Protein AF-0000000080645418 (afdb_homodimer)

Solvent-accessible surface area (backbone atoms only — not comparable to full-atom values): 49336 Å² total; per-residue (Å²): 129,64,69,59,52,50,48,51,49,49,47,49,48,50,50,50,50,52,47,51,55,45,51,50,44,40,50,50,26,32,52,44,36,46,47,52,44,52,55,51,55,67,52,35,79,76,39,66,79,60,23,55,61,46,46,51,49,41,48,50,45,39,23,72,45,23,36,39,45,49,41,33,57,50,24,68,71,57,37,75,93,64,92,74,58,50,25,21,32,88,41,46,36,53,29,58,51,53,41,34,32,28,37,48,52,62,24,19,51,44,26,44,41,46,64,39,64,38,34,64,37,38,68,86,40,74,65,48,49,51,49,47,53,49,24,65,75,67,70,45,89,58,80,41,46,54,69,85,68,39,27,54,96,89,31,62,49,58,48,40,35,29,37,80,44,89,96,36,93,61,28,34,42,37,36,35,34,33,76,48,59,55,91,48,53,41,56,48,50,50,75,55,41,27,38,23,31,34,40,34,30,64,35,76,42,64,17,77,70,34,58,33,83,39,75,34,51,49,37,57,30,52,59,37,36,49,50,51,53,50,42,34,38,69,55,31,78,72,44,44,77,47,71,41,58,40,44,33,74,55,47,77,47,60,26,50,50,56,38,51,37,40,44,77,23,49,33,43,31,37,38,30,69,71,48,78,54,50,73,69,19,46,52,50,29,50,53,35,52,52,50,48,51,46,49,52,64,62,55,59,78,56,78,67,69,60,59,56,36,52,53,63,71,70,85,75,58,77,66,56,55,54,52,50,47,52,56,46,62,61,56,67,48,68,38,42,53,49,15,49,49,26,48,51,48,36,50,49,50,50,50,51,51,50,50,50,47,62,72,41,38,70,58,51,53,50,48,41,49,67,67,48,77,44,59,84,49,58,70,71,54,46,63,61,45,44,59,54,51,48,51,51,50,50,50,53,49,51,50,51,50,51,50,52,50,51,26,48,53,39,21,79,63,14,34,61,65,30,46,54,52,45,46,50,51,46,51,51,49,47,51,49,54,55,51,38,52,75,66,76,42,87,61,58,63,69,59,49,50,49,40,47,48,27,41,37,50,16,38,44,23,53,40,30,67,64,26,50,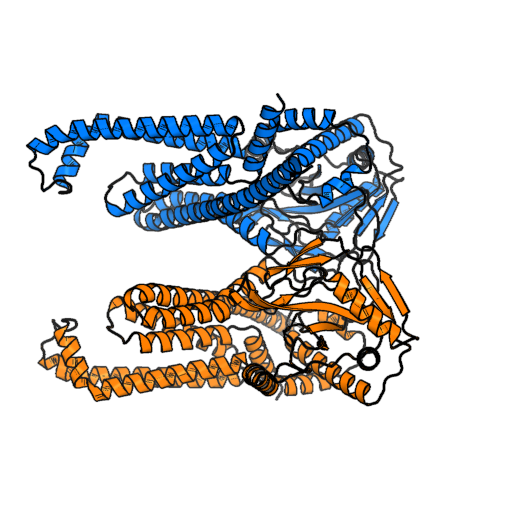45,52,20,52,52,38,33,54,52,61,69,71,102,130,62,70,60,53,50,48,51,49,48,47,49,49,50,50,50,50,52,48,51,56,46,50,50,45,40,50,49,25,33,52,45,35,47,47,52,42,52,56,50,55,68,51,35,78,77,40,66,80,60,22,55,62,46,47,51,50,41,47,49,45,40,22,72,47,22,35,39,46,48,41,33,56,51,23,68,72,57,36,76,90,62,93,72,58,50,25,20,33,91,38,46,35,53,28,58,52,53,42,32,32,28,38,48,53,61,24,19,51,43,26,44,40,46,64,39,65,40,35,65,37,38,70,86,40,76,65,49,49,51,50,46,53,48,24,66,73,68,71,44,89,58,83,41,45,55,70,85,68,39,26,55,96,90,32,64,50,58,48,40,36,28,36,79,43,87,96,35,93,60,27,34,41,37,36,35,33,34,76,48,58,53,92,47,52,42,55,48,51,49,74,55,42,27,38,23,30,35,40,34,31,63,34,78,43,63,18,77,70,33,60,32,83,38,72,34,54,48,36,57,30,52,59,36,35,48,49,52,53,50,41,35,40,69,55,31,80,70,44,43,76,47,71,41,59,39,45,34,74,54,48,79,47,60,25,48,50,54,36,53,38,38,43,76,22,49,31,43,30,37,38,29,71,72,48,78,53,51,71,68,18,45,52,51,27,51,52,36,51,52,50,49,52,45,49,52,66,63,54,61,79,56,80,68,71,60,59,57,38,52,53,63,71,71,85,74,58,77,67,55,56,55,52,49,48,50,55,47,62,62,57,66,48,67,36,40,53,49,15,50,50,25,47,51,49,36,50,49,49,49,50,51,50,49,51,51,46,63,73,42,36,68,59,51,52,51,49,40,48,68,67,49,78,41,59,86,49,58,70,70,53,46,65,61,44,43,58,52,51,50,51,51,49,49,49,53,49,52,49,51,50,50,51,52,51,51,25,49,51,40,21,77,62,13,33,61,65,32,45,53,51,44,46,50,51,47,50,51,47,48,51,50,54,54,51,38,53,75,66,76,43,88,62,59,64,71,58,49,50,50,40,48,48,29,41,38,50,16,37,43,23,54,41,30,67,64,26,49,45,52,21,53,51,38,33,52,51,60,70,70,103

Foldseek 3Di:
DPVVVVVVVVVVVVVVVLVVLLVVLLVVLLVLLVVLLVVLVVCLVVPPPVNVVSVVVSLCSQQPPNLLSVLLNVLVPPPDPDDDQFWAAPSNWTAFGFAEFEAAAQLLVLLLCVLLPWAWADADDPVLVVVVVVCVVVVHADRNRHDHWIDDPNDTFLTKIKDDDPPDSQKIKIKTKDADFFPDAQVVRHDTGIIMFIWIFDHWAAQPRSRDTGTATDQESVVSVVVSVVSSCVSPVPKDKDKAACSDPWDWDARRSRYIHTDNNIYIYIYRHPGDGDPVSVVVSVSSVLVVLLRCLLPPVDDPPRVVSNPPDDPPDPVVSLVSLVVSLVPPPPLLVLLLVLVVVLLVLVVVVLVVCVVVVVVVLVVCVVVCVVVVDDSVVSVVVSVVVSVVVVVVSVVLSVLLVVLSVVQSQQDPVSLSVNLVSLSVVLVVLVVCVPPDHPDDPVSSSSNSVSSSSSSNSSSDPSSVSSSNSSNVSVVVD/DPPVVVVVVVVVVVVVVLVVLLVVLLVVLLVLLVVLLVVLVVCLVVPPPVNVVSVVVSLCSQQPPNLLSVLLNVLVPPPDPDDDQFWAAPSNWTAFGFAEFEAAAQLLVLLLCVLLPWAWADADDPVLVVVVVVCVVVVHADRNRHDHWTDDPNDTFLTKIKDDDPPDSQKIKIKTKDADFFPDAQVVRHDTGIIMFIWIFDHWAAQPRSRDTDTATDQESVVSVVVSVVSSCVSPVPKDKDKAACSDPWDWDARRSRYIHTDNNIYIYIYRHPGDGDPVSVVVSVSSVLVVLLRCLLPPPDDPPRVVSNVPDDPPDPVVSLVSLVVSLVPPPPLLVLLLVLVVVLLVLVVVVLVVCVVPVVVVLVVCCVVCVVVVDDSVVSVVVSVVVSVVVVVVSVVLSVLLVVLSVVQSQQDPVSLSVNLVSLSVVLVVLVVCVPPDHPDDPVSSSSNSVSSSSSSNSSSDPSSVSSSNSSNVSVVVD

pLDDT: mean 79.32, std 17.53, range [25.34, 97.88]

Sequence (962 aa):
MSKGKQRVRNFRLKHTKAGLIDKVFFILAFLAGLWLNIFLLIEVWSRGWWAILLALLIWGVASYLTLPRLHSILTDIYVPNYFIGRAKTSDGLLGDPINLAAHGSAQQIHAAMRKAGWTLADPITATSAWKMVQSTLTRKSYPEAPISPLHLFERKQDFAYQQEVDGNPKARHHVRFWATPKDWLLPGGKKVDWLAGGTFDKAVGLSIFTLQVTHKIDEDTDIERDHIVDTVTEANPNAQVDVLEDFSTGYHSRNGGGDQIKTDGNLPIMDLREIEAEDIDRERARKTLENMKAQEAAGADTDSSFMEAFKLHGKHSIGDASRLTKDLAKTRPLSAFLGVLTVLASAAIGILTFAWTLWHWDHYVHAAVANQILDKLPVSEIHEAAPMLATAGAGVMVVLLLVEFLLCWRMMNGSGLARLLLMAVILAQLVMFSVGYFLAWKANFAVIVLHVGLLTIALMQLSEPDTRKFVSMRSLEAQSDMSKGKQRVRNFRLKHTKAGLIDKVFFILAFLAGLWLNIFLLIEVWSRGWWAILLALLIWGVASYLTLPRLHSILTDIYVPNYFIGRAKTSDGLLGDPINLAAHGSAQQIHAAMRKAGWTLADPITATSAWKMVQSTLTRKSYPEAPISPLHLFERKQDFAYQQEVDGNPKARHHVRFWATPKDWLLPGGKKVDWLAGGTFDKAVGLSIFTLQVTHKIDEDTDIERDHIVDTVTEANPNAQVDVLEDFSTGYHSRNGGGDQIKTDGNLPIMDLREIEAEDIDRERARKTLENMKAQEAAGADTDSSFMEAFKLHGKHSIGDASRLTKDLAKTRPLSAFLGVLTVLASAAIGILTFAWTLWHWDHYVHAAVANQILDKLPVSEIHEAAPMLATAGAGVMVVLLLVEFLLCWRMMNGSGLARLLLMAVILAQLVMFSVGYFLAWKANFAVIVLHVGLLTIALMQLSEPDTRKFVSMRSLEAQSD

Secondary structure (DSSP, 8-state):
-HHHHHHHHHHHHHHHHHHHHHHHHHHHHHHHHHHHHHHHHHHHTTSTTHHHHHHHHHHHHIIIIIHHHHHHHHHHHHS-SS--SEEE-TTS-EEEE--EEEES-HHHHHHHHHHTT-EEPPP--HHHHHHHHHHHHHT---TT------EETTEE-SEEEEEEETTEEEEEEEEEEEEPPTT---TTS---SEEEEEEEEEEEEE-TTT--EEEEEPSBHHHHHHHHHHHHHHH-TT-EEEEETTSS--EEEE-TTS-EEEE---EEEEE-TTPPP-HHHHHHHHHHHHHHHHHHHHHTTS-THHHHHHHSS----HHHHHHHHHHHHHS--HHHHHHHHHHHHHHHHHHHHHHHHHHTHHHHHHHHHHTTTTTTS-HHHHHHHHHHHHHHHHHHHHHHHHHHHHHHHHHHTT-HHHHHHHHHHHHHHHHHHHHHHHHT----HHHHHHHHHHHHHHHHHHTSHHHHHHHHHHHHHHHH-/-HHHHHHHHHHHHHHHHHHHHHHHHHHHHHHHHHHHHHHHHHHHTTSTTHHHHHHHHHHHHIIIIIHHHHHHHHHHHHS-SS--SEEE-TTS-EEEE--EEEES-HHHHHHHHHHTT-EEPPP--HHHHHHHHHHHHHT---TT------EETTEE-SEEEEEEETTEEEEEEEEEEEEPPTT---TTS---SEEEEEEEEEEEEE-TTT--EEEEEPSBHHHHHHHHHHHHHHH-TT-EEEEETTSS--EEEE-TTS-EEEE---EEEEE-TTPPP-HHHHHHHHHHHHHHHHHHHHHTTS-THHHHHHHSS----HHHHHHHHHHHHHS--HHHHHHHHHHHHHHHHHHHHHHHHHHTHHHHHHHHHHTTTTTTS-HHHHHHHHHHHHHHHHHHHHHHHHHHHHHHHHHHTT-HHHHHHHHHHHHHHHHHHHHHHHHT----HHHHHHHHHHHHHHHHHHTSHHHHHHHHHHHHHHHH-

Radius of gyration: 32.81 Å; Cα contacts (8 Å, |Δi|>4): 1389; chains: 2; bounding box: 95×79×84 Å

Organism: NCBI:txid888439

Nearest PDB structures (foldseek):
  8fmv-assembly1_C  TM=2.197E-01  e=6.373E+00  Bacillus subtilis subsp. subtilis str. 168
  6uzl-assembly1_B  TM=1.927E-01  e=6.373E+00  Escherichia coli
  7y48-assembly1_B  TM=1.662E-01  e=5.023E+00  Homo sapiens
  6uzl-assembly1_B  TM=1.925E-01  e=5.863E+00  Escherichia coli
  7y48-assembly1_B  TM=1.631E-01  e=5.332E+00  Homo sapiens

Structure (mmCIF, N/CA/C/O backbone):
data_AF-0000000080645418-model_v1
#
loop_
_entity.id
_entity.type
_entity.pdbx_description
1 polymer 'LssY-like C-terminal domain-containing protein'
#
loop_
_atom_site.group_PDB
_atom_site.id
_atom_site.type_symbol
_atom_site.label_atom_id
_atom_site.label_alt_id
_atom_site.label_comp_id
_atom_site.label_asym_id
_atom_site.label_entity_id
_atom_site.label_seq_id
_atom_site.pdbx_PDB_ins_code
_atom_site.Cartn_x
_atom_site.Cartn_y
_atom_site.Cartn_z
_atom_site.occupancy
_atom_site.B_iso_or_equiv
_atom_site.auth_seq_id
_atom_site.auth_comp_id
_atom_site.auth_asym_id
_atom_site.auth_atom_id
_atom_site.pdbx_PDB_model_num
ATOM 1 N N . MET A 1 1 ? 18 -5.871 41.562 1 37.38 1 MET A N 1
ATOM 2 C CA . MET A 1 1 ? 18.188 -5.898 40.094 1 37.38 1 MET A CA 1
ATOM 3 C C . MET A 1 1 ? 16.875 -6.199 39.406 1 37.38 1 MET A C 1
ATOM 5 O O . MET A 1 1 ? 16.781 -6.066 38.188 1 37.38 1 MET A O 1
ATOM 9 N N . SER A 1 2 ? 16 -6.824 40.031 1 44.47 2 SER A N 1
ATOM 10 C CA . SER A 1 2 ? 14.852 -7.566 39.531 1 44.47 2 SER A CA 1
ATOM 11 C C . SER A 1 2 ? 13.672 -6.637 39.25 1 44.47 2 SER A C 1
ATOM 13 O O . SER A 1 2 ? 12.969 -6.801 38.25 1 44.47 2 SER A O 1
ATOM 15 N N . LYS A 1 3 ? 13.406 -5.668 40.094 1 55.44 3 LYS A N 1
ATOM 16 C CA . LYS A 1 3 ? 12.172 -4.895 40.031 1 55.44 3 LYS A CA 1
ATOM 17 C C . LYS A 1 3 ? 12.211 -3.889 38.875 1 55.44 3 LYS A C 1
ATOM 19 O O . LYS A 1 3 ? 11.18 -3.594 38.25 1 55.44 3 LYS A O 1
ATOM 24 N N . GLY A 1 4 ? 13.328 -3.465 38.469 1 40.03 4 GLY A N 1
ATOM 25 C CA . GLY A 1 4 ? 13.5 -2.502 37.406 1 40.03 4 GLY A CA 1
ATOM 26 C C . GLY A 1 4 ? 13.258 -3.09 36.031 1 40.03 4 GLY A C 1
ATOM 27 O O . GLY A 1 4 ? 12.633 -2.451 35.188 1 40.03 4 GLY A O 1
ATOM 28 N N . LYS A 1 5 ? 13.742 -4.27 35.906 1 48.25 5 LYS A N 1
ATOM 29 C CA . LYS A 1 5 ? 13.539 -4.945 34.625 1 48.25 5 LYS A CA 1
ATOM 30 C C . LYS A 1 5 ? 12.07 -5.273 34.375 1 48.25 5 LYS A C 1
ATOM 32 O O . LYS A 1 5 ? 11.57 -5.184 33.25 1 48.25 5 LYS A O 1
ATOM 37 N N . GLN A 1 6 ? 11.555 -5.598 35.469 1 50.53 6 GLN A N 1
ATOM 38 C CA . GLN A 1 6 ? 10.133 -5.895 35.375 1 50.53 6 GLN A CA 1
ATOM 39 C C . GLN A 1 6 ? 9.328 -4.641 35.031 1 50.53 6 GLN A C 1
ATOM 41 O O . GLN A 1 6 ? 8.375 -4.703 34.281 1 50.53 6 GLN A O 1
ATOM 46 N N . ARG A 1 7 ? 9.828 -3.516 35.531 1 48.91 7 ARG A N 1
ATOM 47 C CA . ARG A 1 7 ? 9.148 -2.26 35.219 1 48.91 7 ARG A CA 1
ATOM 48 C C . ARG A 1 7 ? 9.344 -1.854 33.781 1 48.91 7 ARG A C 1
ATOM 50 O O . ARG A 1 7 ? 8.406 -1.403 33.125 1 48.91 7 ARG A O 1
ATOM 57 N N . VAL A 1 8 ? 10.547 -2.078 33.344 1 47.81 8 VAL A N 1
ATOM 58 C CA . VAL A 1 8 ? 10.844 -1.76 31.969 1 47.81 8 VAL A CA 1
ATOM 59 C C . VAL A 1 8 ? 10.094 -2.719 31.047 1 47.81 8 VAL A C 1
ATOM 61 O O . VAL A 1 8 ? 9.578 -2.309 30 1 47.81 8 VAL A O 1
ATOM 64 N N . ARG A 1 9 ? 10.102 -3.963 31.344 1 49.81 9 ARG A N 1
ATOM 65 C CA . ARG A 1 9 ? 9.352 -4.941 30.578 1 49.81 9 ARG A CA 1
ATOM 66 C C . ARG A 1 9 ? 7.859 -4.617 30.578 1 49.81 9 ARG A C 1
ATOM 68 O O . ARG A 1 9 ? 7.191 -4.711 29.547 1 49.81 9 ARG A O 1
ATOM 75 N N . ASN A 1 10 ? 7.383 -4.34 31.75 1 48.28 10 ASN A N 1
ATOM 76 C CA . ASN A 1 10 ? 5.984 -3.951 31.875 1 48.28 10 ASN A CA 1
ATOM 77 C C . ASN A 1 10 ? 5.684 -2.672 31.109 1 48.28 10 ASN A C 1
ATOM 79 O O . ASN A 1 10 ? 4.617 -2.543 30.5 1 48.28 10 ASN A O 1
ATOM 83 N N . PHE A 1 11 ? 6.633 -1.837 31.125 1 45.88 11 PHE A N 1
ATOM 84 C CA . PHE A 1 11 ? 6.508 -0.593 30.375 1 45.88 11 PHE A CA 1
ATOM 85 C C . PHE A 1 11 ? 6.5 -0.866 28.875 1 45.88 11 PHE A C 1
ATOM 87 O O . PHE A 1 11 ? 5.699 -0.29 28.141 1 45.88 11 PHE A O 1
ATOM 94 N N . ARG A 1 12 ? 7.371 -1.696 28.5 1 48.47 12 ARG A N 1
ATOM 95 C CA . ARG A 1 12 ? 7.438 -2.064 27.078 1 48.47 12 ARG A CA 1
ATOM 96 C C . ARG A 1 12 ? 6.172 -2.791 26.641 1 48.47 12 ARG A C 1
ATOM 98 O O . ARG A 1 12 ? 5.672 -2.568 25.547 1 48.47 12 ARG A O 1
ATOM 105 N N . LEU A 1 13 ? 5.785 -3.684 27.453 1 48.28 13 LEU A N 1
ATOM 106 C CA . LEU A 1 13 ? 4.566 -4.426 27.156 1 48.28 13 LEU A CA 1
ATOM 107 C C . LEU A 1 13 ? 3.359 -3.498 27.125 1 48.28 13 LEU A C 1
ATOM 109 O O . LEU A 1 13 ? 2.488 -3.639 26.25 1 48.28 13 LEU A O 1
ATOM 113 N N . LYS A 1 14 ? 3.297 -2.615 28.125 1 49.56 14 LYS A N 1
ATOM 114 C CA . LYS A 1 14 ? 2.209 -1.642 28.172 1 49.56 14 LYS A CA 1
ATOM 115 C C . LYS A 1 14 ? 2.244 -0.723 26.953 1 49.56 14 LYS A C 1
ATOM 117 O O . LYS A 1 14 ? 1.201 -0.4 26.391 1 49.56 14 LYS A O 1
ATOM 122 N N . HIS A 1 15 ? 3.412 -0.513 26.562 1 51.56 15 HIS A N 1
ATOM 123 C CA . HIS A 1 15 ? 3.584 0.361 25.406 1 51.56 15 HIS A CA 1
ATOM 124 C C . HIS A 1 15 ? 3.225 -0.36 24.109 1 51.56 15 HIS A C 1
ATOM 126 O O . HIS A 1 15 ? 2.652 0.241 23.203 1 51.56 15 HIS A O 1
ATOM 132 N N . THR A 1 16 ? 3.607 -1.621 24.156 1 52.69 16 THR A N 1
ATOM 133 C CA . THR A 1 16 ? 3.279 -2.408 22.969 1 52.69 16 THR A CA 1
ATOM 134 C C . THR A 1 16 ? 1.771 -2.611 22.859 1 52.69 16 THR A C 1
ATOM 136 O O . THR A 1 16 ? 1.209 -2.535 21.766 1 52.69 16 THR A O 1
ATOM 139 N N . LYS A 1 17 ? 1.194 -2.979 24.016 1 53.88 17 LYS A N 1
ATOM 140 C CA . LYS A 1 17 ? -0.251 -3.182 24.031 1 53.88 17 LYS A CA 1
ATOM 141 C C . LYS A 1 17 ? -0.993 -1.887 23.719 1 53.88 17 LYS A C 1
ATOM 143 O O . LYS A 1 17 ? -1.979 -1.895 22.984 1 53.88 17 LYS A O 1
ATOM 148 N N . ALA A 1 18 ? -0.56 -0.831 24.281 1 59.44 18 ALA A N 1
ATOM 149 C CA . ALA A 1 18 ? -1.134 0.481 24 1 59.44 18 ALA A CA 1
ATOM 150 C C . ALA A 1 18 ? -1.021 0.812 22.516 1 59.44 18 ALA A C 1
ATOM 152 O O . ALA A 1 18 ? -1.935 1.404 21.938 1 59.44 18 ALA A O 1
ATOM 153 N N . GLY A 1 19 ? -0.071 0.148 21.984 1 72.75 19 GLY A N 1
ATOM 154 C CA . GLY A 1 19 ? 0.127 0.344 20.562 1 72.75 19 GLY A CA 1
ATOM 155 C C . GLY A 1 19 ? -0.903 -0.375 19.703 1 72.75 19 GLY A C 1
ATOM 156 O O . GLY A 1 19 ? -1.428 0.191 18.75 1 72.75 19 GLY A O 1
ATOM 157 N N . LEU A 1 20 ? -1.351 -1.475 20.234 1 81.94 20 LEU A N 1
ATOM 158 C CA . LEU A 1 20 ? -2.318 -2.256 19.469 1 81.94 20 LEU A CA 1
ATOM 159 C C . LEU A 1 20 ? -3.719 -1.664 19.609 1 81.94 20 LEU A C 1
ATOM 161 O O . LEU A 1 20 ? -4.465 -1.598 18.625 1 81.94 20 LEU A O 1
ATOM 165 N N . ILE A 1 21 ? -4.074 -1.226 20.812 1 86.75 21 ILE A N 1
ATOM 166 C CA . ILE A 1 21 ? -5.398 -0.654 21.047 1 86.75 21 ILE A CA 1
ATOM 167 C C . ILE A 1 21 ? -5.555 0.63 20.234 1 86.75 21 ILE A C 1
ATOM 169 O O . ILE A 1 21 ? -6.621 0.89 19.672 1 86.75 21 ILE A O 1
ATOM 173 N N . ASP A 1 22 ? -4.516 1.359 20.188 1 88.06 22 ASP A N 1
ATOM 174 C CA . ASP A 1 22 ? -4.551 2.598 19.422 1 88.06 22 ASP A CA 1
ATOM 175 C C . ASP A 1 22 ? -4.758 2.311 17.922 1 88.06 22 ASP A C 1
ATOM 177 O O . ASP A 1 22 ? -5.477 3.041 17.25 1 88.06 22 ASP A O 1
ATOM 181 N N . LYS A 1 23 ? -4.156 1.257 17.547 1 87.81 23 LYS A N 1
ATOM 182 C CA . LYS A 1 23 ? -4.324 0.893 16.141 1 87.81 23 LYS A CA 1
ATOM 183 C C . LYS A 1 23 ? -5.758 0.464 15.859 1 87.81 23 LYS A C 1
ATOM 185 O O . LYS A 1 23 ? -6.301 0.766 14.789 1 87.81 23 LYS A O 1
ATOM 190 N N . VAL A 1 24 ? -6.355 -0.178 16.797 1 91.69 24 VAL A N 1
ATOM 191 C CA . VAL A 1 24 ? -7.738 -0.62 16.641 1 91.69 24 VAL A CA 1
ATOM 192 C C . VAL A 1 24 ? -8.656 0.593 16.547 1 91.69 24 VAL A C 1
ATOM 194 O O . VAL A 1 24 ? -9.523 0.654 15.664 1 91.69 24 VAL A O 1
ATOM 197 N N . PHE A 1 25 ? -8.438 1.538 17.375 1 92.62 25 PHE A N 1
ATOM 198 C CA . PHE A 1 25 ? -9.273 2.734 17.344 1 92.62 25 PHE A CA 1
ATOM 199 C C . PHE A 1 25 ? -9.008 3.541 16.078 1 92.62 25 PHE A C 1
ATOM 201 O O . PHE A 1 25 ? -9.914 4.18 15.539 1 92.62 25 PHE A O 1
ATOM 208 N N . PHE A 1 26 ? -7.809 3.521 15.688 1 92.12 26 PHE A N 1
ATOM 209 C CA . PHE A 1 26 ? -7.469 4.184 14.438 1 92.12 26 PHE A CA 1
ATOM 210 C C . PHE A 1 26 ? -8.273 3.604 13.281 1 92.12 26 PHE A C 1
ATOM 212 O O . PHE A 1 26 ? -8.812 4.348 12.461 1 92.12 26 PHE A O 1
ATOM 219 N N . ILE A 1 27 ? -8.438 2.301 13.242 1 93.31 27 ILE A N 1
ATOM 220 C CA . ILE A 1 27 ? -9.195 1.603 12.211 1 93.31 27 ILE A CA 1
ATOM 221 C C . ILE A 1 27 ? -10.688 1.838 12.422 1 93.31 27 ILE A C 1
ATOM 223 O O . ILE A 1 27 ? -11.422 2.08 11.461 1 93.31 27 ILE A O 1
ATOM 227 N N . LEU A 1 28 ? -11.141 1.782 13.656 1 93.69 28 LEU A N 1
ATOM 228 C CA . LEU A 1 28 ? -12.547 2.002 13.961 1 93.69 28 LEU A CA 1
ATOM 229 C C . LEU A 1 28 ? -12.977 3.408 13.555 1 93.69 28 LEU A C 1
ATOM 231 O O . LEU A 1 28 ? -14.117 3.617 13.141 1 93.69 28 LEU A O 1
ATOM 235 N N . ALA A 1 29 ? -12.062 4.324 13.703 1 94.12 29 ALA A N 1
ATOM 236 C CA . ALA A 1 29 ? -12.352 5.688 13.266 1 94.12 29 ALA A CA 1
ATOM 237 C C . ALA A 1 29 ? -12.586 5.738 11.758 1 94.12 29 ALA A C 1
ATOM 239 O O . ALA A 1 29 ? -13.469 6.465 11.281 1 94.12 29 ALA A O 1
ATOM 240 N N . PHE A 1 30 ? -11.812 5.004 11.039 1 94.44 30 PHE A N 1
ATOM 241 C CA . PHE A 1 30 ? -12.023 4.906 9.602 1 94.44 30 PHE A CA 1
ATOM 242 C C . PHE A 1 30 ? -13.398 4.328 9.297 1 94.44 30 PHE A C 1
ATOM 244 O O . PHE A 1 30 ? -14.125 4.844 8.445 1 94.44 30 PHE A O 1
ATOM 251 N N . LEU A 1 31 ? -13.727 3.223 9.977 1 94.06 31 LEU A N 1
ATOM 252 C CA . LEU A 1 31 ? -15.023 2.58 9.766 1 94.06 31 LEU A CA 1
ATOM 253 C C . LEU A 1 31 ? -16.172 3.537 10.094 1 94.06 31 LEU A C 1
ATOM 255 O O . LEU A 1 31 ? -17.203 3.51 9.438 1 94.06 31 LEU A O 1
ATOM 259 N N . ALA A 1 32 ? -15.945 4.367 11.109 1 93.81 32 ALA A N 1
ATOM 260 C CA . ALA A 1 32 ? -16.938 5.379 11.453 1 93.81 32 ALA A CA 1
ATOM 261 C C . ALA A 1 32 ? -17.094 6.398 10.328 1 93.81 32 ALA A C 1
ATOM 263 O O . ALA A 1 32 ? -18.203 6.801 10 1 93.81 32 ALA A O 1
ATOM 264 N N . GLY A 1 33 ? -15.992 6.859 9.773 1 93.94 33 GLY A N 1
ATOM 265 C CA . GLY A 1 33 ? -16.047 7.754 8.625 1 93.94 33 GLY A CA 1
ATOM 266 C C . GLY A 1 33 ? -16.734 7.133 7.422 1 93.94 33 GLY A C 1
ATOM 267 O O . GLY A 1 33 ? -17.516 7.789 6.742 1 93.94 33 GLY A O 1
ATOM 268 N N . LEU A 1 34 ? -16.375 5.898 7.191 1 94.06 34 LEU A N 1
ATOM 269 C CA . LEU A 1 34 ? -17 5.172 6.094 1 94.06 34 LEU A CA 1
ATOM 270 C C . LEU A 1 34 ? -18.516 5.062 6.309 1 94.06 34 LEU A C 1
ATOM 272 O O . LEU A 1 34 ? -19.297 5.262 5.375 1 94.06 34 LEU A O 1
ATOM 276 N N . TRP A 1 35 ? -18.891 4.703 7.469 1 91.69 35 TRP A N 1
ATOM 277 C CA . TRP A 1 35 ? -20.312 4.605 7.805 1 91.69 35 TRP A CA 1
ATOM 278 C C . TRP A 1 35 ? -21.016 5.941 7.582 1 91.69 35 TRP A C 1
ATOM 280 O O . TRP A 1 35 ? -22.125 5.98 7.039 1 91.69 35 TRP A O 1
ATOM 290 N N . LEU A 1 36 ? -20.406 7.039 8.07 1 91.75 36 LEU A N 1
ATOM 291 C CA . LEU A 1 36 ? -21 8.359 7.863 1 91.75 36 LEU A CA 1
ATOM 292 C C . LEU A 1 36 ? -21.219 8.641 6.379 1 91.75 36 LEU A C 1
ATOM 294 O O . LEU A 1 36 ? -22.266 9.156 5.988 1 91.75 36 LEU A O 1
ATOM 298 N N . ASN A 1 37 ? -20.297 8.289 5.555 1 92.81 37 ASN A N 1
ATOM 299 C CA . ASN A 1 37 ? -20.438 8.484 4.113 1 92.81 37 ASN A CA 1
ATOM 300 C C . ASN A 1 37 ? -21.578 7.656 3.545 1 92.81 37 ASN A C 1
ATOM 302 O O . ASN A 1 37 ? -22.375 8.156 2.744 1 92.81 37 ASN A O 1
ATOM 306 N N . ILE A 1 38 ? -21.625 6.387 3.936 1 88.38 38 ILE A N 1
ATOM 307 C CA . ILE A 1 38 ? -22.703 5.508 3.467 1 88.38 38 ILE A CA 1
ATOM 308 C C . ILE A 1 38 ? -24.047 6.043 3.928 1 88.38 38 ILE A C 1
ATOM 310 O O . ILE A 1 38 ? -25.016 6.074 3.152 1 88.38 38 ILE A O 1
ATOM 314 N N . PHE A 1 39 ? -24.062 6.449 5.195 1 85.19 39 PHE A N 1
ATOM 315 C CA . PHE A 1 39 ? -25.266 7.012 5.781 1 85.19 39 PHE A CA 1
ATOM 316 C C . PHE A 1 39 ? -25.75 8.211 4.98 1 85.19 39 PHE A C 1
ATOM 318 O O . PHE A 1 39 ? -26.938 8.32 4.66 1 85.19 39 PHE A O 1
ATOM 325 N N . LEU A 1 40 ? -24.891 9.102 4.637 1 87.38 40 LEU A N 1
ATOM 326 C CA . LEU A 1 40 ? -25.234 10.297 3.863 1 87.38 40 LEU A CA 1
ATOM 327 C C . LEU A 1 40 ? -25.656 9.922 2.447 1 87.38 40 LEU A C 1
ATOM 329 O O . LEU A 1 40 ? -26.562 10.531 1.886 1 87.38 40 LEU A O 1
ATOM 333 N N . LEU A 1 41 ? -25.062 8.914 1.875 1 86.88 41 LEU A N 1
ATOM 334 C CA . LEU A 1 41 ? -25.359 8.492 0.51 1 86.88 41 LEU A CA 1
ATOM 335 C C . LEU A 1 41 ? -26.766 7.914 0.411 1 86.88 41 LEU A C 1
ATOM 337 O O . LEU A 1 41 ? -27.469 8.141 -0.581 1 86.88 41 LEU A O 1
ATOM 341 N N . ILE A 1 42 ? -27.172 7.152 1.392 1 82.25 42 ILE A N 1
ATOM 342 C CA . ILE A 1 42 ? -28.5 6.547 1.423 1 82.25 42 ILE A CA 1
ATOM 343 C C . ILE A 1 42 ? -29.562 7.641 1.443 1 82.25 42 ILE A C 1
ATOM 345 O O . ILE A 1 42 ? -30.609 7.5 0.823 1 82.25 42 ILE A O 1
ATOM 349 N N . GLU A 1 43 ? -29.234 8.742 2.053 1 78.94 43 GLU A N 1
ATOM 350 C CA . GLU A 1 43 ? -30.219 9.797 2.262 1 78.94 43 GLU A CA 1
ATOM 351 C C . GLU A 1 43 ? -30.234 10.766 1.085 1 78.94 43 GLU A C 1
ATOM 353 O O . GLU A 1 43 ? -31.172 11.562 0.949 1 78.94 43 GLU A O 1
ATOM 358 N N . VAL A 1 44 ? -29.203 10.742 0.24 1 77.69 44 VAL A N 1
ATOM 359 C CA . VAL A 1 44 ? -29.109 11.68 -0.875 1 77.69 44 VAL A CA 1
ATOM 360 C C . VAL A 1 44 ? -30.266 11.461 -1.845 1 77.69 44 VAL A C 1
ATOM 362 O O . VAL A 1 44 ? -30.781 12.422 -2.418 1 77.69 44 VAL A O 1
ATOM 365 N N . TRP A 1 45 ? -30.703 10.242 -2.029 1 74.38 45 TRP A N 1
ATOM 366 C CA . TRP A 1 45 ? -31.688 9.914 -3.043 1 74.38 45 TRP A CA 1
ATOM 367 C C . TRP A 1 45 ? -33.062 10.445 -2.652 1 74.38 45 TRP A C 1
ATOM 369 O O . TRP A 1 45 ? -33.906 10.695 -3.516 1 74.38 45 TRP A O 1
ATOM 379 N N . SER A 1 46 ? -33.312 10.688 -1.372 1 72.5 46 SER A N 1
ATOM 380 C CA . SER A 1 46 ? -34.625 11.062 -0.919 1 72.5 46 SER A CA 1
ATOM 381 C C . SER A 1 46 ? -34.75 12.57 -0.758 1 72.5 46 SER A C 1
ATOM 383 O O . SER A 1 46 ? -35.844 13.086 -0.508 1 72.5 46 SER A O 1
ATOM 385 N N . ARG A 1 47 ? -33.688 13.359 -1.052 1 73.25 47 ARG A N 1
ATOM 386 C CA . ARG A 1 47 ? -33.75 14.734 -0.563 1 73.25 47 ARG A CA 1
ATOM 387 C C . ARG A 1 47 ? -33.719 15.727 -1.719 1 73.25 47 ARG A C 1
ATOM 389 O O . ARG A 1 47 ? -33.375 16.891 -1.53 1 73.25 47 ARG A O 1
ATOM 396 N N . GLY A 1 48 ? -34.219 15.312 -2.885 1 71.94 48 GLY A N 1
ATOM 397 C CA . GLY A 1 48 ? -34.344 16.25 -3.986 1 71.94 48 GLY A CA 1
ATOM 398 C C . GLY A 1 48 ? -33.125 17.125 -4.18 1 71.94 48 GLY A C 1
ATOM 399 O O . GLY A 1 48 ? -32 16.625 -4.258 1 71.94 48 GLY A O 1
ATOM 400 N N . TRP A 1 49 ? -33.469 18.688 -4.125 1 73.94 49 TRP A N 1
ATOM 401 C CA . TRP A 1 49 ? -32.438 19.672 -4.41 1 73.94 49 TRP A CA 1
ATOM 402 C C . TRP A 1 49 ? -31.359 19.688 -3.318 1 73.94 49 TRP A C 1
ATOM 404 O O . TRP A 1 49 ? -30.219 20.047 -3.562 1 73.94 49 TRP A O 1
ATOM 414 N N . TRP A 1 50 ? -31.75 19.406 -2.035 1 76.81 50 TRP A N 1
ATOM 415 C CA . TRP A 1 50 ? -30.812 19.328 -0.924 1 76.81 50 TRP A CA 1
ATOM 416 C C . TRP A 1 50 ? -29.781 18.234 -1.163 1 76.81 50 TRP A C 1
ATOM 418 O O . TRP A 1 50 ? -28.766 18.156 -0.468 1 76.81 50 TRP A O 1
ATOM 428 N N . ALA A 1 51 ? -30 17.609 -2.33 1 76.25 51 ALA A N 1
ATOM 429 C CA . ALA A 1 51 ? -29.109 16.516 -2.699 1 76.25 51 ALA A CA 1
ATOM 430 C C . ALA A 1 51 ? -27.719 17.047 -3.078 1 76.25 51 ALA A C 1
ATOM 432 O O . ALA A 1 51 ? -26.719 16.391 -2.807 1 76.25 51 ALA A O 1
ATOM 433 N N . ILE A 1 52 ? -27.766 18.25 -3.527 1 78.62 52 ILE A N 1
ATOM 434 C CA . ILE A 1 52 ? -26.484 18.797 -3.957 1 78.62 52 ILE A CA 1
ATOM 435 C C . ILE A 1 52 ? -25.625 19.125 -2.734 1 78.62 52 ILE A C 1
ATOM 437 O O . ILE A 1 52 ? -24.438 18.812 -2.705 1 78.62 52 ILE A O 1
ATOM 441 N N . LEU A 1 53 ? -26.234 19.828 -1.779 1 83 53 LEU A N 1
ATOM 442 C CA . LEU A 1 53 ? -25.5 20.156 -0.558 1 83 53 LEU A CA 1
ATOM 443 C C . LEU A 1 53 ? -25.031 18.891 0.14 1 83 53 LEU A C 1
ATOM 445 O O . LEU A 1 53 ? -23.922 18.859 0.688 1 83 53 LEU A O 1
ATOM 449 N N . LEU A 1 54 ? -25.875 17.938 0.051 1 85.38 54 LEU A N 1
ATOM 450 C CA . LEU A 1 54 ? -25.5 16.656 0.662 1 85.38 54 LEU A CA 1
ATOM 451 C C . LEU A 1 54 ? -24.344 16.016 -0.091 1 85.38 54 LEU A C 1
ATOM 453 O O . LEU A 1 54 ? -23.469 15.391 0.52 1 85.38 54 LEU A O 1
ATOM 457 N N . ALA A 1 55 ? -24.359 16.234 -1.362 1 87 55 ALA A N 1
ATOM 458 C CA . ALA A 1 55 ? -23.266 15.695 -2.162 1 87 55 ALA A CA 1
ATOM 459 C C . ALA A 1 55 ? -21.938 16.359 -1.805 1 87 55 ALA A C 1
ATOM 461 O O . ALA A 1 55 ? -20.906 15.688 -1.739 1 87 55 ALA A O 1
ATOM 462 N N . LEU A 1 56 ? -22.031 17.609 -1.57 1 89.38 56 LEU A N 1
ATOM 463 C CA . LEU A 1 56 ? -20.828 18.328 -1.169 1 89.38 56 LEU A CA 1
ATOM 464 C C . LEU A 1 56 ? -20.344 17.875 0.2 1 89.38 56 LEU A C 1
ATOM 466 O O . LEU A 1 56 ? -19.141 17.75 0.43 1 89.38 56 LEU A O 1
ATOM 470 N N . LEU A 1 57 ? -21.297 17.656 1.041 1 88.38 57 LEU A N 1
ATOM 471 C CA . LEU A 1 57 ? -20.953 17.156 2.369 1 88.38 57 LEU A CA 1
ATOM 472 C C . LEU A 1 57 ? -20.344 15.766 2.287 1 88.38 57 LEU A C 1
ATOM 474 O O . LEU A 1 57 ? -19.375 15.469 2.992 1 88.38 57 LEU A O 1
ATOM 478 N N . ILE A 1 58 ? -20.891 14.969 1.444 1 89.94 58 ILE A N 1
ATOM 479 C CA . ILE A 1 58 ? -20.375 13.625 1.225 1 89.94 58 ILE A CA 1
ATOM 480 C C . ILE A 1 58 ? -18.953 13.703 0.695 1 89.94 58 ILE A C 1
ATOM 482 O O . ILE A 1 58 ? -18.062 12.992 1.175 1 89.94 58 ILE A O 1
ATOM 486 N N . TRP A 1 59 ? -18.766 14.57 -0.216 1 91.5 59 TRP A N 1
ATOM 487 C CA . TRP A 1 59 ? -17.422 14.766 -0.782 1 91.5 59 TRP A CA 1
ATOM 488 C C . TRP A 1 59 ? -16.453 15.242 0.284 1 91.5 59 TRP A C 1
ATOM 490 O O . TRP A 1 59 ? -15.328 14.727 0.383 1 91.5 59 TRP A O 1
ATOM 500 N N . GLY A 1 60 ? -16.844 16.172 1.058 1 91.75 60 GLY A N 1
ATOM 501 C CA . GLY A 1 60 ? -15.992 16.703 2.111 1 91.75 60 GLY A CA 1
ATOM 502 C C . GLY A 1 60 ? -15.586 15.656 3.133 1 91.75 60 GLY A C 1
ATOM 503 O O . GLY A 1 60 ? -14.414 15.555 3.498 1 91.75 60 GLY A O 1
ATOM 504 N N . VAL A 1 61 ? -16.484 14.898 3.529 1 90.44 61 VAL A N 1
ATOM 505 C CA . VAL A 1 61 ? -16.219 13.852 4.512 1 90.44 61 VAL A CA 1
ATOM 506 C C . VAL A 1 61 ? -15.328 12.773 3.898 1 90.44 61 VAL A C 1
ATOM 508 O O . VAL A 1 61 ? -14.352 12.344 4.516 1 90.44 61 VAL A O 1
ATOM 511 N N . ALA A 1 62 ? -15.602 12.414 2.734 1 92.44 62 ALA A N 1
ATOM 512 C CA . ALA A 1 62 ? -14.828 11.375 2.059 1 92.44 62 ALA A CA 1
ATOM 513 C C . ALA A 1 62 ? -13.406 11.844 1.789 1 92.44 62 ALA A C 1
ATOM 515 O O . ALA A 1 62 ? -12.445 11.141 2.102 1 92.44 62 ALA A O 1
ATOM 516 N N . SER A 1 63 ? -13.234 13.031 1.306 1 92.06 63 SER A N 1
ATOM 517 C CA . SER A 1 63 ? -11.953 13.516 0.802 1 92.06 63 SER A CA 1
ATOM 518 C C . SER A 1 63 ? -11.039 13.938 1.943 1 92.06 63 SER A C 1
ATOM 520 O O . SER A 1 63 ? -9.82 13.766 1.862 1 92.06 63 SER A O 1
ATOM 522 N N . TYR A 1 64 ? -11.633 14.422 2.988 1 90.44 64 TYR A N 1
ATOM 523 C CA . TYR A 1 64 ? -10.773 15.039 3.992 1 90.44 64 TYR A CA 1
ATOM 524 C C . TYR A 1 64 ? -10.734 14.203 5.266 1 90.44 64 TYR A C 1
ATOM 526 O O . TYR A 1 64 ? -9.891 14.43 6.137 1 90.44 64 TYR A O 1
ATOM 534 N N . LEU A 1 65 ? -11.617 13.242 5.355 1 90.94 65 LEU A N 1
ATOM 535 C CA . LEU A 1 65 ? -11.617 12.43 6.57 1 90.94 65 LEU A CA 1
ATOM 536 C C . LEU A 1 65 ? -11.43 10.953 6.238 1 90.94 65 LEU A C 1
ATOM 538 O O . LEU A 1 65 ? -10.391 10.367 6.559 1 90.94 65 LEU A O 1
ATOM 542 N N . THR A 1 66 ? -12.32 10.414 5.504 1 93 66 THR A N 1
ATOM 543 C CA . THR A 1 66 ? -12.414 8.969 5.32 1 93 66 THR A CA 1
ATOM 544 C C . THR A 1 66 ? -11.266 8.453 4.461 1 93 66 THR A C 1
ATOM 546 O O . THR A 1 66 ? -10.539 7.543 4.867 1 93 66 THR A O 1
ATOM 549 N N . LEU A 1 67 ? -11.07 9.047 3.344 1 92.38 67 LEU A N 1
ATOM 550 C CA . LEU A 1 67 ? -10.086 8.539 2.395 1 92.38 67 LEU A CA 1
ATOM 551 C C . LEU A 1 67 ? -8.672 8.734 2.924 1 92.38 67 LEU A C 1
ATOM 553 O O . LEU A 1 67 ? -7.844 7.828 2.848 1 92.38 67 LEU A O 1
ATOM 557 N N . PRO A 1 68 ? -8.391 9.883 3.455 1 91.38 68 PRO A N 1
ATOM 558 C CA . PRO A 1 68 ? -7.047 10.031 4.02 1 91.38 68 PRO A CA 1
ATOM 559 C C . PRO A 1 68 ? -6.746 9.008 5.109 1 91.38 68 PRO A C 1
ATOM 561 O O . PRO A 1 68 ? -5.629 8.484 5.18 1 91.38 68 PRO A O 1
ATOM 564 N N . ARG A 1 69 ? -7.695 8.75 5.938 1 92.88 69 ARG A N 1
ATOM 565 C CA . ARG A 1 69 ? -7.508 7.738 6.973 1 92.88 69 ARG A CA 1
ATOM 566 C C . ARG A 1 69 ? -7.301 6.355 6.363 1 92.88 69 ARG A C 1
ATOM 568 O O . ARG A 1 69 ? -6.469 5.582 6.836 1 92.88 69 ARG A O 1
ATOM 575 N N . LEU A 1 70 ? -8.055 6.059 5.379 1 93.25 70 LEU A N 1
ATOM 576 C CA . LEU A 1 70 ? -7.875 4.797 4.668 1 93.25 70 LEU A CA 1
ATOM 577 C C . LEU A 1 70 ? -6.457 4.68 4.121 1 93.25 70 LEU A C 1
ATOM 579 O O . LEU A 1 70 ? -5.801 3.65 4.301 1 93.25 70 LEU A O 1
ATOM 583 N N . HIS A 1 71 ? -6.008 5.703 3.531 1 91.38 71 HIS A N 1
ATOM 584 C CA . HIS A 1 71 ? -4.672 5.688 2.947 1 91.38 71 HIS A CA 1
ATOM 585 C C . HIS A 1 71 ? -3.6 5.57 4.027 1 91.38 71 HIS A C 1
ATOM 587 O O . HIS A 1 71 ? -2.576 4.914 3.822 1 91.38 71 HIS A O 1
ATOM 593 N N . SER A 1 72 ? -3.834 6.207 5.098 1 91.62 72 SER A N 1
ATOM 594 C CA . SER A 1 72 ? -2.879 6.094 6.195 1 91.62 72 SER A CA 1
ATOM 595 C C . SER A 1 72 ? -2.766 4.652 6.684 1 91.62 72 SER A C 1
ATOM 597 O O . SER A 1 72 ? -1.67 4.184 6.992 1 91.62 72 SER A O 1
ATOM 599 N N . ILE A 1 73 ? -3.83 4.004 6.758 1 90.38 73 ILE A N 1
ATOM 600 C CA . ILE A 1 73 ? -3.844 2.611 7.195 1 90.38 73 ILE A CA 1
ATOM 601 C C . ILE A 1 73 ? -3.125 1.74 6.168 1 90.38 73 ILE A C 1
ATOM 603 O O . ILE A 1 73 ? -2.258 0.939 6.523 1 90.38 73 ILE A O 1
ATOM 607 N N . LEU A 1 74 ? -3.455 1.932 4.918 1 89.88 74 LEU A N 1
ATOM 608 C CA . LEU A 1 74 ? -2.926 1.083 3.855 1 89.88 74 LEU A CA 1
ATOM 609 C C . LEU A 1 74 ? -1.438 1.347 3.639 1 89.88 74 LEU A C 1
ATOM 611 O O . LEU A 1 74 ? -0.667 0.415 3.404 1 89.88 74 LEU A O 1
ATOM 615 N N . THR A 1 75 ? -1.032 2.574 3.707 1 89 75 THR A N 1
ATOM 616 C CA . THR A 1 75 ? 0.374 2.9 3.494 1 89 75 THR A CA 1
ATOM 617 C C . THR A 1 75 ? 1.232 2.369 4.637 1 89 75 THR A C 1
ATOM 619 O O . THR A 1 75 ? 2.395 2.014 4.434 1 89 75 THR A O 1
ATOM 622 N N . ASP A 1 76 ? 0.674 2.344 5.793 1 85.38 76 ASP A N 1
ATOM 623 C CA . ASP A 1 76 ? 1.391 1.768 6.93 1 85.38 76 ASP A CA 1
ATOM 624 C C . ASP A 1 76 ? 1.7 0.291 6.691 1 85.38 76 ASP A C 1
ATOM 626 O O . ASP A 1 76 ? 2.709 -0.223 7.18 1 85.38 76 ASP A O 1
ATOM 630 N N . ILE A 1 77 ? 0.939 -0.279 5.922 1 84.19 77 ILE A N 1
ATOM 631 C CA . ILE A 1 77 ? 1.075 -1.71 5.672 1 84.19 77 ILE A CA 1
ATOM 632 C C . ILE A 1 77 ? 1.967 -1.938 4.453 1 84.19 77 ILE A C 1
ATOM 634 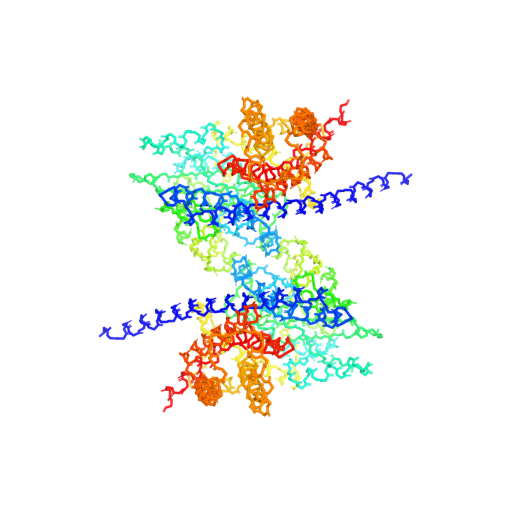O O . ILE A 1 77 ? 2.844 -2.807 4.473 1 84.19 77 ILE A O 1
ATOM 638 N N . TYR A 1 78 ? 1.86 -1.168 3.406 1 86.44 78 TYR A N 1
ATOM 639 C CA . TYR A 1 78 ? 2.414 -1.541 2.109 1 86.44 78 TYR A CA 1
ATOM 640 C C . TYR A 1 78 ? 3.648 -0.708 1.784 1 86.44 78 TYR A C 1
ATOM 642 O O . TYR A 1 78 ? 4.477 -1.106 0.961 1 86.44 78 TYR A O 1
ATOM 650 N N . VAL A 1 79 ? 3.764 0.481 2.277 1 85.5 79 VAL A N 1
ATOM 651 C CA . VAL A 1 79 ? 4.895 1.352 1.977 1 85.5 79 VAL A CA 1
ATOM 652 C C . VAL A 1 79 ? 5.973 1.187 3.047 1 85.5 79 VAL A C 1
ATOM 654 O O . VAL A 1 79 ? 5.688 1.294 4.242 1 85.5 79 VAL A O 1
ATOM 657 N N . PRO A 1 80 ? 7.145 0.853 2.613 1 82.12 80 PRO A N 1
ATOM 658 C CA . PRO A 1 80 ? 8.211 0.675 3.602 1 82.12 80 PRO A CA 1
ATOM 659 C C . PRO A 1 80 ? 8.562 1.97 4.332 1 82.12 80 PRO A C 1
ATOM 661 O O . PRO A 1 80 ? 8.352 3.061 3.795 1 82.12 80 PRO A O 1
ATOM 664 N N . ASN A 1 81 ? 9.133 1.824 5.531 1 76.88 81 ASN A N 1
ATOM 665 C CA . ASN A 1 81 ? 9.445 2.99 6.352 1 76.88 81 ASN A CA 1
ATOM 666 C C . ASN A 1 81 ? 10.898 3.42 6.176 1 76.88 81 ASN A C 1
ATOM 668 O O . ASN A 1 81 ? 11.344 4.391 6.797 1 76.88 81 ASN A O 1
ATOM 672 N N . TYR A 1 82 ? 11.633 2.703 5.355 1 77.81 82 TYR A N 1
ATOM 673 C CA . TYR A 1 82 ? 13.008 3.117 5.105 1 77.81 82 TYR A CA 1
ATOM 674 C C . TYR A 1 82 ? 13.102 3.971 3.846 1 77.81 82 TYR A C 1
ATOM 676 O O . TYR A 1 82 ? 12.109 4.141 3.129 1 77.81 82 TYR A O 1
ATOM 684 N N . PHE A 1 83 ? 14.281 4.594 3.684 1 82.56 83 PHE A N 1
ATOM 685 C CA . PHE A 1 83 ? 14.484 5.555 2.605 1 82.56 83 PHE A CA 1
ATOM 686 C C . PHE A 1 83 ? 14.445 4.863 1.249 1 82.56 83 PHE A C 1
ATOM 688 O O . PHE A 1 83 ? 15.203 3.92 1.005 1 82.56 83 PHE A O 1
ATOM 695 N N . ILE A 1 84 ? 13.547 5.348 0.393 1 81.94 84 ILE A N 1
ATOM 696 C CA . ILE A 1 84 ? 13.461 4.742 -0.932 1 81.94 84 ILE A CA 1
ATOM 697 C C . ILE A 1 84 ? 13.539 5.832 -2 1 81.94 84 ILE A C 1
ATOM 699 O O . ILE A 1 84 ? 13.078 5.641 -3.127 1 81.94 84 ILE A O 1
ATOM 703 N N . GLY A 1 85 ? 13.969 7.031 -1.659 1 86.25 85 GLY A N 1
ATOM 704 C CA . GLY A 1 85 ? 14.242 8.086 -2.625 1 86.25 85 GLY A CA 1
ATOM 705 C C . GLY A 1 85 ? 13.047 8.969 -2.902 1 86.25 85 GLY A C 1
ATOM 706 O O . GLY A 1 85 ? 13.031 9.711 -3.889 1 86.25 85 GLY A O 1
ATOM 707 N N . ARG A 1 86 ? 12.039 8.836 -2.104 1 89.62 86 ARG A N 1
ATOM 708 C CA . ARG A 1 86 ? 10.836 9.648 -2.254 1 89.62 86 ARG A CA 1
ATOM 709 C C . ARG A 1 86 ? 10.328 10.133 -0.9 1 89.62 86 ARG A C 1
ATOM 711 O O . ARG A 1 86 ? 10.484 9.445 0.111 1 89.62 86 ARG A O 1
ATOM 718 N N . ALA A 1 87 ? 9.781 11.32 -0.955 1 91.44 87 ALA A N 1
ATOM 719 C CA . ALA A 1 87 ? 9.109 11.812 0.241 1 91.44 87 ALA A CA 1
ATOM 720 C C . ALA A 1 87 ? 7.691 11.258 0.349 1 91.44 87 ALA A C 1
ATOM 722 O O . ALA A 1 87 ? 7.16 10.703 -0.618 1 91.44 87 ALA A O 1
ATOM 723 N N . LYS A 1 88 ? 7.129 11.32 1.493 1 90.56 88 LYS A N 1
ATOM 724 C CA . LYS A 1 88 ? 5.773 10.836 1.731 1 90.56 88 LYS A CA 1
ATOM 725 C C . LYS A 1 88 ? 4.836 11.977 2.105 1 90.56 88 LYS A C 1
ATOM 727 O O . LYS A 1 88 ? 5.258 12.961 2.709 1 90.56 88 LYS A O 1
ATOM 732 N N . THR A 1 89 ? 3.615 11.82 1.747 1 89.25 89 THR A N 1
ATOM 733 C CA . THR A 1 89 ? 2.594 12.766 2.189 1 89.25 89 THR A CA 1
ATOM 734 C C . THR A 1 89 ? 2.207 12.5 3.641 1 89.25 89 THR A C 1
ATOM 736 O O . THR A 1 89 ? 2.652 11.523 4.238 1 89.25 89 THR A O 1
ATOM 739 N N . SER A 1 90 ? 1.397 13.398 4.156 1 85.38 90 SER A N 1
ATOM 740 C CA . SER A 1 90 ? 0.971 13.273 5.547 1 85.38 90 SER A CA 1
ATOM 741 C C . SER A 1 90 ? 0.183 11.984 5.77 1 85.38 90 SER A C 1
ATOM 743 O O . SER A 1 90 ? 0.198 11.43 6.871 1 85.38 90 SER A O 1
ATOM 745 N N . ASP A 1 91 ? -0.464 11.492 4.742 1 86.5 91 ASP A N 1
ATOM 746 C CA . ASP A 1 91 ? -1.234 10.258 4.844 1 86.5 91 ASP A CA 1
ATOM 747 C C . ASP A 1 91 ? -0.367 9.039 4.527 1 86.5 91 ASP A C 1
ATOM 749 O O . ASP A 1 91 ? -0.855 7.91 4.52 1 86.5 91 ASP A O 1
ATOM 753 N N . GLY A 1 92 ? 0.857 9.25 4.195 1 87.12 92 GLY A N 1
ATOM 754 C CA . GLY A 1 92 ? 1.799 8.156 4.035 1 87.12 92 GLY A CA 1
ATOM 755 C C . GLY A 1 92 ? 2.008 7.754 2.588 1 87.12 92 GLY A C 1
ATOM 756 O O . GLY A 1 92 ? 2.799 6.859 2.295 1 87.12 92 GLY A O 1
ATOM 757 N N . LEU A 1 93 ? 1.342 8.414 1.675 1 87.88 93 LEU A N 1
ATOM 758 C CA . LEU A 1 93 ? 1.499 8.109 0.259 1 87.88 93 LEU A CA 1
ATOM 759 C C . LEU A 1 93 ? 2.854 8.586 -0.256 1 87.88 93 LEU A C 1
ATOM 761 O O . LEU A 1 93 ? 3.369 9.609 0.199 1 87.88 93 LEU A O 1
ATOM 765 N N . LEU A 1 94 ? 3.408 7.789 -1.187 1 87.19 94 LEU A N 1
ATOM 766 C CA . LEU A 1 94 ? 4.652 8.227 -1.808 1 87.19 94 LEU A CA 1
ATOM 767 C C . LEU A 1 94 ? 4.445 9.516 -2.594 1 87.19 94 LEU A C 1
ATOM 769 O O . LEU A 1 94 ? 3.547 9.602 -3.434 1 87.19 94 LEU A O 1
ATOM 773 N N . GLY A 1 95 ? 5.223 10.484 -2.227 1 88.06 95 GLY A N 1
ATOM 774 C CA . GLY A 1 95 ? 5.09 11.797 -2.836 1 88.06 95 GLY A CA 1
ATOM 775 C C . GLY A 1 95 ? 6.16 12.094 -3.869 1 88.06 95 GLY A C 1
ATOM 776 O O . GLY A 1 95 ? 6.426 11.266 -4.746 1 88.06 95 GLY A O 1
ATOM 777 N N . ASP A 1 96 ? 6.727 13.258 -3.73 1 87.38 96 ASP A N 1
ATOM 778 C CA . ASP A 1 96 ? 7.695 13.766 -4.699 1 87.38 96 ASP A CA 1
ATOM 779 C C . ASP A 1 96 ? 9.055 13.102 -4.512 1 87.38 96 ASP A C 1
ATOM 781 O O . ASP A 1 96 ? 9.398 12.672 -3.406 1 87.38 96 ASP A O 1
ATOM 785 N N . PRO A 1 97 ? 9.812 12.984 -5.598 1 89.31 97 PRO A N 1
ATOM 786 C CA . PRO A 1 97 ? 11.156 12.406 -5.5 1 89.31 97 PRO A CA 1
ATOM 787 C C . PRO A 1 97 ? 12.141 13.32 -4.777 1 89.31 97 PRO A C 1
ATOM 789 O O . PRO A 1 97 ? 12.016 14.539 -4.84 1 89.31 97 PRO A O 1
ATOM 792 N N . ILE A 1 98 ? 12.992 12.688 -4.047 1 92.62 98 ILE A N 1
ATOM 793 C CA . ILE A 1 98 ? 14.188 13.383 -3.572 1 92.62 98 ILE A CA 1
ATOM 794 C C . ILE A 1 98 ? 15.195 13.516 -4.707 1 92.62 98 ILE A C 1
ATOM 796 O O . ILE A 1 98 ? 15.766 12.523 -5.16 1 92.62 98 ILE A O 1
ATOM 800 N N . ASN A 1 99 ? 15.375 14.734 -5.188 1 93.69 99 ASN A N 1
ATOM 801 C CA . ASN A 1 99 ? 16.156 14.859 -6.41 1 93.69 99 ASN A CA 1
ATOM 802 C C . ASN A 1 99 ? 17.328 15.836 -6.227 1 93.69 99 ASN A C 1
ATOM 804 O O . ASN A 1 99 ? 18.016 16.172 -7.188 1 93.69 99 ASN A O 1
ATOM 808 N N . LEU A 1 100 ? 17.562 16.297 -5.004 1 96.12 100 LEU A N 1
ATOM 809 C CA . LEU A 1 100 ? 18.656 17.188 -4.699 1 96.12 100 LEU A CA 1
ATOM 810 C C . LEU A 1 100 ? 19.266 16.875 -3.332 1 96.12 100 LEU A C 1
ATOM 812 O O . LEU A 1 100 ? 18.578 16.344 -2.459 1 96.12 100 LEU A O 1
ATOM 816 N N . ALA A 1 101 ? 20.531 17.109 -3.211 1 96.69 101 ALA A N 1
ATOM 817 C CA . ALA A 1 101 ? 21.234 17.031 -1.933 1 96.69 101 ALA A CA 1
ATOM 818 C C . ALA A 1 101 ? 22.203 18.203 -1.772 1 96.69 101 ALA A C 1
ATOM 820 O O . ALA A 1 101 ? 22.5 18.906 -2.74 1 96.69 101 ALA A O 1
ATOM 821 N N . ALA A 1 102 ? 22.625 18.5 -0.536 1 97.44 102 ALA A N 1
ATOM 822 C CA . ALA A 1 102 ? 23.516 19.625 -0.31 1 97.44 102 ALA A CA 1
ATOM 823 C C . ALA A 1 102 ? 24.438 19.375 0.876 1 97.44 102 ALA A C 1
ATOM 825 O O . ALA A 1 102 ? 24.062 18.656 1.815 1 97.44 102 ALA A O 1
ATOM 826 N N . HIS A 1 103 ? 25.609 19.922 0.687 1 96.81 103 HIS A N 1
ATOM 827 C CA . HIS A 1 103 ? 26.547 20.047 1.798 1 96.81 103 HIS A CA 1
ATOM 828 C C . HIS A 1 103 ? 26.562 21.469 2.359 1 96.81 103 HIS A C 1
ATOM 830 O O . HIS A 1 103 ? 26.531 22.438 1.603 1 96.81 103 HIS A O 1
ATOM 836 N N . GLY A 1 104 ? 26.5 21.547 3.623 1 96.06 104 GLY A N 1
ATOM 837 C CA . GLY A 1 104 ? 26.578 22.844 4.27 1 96.06 104 GLY A CA 1
ATOM 838 C C . GLY A 1 104 ? 25.688 22.953 5.492 1 96.06 104 GLY A C 1
ATOM 839 O O . GLY A 1 104 ? 24.828 22.094 5.715 1 96.06 104 GLY A O 1
ATOM 840 N N . SER A 1 105 ? 25.938 23.984 6.215 1 94.75 105 SER A N 1
ATOM 841 C CA . SER A 1 105 ? 25.094 24.266 7.375 1 94.75 105 SER A CA 1
ATOM 842 C C . SER A 1 105 ? 23.766 24.875 6.949 1 94.75 105 SER A C 1
ATOM 844 O O . SER A 1 105 ? 23.594 25.281 5.801 1 94.75 105 SER A O 1
ATOM 846 N N . ALA A 1 106 ? 22.828 24.875 7.914 1 96.12 106 ALA A N 1
ATOM 847 C CA . ALA A 1 106 ? 21.516 25.453 7.617 1 96.12 106 ALA A CA 1
ATOM 848 C C . ALA A 1 106 ? 21.641 26.906 7.172 1 96.12 106 ALA A C 1
ATOM 850 O O . ALA A 1 106 ? 20.953 27.344 6.25 1 96.12 106 ALA A O 1
ATOM 851 N N . GLN A 1 107 ? 22.531 27.656 7.848 1 96.56 107 GLN A N 1
ATOM 852 C CA . GLN A 1 107 ? 22.703 29.078 7.52 1 96.56 107 GLN A CA 1
ATOM 853 C C . GLN A 1 107 ? 23.266 29.25 6.117 1 96.56 107 GLN A C 1
ATOM 855 O O . GLN A 1 107 ? 22.922 30.188 5.41 1 96.56 107 GLN A O 1
ATOM 860 N N . GLN A 1 108 ? 24.109 28.344 5.711 1 96.88 108 GLN A N 1
ATOM 861 C CA . GLN A 1 108 ? 24.703 28.406 4.383 1 96.88 108 GLN A CA 1
ATOM 862 C C . GLN A 1 108 ? 23.688 28.094 3.299 1 96.88 108 GLN A C 1
ATOM 864 O O . GLN A 1 108 ? 23.703 28.688 2.225 1 96.88 108 GLN A O 1
ATOM 869 N N . ILE A 1 109 ? 22.781 27.141 3.568 1 97.25 109 ILE A N 1
ATOM 870 C CA . ILE A 1 109 ? 21.734 26.797 2.619 1 97.25 109 ILE A CA 1
ATOM 871 C C . ILE A 1 109 ? 20.781 27.984 2.463 1 97.25 109 ILE A C 1
ATOM 873 O O . ILE A 1 109 ? 20.406 28.344 1.345 1 97.25 109 ILE A O 1
ATOM 877 N N . HIS A 1 110 ? 20.391 28.594 3.607 1 97.25 110 HIS A N 1
ATOM 878 C CA . HIS A 1 110 ? 19.531 29.766 3.57 1 97.25 110 HIS A CA 1
ATOM 879 C C . HIS A 1 110 ? 20.172 30.906 2.777 1 97.25 110 HIS A C 1
ATOM 881 O O . HIS A 1 110 ? 19.5 31.578 1.993 1 97.25 110 HIS A O 1
ATOM 887 N N . ALA A 1 111 ? 21.422 31.109 3.002 1 97.75 111 ALA A N 1
ATOM 888 C CA . ALA A 1 111 ? 22.141 32.156 2.297 1 97.75 111 ALA A CA 1
ATOM 889 C C . ALA A 1 111 ? 22.156 31.906 0.793 1 97.75 111 ALA A C 1
ATOM 891 O O . ALA A 1 111 ? 21.938 32.812 -0.006 1 97.75 111 ALA A O 1
ATOM 892 N N . ALA A 1 112 ? 22.453 30.656 0.448 1 97.88 112 ALA A N 1
ATOM 893 C CA . ALA A 1 112 ? 22.531 30.281 -0.962 1 97.88 112 ALA A CA 1
ATOM 894 C C . ALA A 1 112 ? 21.203 30.484 -1.663 1 97.88 112 ALA A C 1
ATOM 896 O O . ALA A 1 112 ? 21.141 31.031 -2.773 1 97.88 112 ALA A O 1
ATOM 897 N N . MET A 1 113 ? 20.141 30.062 -1.026 1 97.62 113 MET A N 1
ATOM 898 C CA . MET A 1 113 ? 18.797 30.172 -1.611 1 97.62 113 MET A CA 1
ATOM 899 C C . MET A 1 113 ? 18.359 31.625 -1.694 1 97.62 113 MET A C 1
ATOM 901 O O . MET A 1 113 ? 17.766 32.031 -2.697 1 97.62 113 MET A O 1
ATOM 905 N N . ARG A 1 114 ? 18.609 32.375 -0.633 1 96.88 114 ARG A N 1
ATOM 906 C CA . ARG A 1 114 ? 18.266 33.781 -0.623 1 96.88 114 ARG A CA 1
ATOM 907 C C . ARG A 1 114 ? 18.969 34.531 -1.751 1 96.88 114 ARG A C 1
ATOM 909 O O . ARG A 1 114 ? 18.328 35.281 -2.484 1 96.88 114 ARG A O 1
ATOM 916 N N . LYS A 1 115 ? 20.219 34.344 -1.856 1 97.06 115 LYS A N 1
ATOM 917 C CA . LYS A 1 115 ? 21 35 -2.895 1 97.06 115 LYS A CA 1
ATOM 918 C C . LYS A 1 115 ? 20.5 34.625 -4.285 1 97.06 115 LYS A C 1
ATOM 920 O O . LYS A 1 115 ? 20.594 35.438 -5.219 1 97.06 115 LYS A O 1
ATOM 925 N N . ALA A 1 116 ? 19.984 33.438 -4.41 1 96.88 116 ALA A N 1
ATOM 926 C CA . ALA A 1 116 ? 19.484 32.938 -5.691 1 96.88 116 ALA A CA 1
ATOM 927 C C . ALA A 1 116 ? 18.094 33.469 -5.98 1 96.88 116 ALA A C 1
ATOM 929 O O . ALA A 1 116 ? 17.5 33.188 -7.023 1 96.88 116 ALA A O 1
ATOM 930 N N . GLY A 1 117 ? 17.453 34.188 -5.059 1 94.5 117 GLY A N 1
ATOM 931 C CA . GLY A 1 117 ? 16.188 34.812 -5.305 1 94.5 117 GLY A CA 1
ATOM 932 C C . GLY A 1 117 ? 14.992 34 -4.852 1 94.5 117 GLY A C 1
ATOM 933 O O . GLY A 1 117 ? 13.859 34.281 -5.234 1 94.5 117 GLY A O 1
ATOM 934 N N . TRP A 1 118 ? 15.211 32.969 -4.117 1 96.06 118 TRP A N 1
ATOM 935 C CA . TRP A 1 118 ? 14.125 32.156 -3.596 1 96.06 118 TRP A CA 1
ATOM 936 C C . TRP A 1 118 ? 13.562 32.719 -2.307 1 96.06 118 TRP A C 1
ATOM 938 O O . TRP A 1 118 ? 14.289 33.375 -1.545 1 96.06 118 TRP A O 1
ATOM 948 N N . THR A 1 119 ? 12.297 32.531 -2.09 1 95 119 THR A N 1
ATOM 949 C CA . THR A 1 119 ? 11.617 33.062 -0.911 1 95 119 THR A CA 1
ATOM 950 C C . THR A 1 119 ? 11.281 31.938 0.063 1 95 119 THR A C 1
ATOM 952 O O . THR A 1 119 ? 10.766 30.891 -0.342 1 95 119 THR A O 1
ATOM 955 N N . LEU A 1 120 ? 11.586 32.188 1.275 1 95.81 120 LEU A N 1
ATOM 956 C CA . LEU A 1 120 ? 11.289 31.219 2.324 1 95.81 120 LEU A CA 1
ATOM 957 C C . LEU A 1 120 ? 9.789 31.109 2.562 1 95.81 120 LEU A C 1
ATOM 959 O O . LEU A 1 120 ? 9.109 32.125 2.717 1 95.81 120 LEU A O 1
ATOM 963 N N . ALA A 1 121 ? 9.289 29.906 2.504 1 93.25 121 ALA A N 1
ATOM 964 C CA . ALA A 1 121 ? 7.867 29.688 2.744 1 93.25 121 ALA A CA 1
ATOM 965 C C . ALA A 1 121 ? 7.535 29.812 4.227 1 93.25 121 ALA A C 1
ATOM 967 O O . ALA A 1 121 ? 8.305 29.359 5.082 1 93.25 121 ALA A O 1
ATOM 968 N N . ASP A 1 122 ? 6.34 30.312 4.543 1 88.31 122 ASP A N 1
ATOM 969 C CA . ASP A 1 122 ? 5.855 30.375 5.918 1 88.31 122 ASP A CA 1
ATOM 970 C C . ASP A 1 122 ? 5.449 29 6.434 1 88.31 122 ASP A C 1
ATOM 972 O O . ASP A 1 122 ? 5.004 28.156 5.66 1 88.31 122 ASP A O 1
ATOM 976 N N . PRO A 1 123 ? 5.68 28.812 7.699 1 81.94 123 PRO A N 1
ATOM 977 C CA . PRO A 1 123 ? 5.129 27.578 8.258 1 81.94 123 PRO A CA 1
ATOM 978 C C . PRO A 1 123 ? 3.602 27.562 8.273 1 81.94 123 PRO A C 1
ATOM 980 O O . PRO A 1 123 ? 2.971 28.609 8.258 1 81.94 123 PRO A O 1
ATOM 983 N N . ILE A 1 124 ? 3.072 26.375 8.258 1 76.31 124 ILE A N 1
ATOM 984 C CA . ILE A 1 124 ? 1.618 26.266 8.297 1 76.31 124 ILE A CA 1
ATOM 985 C C . ILE A 1 124 ? 1.116 26.531 9.711 1 76.31 124 ILE A C 1
ATOM 987 O O . ILE A 1 124 ? 1.351 25.734 10.625 1 76.31 124 ILE A O 1
ATOM 991 N N . THR A 1 125 ? 0.539 27.656 9.969 1 73 125 THR A N 1
ATOM 992 C CA . THR A 1 125 ? -0.11 28.094 11.203 1 73 125 THR A CA 1
ATOM 993 C C . THR A 1 125 ? -1.527 28.578 10.93 1 73 125 THR A C 1
ATOM 995 O O . THR A 1 125 ? -1.946 28.672 9.773 1 73 125 THR A O 1
ATOM 998 N N . ALA A 1 126 ? -2.217 28.75 12.023 1 73.5 126 ALA A N 1
ATOM 999 C CA . ALA A 1 126 ? -3.57 29.266 11.852 1 73.5 126 ALA A CA 1
ATOM 1000 C C . ALA A 1 126 ? -3.549 30.625 11.141 1 73.5 126 ALA A C 1
ATOM 1002 O O . ALA A 1 126 ? -4.406 30.906 10.305 1 73.5 126 ALA A O 1
ATOM 1003 N N . THR A 1 127 ? -2.551 31.375 11.531 1 77.56 127 THR A N 1
ATOM 1004 C CA . THR A 1 127 ? -2.43 32.688 10.953 1 77.56 127 THR A CA 1
ATOM 1005 C C . THR A 1 127 ? -2.086 32.625 9.469 1 77.56 127 THR A C 1
ATOM 1007 O O . THR A 1 127 ? -2.703 33.281 8.641 1 77.56 127 THR A O 1
ATOM 1010 N N . SER A 1 128 ? -1.123 31.797 9.156 1 79.75 128 SER A N 1
ATOM 1011 C CA . SER A 1 128 ? -0.714 31.672 7.762 1 79.75 128 SER A CA 1
ATOM 1012 C C . SER A 1 128 ? -1.805 31.031 6.918 1 79.75 128 SER A C 1
ATOM 1014 O O . SER A 1 128 ? -1.978 31.375 5.746 1 79.75 128 SER A O 1
ATOM 1016 N N . ALA A 1 129 ? -2.498 30.125 7.504 1 76.5 129 ALA A N 1
ATOM 1017 C CA . ALA A 1 129 ? -3.611 29.484 6.801 1 76.5 129 ALA A CA 1
ATOM 1018 C C . ALA A 1 129 ? -4.695 30.516 6.465 1 76.5 129 ALA A C 1
ATOM 1020 O O . ALA A 1 129 ? -5.23 30.516 5.352 1 76.5 129 ALA A O 1
ATOM 1021 N N . TRP A 1 130 ? -4.988 31.344 7.453 1 79.75 130 TRP A N 1
ATOM 1022 C CA . TRP A 1 130 ? -5.988 32.375 7.242 1 79.75 130 TRP A CA 1
ATOM 1023 C C . TRP A 1 130 ? -5.531 33.375 6.176 1 79.75 130 TRP A C 1
ATOM 1025 O O . TRP A 1 130 ? -6.32 33.781 5.328 1 79.75 130 TRP A O 1
ATOM 1035 N N . LYS A 1 131 ? -4.297 33.719 6.289 1 81.38 131 LYS A N 1
ATOM 1036 C CA . LYS A 1 131 ? -3.729 34.594 5.289 1 81.38 131 LYS A CA 1
ATOM 1037 C C . LYS A 1 131 ? -3.807 34 3.893 1 81.38 131 LYS A C 1
ATOM 1039 O O . LYS A 1 131 ? -4.07 34.688 2.914 1 81.38 131 LYS A O 1
ATOM 1044 N N . MET A 1 132 ? -3.572 32.75 3.801 1 79.75 132 MET A N 1
ATOM 1045 C CA . MET A 1 132 ? -3.639 32.031 2.527 1 79.75 132 MET A CA 1
ATOM 1046 C C . MET A 1 132 ? -5.055 32.094 1.959 1 79.75 132 MET A C 1
ATOM 1048 O O . MET A 1 132 ? -5.242 32.344 0.768 1 79.75 132 MET A O 1
ATOM 1052 N N . VAL A 1 133 ? -6.031 31.812 2.773 1 75.94 133 VAL A N 1
ATOM 1053 C CA . VAL A 1 133 ? -7.426 31.828 2.352 1 75.94 133 VAL A CA 1
ATOM 1054 C C . VAL A 1 133 ? -7.801 33.219 1.874 1 75.94 133 VAL A C 1
ATOM 1056 O O . VAL A 1 133 ? -8.43 33.406 0.825 1 75.94 133 VAL A O 1
ATOM 1059 N N . GLN A 1 134 ? -7.375 34.188 2.637 1 80.12 134 GLN A N 1
ATOM 1060 C CA . GLN A 1 134 ? -7.668 35.594 2.295 1 80.12 134 GLN A CA 1
ATOM 1061 C C . GLN A 1 134 ? -7.035 35.969 0.96 1 80.12 134 GLN A C 1
ATOM 1063 O O . GLN A 1 134 ? -7.664 36.625 0.138 1 80.12 134 GLN A O 1
ATOM 1068 N N . SER A 1 135 ? -5.832 35.531 0.842 1 80.25 135 SER A N 1
ATOM 1069 C CA . SER A 1 135 ? -5.121 35.875 -0.39 1 80.25 135 SER A CA 1
ATOM 1070 C C . SER A 1 135 ? -5.781 35.219 -1.599 1 80.25 135 SER A C 1
ATOM 1072 O O . SER A 1 135 ? -5.852 35.812 -2.674 1 80.25 135 SER A O 1
ATOM 1074 N N . THR A 1 136 ? -6.207 34.031 -1.455 1 74.06 136 THR A N 1
ATOM 1075 C CA . THR A 1 136 ? -6.883 33.312 -2.537 1 74.06 136 THR A CA 1
ATOM 1076 C C . THR A 1 136 ? -8.203 34 -2.887 1 74.06 136 THR A C 1
ATOM 1078 O O . THR A 1 136 ? -8.539 34.156 -4.062 1 74.06 136 THR A O 1
ATOM 1081 N N . LEU A 1 137 ? -8.898 34.531 -1.882 1 75.69 137 LEU A N 1
ATOM 1082 C CA . LEU A 1 137 ? -10.203 35.125 -2.076 1 75.69 137 LEU A CA 1
ATOM 1083 C C . LEU A 1 137 ? -10.062 36.531 -2.668 1 75.69 137 LEU A C 1
ATOM 1085 O O . LEU A 1 137 ? -10.898 36.969 -3.465 1 75.69 137 LEU A O 1
ATOM 1089 N N . THR A 1 138 ? -9 37.219 -2.299 1 81.06 138 THR A N 1
ATOM 1090 C CA . THR A 1 138 ? -8.789 38.594 -2.754 1 81.06 138 THR A CA 1
ATOM 1091 C C . THR A 1 138 ? -7.891 38.625 -3.984 1 81.06 138 THR A C 1
ATOM 1093 O O . THR A 1 138 ? -7.648 39.688 -4.555 1 81.06 138 THR A O 1
ATOM 1096 N N . ARG A 1 139 ? -7.32 37.531 -4.395 1 77.19 139 ARG A N 1
ATOM 1097 C CA . ARG A 1 139 ? -6.445 37.375 -5.555 1 77.19 139 ARG A CA 1
ATOM 1098 C C . ARG A 1 139 ? -5.168 38.188 -5.379 1 77.19 139 ARG A C 1
ATOM 1100 O O . ARG A 1 139 ? -4.668 38.781 -6.336 1 77.19 139 ARG A O 1
ATOM 1107 N N . LYS A 1 140 ? -4.863 38.344 -4.113 1 78 140 LYS A N 1
ATOM 1108 C CA . LYS A 1 140 ? -3.582 39 -3.838 1 78 140 LYS A CA 1
ATOM 1109 C C . LYS A 1 140 ? -2.461 37.969 -3.73 1 78 140 LYS A C 1
ATOM 1111 O O . LYS A 1 140 ? -2.701 36.812 -3.361 1 78 140 LYS A O 1
ATOM 1116 N N . SER A 1 141 ? -1.327 38.438 -4.137 1 78.69 141 SER A N 1
ATOM 1117 C CA . SER A 1 141 ? -0.18 37.531 -4.129 1 78.69 141 SER A CA 1
ATOM 1118 C C . SER A 1 141 ? 0.331 37.312 -2.713 1 78.69 141 SER A C 1
ATOM 1120 O O . SER A 1 141 ? 0.37 38.219 -1.898 1 78.69 141 SER A O 1
ATOM 1122 N N . TYR A 1 142 ? 0.52 36.125 -2.281 1 83.94 142 TYR A N 1
ATOM 1123 C CA . TYR A 1 142 ? 1.162 35.688 -1.054 1 83.94 142 TYR A CA 1
ATOM 1124 C C . TYR A 1 142 ? 2.4 34.844 -1.362 1 83.94 142 TYR A C 1
ATOM 1126 O O . TYR A 1 142 ? 2.354 33.625 -1.315 1 83.94 142 TYR A O 1
ATOM 1134 N N . PRO A 1 143 ? 3.539 35.562 -1.589 1 81.88 143 PRO A N 1
ATOM 1135 C CA . PRO A 1 143 ? 4.754 34.875 -2.023 1 81.88 143 PRO A CA 1
ATOM 1136 C C . PRO A 1 143 ? 5.309 33.906 -0.962 1 81.88 143 PRO A C 1
ATOM 1138 O O . PRO A 1 143 ? 5.973 32.938 -1.295 1 81.88 143 PRO A O 1
ATOM 1141 N N . GLU A 1 144 ? 5.027 34.219 0.301 1 87.94 144 GLU A N 1
ATOM 1142 C CA . GLU A 1 144 ? 5.551 33.406 1.388 1 87.94 144 GLU A CA 1
ATOM 1143 C C . GLU A 1 144 ? 4.543 32.312 1.81 1 87.94 144 GLU A C 1
ATOM 1145 O O . GLU A 1 144 ? 4.676 31.734 2.879 1 87.94 144 GLU A O 1
ATOM 1150 N N . ALA A 1 145 ? 3.598 32.094 0.93 1 84.75 145 ALA A N 1
ATOM 1151 C CA . ALA A 1 145 ? 2.523 31.172 1.287 1 84.75 145 ALA A CA 1
ATOM 1152 C C . ALA A 1 145 ? 3.084 29.812 1.707 1 84.75 145 ALA A C 1
ATOM 1154 O O . ALA A 1 145 ? 4.066 29.328 1.134 1 84.75 145 ALA A O 1
ATOM 1155 N N . PRO A 1 146 ? 2.381 29.219 2.686 1 86 146 PRO A N 1
ATOM 1156 C CA . PRO A 1 146 ? 2.844 27.906 3.131 1 86 146 PRO A CA 1
ATOM 1157 C C . PRO A 1 146 ? 2.693 26.828 2.057 1 86 146 PRO A C 1
ATOM 1159 O O . PRO A 1 146 ? 1.849 26.953 1.165 1 86 146 PRO A O 1
ATOM 1162 N N . ILE A 1 147 ? 3.58 25.875 2.121 1 86 147 ILE A N 1
ATOM 1163 C CA . ILE A 1 147 ? 3.561 24.734 1.203 1 86 147 ILE A CA 1
ATOM 1164 C C . ILE A 1 147 ? 3.086 23.484 1.938 1 86 147 ILE A C 1
ATOM 1166 O O . ILE A 1 147 ? 3.281 23.359 3.148 1 86 147 ILE A O 1
ATOM 1170 N N . SER A 1 148 ? 2.393 22.625 1.161 1 84.56 148 SER A N 1
ATOM 1171 C CA . SER A 1 148 ? 1.935 21.375 1.759 1 84.56 148 SER A CA 1
ATOM 1172 C C . SER A 1 148 ? 3.105 20.562 2.299 1 84.56 148 SER A C 1
ATOM 1174 O O . SER A 1 148 ? 4.164 20.5 1.672 1 84.56 148 SER A O 1
ATOM 1176 N N . PRO A 1 149 ? 2.883 19.953 3.396 1 88.69 149 PRO A N 1
ATOM 1177 C CA . PRO A 1 149 ? 3.992 19.234 4.027 1 88.69 149 PRO A CA 1
ATOM 1178 C C . PRO A 1 149 ? 4.281 17.891 3.355 1 88.69 149 PRO A C 1
ATOM 1180 O O . PRO A 1 149 ? 3.355 17.219 2.912 1 88.69 149 PRO A O 1
ATOM 1183 N N . LEU A 1 150 ? 5.523 17.547 3.229 1 91.56 150 LEU A N 1
ATOM 1184 C CA . LEU A 1 150 ? 6.02 16.219 2.885 1 91.56 150 LEU A CA 1
ATOM 1185 C C . LEU A 1 150 ? 6.957 15.695 3.969 1 91.56 150 LEU A C 1
ATOM 1187 O O . LEU A 1 150 ? 7.559 16.484 4.707 1 91.56 150 LEU A O 1
ATOM 1191 N N . HIS A 1 151 ? 6.961 14.445 4.012 1 90.38 151 HIS A N 1
ATOM 1192 C CA . HIS A 1 151 ? 7.699 13.844 5.113 1 90.38 151 HIS A CA 1
ATOM 1193 C C . HIS A 1 151 ? 8.859 13 4.602 1 90.38 151 HIS A C 1
ATOM 1195 O O . HIS A 1 151 ? 8.734 12.32 3.578 1 90.38 151 HIS A O 1
ATOM 1201 N N . LEU A 1 152 ? 9.953 13.125 5.234 1 90.5 152 LEU A N 1
ATOM 1202 C CA . LEU A 1 152 ? 11.148 12.305 5.09 1 90.5 152 LEU A CA 1
ATOM 1203 C C . LEU A 1 152 ? 11.789 12.031 6.449 1 90.5 152 LEU A C 1
ATOM 1205 O O . LEU A 1 152 ? 11.812 12.906 7.312 1 90.5 152 LEU A O 1
ATOM 1209 N N . PHE A 1 153 ? 12.297 10.859 6.711 1 84.25 153 PHE A N 1
ATOM 1210 C CA . PHE A 1 153 ? 12.883 10.477 7.988 1 84.25 153 PHE A CA 1
ATOM 1211 C C . PHE A 1 153 ? 11.867 10.617 9.117 1 84.25 153 PHE A C 1
ATOM 1213 O O . PHE A 1 153 ? 12.211 11.062 10.211 1 84.25 153 PHE A O 1
ATOM 1220 N N . GLU A 1 154 ? 10.523 10.453 8.789 1 78.56 154 GLU A N 1
ATOM 1221 C CA . GLU A 1 154 ? 9.406 10.492 9.727 1 78.56 154 GLU A CA 1
ATOM 1222 C C . GLU A 1 154 ? 9.203 11.898 10.289 1 78.56 154 GLU A C 1
ATOM 1224 O O . GLU A 1 154 ? 8.672 12.062 11.391 1 78.56 154 GLU A O 1
ATOM 1229 N N . ARG A 1 155 ? 9.75 12.875 9.547 1 84.75 155 ARG A N 1
ATOM 1230 C CA . ARG A 1 155 ? 9.539 14.273 9.922 1 84.75 155 ARG A CA 1
ATOM 1231 C C . ARG A 1 155 ? 9.117 15.102 8.711 1 84.75 155 ARG A C 1
ATOM 1233 O O . ARG A 1 155 ? 9.414 14.742 7.57 1 84.75 155 ARG A O 1
ATOM 1240 N N . LYS A 1 156 ? 8.5 16.141 9.055 1 89.12 156 LYS A N 1
ATOM 1241 C CA . LYS A 1 156 ? 8.156 17.094 8.008 1 89.12 156 LYS A CA 1
ATOM 1242 C C . LYS A 1 156 ? 9.398 17.828 7.496 1 89.12 156 LYS A C 1
ATOM 1244 O O . LYS A 1 156 ? 10.453 17.797 8.141 1 89.12 156 LYS A O 1
ATOM 1249 N N . GLN A 1 157 ? 9.25 18.391 6.289 1 93.81 157 GLN A N 1
ATOM 1250 C CA . GLN A 1 157 ? 10.367 19.188 5.801 1 93.81 157 GLN A CA 1
ATOM 1251 C C . GLN A 1 157 ? 10.773 20.25 6.816 1 93.81 157 GLN A C 1
ATOM 1253 O O . GLN A 1 157 ? 9.922 20.812 7.5 1 93.81 157 GLN A O 1
ATOM 1258 N N . ASP A 1 158 ? 12 20.484 6.926 1 92.38 158 ASP A N 1
ATOM 1259 C CA . ASP A 1 158 ? 12.523 21.453 7.887 1 92.38 158 ASP A CA 1
ATOM 1260 C C . ASP A 1 158 ? 12.25 22.891 7.422 1 92.38 158 ASP A C 1
ATOM 1262 O O . ASP A 1 158 ? 11.93 23.766 8.234 1 92.38 158 ASP A O 1
ATOM 1266 N N . PHE A 1 159 ? 12.453 23.125 6.25 1 93.56 159 PHE A N 1
ATOM 1267 C CA . PHE A 1 159 ? 12.047 24.375 5.629 1 93.56 159 PHE A CA 1
ATOM 1268 C C . PHE A 1 159 ? 11.859 24.203 4.125 1 93.56 159 PHE A C 1
ATOM 1270 O O . PHE A 1 159 ? 12.266 23.188 3.559 1 93.56 159 PHE A O 1
ATOM 1277 N N . ALA A 1 160 ? 11.148 25.125 3.545 1 95.62 160 ALA A N 1
ATOM 1278 C CA . ALA A 1 160 ? 10.867 25.094 2.111 1 95.62 160 ALA A CA 1
ATOM 1279 C C . ALA A 1 160 ? 11.023 26.469 1.482 1 95.62 160 ALA A C 1
ATOM 1281 O O . ALA A 1 160 ? 10.812 27.484 2.145 1 95.62 160 ALA A O 1
ATOM 1282 N N . TYR A 1 161 ? 11.516 26.516 0.285 1 96.69 161 TYR A N 1
ATOM 1283 C CA . TYR A 1 161 ? 11.648 27.734 -0.499 1 96.69 161 TYR A CA 1
ATOM 1284 C C . TYR A 1 161 ? 10.773 27.688 -1.747 1 96.69 161 TYR A C 1
ATOM 1286 O O . TYR A 1 161 ? 10.438 26.594 -2.23 1 96.69 161 TYR A O 1
ATOM 1294 N N . GLN A 1 162 ? 10.422 28.812 -2.191 1 94.38 162 GLN A N 1
ATOM 1295 C CA . GLN A 1 162 ? 9.578 28.875 -3.381 1 94.38 162 GLN A CA 1
ATOM 1296 C C . GLN A 1 162 ? 9.945 30.094 -4.242 1 94.38 162 GLN A C 1
ATOM 1298 O O . GLN A 1 162 ? 10.578 31.031 -3.764 1 94.38 162 GLN A O 1
ATOM 1303 N N . GLN A 1 163 ? 9.68 29.984 -5.473 1 91.62 163 GLN A N 1
ATOM 1304 C CA . GLN A 1 163 ? 9.867 31.047 -6.453 1 91.62 163 GLN A CA 1
ATOM 1305 C C . GLN A 1 163 ? 8.641 31.203 -7.344 1 91.62 163 GLN A C 1
ATOM 1307 O O . GLN A 1 163 ? 8.188 30.234 -7.961 1 91.62 163 GLN A O 1
ATOM 1312 N N . GLU A 1 164 ? 8.086 32.406 -7.309 1 84.38 164 GLU A N 1
ATOM 1313 C CA . GLU A 1 164 ? 6.895 32.656 -8.109 1 84.38 164 GLU A CA 1
ATOM 1314 C C . GLU A 1 164 ? 7.25 32.812 -9.586 1 84.38 164 GLU A C 1
ATOM 1316 O O . GLU A 1 164 ? 8.312 33.344 -9.922 1 84.38 164 GLU A O 1
ATOM 1321 N N . VAL A 1 165 ? 6.434 32.188 -10.383 1 79.69 165 VAL A N 1
ATOM 1322 C CA . VAL A 1 165 ? 6.551 32.438 -11.812 1 79.69 165 VAL A CA 1
ATOM 1323 C C . VAL A 1 165 ? 5.777 33.688 -12.18 1 79.69 165 VAL A C 1
ATOM 1325 O O . VAL A 1 165 ? 4.648 33.906 -11.727 1 79.69 165 VAL A O 1
ATOM 1328 N N . ASP A 1 166 ? 6.41 34.656 -12.75 1 70.06 166 ASP A N 1
ATOM 1329 C CA . ASP A 1 166 ? 5.828 35.938 -13.062 1 70.06 166 ASP A CA 1
ATOM 1330 C C . ASP A 1 166 ? 4.453 35.781 -13.711 1 70.06 166 ASP A C 1
ATOM 1332 O O . ASP A 1 166 ? 4.305 35.062 -14.695 1 70.06 166 ASP A O 1
ATOM 1336 N N . GLY A 1 167 ? 3.463 36.469 -13.188 1 61.81 167 GLY A N 1
ATOM 1337 C CA . GLY A 1 167 ? 2.143 36.625 -13.781 1 61.81 167 GLY A CA 1
ATOM 1338 C C . GLY A 1 167 ? 1.202 35.469 -13.453 1 61.81 167 GLY A C 1
ATOM 1339 O O . GLY A 1 167 ? 0.01 35.531 -13.758 1 61.81 167 GLY A O 1
ATOM 1340 N N . ASN A 1 168 ? 1.756 34.344 -12.953 1 66.69 168 ASN A N 1
ATOM 1341 C CA . ASN A 1 168 ? 0.842 33.25 -12.734 1 66.69 168 ASN A CA 1
ATOM 1342 C C . ASN A 1 168 ? 0.878 32.781 -11.281 1 66.69 168 ASN A C 1
ATOM 1344 O O . ASN A 1 168 ? 1.777 32.031 -10.891 1 66.69 168 ASN A O 1
ATOM 1348 N N . PRO A 1 169 ? -0.099 33.219 -10.516 1 65.5 169 PRO A N 1
ATOM 1349 C CA . PRO A 1 169 ? -0.092 32.844 -9.094 1 65.5 169 PRO A CA 1
ATOM 1350 C C . PRO A 1 169 ? -0.291 31.344 -8.883 1 65.5 169 PRO A C 1
ATOM 1352 O O . PRO A 1 169 ? -0.028 30.844 -7.789 1 65.5 169 PRO A O 1
ATOM 1355 N N . LYS A 1 170 ? -0.669 30.578 -9.945 1 72.25 170 LYS A N 1
ATOM 1356 C CA . LYS A 1 170 ? -0.981 29.172 -9.781 1 72.25 170 LYS A CA 1
ATOM 1357 C C . LYS A 1 170 ? 0.251 28.297 -10.031 1 72.25 170 LYS A C 1
ATOM 1359 O O . LYS A 1 170 ? 0.273 27.125 -9.664 1 72.25 170 LYS A O 1
ATOM 1364 N N . ALA A 1 171 ? 1.215 28.984 -10.594 1 82.38 171 ALA A N 1
ATOM 1365 C CA . ALA A 1 171 ? 2.438 28.25 -10.883 1 82.38 171 ALA A CA 1
ATOM 1366 C C . ALA A 1 171 ? 3.592 28.719 -10.008 1 82.38 171 ALA A C 1
ATOM 1368 O O . ALA A 1 171 ? 3.773 29.922 -9.812 1 82.38 171 ALA A O 1
ATOM 1369 N N . ARG A 1 172 ? 4.188 27.75 -9.367 1 89.06 172 ARG A N 1
ATOM 1370 C CA . ARG A 1 172 ? 5.285 28.109 -8.477 1 89.06 172 ARG A CA 1
ATOM 1371 C C . ARG A 1 172 ? 6.34 27.016 -8.43 1 89.06 172 ARG A C 1
ATOM 1373 O O . ARG A 1 172 ? 6.016 25.828 -8.562 1 89.06 172 ARG A O 1
ATOM 1380 N N . HIS A 1 173 ? 7.613 27.5 -8.344 1 93.12 173 HIS A N 1
ATOM 1381 C CA . HIS A 1 173 ? 8.727 26.609 -8.062 1 93.12 173 HIS A CA 1
ATOM 1382 C C . HIS A 1 173 ? 8.844 26.344 -6.562 1 93.12 173 HIS A C 1
ATOM 1384 O O . HIS A 1 173 ? 8.758 27.266 -5.754 1 93.12 173 HIS A O 1
ATOM 1390 N N . HIS A 1 174 ? 8.945 25.094 -6.227 1 93.31 174 HIS A N 1
ATOM 1391 C CA . HIS A 1 174 ? 9.086 24.75 -4.816 1 93.31 174 HIS A CA 1
ATOM 1392 C C . HIS A 1 174 ? 10.273 23.828 -4.59 1 93.31 174 HIS A C 1
ATOM 1394 O O . HIS A 1 174 ? 10.586 22.984 -5.441 1 93.31 174 HIS A O 1
ATOM 1400 N N . VAL A 1 175 ? 10.906 23.984 -3.494 1 96.56 175 VAL A N 1
ATOM 1401 C CA . VAL A 1 175 ? 11.93 23.031 -3.066 1 96.56 175 VAL A CA 1
ATOM 1402 C C . VAL A 1 175 ? 11.859 22.844 -1.553 1 96.56 175 VAL A C 1
ATOM 1404 O O . VAL A 1 175 ? 11.758 23.812 -0.802 1 96.56 175 VAL A O 1
ATOM 1407 N N . ARG A 1 176 ? 11.805 21.641 -1.102 1 96.44 176 ARG A N 1
ATOM 1408 C CA . ARG A 1 176 ? 11.781 21.266 0.309 1 96.44 176 ARG A CA 1
ATOM 1409 C C . ARG A 1 176 ? 13.133 20.703 0.746 1 96.44 176 ARG A C 1
ATOM 1411 O O . ARG A 1 176 ? 13.766 19.953 -0.004 1 96.44 176 ARG A O 1
ATOM 1418 N N . PHE A 1 177 ? 13.508 21.062 1.972 1 96.88 177 PHE A N 1
ATOM 1419 C CA . PHE A 1 177 ? 14.789 20.609 2.488 1 96.88 177 PHE A CA 1
ATOM 1420 C C . PHE A 1 177 ? 14.602 19.797 3.771 1 96.88 177 PHE A C 1
ATOM 1422 O O . PHE A 1 177 ? 13.781 20.156 4.621 1 96.88 177 PHE A O 1
ATOM 1429 N N . TRP A 1 178 ? 15.312 18.688 3.879 1 95.12 178 TRP A N 1
ATOM 1430 C CA . TRP A 1 178 ? 15.375 17.859 5.082 1 95.12 178 TRP A CA 1
ATOM 1431 C C . TRP A 1 178 ? 16.828 17.672 5.531 1 95.12 178 TRP A C 1
ATOM 1433 O O . TRP A 1 178 ? 17.688 17.297 4.734 1 95.12 178 TRP A O 1
ATOM 1443 N N . ALA A 1 179 ? 17.062 17.922 6.77 1 93.88 179 ALA A N 1
ATOM 1444 C CA . ALA A 1 179 ? 18.391 17.609 7.316 1 93.88 179 ALA A CA 1
ATOM 1445 C C . ALA A 1 179 ? 18.562 16.094 7.449 1 93.88 179 ALA A C 1
ATOM 1447 O O . ALA A 1 179 ? 17.641 15.383 7.852 1 93.88 179 ALA A O 1
ATOM 1448 N N . THR A 1 180 ? 19.719 15.586 6.984 1 91.25 180 THR A N 1
ATOM 1449 C CA . THR A 1 180 ? 20 14.156 7.105 1 91.25 180 THR A CA 1
ATOM 1450 C C . THR A 1 180 ? 20.391 13.805 8.531 1 91.25 180 THR A C 1
ATOM 1452 O O . THR A 1 180 ? 21.125 14.555 9.188 1 91.25 180 THR A O 1
ATOM 1455 N N . PRO A 1 181 ? 19.828 12.719 9.016 1 82.88 181 PRO A N 1
ATOM 1456 C CA . PRO A 1 181 ? 20.234 12.281 10.352 1 82.88 181 PRO A CA 1
ATOM 1457 C C . PRO A 1 181 ? 21.734 12.055 10.461 1 82.88 181 PRO A C 1
ATOM 1459 O O . PRO A 1 181 ? 22.406 11.812 9.453 1 82.88 181 PRO A O 1
ATOM 1462 N N . LYS A 1 182 ? 22.062 12.062 11.805 1 79.12 182 LYS A N 1
ATOM 1463 C CA . LYS A 1 182 ? 23.484 11.844 12.039 1 79.12 182 LYS A CA 1
ATOM 1464 C C . LYS A 1 182 ? 23.906 10.438 11.625 1 79.12 182 LYS A C 1
ATOM 1466 O O . LYS A 1 182 ? 23.156 9.477 11.82 1 79.12 182 LYS A O 1
ATOM 1471 N N . ASP A 1 183 ? 24.844 10.156 10.922 1 76 183 ASP A N 1
ATOM 1472 C CA . ASP A 1 183 ? 25.453 8.891 10.547 1 76 183 ASP A CA 1
ATOM 1473 C C . ASP A 1 183 ? 24.641 8.195 9.453 1 76 183 ASP A C 1
ATOM 1475 O O . ASP A 1 183 ? 24.766 6.988 9.25 1 76 183 ASP A O 1
ATOM 1479 N N . TRP A 1 184 ? 23.672 8.914 8.977 1 81.88 184 TRP A N 1
ATOM 1480 C CA . TRP A 1 184 ? 22.906 8.359 7.863 1 81.88 184 TRP A CA 1
ATOM 1481 C C . TRP A 1 184 ? 23.656 8.547 6.547 1 81.88 184 TRP A C 1
ATOM 1483 O O . TRP A 1 184 ? 24.266 9.594 6.316 1 81.88 184 TRP A O 1
ATOM 1493 N N . LEU A 1 185 ? 23.625 7.48 5.77 1 82.38 185 LEU A N 1
ATOM 1494 C CA . LEU A 1 185 ? 24.312 7.527 4.48 1 82.38 185 LEU A CA 1
ATOM 1495 C C . LEU A 1 185 ? 23.328 7.273 3.34 1 82.38 185 LEU A C 1
ATOM 1497 O O . LEU A 1 185 ? 22.375 6.512 3.492 1 82.38 185 LEU A O 1
ATOM 1501 N N . LEU A 1 186 ? 23.562 8.016 2.236 1 83.25 186 LEU A N 1
ATOM 1502 C CA . LEU A 1 186 ? 22.859 7.691 1.008 1 83.25 186 LEU A CA 1
ATOM 1503 C C . LEU A 1 186 ? 23.141 6.262 0.569 1 83.25 186 LEU A C 1
ATOM 1505 O O . LEU A 1 186 ? 24.188 5.707 0.892 1 83.25 186 LEU A O 1
ATOM 1509 N N . PRO A 1 187 ? 22.109 5.703 -0.122 1 74.94 187 PRO A N 1
ATOM 1510 C CA . PRO A 1 187 ? 22.438 4.414 -0.725 1 74.94 187 PRO A CA 1
ATOM 1511 C C . PRO A 1 187 ? 23.734 4.465 -1.547 1 74.94 187 PRO A C 1
ATOM 1513 O O . PRO A 1 187 ? 23.891 5.34 -2.404 1 74.94 187 PRO A O 1
ATOM 1516 N N . GLY A 1 188 ? 24.672 3.688 -1.248 1 71.44 188 GLY A N 1
ATOM 1517 C CA . GLY A 1 188 ? 25.984 3.729 -1.871 1 71.44 188 GLY A CA 1
ATOM 1518 C C . GLY A 1 188 ? 27.062 4.266 -0.951 1 71.44 188 GLY A C 1
ATOM 1519 O O . GLY A 1 188 ? 28.25 4.258 -1.304 1 71.44 188 GLY A O 1
ATOM 1520 N N . GLY A 1 189 ? 26.641 4.902 0.167 1 75.44 189 GLY A N 1
ATOM 1521 C CA . GLY A 1 189 ? 27.594 5.191 1.229 1 75.44 189 GLY A CA 1
ATOM 1522 C C . GLY A 1 189 ? 28 6.648 1.282 1 75.44 189 GLY A C 1
ATOM 1523 O O . GLY A 1 189 ? 28.859 7.027 2.088 1 75.44 189 GLY A O 1
ATOM 1524 N N . LYS A 1 190 ? 27.484 7.477 0.5 1 82.69 190 LYS A N 1
ATOM 1525 C CA . LYS A 1 190 ? 27.875 8.883 0.503 1 82.69 190 LYS A CA 1
ATOM 1526 C C . LYS A 1 190 ? 27.109 9.656 1.582 1 82.69 190 LYS A C 1
ATOM 1528 O O . LYS A 1 190 ? 25.922 9.453 1.776 1 82.69 190 LYS A O 1
ATOM 1533 N N . LYS A 1 191 ? 27.922 10.484 2.221 1 88.25 191 LYS A N 1
ATOM 1534 C CA . LYS A 1 191 ? 27.328 11.305 3.273 1 88.25 191 LYS A CA 1
ATOM 1535 C C . LYS A 1 191 ? 26.906 12.672 2.738 1 88.25 191 LYS A C 1
ATOM 1537 O O . LYS A 1 191 ? 27.656 13.305 1.983 1 88.25 191 LYS A O 1
ATOM 1542 N N . VAL A 1 192 ? 25.734 13.062 3.012 1 92.75 192 VAL A N 1
ATOM 1543 C CA . VAL A 1 192 ? 25.234 14.383 2.664 1 92.75 192 VAL A CA 1
ATOM 1544 C C . VAL A 1 192 ? 24.578 15.023 3.887 1 92.75 192 VAL A C 1
ATOM 1546 O O . VAL A 1 192 ? 24.125 14.32 4.797 1 92.75 192 VAL A O 1
ATOM 1549 N N . ASP A 1 193 ? 24.531 16.344 3.916 1 94.31 193 ASP A N 1
ATOM 1550 C CA . ASP A 1 193 ? 24 17.047 5.086 1 94.31 193 ASP A CA 1
ATOM 1551 C C . ASP A 1 193 ? 22.5 17.297 4.934 1 94.31 193 ASP A C 1
ATOM 1553 O O . ASP A 1 193 ? 21.766 17.328 5.926 1 94.31 193 ASP A O 1
ATOM 1557 N N . TRP A 1 194 ? 22.125 17.562 3.689 1 95.94 194 TRP A N 1
ATOM 1558 C CA . TRP A 1 194 ? 20.719 17.875 3.412 1 95.94 194 TRP A CA 1
ATOM 1559 C C . TRP A 1 194 ? 20.234 17.109 2.189 1 95.94 194 TRP A C 1
ATOM 1561 O O . TRP A 1 194 ? 20.969 16.922 1.228 1 95.94 194 TRP A O 1
ATOM 1571 N N . LEU A 1 195 ? 19.016 16.641 2.295 1 96 195 LEU A N 1
ATOM 1572 C CA . LEU A 1 195 ? 18.281 16.172 1.127 1 96 195 LEU A CA 1
ATOM 1573 C C . LEU A 1 195 ? 17.172 17.156 0.75 1 96 195 LEU A C 1
ATOM 1575 O O . LEU A 1 195 ? 16.672 17.875 1.605 1 96 195 LEU A O 1
ATOM 1579 N N . ALA A 1 196 ? 16.906 17.234 -0.463 1 97.31 196 ALA A N 1
ATOM 1580 C CA . ALA A 1 196 ? 15.898 18.203 -0.918 1 97.31 196 ALA A CA 1
ATOM 1581 C C . ALA A 1 196 ? 15.07 17.625 -2.066 1 97.31 196 ALA A C 1
ATOM 1583 O O . ALA A 1 196 ? 15.516 16.688 -2.746 1 97.31 196 ALA A O 1
ATOM 1584 N N . GLY A 1 197 ? 13.898 18.047 -2.213 1 95.31 197 GLY A N 1
ATOM 1585 C CA . GLY A 1 197 ? 12.992 17.719 -3.299 1 95.31 197 GLY A CA 1
ATOM 1586 C C . GLY A 1 197 ? 12.383 18.938 -3.971 1 95.31 197 GLY A C 1
ATOM 1587 O O . GLY A 1 197 ? 11.648 19.688 -3.34 1 95.31 197 GLY A O 1
ATOM 1588 N N . GLY A 1 198 ? 12.781 19.141 -5.191 1 94.62 198 GLY A N 1
ATOM 1589 C CA . GLY A 1 198 ? 12.25 20.25 -5.973 1 94.62 198 GLY A CA 1
ATOM 1590 C C . GLY A 1 198 ? 11.203 19.812 -6.98 1 94.62 198 GLY A C 1
ATOM 1591 O O . GLY A 1 198 ? 11.391 18.844 -7.707 1 94.62 198 GLY A O 1
ATOM 1592 N N . THR A 1 199 ? 10.062 20.484 -6.957 1 91.75 199 THR A N 1
ATOM 1593 C CA . THR A 1 199 ? 8.992 20.219 -7.91 1 91.75 199 THR A CA 1
ATOM 1594 C C . THR A 1 199 ? 8.352 21.516 -8.375 1 91.75 199 THR A C 1
ATOM 1596 O O . THR A 1 199 ? 8.484 22.547 -7.719 1 91.75 199 THR A O 1
ATOM 1599 N N . PHE A 1 200 ? 7.762 21.484 -9.562 1 91.81 200 PHE A N 1
ATOM 1600 C CA . PHE A 1 200 ? 7.078 22.625 -10.141 1 91.81 200 PHE A CA 1
ATOM 1601 C C . PHE A 1 200 ? 5.566 22.438 -10.094 1 91.81 200 PHE A C 1
ATOM 1603 O O . PHE A 1 200 ? 5.039 21.469 -10.648 1 91.81 200 PHE A O 1
ATOM 1610 N N . ASP A 1 201 ? 4.934 23.375 -9.352 1 87.19 201 ASP A N 1
ATOM 1611 C CA . ASP A 1 201 ? 3.473 23.375 -9.32 1 87.19 201 ASP A CA 1
ATOM 1612 C C . ASP A 1 201 ? 2.895 24.016 -10.578 1 87.19 201 ASP A C 1
ATOM 1614 O O . ASP A 1 201 ? 3.068 25.219 -10.789 1 87.19 201 ASP A O 1
ATOM 1618 N N . LYS A 1 202 ? 2.127 23.25 -11.344 1 85.69 202 LYS A N 1
ATOM 1619 C CA . LYS A 1 202 ? 1.638 23.781 -12.617 1 85.69 202 LYS A CA 1
ATOM 1620 C C . LYS A 1 202 ? 0.179 24.219 -12.5 1 85.69 202 LYS A C 1
ATOM 1622 O O . LYS A 1 202 ? -0.27 25.094 -13.242 1 85.69 202 LYS A O 1
ATOM 1627 N N . ALA A 1 203 ? -0.579 23.531 -11.641 1 83.94 203 ALA A N 1
ATOM 1628 C CA . ALA A 1 203 ? -2.002 23.844 -11.539 1 83.94 203 ALA A CA 1
ATOM 1629 C C . ALA A 1 203 ? -2.59 23.312 -10.234 1 83.94 203 ALA A C 1
ATOM 1631 O O . ALA A 1 203 ? -1.874 22.719 -9.422 1 83.94 203 ALA A O 1
ATOM 1632 N N . VAL A 1 204 ? -3.793 23.812 -9.969 1 81.56 204 VAL A N 1
ATOM 1633 C CA . VAL A 1 204 ? -4.562 23.25 -8.867 1 81.56 204 VAL A CA 1
ATOM 1634 C C . VAL A 1 204 ? -5.57 22.234 -9.406 1 81.56 204 VAL A C 1
ATOM 1636 O O . VAL A 1 204 ? -6.172 22.453 -10.461 1 81.56 204 VAL A O 1
ATOM 1639 N N . GLY A 1 205 ? -5.703 21.094 -8.805 1 83.56 205 GLY A N 1
ATOM 1640 C CA . GLY A 1 205 ? -6.629 20.047 -9.211 1 83.56 205 GLY A CA 1
ATOM 1641 C C . GLY A 1 205 ? -7.051 19.141 -8.07 1 83.56 205 GLY A C 1
ATOM 1642 O O . GLY A 1 205 ? -6.941 19.516 -6.902 1 83.56 205 GLY A O 1
ATOM 1643 N N . LEU A 1 206 ? -7.68 18.031 -8.469 1 86.25 206 LEU A N 1
ATOM 1644 C CA . LEU A 1 206 ? -8.133 17.062 -7.477 1 86.25 206 LEU A CA 1
ATOM 1645 C C . LEU A 1 206 ? -7.188 15.875 -7.402 1 86.25 206 LEU A C 1
ATOM 1647 O O . LEU A 1 206 ? -6.691 15.406 -8.43 1 86.25 206 LEU A O 1
ATOM 1651 N N . SER A 1 207 ? -6.91 15.5 -6.195 1 86.44 207 SER A N 1
ATOM 1652 C CA . SER A 1 207 ? -6.133 14.281 -6 1 86.44 207 SER A CA 1
ATOM 1653 C C . SER A 1 207 ? -6.926 13.047 -6.426 1 86.44 207 SER A C 1
ATOM 1655 O O . SER A 1 207 ? -8.102 12.906 -6.074 1 86.44 207 SER A O 1
ATOM 1657 N N . ILE A 1 208 ? -6.348 12.109 -7.172 1 81.38 208 ILE A N 1
ATOM 1658 C CA . ILE A 1 208 ? -7.047 10.906 -7.613 1 81.38 208 ILE A CA 1
ATOM 1659 C C . ILE A 1 208 ? -7.176 9.93 -6.449 1 81.38 208 ILE A C 1
ATOM 1661 O O . ILE A 1 208 ? -7.98 8.992 -6.5 1 81.38 208 ILE A O 1
ATOM 1665 N N . PHE A 1 209 ? -6.387 10.133 -5.422 1 83.88 209 PHE A N 1
ATOM 1666 C CA . PHE A 1 209 ? -6.391 9.203 -4.305 1 83.88 209 PHE A CA 1
ATOM 1667 C C . PHE A 1 209 ? -7.367 9.656 -3.223 1 83.88 209 PHE A C 1
ATOM 1669 O O . PHE A 1 209 ? -8.109 8.836 -2.67 1 83.88 209 PHE A O 1
ATOM 1676 N N . THR A 1 210 ? -7.355 10.938 -2.918 1 86.19 210 THR A N 1
ATOM 1677 C CA . THR A 1 210 ? -8.156 11.414 -1.798 1 86.19 210 THR A CA 1
ATOM 1678 C C . THR A 1 210 ? -9.297 12.297 -2.293 1 86.19 210 THR A C 1
ATOM 1680 O O . THR A 1 210 ? -10.227 12.609 -1.538 1 86.19 210 THR A O 1
ATOM 1683 N N . LEU A 1 211 ? -9.242 12.711 -3.549 1 88.75 211 LEU A N 1
ATOM 1684 C CA . LEU A 1 211 ? -10.219 13.617 -4.141 1 88.75 211 LEU A CA 1
ATOM 1685 C C . LEU A 1 211 ? -10.125 15.008 -3.506 1 88.75 211 LEU A C 1
ATOM 1687 O O . LEU A 1 211 ? -11.039 15.82 -3.666 1 88.75 211 LEU A O 1
ATOM 1691 N N . GLN A 1 212 ? -9.055 15.281 -2.756 1 87.88 212 GLN A N 1
ATOM 1692 C CA . GLN A 1 212 ? -8.812 16.594 -2.174 1 87.88 212 GLN A CA 1
ATOM 1693 C C . GLN A 1 212 ? -8.367 17.594 -3.236 1 87.88 212 GLN A C 1
ATOM 1695 O O . GLN A 1 212 ? -7.789 17.219 -4.254 1 87.88 212 GLN A O 1
ATOM 1700 N N . VAL A 1 213 ? -8.734 18.781 -2.963 1 83.56 213 VAL A N 1
ATOM 1701 C CA . VAL A 1 213 ? -8.156 19.844 -3.777 1 83.56 213 VAL A CA 1
ATOM 1702 C C . VAL A 1 213 ? -6.668 19.984 -3.457 1 83.56 213 VAL A C 1
ATOM 1704 O O . VAL A 1 213 ? -6.293 20.172 -2.297 1 83.56 213 VAL A O 1
ATOM 1707 N N . THR A 1 214 ? -5.789 19.781 -4.477 1 82.38 214 THR A N 1
ATOM 1708 C CA . THR A 1 214 ? -4.348 19.828 -4.27 1 82.38 214 THR A CA 1
ATOM 1709 C C . THR A 1 214 ? -3.648 20.453 -5.473 1 82.38 214 THR A C 1
ATOM 1711 O O . THR A 1 214 ? -4.273 20.688 -6.508 1 82.38 214 THR A O 1
ATOM 1714 N N . HIS A 1 215 ? -2.449 20.828 -5.238 1 80.31 215 HIS A N 1
ATOM 1715 C CA . HIS A 1 215 ? -1.623 21.297 -6.34 1 80.31 215 HIS A CA 1
ATOM 1716 C C . HIS A 1 215 ? -1.141 20.156 -7.211 1 80.31 215 HIS A C 1
ATOM 1718 O O . HIS A 1 215 ? -0.791 19.078 -6.703 1 80.31 215 HIS A O 1
ATOM 1724 N N . LYS A 1 216 ? -1.114 20.391 -8.484 1 84.5 216 LYS A N 1
ATOM 1725 C CA . LYS A 1 216 ? -0.6 19.453 -9.469 1 84.5 216 LYS A CA 1
ATOM 1726 C C . LYS A 1 216 ? 0.817 19.812 -9.898 1 84.5 216 LYS A C 1
ATOM 1728 O O . LYS A 1 216 ? 1.109 20.984 -10.148 1 84.5 216 LYS A O 1
ATOM 1733 N N . ILE A 1 217 ? 1.619 18.844 -9.891 1 85.19 217 ILE A N 1
ATOM 1734 C CA . ILE A 1 217 ? 3.014 19.141 -10.211 1 85.19 217 ILE A CA 1
ATOM 1735 C C . ILE A 1 217 ? 3.312 18.719 -11.648 1 85.19 217 ILE A C 1
ATOM 1737 O O . ILE A 1 217 ? 2.568 17.922 -12.242 1 85.19 217 ILE A O 1
ATOM 1741 N N . ASP A 1 218 ? 4.348 19.297 -12.125 1 86.69 218 ASP A N 1
ATOM 1742 C CA . ASP A 1 218 ? 4.84 18.891 -13.445 1 86.69 218 ASP A CA 1
ATOM 1743 C C . ASP A 1 218 ? 5.5 17.516 -13.391 1 86.69 218 ASP A C 1
ATOM 1745 O O . ASP A 1 218 ? 6.223 17.219 -12.438 1 86.69 218 ASP A O 1
ATOM 1749 N N . GLU A 1 219 ? 5.277 16.766 -14.422 1 85.94 219 GLU A N 1
ATOM 1750 C CA . GLU A 1 219 ? 5.75 15.391 -14.453 1 85.94 219 GLU A CA 1
ATOM 1751 C C . GLU A 1 219 ? 7.273 15.328 -14.523 1 85.94 219 GLU A C 1
ATOM 1753 O O . GLU A 1 219 ? 7.887 14.398 -14 1 85.94 219 GLU A O 1
ATOM 1758 N N . ASP A 1 220 ? 7.859 16.281 -15.219 1 87.75 220 ASP A N 1
ATOM 1759 C CA . ASP A 1 220 ? 9.312 16.266 -15.375 1 87.75 220 ASP A CA 1
ATOM 1760 C C . ASP A 1 220 ? 9.992 16.953 -14.203 1 87.75 220 ASP A C 1
ATOM 1762 O O . ASP A 1 220 ? 10.375 18.125 -14.297 1 87.75 220 ASP A O 1
ATOM 1766 N N . THR A 1 221 ? 10.289 16.234 -13.18 1 89.19 221 THR A N 1
ATOM 1767 C CA . THR A 1 221 ? 10.844 16.781 -11.945 1 89.19 221 THR A CA 1
ATOM 1768 C C . THR A 1 221 ? 12.305 17.188 -12.141 1 89.19 221 THR A C 1
ATOM 1770 O O . THR A 1 221 ? 12.836 17.984 -11.375 1 89.19 221 THR A O 1
ATOM 1773 N N . ASP A 1 222 ? 12.938 16.688 -13.227 1 91.19 222 ASP A N 1
ATOM 1774 C CA . ASP A 1 222 ? 14.344 16.984 -13.469 1 91.19 222 ASP A CA 1
ATOM 1775 C C . ASP A 1 222 ? 14.516 18.422 -13.953 1 91.19 222 ASP A C 1
ATOM 1777 O O . ASP A 1 222 ? 15.539 19.062 -13.672 1 91.19 222 ASP A O 1
ATOM 1781 N N . ILE A 1 223 ? 13.539 18.875 -14.617 1 91.94 223 ILE A N 1
ATOM 1782 C CA . ILE A 1 223 ? 13.586 20.266 -15.078 1 91.94 223 ILE A CA 1
ATOM 1783 C C . ILE A 1 223 ? 13.633 21.203 -13.883 1 91.94 223 ILE A C 1
ATOM 1785 O O . ILE A 1 223 ? 14.406 22.172 -13.859 1 91.94 223 ILE A O 1
ATOM 1789 N N . GLU A 1 224 ? 12.789 20.906 -12.891 1 93.25 224 GLU A N 1
ATOM 1790 C CA . GLU A 1 224 ? 12.781 21.734 -11.68 1 93.25 224 GLU A CA 1
ATOM 1791 C C . GLU A 1 224 ? 14.094 21.594 -10.914 1 93.25 224 GLU A C 1
ATOM 1793 O O . GLU A 1 224 ? 14.625 22.578 -10.406 1 93.25 224 GLU A O 1
ATOM 1798 N N . ARG A 1 225 ? 14.516 20.391 -10.797 1 95.25 225 ARG A N 1
ATOM 1799 C CA . ARG A 1 225 ? 15.805 20.109 -10.164 1 95.25 225 ARG A CA 1
ATOM 1800 C C . ARG A 1 225 ? 16.906 20.953 -10.797 1 95.25 225 ARG A C 1
ATOM 1802 O O . ARG A 1 225 ? 17.656 21.625 -10.094 1 95.25 225 ARG A O 1
ATOM 1809 N N . ASP A 1 226 ? 16.984 20.922 -12.133 1 95.69 226 ASP A N 1
ATOM 1810 C CA . ASP A 1 226 ? 18.016 21.641 -12.859 1 95.69 226 ASP A CA 1
ATOM 1811 C C . ASP A 1 226 ? 17.844 23.156 -12.695 1 95.69 226 ASP A C 1
ATOM 1813 O O . ASP A 1 226 ? 18.828 23.891 -12.625 1 95.69 226 ASP A O 1
ATOM 1817 N N . HIS A 1 227 ? 16.641 23.562 -12.688 1 95.62 227 HIS A N 1
ATOM 1818 C CA . HIS A 1 227 ? 16.359 24.984 -12.461 1 95.62 227 HIS A CA 1
ATOM 1819 C C . HIS A 1 227 ? 16.906 25.453 -11.117 1 95.62 227 HIS A C 1
ATOM 1821 O O . HIS A 1 227 ? 17.516 26.531 -11.031 1 95.62 227 HIS A O 1
ATOM 1827 N N . ILE A 1 228 ? 16.75 24.719 -10.086 1 96.75 228 ILE A N 1
ATOM 1828 C CA . ILE A 1 228 ? 17.234 25.047 -8.75 1 96.75 228 ILE A CA 1
ATOM 1829 C C . ILE A 1 228 ? 18.766 25.094 -8.742 1 96.75 228 ILE A C 1
ATOM 1831 O O . ILE A 1 228 ? 19.359 26.062 -8.258 1 96.75 228 ILE A O 1
ATOM 1835 N N . VAL A 1 229 ? 19.375 24.078 -9.297 1 97.38 229 VAL A N 1
ATOM 1836 C CA . VAL A 1 229 ? 20.828 24 -9.344 1 97.38 229 VAL A CA 1
ATOM 1837 C C . VAL A 1 229 ? 21.391 25.188 -10.125 1 97.38 229 VAL A C 1
ATOM 1839 O O . VAL A 1 229 ? 22.344 25.844 -9.68 1 97.38 229 VAL A O 1
ATOM 1842 N N . ASP A 1 230 ? 20.766 25.484 -11.242 1 96.88 230 ASP A N 1
ATOM 1843 C CA . ASP A 1 230 ? 21.234 26.562 -12.102 1 96.88 230 ASP A CA 1
ATOM 1844 C C . ASP A 1 230 ? 21.125 27.922 -11.398 1 96.88 230 ASP A C 1
ATOM 1846 O O . ASP A 1 230 ? 22.078 28.703 -11.414 1 96.88 230 ASP A O 1
ATOM 1850 N N . THR A 1 231 ? 20.031 28.188 -10.828 1 96.88 231 THR A N 1
ATOM 1851 C CA . THR A 1 231 ? 19.812 29.469 -10.18 1 96.88 231 THR A CA 1
ATOM 1852 C C . THR A 1 231 ? 20.734 29.641 -8.977 1 96.88 231 THR A C 1
ATOM 1854 O O . THR A 1 231 ? 21.281 30.719 -8.75 1 96.88 231 THR A O 1
ATOM 1857 N N . VAL A 1 232 ? 20.984 28.594 -8.219 1 97.5 232 VAL A N 1
ATOM 1858 C CA . VAL A 1 232 ? 21.828 28.656 -7.031 1 97.5 232 VAL A CA 1
ATOM 1859 C C . VAL A 1 232 ? 23.281 28.828 -7.453 1 97.5 232 VAL A C 1
ATOM 1861 O O . VAL A 1 232 ? 24.016 29.641 -6.871 1 97.5 232 VAL A O 1
ATOM 1864 N N . THR A 1 233 ? 23.719 28.078 -8.477 1 97 233 THR A N 1
ATOM 1865 C CA . THR A 1 233 ? 25.109 28.156 -8.914 1 97 233 THR A CA 1
ATOM 1866 C C . THR A 1 233 ? 25.391 29.484 -9.609 1 97 233 THR A C 1
ATOM 1868 O O . THR A 1 233 ? 26.516 30 -9.531 1 97 233 THR A O 1
ATOM 1871 N N . GLU A 1 234 ? 24.453 30.016 -10.289 1 96.88 234 GLU A N 1
ATOM 1872 C CA . GLU A 1 234 ? 24.609 31.312 -10.93 1 96.88 234 GLU A CA 1
ATOM 1873 C C . GLU A 1 234 ? 24.75 32.438 -9.898 1 96.88 234 GLU A C 1
ATOM 1875 O O . GLU A 1 234 ? 25.562 33.344 -10.062 1 96.88 234 GLU A O 1
ATOM 1880 N N . ALA A 1 235 ? 23.984 32.375 -8.875 1 96.88 235 ALA A N 1
ATOM 1881 C CA . ALA A 1 235 ? 23.969 33.406 -7.855 1 96.88 235 ALA A CA 1
ATOM 1882 C C . ALA A 1 235 ? 25.125 33.25 -6.879 1 96.88 235 ALA A C 1
ATOM 1884 O O . ALA A 1 235 ? 25.516 34.219 -6.203 1 96.88 235 ALA A O 1
ATOM 1885 N N . ASN A 1 236 ? 25.625 32.062 -6.746 1 96.94 236 ASN A N 1
ATOM 1886 C CA . ASN A 1 236 ? 26.734 31.75 -5.832 1 96.94 236 ASN A CA 1
ATOM 1887 C C . ASN A 1 236 ? 27.922 31.125 -6.562 1 96.94 236 ASN A C 1
ATOM 1889 O O . ASN A 1 236 ? 28.062 29.906 -6.598 1 96.94 236 ASN A O 1
ATOM 1893 N N . PRO A 1 237 ? 28.875 31.891 -6.945 1 94.81 237 PRO A N 1
ATOM 1894 C CA . PRO A 1 237 ? 30 31.391 -7.746 1 94.81 237 PRO A CA 1
ATOM 1895 C C . PRO A 1 237 ? 30.859 30.391 -6.988 1 94.81 237 PRO A C 1
ATOM 1897 O O . PRO A 1 237 ? 31.531 29.547 -7.605 1 94.81 237 PRO A O 1
ATOM 1900 N N . ASN A 1 238 ? 30.812 30.406 -5.699 1 94.94 238 ASN A N 1
ATOM 1901 C CA . ASN A 1 238 ? 31.625 29.5 -4.898 1 94.94 238 ASN A CA 1
ATOM 1902 C C . ASN A 1 238 ? 30.938 28.156 -4.688 1 94.94 238 ASN A C 1
ATOM 1904 O O . ASN A 1 238 ? 31.531 27.234 -4.121 1 94.94 238 ASN A O 1
ATOM 1908 N N . ALA A 1 239 ? 29.703 28.031 -5.133 1 96.31 239 ALA A N 1
ATOM 1909 C CA . ALA A 1 239 ? 28.984 26.766 -5.02 1 96.31 239 ALA A CA 1
ATOM 1910 C C . ALA A 1 239 ? 29.484 25.766 -6.051 1 96.31 239 ALA A C 1
ATOM 1912 O O . ALA A 1 239 ? 29.734 26.109 -7.203 1 96.31 239 ALA A O 1
ATOM 1913 N N . GLN A 1 240 ? 29.75 24.578 -5.621 1 96.38 240 GLN A N 1
ATOM 1914 C CA . GLN A 1 240 ? 30.141 23.484 -6.504 1 96.38 240 GLN A CA 1
ATOM 1915 C C . GLN A 1 240 ? 29.078 22.391 -6.555 1 96.38 240 GLN A C 1
ATOM 1917 O O . GLN A 1 240 ? 28.312 22.219 -5.598 1 96.38 240 GLN A O 1
ATOM 1922 N N . VAL A 1 241 ? 29.016 21.781 -7.68 1 96.69 241 VAL A N 1
ATOM 1923 C CA . VAL A 1 241 ? 28.016 20.734 -7.832 1 96.69 241 VAL A CA 1
ATOM 1924 C C . VAL A 1 241 ? 28.672 19.438 -8.273 1 96.69 241 VAL A C 1
ATOM 1926 O O . VAL A 1 241 ? 29.469 19.422 -9.219 1 96.69 241 VAL A O 1
ATOM 1929 N N . ASP A 1 242 ? 28.438 18.422 -7.477 1 94.06 242 ASP A N 1
ATOM 1930 C CA . ASP A 1 242 ? 28.812 17.062 -7.836 1 94.06 242 ASP A CA 1
ATOM 1931 C C . ASP A 1 242 ? 27.578 16.203 -8.109 1 94.06 242 ASP A C 1
ATOM 1933 O O . ASP A 1 242 ? 26.609 16.234 -7.34 1 94.06 242 ASP A O 1
ATOM 1937 N N . VAL A 1 243 ? 27.641 15.477 -9.211 1 91.81 243 VAL A N 1
ATOM 1938 C CA . VAL A 1 243 ? 26.453 14.711 -9.578 1 91.81 243 VAL A CA 1
ATOM 1939 C C . VAL A 1 243 ? 26.703 13.227 -9.297 1 91.81 243 VAL A C 1
ATOM 1941 O O . VAL A 1 243 ? 27.656 12.641 -9.789 1 91.81 243 VAL A O 1
ATOM 1944 N N . LEU A 1 244 ? 25.906 12.688 -8.359 1 86.44 244 LEU A N 1
ATOM 1945 C CA . LEU A 1 244 ? 25.859 11.242 -8.188 1 86.44 244 LEU A CA 1
ATOM 1946 C C . LEU A 1 244 ? 25.016 10.586 -9.273 1 86.44 244 LEU A C 1
ATOM 1948 O O . LEU A 1 244 ? 23.797 10.602 -9.203 1 86.44 244 LEU A O 1
ATOM 1952 N N . GLU A 1 245 ? 25.688 9.961 -10.18 1 82.19 245 GLU A N 1
ATOM 1953 C CA . GLU A 1 245 ? 24.984 9.328 -11.289 1 82.19 245 GLU A CA 1
ATOM 1954 C C . GLU A 1 245 ? 24.312 8.031 -10.852 1 82.19 245 GLU A C 1
ATOM 1956 O O . GLU A 1 245 ? 24.859 7.289 -10.031 1 82.19 245 GLU A O 1
ATOM 1961 N N . ASP A 1 246 ? 23.156 7.828 -11.391 1 76.38 246 ASP A N 1
ATOM 1962 C CA . ASP A 1 246 ? 22.406 6.594 -11.188 1 76.38 246 ASP A CA 1
ATOM 1963 C C . ASP A 1 246 ? 22.172 6.332 -9.703 1 76.38 246 ASP A C 1
ATOM 1965 O O . ASP A 1 246 ? 22.422 5.227 -9.211 1 76.38 246 ASP A O 1
ATOM 1969 N N . PHE A 1 247 ? 21.953 7.43 -8.969 1 76.06 247 PHE A N 1
ATOM 1970 C CA . PHE A 1 247 ? 21.578 7.34 -7.562 1 76.06 247 PHE A CA 1
ATOM 1971 C C . PHE A 1 247 ? 20.359 6.441 -7.383 1 76.06 247 PHE A C 1
ATOM 1973 O O . PHE A 1 247 ? 20.297 5.656 -6.434 1 76.06 247 PHE A O 1
ATOM 1980 N N . SER A 1 248 ? 19.438 6.57 -8.203 1 70.88 248 SER A N 1
ATOM 1981 C CA . SER A 1 248 ? 18.297 5.664 -8.297 1 70.88 248 SER A CA 1
ATOM 1982 C C . SER A 1 248 ? 18.047 5.262 -9.742 1 70.88 248 SER A C 1
ATOM 1984 O O . SER A 1 248 ? 18.531 5.902 -10.672 1 70.88 248 SER A O 1
ATOM 1986 N N . THR A 1 249 ? 17.422 4.078 -9.828 1 65.75 249 THR A N 1
ATOM 1987 C CA . THR A 1 249 ? 16.953 3.74 -11.164 1 65.75 249 THR A CA 1
ATOM 1988 C C . THR A 1 249 ? 15.898 4.738 -11.641 1 65.75 249 THR A C 1
ATOM 1990 O O . THR A 1 249 ? 15.039 5.156 -10.859 1 65.75 249 THR A O 1
ATOM 1993 N N . GLY A 1 250 ? 16.234 5.234 -12.797 1 61.41 250 GLY A N 1
ATOM 1994 C CA . GLY A 1 250 ? 15.188 6.062 -13.367 1 61.41 250 GLY A CA 1
ATOM 1995 C C . GLY A 1 250 ? 13.828 5.395 -13.352 1 61.41 250 GLY A C 1
ATOM 1996 O O . GLY A 1 250 ? 13.727 4.18 -13.523 1 61.41 250 GLY A O 1
ATOM 1997 N N . TYR A 1 251 ? 12.789 6.172 -12.945 1 61.19 251 TYR A N 1
ATOM 1998 C CA . TYR A 1 251 ? 11.469 5.551 -12.867 1 61.19 251 TYR A CA 1
ATOM 1999 C C . TYR A 1 251 ? 10.383 6.527 -13.281 1 61.19 251 TYR A C 1
ATOM 2001 O O . TYR A 1 251 ? 10.617 7.738 -13.352 1 61.19 251 TYR A O 1
ATOM 2009 N N . HIS A 1 252 ? 9.289 5.898 -13.781 1 61.25 252 HIS A N 1
ATOM 2010 C CA . HIS A 1 252 ? 8.016 6.582 -13.969 1 61.25 252 HIS A CA 1
ATOM 2011 C C . HIS A 1 252 ? 6.977 6.098 -12.961 1 61.25 252 HIS A C 1
ATOM 2013 O O . HIS A 1 252 ? 6.781 4.891 -12.797 1 61.25 252 HIS A O 1
ATOM 2019 N N . SER A 1 253 ? 6.488 7.07 -12.25 1 70 253 SER A N 1
ATOM 2020 C CA . SER A 1 253 ? 5.535 6.695 -11.211 1 70 253 SER A CA 1
ATOM 2021 C C . SER A 1 253 ? 4.547 7.82 -10.938 1 70 253 SER A C 1
ATOM 2023 O O . SER A 1 253 ? 4.426 8.758 -11.727 1 70 253 SER A O 1
ATOM 2025 N N . ARG A 1 254 ? 3.742 7.598 -10.039 1 65.81 254 ARG A N 1
ATOM 2026 C CA . ARG A 1 254 ? 2.803 8.625 -9.594 1 65.81 254 ARG A CA 1
ATOM 2027 C C . ARG A 1 254 ? 3.062 9.016 -8.141 1 65.81 254 ARG A C 1
ATOM 2029 O O . ARG A 1 254 ? 3.447 8.172 -7.328 1 65.81 254 ARG A O 1
ATOM 2036 N N . ASN A 1 255 ? 2.854 10.305 -7.895 1 77.06 255 ASN A N 1
ATOM 2037 C CA . ASN A 1 255 ? 3.039 10.773 -6.527 1 77.06 255 ASN A CA 1
ATOM 2038 C C . ASN A 1 255 ? 1.743 10.688 -5.723 1 77.06 255 ASN A C 1
ATOM 2040 O O . ASN A 1 255 ? 0.749 10.133 -6.199 1 77.06 255 ASN A O 1
ATOM 2044 N N . GLY A 1 256 ? 1.8 11.086 -4.52 1 69.12 256 GLY A N 1
ATOM 2045 C CA . GLY A 1 256 ? 0.683 10.977 -3.596 1 69.12 256 GLY A CA 1
ATOM 2046 C C . GLY A 1 256 ? -0.558 11.711 -4.07 1 69.12 256 GLY A C 1
ATOM 2047 O O . GLY A 1 256 ? -1.67 11.406 -3.631 1 69.12 256 GLY A O 1
ATOM 2048 N N . GLY A 1 257 ? -0.321 12.719 -4.934 1 70.25 257 GLY A N 1
ATOM 2049 C CA . GLY A 1 257 ? -1.445 13.414 -5.539 1 70.25 257 GLY A CA 1
ATOM 2050 C C . GLY A 1 257 ? -1.961 12.742 -6.793 1 70.25 257 GLY A C 1
ATOM 2051 O O . GLY A 1 257 ? -3 13.125 -7.332 1 70.25 257 GLY A O 1
ATOM 2052 N N . GLY A 1 258 ? -1.266 11.805 -7.195 1 71.75 258 GLY A N 1
ATOM 2053 C CA . GLY A 1 258 ? -1.651 11.094 -8.398 1 71.75 258 GLY A CA 1
ATOM 2054 C C . GLY A 1 258 ? -0.979 11.617 -9.648 1 71.75 258 GLY A C 1
ATOM 2055 O O . GLY A 1 258 ? -1.29 11.188 -10.766 1 71.75 258 GLY A O 1
ATOM 2056 N N . ASP A 1 259 ? -0.095 12.523 -9.5 1 79.44 259 ASP A N 1
ATOM 2057 C CA . ASP A 1 259 ? 0.595 13.109 -10.641 1 79.44 259 ASP A CA 1
ATOM 2058 C C . ASP A 1 259 ? 1.731 12.211 -11.125 1 79.44 259 ASP A C 1
ATOM 2060 O O . ASP A 1 259 ? 2.428 11.594 -10.312 1 79.44 259 ASP A O 1
ATOM 2064 N N . GLN A 1 260 ? 1.898 12.219 -12.375 1 76.5 260 GLN A N 1
ATOM 2065 C CA . GLN A 1 260 ? 2.979 11.422 -12.953 1 76.5 260 GLN A CA 1
ATOM 2066 C C . GLN A 1 260 ? 4.34 12.047 -12.656 1 76.5 260 GLN A C 1
ATOM 2068 O O . GLN A 1 260 ? 4.477 13.273 -12.664 1 76.5 260 GLN A O 1
ATOM 2073 N N . ILE A 1 261 ? 5.316 11.242 -12.336 1 75.38 261 ILE A N 1
ATOM 2074 C CA . ILE A 1 261 ? 6.684 11.68 -12.07 1 75.38 261 ILE A CA 1
ATOM 2075 C C . ILE A 1 261 ? 7.652 10.922 -12.977 1 75.38 261 ILE A C 1
ATOM 2077 O O . ILE A 1 261 ? 7.539 9.711 -13.148 1 75.38 261 ILE A O 1
ATOM 2081 N N . LYS A 1 262 ? 8.523 11.719 -13.617 1 80.06 262 LYS A N 1
ATOM 2082 C CA . LYS A 1 262 ? 9.617 11.172 -14.414 1 80.06 262 LYS A CA 1
ATOM 2083 C C . LYS A 1 262 ? 10.969 11.703 -13.93 1 80.06 262 LYS A C 1
ATOM 2085 O O . LYS A 1 262 ? 11.102 12.898 -13.664 1 80.06 262 LYS A O 1
ATOM 2090 N N . THR A 1 263 ? 11.93 10.82 -13.703 1 82.81 263 THR A N 1
ATOM 2091 C CA . THR A 1 263 ? 13.25 11.234 -13.258 1 82.81 263 THR A CA 1
ATOM 2092 C C . THR A 1 263 ? 14.336 10.375 -13.891 1 82.81 263 THR A C 1
ATOM 2094 O O . THR A 1 263 ? 14.109 9.195 -14.188 1 82.81 263 THR A O 1
ATOM 2097 N N . ASP A 1 264 ? 15.484 10.992 -14.156 1 80.25 264 ASP A N 1
ATOM 2098 C CA . ASP A 1 264 ? 16.625 10.266 -14.695 1 80.25 264 ASP A CA 1
ATOM 2099 C C . ASP A 1 264 ? 17.375 9.523 -13.594 1 80.25 264 ASP A C 1
ATOM 2101 O O . ASP A 1 264 ? 18.266 8.719 -13.867 1 80.25 264 ASP A O 1
ATOM 2105 N N . GLY A 1 265 ? 17.078 9.797 -12.383 1 81.62 265 GLY A N 1
ATOM 2106 C CA . GLY A 1 265 ? 17.641 9.039 -11.273 1 81.62 265 GLY A CA 1
ATOM 2107 C C . GLY A 1 265 ? 18.953 9.609 -10.758 1 81.62 265 GLY A C 1
ATOM 2108 O O . GLY A 1 265 ? 19.516 9.094 -9.797 1 81.62 265 GLY A O 1
ATOM 2109 N N . ASN A 1 266 ? 19.422 10.734 -11.375 1 87.38 266 ASN A N 1
ATOM 2110 C CA . ASN A 1 266 ? 20.656 11.383 -10.906 1 87.38 266 ASN A CA 1
ATOM 2111 C C . ASN A 1 266 ? 20.375 12.289 -9.711 1 87.38 266 ASN A C 1
ATOM 2113 O O . ASN A 1 266 ? 19.281 12.828 -9.57 1 87.38 266 ASN A O 1
ATOM 2117 N N . LEU A 1 267 ? 21.391 12.375 -8.883 1 92.31 267 LEU A N 1
ATOM 2118 C CA . LEU A 1 267 ? 21.25 13.227 -7.699 1 92.31 267 LEU A CA 1
ATOM 2119 C C . LEU A 1 267 ? 22.375 14.242 -7.621 1 92.31 267 LEU A C 1
ATOM 2121 O O . LEU A 1 267 ? 23.469 13.922 -7.156 1 92.31 267 LEU A O 1
ATOM 2125 N N . PRO A 1 268 ? 22.125 15.453 -8.094 1 95.56 268 PRO A N 1
ATOM 2126 C CA . PRO A 1 268 ? 23.125 16.5 -7.883 1 95.56 268 PRO A CA 1
ATOM 2127 C C . PRO A 1 268 ? 23.297 16.875 -6.41 1 95.56 268 PRO A C 1
ATOM 2129 O O . PRO A 1 268 ? 22.312 16.984 -5.676 1 95.56 268 PRO A O 1
ATOM 2132 N N . ILE A 1 269 ? 24.5 16.984 -6 1 96.56 269 ILE A N 1
ATOM 2133 C CA . ILE A 1 269 ? 24.859 17.406 -4.648 1 96.56 269 ILE A CA 1
ATOM 2134 C C . ILE A 1 269 ? 25.516 18.781 -4.691 1 96.56 269 ILE A C 1
ATOM 2136 O O . ILE A 1 269 ? 26.609 18.922 -5.234 1 96.56 269 ILE A O 1
ATOM 2140 N N . MET A 1 270 ? 24.859 19.75 -4.133 1 97.56 270 MET A N 1
ATOM 2141 C CA . MET A 1 270 ? 25.422 21.094 -4.098 1 97.56 270 MET A CA 1
ATOM 2142 C C . MET A 1 270 ? 26.312 21.297 -2.873 1 97.56 270 MET A C 1
ATOM 2144 O O . MET A 1 270 ? 25.875 21.062 -1.742 1 97.56 270 MET A O 1
ATOM 2148 N N . ASP A 1 271 ? 27.547 21.625 -3.119 1 97.81 271 ASP A N 1
ATOM 2149 C CA . ASP A 1 271 ? 28.453 21.969 -2.029 1 97.81 271 ASP A CA 1
ATOM 2150 C C . ASP A 1 271 ? 28.391 23.469 -1.723 1 97.81 271 ASP A C 1
ATOM 2152 O O . ASP A 1 271 ? 28.984 24.281 -2.443 1 97.81 271 ASP A O 1
ATOM 2156 N N . LEU A 1 272 ? 27.766 23.766 -0.598 1 97.44 272 LEU A N 1
ATOM 2157 C CA . LEU A 1 272 ? 27.516 25.156 -0.257 1 97.44 272 LEU A CA 1
ATOM 2158 C C . LEU A 1 272 ? 28.328 25.578 0.962 1 97.44 272 LEU A C 1
ATOM 2160 O O . LEU A 1 272 ? 28.016 26.594 1.602 1 97.44 272 LEU A O 1
ATOM 2164 N N . ARG A 1 273 ? 29.406 24.969 1.372 1 95.56 273 ARG A N 1
ATOM 2165 C CA . ARG A 1 273 ? 30.188 25.172 2.586 1 95.56 273 ARG A CA 1
ATOM 2166 C C . ARG A 1 273 ? 31 26.469 2.504 1 95.56 273 ARG A C 1
ATOM 2168 O O . ARG A 1 273 ? 31.391 27.031 3.531 1 95.56 273 ARG A O 1
ATOM 2175 N N . GLU A 1 274 ? 31.141 26.906 1.285 1 95.88 274 GLU A N 1
ATOM 2176 C CA . GLU A 1 274 ? 31.969 28.109 1.103 1 95.88 274 GLU A CA 1
ATOM 2177 C C . GLU A 1 274 ? 31.109 29.359 1.019 1 95.88 274 GLU A C 1
ATOM 2179 O O . GLU A 1 274 ? 31.625 30.469 0.838 1 95.88 274 GLU A O 1
ATOM 2184 N N . ILE A 1 275 ? 29.875 29.234 1.174 1 96 275 ILE A N 1
ATOM 2185 C CA . ILE A 1 275 ? 28.969 30.391 1.076 1 96 275 ILE A CA 1
ATOM 2186 C C . ILE A 1 275 ? 28.875 31.094 2.43 1 96 275 ILE A C 1
ATOM 2188 O O . ILE A 1 275 ? 28.672 30.438 3.459 1 96 275 ILE A O 1
ATOM 2192 N N . GLU A 1 276 ? 29.062 32.375 2.379 1 94.75 276 GLU A N 1
ATOM 2193 C CA . GLU A 1 276 ? 29 33.156 3.604 1 94.75 276 GLU A CA 1
ATOM 2194 C C . GLU A 1 276 ? 27.547 33.531 3.947 1 94.75 276 GLU A C 1
ATOM 2196 O O . GLU A 1 276 ? 26.797 33.969 3.082 1 94.75 276 GLU A O 1
ATOM 2201 N N . ALA A 1 277 ? 27.203 33.344 5.148 1 95.25 277 ALA A N 1
ATOM 2202 C CA . ALA A 1 277 ? 25.844 33.594 5.621 1 95.25 277 ALA A CA 1
ATOM 2203 C C . ALA A 1 277 ? 25.75 34.969 6.262 1 95.25 277 ALA A C 1
ATOM 2205 O O . ALA A 1 277 ? 26.703 35.469 6.883 1 95.25 277 ALA A O 1
ATOM 2206 N N . GLU A 1 278 ? 24.672 35.625 6.082 1 96.19 278 GLU A N 1
ATOM 2207 C CA . GLU A 1 278 ? 24.344 36.906 6.715 1 96.19 278 GLU A CA 1
ATOM 2208 C C . GLU A 1 278 ? 23.5 36.719 7.973 1 96.19 278 GLU A C 1
ATOM 2210 O O . GLU A 1 278 ? 23.188 35.562 8.336 1 96.19 278 GLU A O 1
ATOM 2215 N N . ASP A 1 279 ? 23.188 37.844 8.617 1 94.69 279 ASP A N 1
ATOM 2216 C CA . ASP A 1 279 ? 22.453 37.781 9.867 1 94.69 279 ASP A CA 1
ATOM 2217 C C . ASP A 1 279 ? 21.047 37.188 9.656 1 94.69 279 ASP A C 1
ATOM 2219 O O . ASP A 1 279 ? 20.562 36.406 10.484 1 94.69 279 ASP A O 1
ATOM 2223 N N . ILE A 1 280 ? 20.5 37.5 8.617 1 94.75 280 ILE A N 1
ATOM 2224 C CA . ILE A 1 280 ? 19.141 37 8.328 1 94.75 280 ILE A CA 1
ATOM 2225 C C . ILE A 1 280 ? 19.172 35.5 8.141 1 94.75 280 ILE A C 1
ATOM 2227 O O . ILE A 1 280 ? 18.25 34.812 8.555 1 94.75 280 ILE A O 1
ATOM 2231 N N . ASP A 1 281 ? 20.219 35 7.527 1 95.19 281 ASP A N 1
ATOM 2232 C CA . ASP A 1 281 ? 20.359 33.562 7.297 1 95.19 281 ASP A CA 1
ATOM 2233 C C . ASP A 1 281 ? 20.578 32.812 8.609 1 95.19 281 ASP A C 1
ATOM 2235 O O . ASP A 1 281 ? 20.047 31.734 8.797 1 95.19 281 ASP A O 1
ATOM 2239 N N . ARG A 1 282 ? 21.312 33.438 9.5 1 94.25 282 ARG A N 1
ATOM 2240 C CA . ARG A 1 282 ? 21.578 32.844 10.797 1 94.25 282 ARG A CA 1
ATOM 2241 C C . ARG A 1 282 ? 20.312 32.75 11.633 1 94.25 282 ARG A C 1
ATOM 2243 O O . ARG A 1 282 ? 20.094 31.766 12.352 1 94.25 282 ARG A O 1
ATOM 2250 N N . GLU A 1 283 ? 19.578 33.812 11.484 1 93.31 283 GLU A N 1
ATOM 2251 C CA . GLU A 1 283 ? 18.297 33.781 12.195 1 93.31 283 GLU A CA 1
ATOM 2252 C C . GLU A 1 283 ? 17.375 32.688 11.664 1 93.31 283 GLU A C 1
ATOM 2254 O O . GLU A 1 283 ? 16.719 32 12.438 1 93.31 283 GLU A O 1
ATOM 2259 N N . ARG A 1 284 ? 17.328 32.562 10.406 1 93.31 284 ARG A N 1
ATOM 2260 C CA . ARG A 1 284 ? 16.516 31.516 9.781 1 93.31 284 ARG A CA 1
ATOM 2261 C C . ARG A 1 284 ? 17 30.125 10.172 1 93.31 284 ARG A C 1
ATOM 2263 O O . ARG A 1 284 ? 16.203 29.234 10.406 1 93.31 284 ARG A O 1
ATOM 2270 N N . ALA A 1 285 ? 18.25 29.984 10.195 1 93.44 285 ALA A N 1
ATOM 2271 C CA . ALA A 1 285 ? 18.859 28.719 10.594 1 93.44 285 ALA A CA 1
ATOM 2272 C C . ALA A 1 285 ? 18.5 28.375 12.039 1 93.44 285 ALA A C 1
ATOM 2274 O O . ALA A 1 285 ? 18.234 27.203 12.359 1 93.44 285 ALA A O 1
ATOM 2275 N N . ARG A 1 286 ? 18.516 29.391 12.836 1 90.19 286 ARG A N 1
ATOM 2276 C CA . ARG A 1 286 ? 18.156 29.172 14.234 1 90.19 286 ARG A CA 1
ATOM 2277 C C . ARG A 1 286 ? 16.719 28.688 14.352 1 90.19 286 ARG A C 1
ATOM 2279 O O . ARG A 1 286 ? 16.422 27.766 15.109 1 90.19 286 ARG A O 1
ATOM 2286 N N . LYS A 1 287 ? 15.852 29.297 13.641 1 87.25 287 LYS A N 1
ATOM 2287 C CA . LYS A 1 287 ? 14.453 28.875 13.641 1 87.25 287 LYS A CA 1
ATOM 2288 C C . LYS A 1 287 ? 14.297 27.453 13.133 1 87.25 287 LYS A C 1
ATOM 2290 O O . LYS A 1 287 ? 13.492 26.688 13.656 1 87.25 287 LYS A O 1
ATOM 2295 N N . THR A 1 288 ? 15.031 27.141 12.102 1 86.56 288 THR A N 1
ATOM 2296 C CA . THR A 1 288 ? 15.031 25.797 11.539 1 86.56 288 THR A CA 1
ATOM 2297 C C . THR A 1 288 ? 15.445 24.766 12.594 1 86.56 288 THR A C 1
ATOM 2299 O O . THR A 1 288 ? 14.797 23.734 12.758 1 86.56 288 THR A O 1
ATOM 2302 N N . LEU A 1 289 ? 16.484 25.094 13.242 1 83.38 289 LEU A N 1
ATOM 2303 C CA . LEU A 1 289 ? 17.016 24.188 14.25 1 83.38 289 LEU A CA 1
ATOM 2304 C C . LEU A 1 289 ? 16.031 24.031 15.406 1 83.38 289 LEU A C 1
ATOM 2306 O O . LEU A 1 289 ? 15.875 22.922 15.945 1 83.38 289 LEU A O 1
ATOM 2310 N N . GLU A 1 290 ? 15.406 25.078 15.734 1 80.25 290 GLU A N 1
ATOM 2311 C CA . GLU A 1 290 ? 14.391 25.031 16.797 1 80.25 290 GLU A CA 1
ATOM 2312 C C . GLU A 1 290 ? 13.219 24.141 16.391 1 80.25 290 GLU A C 1
ATOM 2314 O O . GLU A 1 290 ? 12.727 23.359 17.188 1 80.25 290 GLU A O 1
ATOM 2319 N N . ASN A 1 291 ? 12.844 24.281 15.195 1 77.06 291 ASN A N 1
ATOM 2320 C CA . ASN A 1 291 ? 11.742 23.469 14.688 1 77.06 291 ASN A CA 1
ATOM 2321 C C . ASN A 1 291 ? 12.117 21.984 14.633 1 77.06 291 ASN A C 1
ATOM 2323 O O . ASN A 1 291 ? 11.297 21.125 14.93 1 77.06 291 ASN A O 1
ATOM 2327 N N . MET A 1 292 ? 13.289 21.734 14.195 1 79.25 292 MET A N 1
ATOM 2328 C CA . MET A 1 292 ? 13.773 20.359 14.133 1 79.25 292 MET A CA 1
ATOM 2329 C C . MET A 1 292 ? 13.789 19.719 15.516 1 79.25 292 MET A C 1
ATOM 2331 O O . MET A 1 292 ? 13.367 18.562 15.68 1 79.25 292 MET A O 1
ATOM 2335 N N . LYS A 1 293 ? 14.203 20.453 16.391 1 70 293 LYS A N 1
ATOM 2336 C CA . LYS A 1 293 ? 14.258 19.969 17.766 1 70 293 LYS A CA 1
ATOM 2337 C C . LYS A 1 293 ? 12.852 19.703 18.312 1 70 293 LYS A C 1
ATOM 2339 O O . LYS A 1 293 ? 12.633 18.719 19.016 1 70 293 LYS A O 1
ATOM 2344 N N . ALA A 1 294 ? 12.023 20.516 17.922 1 67.25 294 ALA A N 1
ATOM 2345 C CA . ALA A 1 294 ? 10.633 20.359 18.344 1 67.25 294 ALA A CA 1
ATOM 2346 C C . ALA A 1 294 ? 10.023 19.094 17.75 1 67.25 294 ALA A C 1
ATOM 2348 O O . ALA A 1 294 ? 9.289 18.375 18.438 1 67.25 294 ALA A O 1
ATOM 2349 N N . GLN A 1 295 ? 10.297 18.797 16.547 1 71.38 295 GLN A N 1
ATOM 2350 C CA . GLN A 1 295 ? 9.766 17.625 15.867 1 71.38 295 GLN A CA 1
ATOM 2351 C C . GLN A 1 295 ? 10.375 16.344 16.438 1 71.38 295 GLN A C 1
ATOM 2353 O O . GLN A 1 295 ? 9.688 15.336 16.578 1 71.38 295 GLN A O 1
ATOM 2358 N N . GLU A 1 296 ? 11.656 16.359 16.625 1 63.78 296 GLU A N 1
ATOM 2359 C CA . GLU A 1 296 ? 12.328 15.203 17.203 1 63.78 296 GLU A CA 1
ATOM 2360 C C . GLU A 1 296 ? 11.773 14.883 18.578 1 63.78 296 GLU A C 1
ATOM 2362 O O . GLU A 1 296 ? 11.625 13.711 18.938 1 63.78 296 GLU A O 1
ATOM 2367 N N . ALA A 1 297 ? 11.562 15.836 19.219 1 53.22 297 ALA A N 1
ATOM 2368 C CA . ALA A 1 297 ? 11 15.656 20.562 1 53.22 297 ALA A CA 1
ATOM 2369 C C . ALA A 1 297 ? 9.602 15.047 20.5 1 53.22 297 ALA A C 1
ATOM 2371 O O . ALA A 1 297 ? 9.234 14.227 21.344 1 53.22 297 ALA A O 1
ATOM 2372 N N . ALA A 1 298 ? 8.922 15.445 19.516 1 53.09 298 ALA A N 1
ATOM 2373 C CA . ALA A 1 298 ? 7.566 14.93 19.328 1 53.09 298 ALA A CA 1
ATOM 2374 C C . ALA A 1 298 ? 7.586 13.484 18.844 1 53.09 298 ALA A C 1
ATOM 2376 O O . ALA A 1 298 ? 6.676 12.703 19.141 1 53.09 298 ALA A O 1
ATOM 2377 N N . GLY A 1 299 ? 8.461 12.984 17.922 1 49.12 299 GLY A N 1
ATOM 2378 C CA . GLY A 1 299 ? 8.5 11.711 17.234 1 49.12 299 GLY A CA 1
ATOM 2379 C C . GLY A 1 299 ? 9.141 10.602 18.062 1 49.12 299 GLY A C 1
ATOM 2380 O O . GLY A 1 299 ? 9.273 9.469 17.594 1 49.12 299 GLY A O 1
ATOM 2381 N N . ALA A 1 300 ? 9.852 10.805 19.25 1 40.56 300 ALA A N 1
ATOM 2382 C CA . ALA A 1 300 ? 10.703 9.844 19.953 1 40.56 300 ALA A CA 1
ATOM 2383 C C . ALA A 1 300 ? 9.969 8.531 20.188 1 40.56 300 ALA A C 1
ATOM 2385 O O . ALA A 1 300 ? 10.516 7.613 20.797 1 40.56 300 ALA A O 1
ATOM 2386 N N . ASP A 1 301 ? 8.875 8.43 20.203 1 35.38 301 ASP A N 1
ATOM 2387 C CA . ASP A 1 301 ? 8.516 7.07 20.594 1 35.38 301 ASP A CA 1
ATOM 2388 C C . ASP A 1 301 ? 8.883 6.074 19.5 1 35.38 301 ASP A C 1
ATOM 2390 O O . ASP A 1 301 ? 8.469 4.918 19.531 1 35.38 301 ASP A O 1
ATOM 2394 N N . THR A 1 302 ? 8.984 6.375 18.312 1 33.09 302 THR A N 1
ATOM 2395 C CA . THR A 1 302 ? 9.227 5.238 17.422 1 33.09 302 THR A CA 1
ATOM 2396 C C . THR A 1 302 ? 10.508 4.504 17.828 1 33.09 302 THR A C 1
ATOM 2398 O O . THR A 1 302 ? 11.328 5.043 18.562 1 33.09 302 THR A O 1
ATOM 2401 N N . ASP A 1 303 ? 10.938 3.279 17.156 1 30.28 303 ASP A N 1
ATOM 2402 C CA . ASP A 1 303 ? 12.039 2.373 17.469 1 30.28 303 ASP A CA 1
ATOM 2403 C C . ASP A 1 303 ? 13.328 3.148 17.734 1 30.28 303 ASP A C 1
ATOM 2405 O O . ASP A 1 303 ? 13.586 4.176 17.109 1 30.28 303 ASP A O 1
ATOM 2409 N N . SER A 1 304 ? 14.039 3 18.938 1 30.03 304 SER A N 1
ATOM 2410 C CA . SER A 1 304 ? 15.336 3.293 19.531 1 30.03 304 SER A CA 1
ATOM 2411 C C . SER A 1 304 ? 16.406 3.52 18.469 1 30.03 304 SER A C 1
ATOM 2413 O O . SER A 1 304 ? 17.453 4.09 18.75 1 30.03 304 SER A O 1
ATOM 2415 N N . SER A 1 305 ? 16.297 2.875 17.359 1 28.59 305 SER A N 1
ATOM 2416 C CA . SER A 1 305 ? 17.531 2.84 16.578 1 28.59 305 SER A CA 1
ATOM 2417 C C . SER A 1 305 ? 17.844 4.207 15.969 1 28.59 305 SER A C 1
ATOM 2419 O O . SER A 1 305 ? 19.016 4.539 15.75 1 28.59 305 SER A O 1
ATOM 2421 N N . PHE A 1 306 ? 16.828 4.992 15.656 1 28.34 306 PHE A N 1
ATOM 2422 C CA . PHE A 1 306 ? 17.234 6.238 15.023 1 28.34 306 PHE A CA 1
ATOM 2423 C C . PHE A 1 306 ? 17.688 7.258 16.062 1 28.34 306 PHE A C 1
ATOM 2425 O O . PHE A 1 306 ? 18.609 8.039 15.812 1 28.34 306 PHE A O 1
ATOM 2432 N N . MET A 1 307 ? 17.125 7.387 17.25 1 29.27 307 MET A N 1
ATOM 2433 C CA . MET A 1 307 ? 17.609 8.281 18.297 1 29.27 307 MET A CA 1
ATOM 2434 C C . MET A 1 307 ? 19.062 7.98 18.641 1 29.27 307 MET A C 1
ATOM 2436 O O . MET A 1 307 ? 19.781 8.852 19.141 1 29.27 307 MET A O 1
ATOM 2440 N N . GLU A 1 308 ? 19.406 6.688 18.672 1 28.2 308 GLU A N 1
ATOM 2441 C CA . GLU A 1 308 ? 20.797 6.441 19 1 28.2 308 GLU A CA 1
ATOM 2442 C C . GLU A 1 308 ? 21.734 7.137 18.016 1 28.2 308 GLU A C 1
ATOM 2444 O O . GLU A 1 308 ? 22.781 7.648 18.406 1 28.2 308 GLU A O 1
ATOM 2449 N N . ALA A 1 309 ? 21.266 7.223 16.797 1 27.2 309 ALA A N 1
ATOM 2450 C CA . ALA A 1 309 ? 22.188 7.875 15.875 1 27.2 309 ALA A CA 1
ATOM 2451 C C . ALA A 1 309 ? 22.234 9.383 16.109 1 27.2 309 ALA A C 1
ATOM 2453 O O . ALA A 1 309 ? 23.281 10.016 15.945 1 27.2 309 ALA A O 1
ATOM 2454 N N . PHE A 1 310 ? 21.109 9.938 16.516 1 27.77 310 PHE A N 1
ATOM 2455 C CA . PHE A 1 310 ? 21.188 11.359 16.828 1 27.77 310 PHE A CA 1
ATOM 2456 C C . PHE A 1 310 ? 21.953 11.594 18.125 1 27.77 310 PHE A C 1
ATOM 2458 O O . PHE A 1 310 ? 22.25 12.734 18.484 1 27.77 310 PHE A O 1
ATOM 2465 N N . LYS A 1 311 ? 22.047 10.672 19.062 1 27.52 311 LYS A N 1
ATOM 2466 C CA . LYS A 1 311 ? 22.844 10.906 20.266 1 27.52 311 LYS A CA 1
ATOM 2467 C C . LYS A 1 311 ? 24.266 11.297 19.906 1 27.52 311 LYS A C 1
ATOM 2469 O O . LYS A 1 311 ? 24.969 11.906 20.719 1 27.52 311 LYS A O 1
ATOM 2474 N N . LEU A 1 312 ? 24.734 10.672 18.859 1 25.55 312 LEU A N 1
ATOM 2475 C CA . LEU A 1 312 ? 26.188 10.812 18.875 1 25.55 312 LEU A CA 1
ATOM 2476 C C . LEU A 1 312 ? 26.594 12.281 18.75 1 25.55 312 LEU A C 1
ATOM 2478 O O . LEU A 1 312 ? 27.703 12.656 19.125 1 25.55 312 LEU A O 1
ATOM 2482 N N . HIS A 1 313 ? 26.047 13.125 17.875 1 26.75 313 HIS A N 1
ATOM 2483 C CA . HIS A 1 313 ? 26.969 14.25 17.953 1 26.75 313 HIS A CA 1
ATOM 2484 C C . HIS A 1 313 ? 26.766 15.031 19.25 1 26.75 313 HIS A C 1
ATOM 2486 O O . HIS A 1 313 ? 27.734 15.438 19.891 1 26.75 313 HIS A O 1
ATOM 2492 N N . GLY A 1 314 ? 25.781 16.094 19.391 1 25.34 314 GLY A N 1
ATOM 2493 C CA . GLY A 1 314 ? 25.984 17.047 20.469 1 25.34 314 GLY A CA 1
ATOM 2494 C C . GLY A 1 314 ? 25.594 16.531 21.828 1 25.34 314 GLY A C 1
ATOM 2495 O O . GLY A 1 314 ? 24.766 15.617 21.938 1 25.34 314 GLY A O 1
ATOM 2496 N N . LYS A 1 315 ? 26.391 16.656 22.922 1 29.03 315 LYS A N 1
ATOM 2497 C CA . LYS A 1 315 ? 26.375 16.578 24.391 1 29.03 315 LYS A CA 1
ATOM 2498 C C . LYS A 1 315 ? 25.078 17.156 24.953 1 29.03 315 LYS A C 1
ATOM 2500 O O . LYS A 1 315 ? 25.094 18.219 25.578 1 29.03 315 LYS A O 1
ATOM 2505 N N . HIS A 1 316 ? 24.047 17.391 24.188 1 27.75 316 HIS A N 1
ATOM 2506 C CA . HIS A 1 316 ? 23.047 18.188 24.859 1 27.75 316 HIS A CA 1
ATOM 2507 C C . HIS A 1 316 ? 22.406 17.422 26.016 1 27.75 316 HIS A C 1
ATOM 2509 O O . HIS A 1 316 ? 22.141 16.219 25.906 1 27.75 316 HIS A O 1
ATOM 2515 N N . SER A 1 317 ? 22.562 17.906 27.359 1 28.73 317 SER A N 1
ATOM 2516 C CA . SER A 1 317 ? 22.188 17.469 28.703 1 28.73 317 SER A CA 1
ATOM 2517 C C . SER A 1 317 ? 20.719 17.078 28.766 1 28.73 317 SER A C 1
ATOM 2519 O O . SER A 1 317 ? 19.906 17.562 27.984 1 28.73 317 SER A O 1
ATOM 2521 N N . ILE A 1 318 ? 20.406 16.016 29.438 1 33.44 318 ILE A N 1
ATOM 2522 C CA . ILE A 1 318 ? 19.125 15.5 29.922 1 33.44 318 ILE A CA 1
ATOM 2523 C C . ILE A 1 318 ? 18.203 16.656 30.281 1 33.44 318 ILE A C 1
ATOM 2525 O O . ILE A 1 318 ? 16.984 16.547 30.141 1 33.44 318 ILE A O 1
ATOM 2529 N N . GLY A 1 319 ? 18.797 17.703 30.766 1 32.12 319 GLY A N 1
ATOM 2530 C CA . GLY A 1 319 ? 18.031 18.859 31.203 1 32.12 319 GLY A CA 1
ATOM 2531 C C . GLY A 1 319 ? 17.281 19.547 30.078 1 32.12 319 GLY A C 1
ATOM 2532 O O . GLY A 1 319 ? 16.203 20.094 30.297 1 32.12 319 GLY A O 1
ATOM 2533 N N . ASP A 1 320 ? 17.875 19.656 28.984 1 35.28 320 ASP A N 1
ATOM 2534 C CA . ASP A 1 320 ? 17.297 20.391 27.859 1 35.28 320 ASP A CA 1
ATOM 2535 C C . ASP A 1 320 ? 16.172 19.594 27.203 1 35.28 320 ASP A C 1
ATOM 2537 O O . ASP A 1 320 ? 15.289 20.172 26.562 1 35.28 320 ASP A O 1
ATOM 2541 N N . ALA A 1 321 ? 16.281 18.344 27.25 1 34.88 321 ALA A N 1
ATOM 2542 C CA . ALA A 1 321 ? 15.18 17.5 26.781 1 34.88 321 ALA A CA 1
ATOM 2543 C C . ALA A 1 321 ? 13.898 17.797 27.562 1 34.88 321 ALA A C 1
ATOM 2545 O O . ALA A 1 321 ? 12.805 17.797 27 1 34.88 321 ALA A O 1
ATOM 2546 N N . SER A 1 322 ? 14.062 18.031 28.828 1 36.91 322 SER A N 1
ATOM 2547 C CA . SER A 1 322 ? 12.914 18.344 29.688 1 36.91 322 SER A CA 1
ATOM 2548 C C . SER A 1 322 ? 12.266 19.656 29.266 1 36.91 322 SER A C 1
ATOM 2550 O O . SER A 1 322 ? 11.039 19.781 29.25 1 36.91 322 SER A O 1
ATOM 2552 N N . ARG A 1 323 ? 13.047 20.672 29.016 1 38.28 323 ARG A N 1
ATOM 2553 C CA . ARG A 1 323 ? 12.484 21.969 28.625 1 38.28 323 ARG A CA 1
ATOM 2554 C C . ARG A 1 323 ? 11.797 21.891 27.281 1 38.28 323 ARG A C 1
ATOM 2556 O O . ARG A 1 323 ? 10.742 22.484 27.078 1 38.28 323 ARG A O 1
ATOM 2563 N N . LEU A 1 324 ? 12.445 21.188 26.391 1 38.53 324 LEU A N 1
ATOM 2564 C CA . LEU A 1 324 ? 11.922 21.062 25.031 1 38.53 324 LEU A CA 1
ATOM 2565 C C . LEU A 1 324 ? 10.609 20.281 25.031 1 38.53 324 LEU A C 1
ATOM 2567 O O . LEU A 1 324 ? 9.672 20.641 24.312 1 38.53 324 LEU A O 1
ATOM 2571 N N . THR A 1 325 ? 10.555 19.312 25.828 1 39.94 325 THR A N 1
ATOM 2572 C CA . THR A 1 325 ? 9.281 18.641 26 1 39.94 325 THR A CA 1
ATOM 2573 C C . THR A 1 325 ? 8.219 19.594 26.547 1 39.94 325 THR A C 1
ATOM 2575 O O . THR A 1 325 ? 7.047 19.5 26.172 1 39.94 325 THR A O 1
ATOM 2578 N N . LYS A 1 326 ? 8.672 20.484 27.422 1 41.81 326 LYS A N 1
ATOM 2579 C CA . LYS A 1 326 ? 7.738 21.453 27.984 1 41.81 326 LYS A CA 1
ATOM 2580 C C . LYS A 1 326 ? 7.188 22.391 26.906 1 41.81 326 LYS A C 1
ATOM 2582 O O . LYS A 1 326 ? 5.992 22.703 26.891 1 41.81 326 LYS A O 1
ATOM 2587 N N . ASP A 1 327 ? 8.062 22.875 26.125 1 41.69 327 ASP A N 1
ATOM 2588 C CA . ASP A 1 327 ? 7.594 23.812 25.109 1 41.69 327 ASP A CA 1
ATOM 2589 C C . ASP A 1 327 ? 6.738 23.109 24.062 1 41.69 327 ASP A C 1
ATOM 2591 O O . ASP A 1 327 ? 5.746 23.656 23.578 1 41.69 327 ASP A O 1
ATOM 2595 N N . LEU A 1 328 ? 7.164 21.953 23.656 1 40.12 328 LEU A N 1
ATOM 2596 C CA . LEU A 1 328 ? 6.41 21.188 22.672 1 40.12 328 LEU A CA 1
ATOM 2597 C C . LEU A 1 328 ? 5.062 20.75 23.234 1 40.12 328 LEU A C 1
ATOM 2599 O O . LEU A 1 328 ? 4.062 20.734 22.516 1 40.12 328 LEU A O 1
ATOM 2603 N N . ALA A 1 329 ? 5.129 20.406 24.516 1 40.38 329 ALA A N 1
ATOM 2604 C CA . ALA A 1 329 ? 3.889 20.141 25.25 1 40.38 329 ALA A CA 1
ATOM 2605 C C . ALA A 1 329 ? 2.969 21.359 25.219 1 40.38 329 ALA A C 1
ATOM 2607 O O . ALA A 1 329 ? 1.749 21.219 25.344 1 40.38 329 ALA A O 1
ATOM 2608 N N . LYS A 1 330 ? 3.553 22.469 25.125 1 44.72 330 LYS A N 1
ATOM 2609 C CA . LYS A 1 330 ? 2.705 23.656 25.125 1 44.72 330 LYS A CA 1
ATOM 2610 C C . LYS A 1 330 ? 1.961 23.797 23.797 1 44.72 330 LYS A C 1
ATOM 2612 O O . LYS A 1 330 ? 0.884 24.391 23.75 1 44.72 330 LYS A O 1
ATOM 2617 N N . THR A 1 331 ? 2.584 23.281 22.75 1 49.59 331 THR A N 1
ATOM 2618 C CA . THR A 1 331 ? 1.8 23.5 21.531 1 49.59 331 THR A CA 1
ATOM 2619 C C . THR A 1 331 ? 0.85 22.328 21.297 1 49.59 331 THR A C 1
ATOM 2621 O O . THR A 1 331 ? 1.291 21.188 21.094 1 49.59 331 THR A O 1
ATOM 2624 N N . ARG A 1 332 ? -0.332 22.438 21.828 1 54.44 332 ARG A N 1
ATOM 2625 C CA . ARG A 1 332 ? -1.396 21.453 21.688 1 54.44 332 ARG A CA 1
ATOM 2626 C C . ARG A 1 332 ? -1.594 21.062 20.219 1 54.44 332 ARG A C 1
ATOM 2628 O O . ARG A 1 332 ? -1.729 21.938 19.359 1 54.44 332 ARG A O 1
ATOM 2635 N N . PRO A 1 333 ? -1.357 19.734 19.969 1 64.94 333 PRO A N 1
ATOM 2636 C CA . PRO A 1 333 ? -1.673 19.359 18.578 1 64.94 333 PRO A CA 1
ATOM 2637 C C . PRO A 1 333 ? -3.092 19.75 18.172 1 64.94 333 PRO A C 1
ATOM 2639 O O . PRO A 1 333 ? -4.004 19.719 19 1 64.94 333 PRO A O 1
ATOM 2642 N N . LEU A 1 334 ? -3.184 20.391 17.141 1 74.5 334 LEU A N 1
ATOM 2643 C CA . LEU A 1 334 ? -4.473 20.797 16.594 1 74.5 334 LEU A CA 1
ATOM 2644 C C . LEU A 1 334 ? -5.477 19.656 16.641 1 74.5 334 LEU A C 1
ATOM 2646 O O . LEU A 1 334 ? -6.664 19.875 16.891 1 74.5 334 LEU A O 1
ATOM 2650 N N . SER A 1 335 ? -4.961 18.422 16.672 1 79.81 335 SER A N 1
ATOM 2651 C CA . SER A 1 335 ? -5.859 17.281 16.656 1 79.81 335 SER A CA 1
ATOM 2652 C C . SER A 1 335 ? -6.516 17.062 18.016 1 79.81 335 SER A C 1
ATOM 2654 O O . SER A 1 335 ? -7.711 16.781 18.094 1 79.81 335 SER A O 1
ATOM 2656 N N . ALA A 1 336 ? -5.797 17.203 19.016 1 83.81 336 ALA A N 1
ATOM 2657 C CA . ALA A 1 336 ? -6.359 17.047 20.359 1 83.81 336 ALA A CA 1
ATOM 2658 C C . ALA A 1 336 ? -7.402 18.109 20.656 1 83.81 336 ALA A C 1
ATOM 2660 O O . ALA A 1 336 ? -8.484 17.812 21.172 1 83.81 336 ALA A O 1
ATOM 2661 N N . PHE A 1 337 ? -7.094 19.266 20.312 1 84 337 PHE A N 1
ATOM 2662 C CA . PHE A 1 337 ? -8.008 20.375 20.547 1 84 337 PHE A CA 1
ATOM 2663 C C . PHE A 1 337 ? -9.289 20.203 19.734 1 84 337 PHE A C 1
ATOM 2665 O O . PHE A 1 337 ? -10.391 20.359 20.266 1 84 337 PHE A O 1
ATOM 2672 N N . LEU A 1 338 ? -9.086 19.859 18.516 1 86 338 LEU A N 1
ATOM 2673 C CA . LEU A 1 338 ? -10.25 19.672 17.656 1 86 338 LEU A CA 1
ATOM 2674 C C . LEU A 1 338 ? -11.094 18.5 18.141 1 86 338 LEU A C 1
ATOM 2676 O O . LEU A 1 338 ? -12.32 18.516 18.031 1 86 338 LEU A O 1
ATOM 2680 N N . GLY A 1 339 ? -10.422 17.516 18.609 1 89.56 339 GLY A N 1
ATOM 2681 C CA . GLY A 1 339 ? -11.156 16.391 19.188 1 89.56 339 GLY A CA 1
ATOM 2682 C C . GLY A 1 339 ? -12.031 16.781 20.359 1 89.56 339 GLY A C 1
ATOM 2683 O O . GLY A 1 339 ? -13.219 16.453 20.391 1 89.56 339 GLY A O 1
ATOM 2684 N N . VAL A 1 340 ? -11.508 17.531 21.25 1 89.69 340 VAL A N 1
ATOM 2685 C CA . VAL A 1 340 ? -12.242 17.969 22.438 1 89.69 340 VAL A CA 1
ATOM 2686 C C . VAL A 1 340 ? -13.344 18.938 22.031 1 89.69 340 VAL A C 1
ATOM 2688 O O . VAL A 1 340 ? -14.484 18.828 22.5 1 89.69 340 VAL A O 1
ATOM 2691 N N . LEU A 1 341 ? -12.992 19.812 21.172 1 89.12 341 LEU A N 1
ATOM 2692 C CA . LEU A 1 341 ? -13.961 20.797 20.719 1 89.12 341 LEU A CA 1
ATOM 2693 C C . LEU A 1 341 ? -15.164 20.125 20.078 1 89.12 341 LEU A C 1
ATOM 2695 O O . LEU A 1 341 ? -16.312 20.531 20.312 1 89.12 341 LEU A O 1
ATOM 2699 N N . THR A 1 342 ? -14.891 19.141 19.297 1 92.5 342 THR A N 1
ATOM 2700 C CA . THR A 1 342 ? -15.992 18.484 18.594 1 92.5 342 THR A CA 1
ATOM 2701 C C . THR A 1 342 ? -16.828 17.641 19.562 1 92.5 342 THR A C 1
ATOM 2703 O O . THR A 1 342 ? -18.031 17.531 19.391 1 92.5 342 THR A O 1
ATOM 2706 N N . VAL A 1 343 ? -16.234 17.094 20.547 1 92.25 343 VAL A N 1
ATOM 2707 C CA . VAL A 1 343 ? -16.984 16.359 21.562 1 92.25 343 VAL A CA 1
ATOM 2708 C C . VAL A 1 343 ? -17.891 17.328 22.328 1 92.25 343 VAL A C 1
ATOM 2710 O O . VAL A 1 343 ? -19.078 17.047 22.531 1 92.25 343 VAL A O 1
ATOM 2713 N N . LEU A 1 344 ? -17.344 18.453 22.672 1 90.12 344 LEU A N 1
ATOM 2714 C CA . LEU A 1 344 ? -18.109 19.438 23.438 1 90.12 344 LEU A CA 1
ATOM 2715 C C . LEU A 1 344 ? -19.203 20.047 22.578 1 90.12 344 LEU A C 1
ATOM 2717 O O . LEU A 1 344 ? -20.312 20.312 23.062 1 90.12 344 LEU A O 1
ATOM 2721 N N . ALA A 1 345 ? -18.891 20.25 21.359 1 90.81 345 ALA A N 1
ATOM 2722 C CA . ALA A 1 345 ? -19.906 20.75 20.438 1 90.81 345 ALA A CA 1
ATOM 2723 C C . ALA A 1 345 ? -21.062 19.766 20.297 1 90.81 345 ALA A C 1
ATOM 2725 O O . ALA A 1 345 ? -22.219 20.172 20.281 1 90.81 345 ALA A O 1
ATOM 2726 N N . SER A 1 346 ? -20.734 18.531 20.156 1 91.06 346 SER A N 1
ATOM 2727 C CA . SER A 1 346 ? -21.781 17.516 20.078 1 91.06 346 SER A CA 1
ATOM 2728 C C . SER A 1 346 ? -22.609 17.469 21.344 1 91.06 346 SER A C 1
ATOM 2730 O O . SER A 1 346 ? -23.828 17.312 21.297 1 91.06 346 SER A O 1
ATOM 2732 N N . ALA A 1 347 ? -21.938 17.625 22.438 1 88.25 347 ALA A N 1
ATOM 2733 C CA . ALA A 1 347 ? -22.641 17.656 23.719 1 88.25 347 ALA A CA 1
ATOM 2734 C C . ALA A 1 347 ? -23.562 18.859 23.812 1 88.25 347 ALA A C 1
ATOM 2736 O O . ALA A 1 347 ? -24.688 18.75 24.312 1 88.25 347 ALA A O 1
ATOM 2737 N N . ALA A 1 348 ? -23.109 19.953 23.312 1 87.5 348 ALA A N 1
ATOM 2738 C CA . ALA A 1 348 ? -23.938 21.156 23.328 1 87.5 348 ALA A CA 1
ATOM 2739 C C . ALA A 1 348 ? -25.188 20.969 22.469 1 87.5 348 ALA A C 1
ATOM 2741 O O . ALA A 1 348 ? -26.281 21.375 22.859 1 87.5 348 ALA A O 1
ATOM 2742 N N . ILE A 1 349 ? -24.953 20.359 21.391 1 86.75 349 ILE A N 1
ATOM 2743 C CA . ILE A 1 349 ? -26.094 20.094 20.516 1 86.75 349 ILE A CA 1
ATOM 2744 C C . ILE A 1 349 ? -27.047 19.125 21.203 1 86.75 349 ILE A C 1
ATOM 2746 O O . ILE A 1 349 ? -28.266 19.281 21.094 1 86.75 349 ILE A O 1
ATOM 2750 N N . GLY A 1 350 ? -26.516 18.219 21.875 1 83.25 350 GLY A N 1
ATOM 2751 C CA . GLY A 1 350 ? -27.344 17.297 22.656 1 83.25 350 GLY A CA 1
ATOM 2752 C C . GLY A 1 350 ? -28.172 17.984 23.719 1 83.25 350 GLY A C 1
ATOM 2753 O O . GLY A 1 350 ? -29.359 17.703 23.875 1 83.25 350 GLY A O 1
ATOM 2754 N N . ILE A 1 351 ? -27.562 18.906 24.312 1 84.62 351 ILE A N 1
ATOM 2755 C CA . ILE A 1 351 ? -28.25 19.672 25.359 1 84.62 351 ILE A CA 1
ATOM 2756 C C . ILE A 1 351 ? -29.359 20.516 24.734 1 84.62 351 ILE A C 1
ATOM 2758 O O . ILE A 1 351 ? -30.469 20.562 25.266 1 84.62 351 ILE A O 1
ATOM 2762 N N . LEU A 1 352 ? -29.062 21.062 23.656 1 85.12 352 LEU A N 1
ATOM 2763 C CA . LEU A 1 352 ? -30.047 21.906 22.984 1 85.12 352 LEU A CA 1
ATOM 2764 C C . LEU A 1 352 ? -31.219 21.078 22.469 1 85.12 352 LEU A C 1
ATOM 2766 O O . LEU A 1 352 ? -32.375 21.5 22.562 1 85.12 352 LEU A O 1
ATOM 2770 N N . THR A 1 353 ? -30.859 19.953 21.953 1 82.5 353 THR A N 1
ATOM 2771 C CA . THR A 1 353 ? -31.922 19.078 21.453 1 82.5 353 THR A CA 1
ATOM 2772 C C . THR A 1 353 ? -32.781 18.562 22.594 1 82.5 353 THR A C 1
ATOM 2774 O O . THR A 1 353 ? -34 18.469 22.453 1 82.5 353 THR A O 1
ATOM 2777 N N . PHE A 1 354 ? -32.219 18.266 23.625 1 79 354 PHE A N 1
ATOM 2778 C CA . PHE A 1 354 ? -32.969 17.797 24.797 1 79 354 PHE A CA 1
ATOM 2779 C C . PHE A 1 354 ? -33.844 18.922 25.344 1 79 354 PHE A C 1
ATOM 2781 O O . PHE A 1 354 ? -35 18.703 25.688 1 79 354 PHE A O 1
ATOM 2788 N N . ALA A 1 355 ? -33.312 20.078 25.422 1 81.56 355 ALA A N 1
ATOM 2789 C CA . ALA A 1 355 ? -34.062 21.234 25.875 1 81.56 355 ALA A CA 1
ATOM 2790 C C . ALA A 1 355 ? -35.25 21.5 24.938 1 81.56 355 ALA A C 1
ATOM 2792 O O . ALA A 1 355 ? -36.344 21.828 25.406 1 81.56 355 ALA A O 1
ATOM 2793 N N . TRP A 1 356 ? -35 21.344 23.719 1 82.25 356 TRP A N 1
ATOM 2794 C CA . TRP A 1 356 ? -36.031 21.516 22.719 1 82.25 356 TRP A CA 1
ATOM 2795 C C . TRP A 1 356 ? -37.156 20.484 22.906 1 82.25 356 TRP A C 1
ATOM 2797 O O . TRP A 1 356 ? -38.344 20.812 22.812 1 82.25 356 TRP A O 1
ATOM 2807 N N . THR A 1 357 ? -36.75 19.266 23.172 1 76.94 357 THR A N 1
ATOM 2808 C CA . THR A 1 357 ? -37.688 18.188 23.375 1 76.94 357 THR A CA 1
ATOM 2809 C C . THR A 1 357 ? -38.5 18.422 24.656 1 76.94 357 THR A C 1
ATOM 2811 O O . THR A 1 357 ? -39.719 18.156 24.688 1 76.94 357 THR A O 1
ATOM 2814 N N . LEU A 1 358 ? -37.875 18.953 25.641 1 76 358 LEU A N 1
ATOM 2815 C CA . LEU A 1 358 ? -38.562 19.234 26.906 1 76 358 LEU A CA 1
ATOM 2816 C C . LEU A 1 358 ? -39.562 20.406 26.734 1 76 358 LEU A C 1
ATOM 2818 O O . LEU A 1 358 ? -40.625 20.406 27.312 1 76 358 LEU A O 1
ATOM 2822 N N . TRP A 1 359 ? -39.094 21.281 25.891 1 79.62 359 TRP A N 1
ATOM 2823 C CA . TRP A 1 359 ? -39.938 22.453 25.641 1 79.62 359 TRP A CA 1
ATOM 2824 C C . TRP A 1 359 ? -41.156 22.078 24.844 1 79.62 359 TRP A C 1
ATOM 2826 O O . TRP A 1 359 ? -42.219 22.672 25.016 1 79.62 359 TRP A O 1
ATOM 2836 N N . HIS A 1 360 ? -41.062 21.062 24.047 1 78.75 360 HIS A N 1
ATOM 2837 C CA . HIS A 1 360 ? -42.188 20.609 23.234 1 78.75 360 HIS A CA 1
ATOM 2838 C C . HIS A 1 360 ? -42.656 19.219 23.672 1 78.75 360 HIS A C 1
ATOM 2840 O O . HIS A 1 360 ? -43 18.391 22.828 1 78.75 360 HIS A O 1
ATOM 2846 N N . TRP A 1 361 ? -42.531 18.984 24.844 1 71.88 361 TRP A N 1
ATOM 2847 C CA . TRP A 1 361 ? -42.781 17.656 25.422 1 71.88 361 TRP A CA 1
ATOM 2848 C C . TRP A 1 361 ? -44.156 17.141 25.016 1 71.88 361 TRP A C 1
ATOM 2850 O O . TRP A 1 361 ? -44.312 15.961 24.688 1 71.88 361 TRP A O 1
ATOM 2860 N N . ASP A 1 362 ? -45.156 18.031 25.047 1 69.75 362 ASP A N 1
ATOM 2861 C CA . ASP A 1 362 ? -46.5 17.625 24.734 1 69.75 362 ASP A CA 1
ATOM 2862 C C . ASP A 1 362 ? -46.625 17.094 23.312 1 69.75 362 ASP A C 1
ATOM 2864 O O . ASP A 1 362 ? -47.312 16.109 23.062 1 69.75 362 ASP A O 1
ATOM 2868 N N . HIS A 1 363 ? -45.875 17.719 22.516 1 69.19 363 HIS A N 1
ATOM 2869 C CA . HIS A 1 363 ? -45.875 17.328 21.109 1 69.19 363 HIS A CA 1
ATOM 2870 C C . HIS A 1 363 ? -45.281 15.93 20.938 1 69.19 363 HIS A C 1
ATOM 2872 O O . HIS A 1 363 ? -45.844 15.102 20.203 1 69.19 363 HIS A O 1
ATOM 2878 N N . TYR A 1 364 ? -44.312 15.609 21.656 1 66.38 364 TYR A N 1
ATOM 2879 C CA . TYR A 1 364 ? -43.594 14.344 21.469 1 66.38 364 TYR A CA 1
ATOM 2880 C C . TYR A 1 364 ? -44.375 13.195 22.125 1 66.38 364 TYR A C 1
ATOM 2882 O O . TYR A 1 364 ? -44.406 12.086 21.594 1 66.38 364 TYR A O 1
ATOM 2890 N N . VAL A 1 365 ? -45 13.508 23.203 1 63.88 365 VAL A N 1
ATOM 2891 C CA . VAL A 1 365 ? -45.812 12.5 23.859 1 63.88 365 VAL A CA 1
ATOM 2892 C C . VAL A 1 365 ? -47 12.141 22.969 1 63.88 365 VAL A C 1
ATOM 2894 O O . VAL A 1 365 ? -47.344 10.961 22.812 1 63.88 365 VAL A O 1
ATOM 2897 N N . HIS A 1 366 ? -47.531 13.133 22.422 1 63.69 366 HIS A N 1
ATOM 2898 C CA . HIS A 1 366 ? -48.688 12.875 21.547 1 63.69 366 HIS A CA 1
ATOM 2899 C C . HIS A 1 366 ? -48.25 12.086 20.312 1 63.69 366 HIS A C 1
ATOM 2901 O O . HIS A 1 366 ? -48.969 11.18 19.875 1 63.69 366 HIS A O 1
ATOM 2907 N N . ALA A 1 367 ? -47.094 12.414 19.828 1 62.34 367 ALA A N 1
ATOM 2908 C CA . ALA A 1 367 ? -46.625 11.719 18.641 1 62.34 367 ALA A CA 1
ATOM 2909 C C . ALA A 1 367 ? -46.25 10.273 18.969 1 62.34 367 ALA A C 1
ATOM 2911 O O . ALA A 1 367 ? -46.531 9.375 18.156 1 62.34 367 ALA A O 1
ATOM 2912 N N . ALA A 1 368 ? -45.688 10 20.125 1 60.78 368 ALA A N 1
ATOM 2913 C CA . ALA A 1 368 ? -45.344 8.648 20.547 1 60.78 368 ALA A CA 1
ATOM 2914 C C . ALA A 1 368 ? -46.594 7.797 20.75 1 60.78 368 ALA A C 1
ATOM 2916 O O . ALA A 1 368 ? -46.594 6.605 20.438 1 60.78 368 ALA A O 1
ATOM 2917 N N . VAL A 1 369 ? -47.594 8.43 21.234 1 58.06 369 VAL A N 1
ATOM 2918 C CA . VAL A 1 369 ? -48.844 7.746 21.453 1 58.06 369 VAL A CA 1
ATOM 2919 C C . VAL A 1 369 ? -49.5 7.461 20.094 1 58.06 369 VAL A C 1
ATOM 2921 O O . VAL A 1 369 ? -50.062 6.375 19.891 1 58.06 369 VAL A O 1
ATOM 2924 N N . ALA A 1 370 ? -49.375 8.398 19.328 1 56.78 370 ALA A N 1
ATOM 2925 C CA . ALA A 1 370 ? -50 8.266 18.016 1 56.78 370 ALA A CA 1
ATOM 2926 C C . ALA A 1 370 ? -49.344 7.188 17.188 1 56.78 370 ALA A C 1
ATOM 2928 O O . ALA A 1 370 ? -50 6.484 16.406 1 56.78 370 ALA A O 1
ATOM 2929 N N . ASN A 1 371 ? -48.094 7.121 17.25 1 55.28 371 ASN A N 1
ATOM 2930 C CA . ASN A 1 371 ? -47.344 6.172 16.422 1 55.28 371 ASN A CA 1
ATOM 2931 C C . ASN A 1 371 ? -47.281 4.793 17.078 1 55.28 371 ASN A C 1
ATOM 2933 O O . ASN A 1 371 ? -46.562 3.918 16.609 1 55.28 371 ASN A O 1
ATOM 2937 N N . GLN A 1 372 ? -48.188 4.469 18 1 52.06 372 GLN A N 1
ATOM 2938 C CA . GLN A 1 372 ? -48.406 3.188 18.656 1 52.06 372 GLN A CA 1
ATOM 2939 C C . GLN A 1 372 ? -47.156 2.672 19.328 1 52.06 372 GLN A C 1
ATOM 2941 O O . GLN A 1 372 ? -47 1.468 19.547 1 52.06 372 GLN A O 1
ATOM 2946 N N . ILE A 1 373 ? -46.188 3.467 19.344 1 53.06 373 ILE A N 1
ATOM 2947 C CA . ILE A 1 373 ? -45 2.992 20.047 1 53.06 373 ILE A CA 1
ATOM 2948 C C . ILE A 1 373 ? -45.375 2.639 21.5 1 53.06 373 ILE A C 1
ATOM 2950 O O . ILE A 1 373 ? -44.875 1.656 22.047 1 53.06 373 ILE A O 1
ATOM 2954 N N . LEU A 1 374 ? -46.469 3.371 22.031 1 52.88 374 LEU A N 1
ATOM 2955 C CA . LEU A 1 374 ? -46.938 3.148 23.391 1 52.88 374 LEU A CA 1
ATOM 2956 C C . LEU A 1 374 ? -48.344 2.564 23.375 1 52.88 374 LEU A C 1
ATOM 2958 O O . LEU A 1 374 ? -49.188 2.934 24.203 1 52.88 374 LEU A O 1
ATOM 2962 N N . ASP A 1 375 ? -48.688 1.982 22.391 1 53.16 375 ASP A N 1
ATOM 2963 C CA . ASP A 1 375 ? -50.062 1.481 22.25 1 53.16 375 ASP A CA 1
ATOM 2964 C C . ASP A 1 375 ? -50.5 0.749 23.516 1 53.16 375 ASP A C 1
ATOM 2966 O O . ASP A 1 375 ? -51.688 0.787 23.875 1 53.16 375 ASP A O 1
ATOM 2970 N N . LYS A 1 376 ? -49.531 -0.021 24.016 1 55.16 376 LYS A N 1
ATOM 2971 C CA . LYS A 1 376 ? -50.062 -0.933 25.031 1 55.16 376 LYS A CA 1
ATOM 2972 C C . LYS A 1 376 ? -50.25 -0.216 26.359 1 55.16 376 LYS A C 1
ATOM 2974 O O . LYS A 1 376 ? -50.75 -0.811 27.328 1 55.16 376 LYS A O 1
ATOM 2979 N N . LEU A 1 377 ? -49.75 0.975 26.438 1 53.88 377 LEU A N 1
ATOM 2980 C CA . LEU A 1 377 ? -49.938 1.562 27.766 1 53.88 377 LEU A CA 1
ATOM 2981 C C . LEU A 1 377 ? -51.125 2.521 27.797 1 53.88 377 LEU A C 1
ATOM 2983 O O . LEU A 1 377 ? -51.344 3.273 26.844 1 53.88 377 LEU A O 1
ATOM 2987 N N . PRO A 1 378 ? -52.094 2.279 28.625 1 59 378 PRO A N 1
ATOM 2988 C CA . PRO A 1 378 ? -53.188 3.232 28.781 1 59 378 PRO A CA 1
ATOM 2989 C C . PRO A 1 378 ? -52.719 4.684 28.812 1 59 378 PRO A C 1
ATOM 2991 O O . PRO A 1 378 ? -51.625 4.969 29.297 1 59 378 PRO A O 1
ATOM 2994 N N . VAL A 1 379 ? -53.219 5.598 28.047 1 59.34 379 VAL A N 1
ATOM 2995 C CA . VAL A 1 379 ? -52.906 7.012 27.875 1 59.34 379 VAL A CA 1
ATOM 2996 C C . VAL A 1 379 ? -52.594 7.645 29.234 1 59.34 379 VAL A C 1
ATOM 2998 O O . VAL A 1 379 ? -51.719 8.5 29.344 1 59.34 379 VAL A O 1
ATOM 3001 N N . SER A 1 380 ? -53.375 7.301 30.25 1 60.66 380 SER A N 1
ATOM 3002 C CA . SER A 1 380 ? -53.188 7.836 31.594 1 60.66 380 SER A CA 1
ATOM 3003 C C . SER A 1 380 ? -51.781 7.488 32.125 1 60.66 380 SER A C 1
ATOM 3005 O O . SER A 1 380 ? -51.125 8.32 32.781 1 60.66 380 SER A O 1
ATOM 3007 N N . GLU A 1 381 ? -51.344 6.371 31.844 1 61.09 381 GLU A N 1
ATOM 3008 C CA . GLU A 1 381 ? -50.062 5.895 32.344 1 61.09 381 GLU A CA 1
ATOM 3009 C C . GLU A 1 381 ? -48.906 6.527 31.562 1 61.09 381 GLU A C 1
ATOM 3011 O O . GLU A 1 381 ? -47.812 6.762 32.125 1 61.09 381 GLU A O 1
ATOM 3016 N N . ILE A 1 382 ? -49.25 6.895 30.406 1 61.81 382 ILE A N 1
ATOM 3017 C CA . ILE A 1 382 ? -48.219 7.551 29.609 1 61.81 382 ILE A CA 1
ATOM 3018 C C . ILE A 1 382 ? -47.938 8.945 30.156 1 61.81 382 ILE A C 1
ATOM 3020 O O . ILE A 1 382 ? -46.781 9.383 30.234 1 61.81 382 ILE A O 1
ATOM 3024 N N . HIS A 1 383 ? -49.062 9.555 30.594 1 62.12 383 HIS A N 1
ATOM 3025 C CA . HIS A 1 383 ? -48.969 10.898 31.141 1 62.12 383 HIS A CA 1
ATOM 3026 C C . HIS A 1 383 ? -48.188 10.898 32.469 1 62.12 383 HIS A C 1
ATOM 3028 O O . HIS A 1 383 ? -47.5 11.859 32.781 1 62.12 383 HIS A O 1
ATOM 3034 N N . GLU A 1 384 ? -48.406 9.828 33.25 1 63.31 384 GLU A N 1
ATOM 3035 C CA . GLU A 1 384 ? -47.656 9.742 34.5 1 63.31 384 GLU A CA 1
ATOM 3036 C C . GLU A 1 384 ? -46.219 9.305 34.281 1 63.31 384 GLU A C 1
ATOM 3038 O O . GLU A 1 384 ? -45.312 9.789 34.938 1 63.31 384 GLU A O 1
ATOM 3043 N N . ALA A 1 385 ? -46 8.508 33.312 1 69.94 385 ALA A N 1
ATOM 3044 C CA . ALA A 1 385 ? -44.688 7.914 33.094 1 69.94 385 ALA A CA 1
ATOM 3045 C C . ALA A 1 385 ? -43.812 8.844 32.281 1 69.94 385 ALA A C 1
ATOM 3047 O O . ALA A 1 385 ? -42.562 8.805 32.406 1 69.94 385 ALA A O 1
ATOM 3048 N N . ALA A 1 386 ? -44.469 9.766 31.625 1 71.81 386 ALA A N 1
ATOM 3049 C CA . ALA A 1 386 ? -43.719 10.586 30.672 1 71.81 386 ALA A CA 1
ATOM 3050 C C . ALA A 1 386 ? -42.75 11.539 31.391 1 71.81 386 ALA A C 1
ATOM 3052 O O . ALA A 1 386 ? -41.594 11.617 31.031 1 71.81 386 ALA A O 1
ATOM 3053 N N . PRO A 1 387 ? -43.344 12.125 32.469 1 72.19 387 PRO A N 1
ATOM 3054 C CA . PRO A 1 387 ? -42.375 13.008 33.156 1 72.19 387 PRO A CA 1
ATOM 3055 C C . PRO A 1 387 ? -41.25 12.242 33.844 1 72.19 387 PRO A C 1
ATOM 3057 O O . PRO A 1 387 ? -40.125 12.734 33.906 1 72.19 387 PRO A O 1
ATOM 3060 N N . MET A 1 388 ? -41.562 11.133 34.25 1 74.81 388 MET A N 1
ATOM 3061 C CA . MET A 1 388 ? -40.531 10.336 34.906 1 74.81 388 MET A CA 1
ATOM 3062 C C . MET A 1 388 ? -39.469 9.898 33.875 1 74.81 388 MET A C 1
ATOM 3064 O O . MET A 1 388 ? -38.281 9.914 34.188 1 74.81 388 MET A O 1
ATOM 3068 N N . LEU A 1 389 ? -39.906 9.547 32.75 1 73.75 389 LEU A N 1
ATOM 3069 C CA . LEU A 1 389 ? -39 9.125 31.688 1 73.75 389 LEU A CA 1
ATOM 3070 C C . LEU A 1 389 ? -38.156 10.297 31.203 1 73.75 389 LEU A C 1
ATOM 3072 O O . LEU A 1 389 ? -36.938 10.141 30.938 1 73.75 389 LEU A O 1
ATOM 3076 N N . ALA A 1 390 ? -38.781 11.453 31.203 1 74 390 ALA A N 1
ATOM 3077 C CA . ALA A 1 390 ? -38.062 12.656 30.797 1 74 390 ALA A CA 1
ATOM 3078 C C . ALA A 1 390 ? -37 13.031 31.828 1 74 390 ALA A C 1
ATOM 3080 O O . ALA A 1 390 ? -35.875 13.406 31.469 1 74 390 ALA A O 1
ATOM 3081 N N . THR A 1 391 ? -37.406 12.867 33.094 1 78.75 391 THR A N 1
ATOM 3082 C CA . THR A 1 391 ? -36.438 13.203 34.125 1 78.75 391 THR A CA 1
ATOM 3083 C C . THR A 1 391 ? -35.312 12.203 34.156 1 78.75 391 THR A C 1
ATOM 3085 O O . THR A 1 391 ? -34.156 12.586 34.344 1 78.75 391 THR A O 1
ATOM 3088 N N . ALA A 1 392 ? -35.625 11.016 34 1 79.38 392 ALA A N 1
ATOM 3089 C CA . ALA A 1 392 ? -34.594 9.992 33.969 1 79.38 392 ALA A CA 1
ATOM 3090 C C . ALA A 1 392 ? -33.656 10.188 32.75 1 79.38 392 ALA A C 1
ATOM 3092 O O . ALA A 1 392 ? -32.438 10.047 32.875 1 79.38 392 ALA A O 1
ATOM 3093 N N . GLY A 1 393 ? -34.281 10.453 31.641 1 77.12 393 GLY A N 1
ATOM 3094 C CA . GLY A 1 393 ? -33.5 10.727 30.453 1 77.12 393 GLY A CA 1
ATOM 3095 C C . GLY A 1 393 ? -32.562 11.914 30.594 1 77.12 393 GLY A C 1
ATOM 3096 O O . GLY A 1 393 ? -31.422 11.875 30.156 1 77.12 393 GLY A O 1
ATOM 3097 N N . ALA A 1 394 ? -33.125 12.891 31.203 1 78.94 394 ALA A N 1
ATOM 3098 C CA . ALA A 1 394 ? -32.312 14.086 31.469 1 78.94 394 ALA A CA 1
ATOM 3099 C C . ALA A 1 394 ? -31.156 13.773 32.406 1 78.94 394 ALA A C 1
ATOM 3101 O O . ALA A 1 394 ? -30.031 14.266 32.219 1 78.94 394 ALA A O 1
ATOM 3102 N N . GLY A 1 395 ? -31.469 12.992 33.375 1 81.44 395 GLY A N 1
ATOM 3103 C CA . GLY A 1 395 ? -30.406 12.602 34.312 1 81.44 395 GLY A CA 1
ATOM 3104 C C . GLY A 1 395 ? -29.297 11.836 33.625 1 81.44 395 GLY A C 1
ATOM 3105 O O . GLY A 1 395 ? -28.109 12.109 33.875 1 81.44 395 GLY A O 1
ATOM 3106 N N . VAL A 1 396 ? -29.594 10.914 32.781 1 82.88 396 VAL A N 1
ATOM 3107 C CA . VAL A 1 396 ? -28.594 10.109 32.062 1 82.88 396 VAL A CA 1
ATOM 3108 C C . VAL A 1 396 ? -27.75 11.008 31.156 1 82.88 396 VAL A C 1
ATOM 3110 O O . VAL A 1 396 ? -26.531 10.836 31.062 1 82.88 396 VAL A O 1
ATOM 3113 N N . MET A 1 397 ? -28.391 11.945 30.578 1 82.62 397 MET A N 1
ATOM 3114 C CA . MET A 1 397 ? -27.688 12.852 29.688 1 82.62 397 MET A CA 1
ATOM 3115 C C . MET A 1 397 ? -26.688 13.711 30.453 1 82.62 397 MET A C 1
ATOM 3117 O O . MET A 1 397 ? -25.562 13.93 29.984 1 82.62 397 MET A O 1
ATOM 3121 N N . VAL A 1 398 ? -27.125 14.172 31.578 1 83.69 398 VAL A N 1
ATOM 3122 C CA . VAL A 1 398 ? -26.25 15.008 32.375 1 83.69 398 VAL A CA 1
ATOM 3123 C C . VAL A 1 398 ? -25.047 14.203 32.844 1 83.69 398 VAL A C 1
ATOM 3125 O O . VAL A 1 398 ? -23.906 14.695 32.812 1 83.69 398 VAL A O 1
ATOM 3128 N N . VAL A 1 399 ? -25.312 13.031 33.188 1 87.25 399 VAL A N 1
ATOM 3129 C CA . VAL A 1 399 ? -24.219 12.172 33.656 1 87.25 399 VAL A CA 1
ATOM 3130 C C . VAL A 1 399 ? -23.25 11.922 32.5 1 87.25 399 VAL A C 1
ATOM 3132 O O . VAL A 1 399 ? -22.031 11.992 32.688 1 87.25 399 VAL A O 1
ATOM 3135 N N . LEU A 1 400 ? -23.75 11.633 31.375 1 87.88 400 LEU A N 1
ATOM 3136 C CA . LEU A 1 400 ? -22.906 11.375 30.219 1 87.88 400 LEU A CA 1
ATOM 3137 C C . LEU A 1 400 ? -22.062 12.602 29.859 1 87.88 400 LEU A C 1
ATOM 3139 O O . LEU A 1 400 ? -20.891 12.477 29.531 1 87.88 400 LEU A O 1
ATOM 3143 N N . LEU A 1 401 ? -22.672 13.734 30 1 88 401 LEU A N 1
ATOM 3144 C CA . LEU A 1 401 ? -21.969 14.977 29.703 1 88 401 LEU A CA 1
ATOM 3145 C C . LEU A 1 401 ? -20.828 15.211 30.703 1 88 401 LEU A C 1
ATOM 3147 O O . LEU A 1 401 ? -19.734 15.617 30.328 1 88 401 LEU A O 1
ATOM 3151 N N . LEU A 1 402 ? -21.156 14.906 31.922 1 88.81 402 LEU A N 1
ATOM 3152 C CA . LEU A 1 402 ? -20.141 15.094 32.969 1 88.81 402 LEU A CA 1
ATOM 3153 C C . LEU A 1 402 ? -18.984 14.117 32.781 1 88.81 402 LEU A C 1
ATOM 3155 O O . LEU A 1 402 ? -17.828 14.492 32.969 1 88.81 402 LEU A O 1
ATOM 3159 N N . VAL A 1 403 ? -19.344 12.961 32.438 1 91 403 VAL A N 1
ATOM 3160 C CA . VAL A 1 403 ? -18.312 11.953 32.188 1 91 403 VAL A CA 1
ATOM 3161 C C . VAL A 1 403 ? -17.438 12.367 31.016 1 91 403 VAL A C 1
ATOM 3163 O O . VAL A 1 403 ? -16.219 12.258 31.094 1 91 403 VAL A O 1
ATOM 3166 N N . GLU A 1 404 ? -18.016 12.844 29.969 1 92 404 GLU A N 1
ATOM 3167 C CA . GLU A 1 404 ? -17.266 13.273 28.797 1 92 404 GLU A CA 1
ATOM 3168 C C . GLU A 1 404 ? -16.359 14.461 29.125 1 92 404 GLU A C 1
ATOM 3170 O O . GLU A 1 404 ? -15.211 14.508 28.688 1 92 404 GLU A O 1
ATOM 3175 N N . PHE A 1 405 ? -16.938 15.328 29.922 1 91.12 405 PHE A N 1
ATOM 3176 C CA . PHE A 1 405 ? -16.141 16.484 30.312 1 91.12 405 PHE A CA 1
ATOM 3177 C C . PHE A 1 405 ? -14.953 16.078 31.172 1 91.12 405 PHE A C 1
ATOM 3179 O O . PHE A 1 405 ? -13.836 16.562 30.969 1 91.12 405 PHE A O 1
ATOM 3186 N N . LEU A 1 406 ? -15.203 15.18 32.062 1 92.75 406 LEU A N 1
ATOM 3187 C CA . LEU A 1 406 ? -14.141 14.695 32.938 1 92.75 406 LEU A CA 1
ATOM 3188 C C . LEU A 1 406 ? -13.062 13.969 32.125 1 92.75 406 LEU A C 1
ATOM 3190 O O . LEU A 1 406 ? -11.875 14.133 32.375 1 92.75 406 LEU A O 1
ATOM 3194 N N . LEU A 1 407 ? -13.5 13.219 31.203 1 94.75 407 LEU A N 1
ATOM 3195 C CA . LEU A 1 407 ? -12.547 12.469 30.391 1 94.75 407 LEU A CA 1
ATOM 3196 C C . LEU A 1 407 ? -11.727 13.414 29.5 1 94.75 407 LEU A C 1
ATOM 3198 O O . LEU A 1 407 ? -10.523 13.211 29.328 1 94.75 407 LEU A O 1
ATOM 3202 N N . CYS A 1 408 ? -12.375 14.406 28.953 1 93 408 CYS A N 1
ATOM 3203 C CA . CYS A 1 408 ? -11.656 15.391 28.156 1 93 408 CYS A CA 1
ATOM 3204 C C . CYS A 1 408 ? -10.609 16.109 29 1 93 408 CYS A C 1
ATOM 3206 O O . CYS A 1 408 ? -9.469 16.281 28.562 1 93 408 CYS A O 1
ATOM 3208 N N . TRP A 1 409 ? -11.039 16.406 30.172 1 91.75 409 TRP A N 1
ATOM 3209 C CA . TRP A 1 409 ? -10.148 17.141 31.078 1 91.75 409 TRP A CA 1
ATOM 3210 C C . TRP A 1 409 ? -8.961 16.266 31.484 1 91.75 409 TRP A C 1
ATOM 3212 O O . TRP A 1 409 ? -7.816 16.719 31.469 1 91.75 409 TRP A O 1
ATOM 3222 N N . ARG A 1 410 ? -9.203 15.07 31.812 1 92.88 410 ARG A N 1
ATOM 3223 C CA . ARG A 1 410 ? -8.148 14.156 32.219 1 92.88 410 ARG A CA 1
ATOM 3224 C C . ARG A 1 410 ? -7.207 13.844 31.062 1 92.88 410 ARG A C 1
ATOM 3226 O O . ARG A 1 410 ? -6.004 13.68 31.266 1 92.88 410 ARG A O 1
ATOM 3233 N N . MET A 1 411 ? -7.766 13.742 29.922 1 92.12 411 MET A N 1
ATOM 3234 C CA . MET A 1 411 ? -6.938 13.477 28.75 1 92.12 411 MET A CA 1
ATOM 3235 C C . MET A 1 411 ? -6 14.648 28.469 1 92.12 411 MET A C 1
ATOM 3237 O O . MET A 1 411 ? -4.809 14.453 28.234 1 92.12 411 MET A O 1
ATOM 3241 N N . MET A 1 412 ? -6.602 15.844 28.578 1 88.62 412 MET A N 1
ATOM 3242 C CA . MET A 1 412 ? -5.801 17.031 28.312 1 88.62 412 MET A CA 1
ATOM 3243 C C . MET A 1 412 ? -4.719 17.219 29.375 1 88.62 412 MET A C 1
ATOM 3245 O O . MET A 1 412 ? -3.734 17.922 29.156 1 88.62 412 MET A O 1
ATOM 3249 N N . ASN A 1 413 ? -4.91 16.469 30.5 1 87.94 413 ASN A N 1
ATOM 3250 C CA . ASN A 1 413 ? -3.912 16.516 31.562 1 87.94 413 ASN A CA 1
ATOM 3251 C C . ASN A 1 413 ? -2.984 15.312 31.516 1 87.94 413 ASN A C 1
ATOM 3253 O O . ASN A 1 413 ? -2.232 15.062 32.469 1 87.94 413 ASN A O 1
ATOM 3257 N N . GLY A 1 414 ? -3.066 14.508 30.453 1 87.06 414 GLY A N 1
ATOM 3258 C CA . GLY A 1 414 ? -2.029 13.523 30.188 1 87.06 414 GLY A CA 1
ATOM 3259 C C . GLY A 1 414 ? -2.461 12.102 30.484 1 87.06 414 GLY A C 1
ATOM 3260 O O . GLY A 1 414 ? -1.629 11.203 30.562 1 87.06 414 GLY A O 1
ATOM 3261 N N . SER A 1 415 ? -3.664 11.852 30.719 1 90.62 415 SER A N 1
ATOM 3262 C CA . SER A 1 415 ? -4.117 10.5 31 1 90.62 415 SER A CA 1
ATOM 3263 C C . SER A 1 415 ? -4.414 9.727 29.719 1 90.62 415 SER A C 1
ATOM 3265 O O . SER A 1 415 ? -5.418 9.992 29.047 1 90.62 415 SER A O 1
ATOM 3267 N N . GLY A 1 416 ? -3.627 8.766 29.484 1 89.31 416 GLY A N 1
ATOM 3268 C CA . GLY A 1 416 ? -3.842 7.922 28.328 1 89.31 416 GLY A CA 1
ATOM 3269 C C . GLY A 1 416 ? -5.102 7.082 28.422 1 89.31 416 GLY A C 1
ATOM 3270 O O . GLY A 1 416 ? -5.789 6.863 27.422 1 89.31 416 GLY A O 1
ATOM 3271 N N . LEU A 1 417 ? -5.375 6.66 29.578 1 91.19 417 LEU A N 1
ATOM 3272 C CA . LEU A 1 417 ? -6.57 5.859 29.797 1 91.19 417 LEU A CA 1
ATOM 3273 C C . LEU A 1 417 ? -7.832 6.676 29.531 1 91.19 417 LEU A C 1
ATOM 3275 O O . LEU A 1 417 ? -8.805 6.164 28.984 1 91.19 41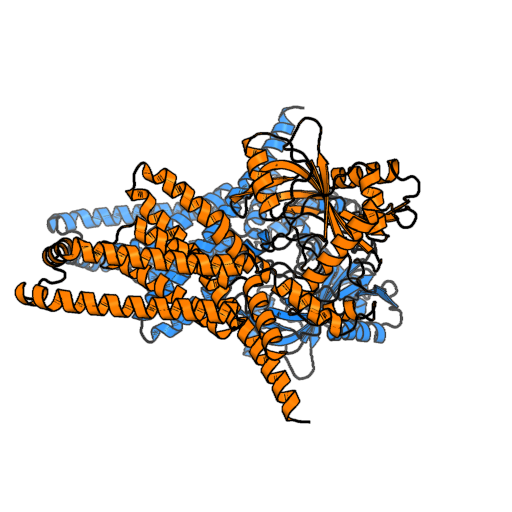7 LEU A O 1
ATOM 3279 N N . ALA A 1 418 ? -7.801 7.891 29.953 1 93.38 418 ALA A N 1
ATOM 3280 C CA . ALA A 1 418 ? -8.945 8.766 29.703 1 93.38 418 ALA A CA 1
ATOM 3281 C C . ALA A 1 418 ? -9.203 8.93 28.219 1 93.38 418 ALA A C 1
ATOM 3283 O O . ALA A 1 418 ? -10.352 8.977 27.781 1 93.38 418 ALA A O 1
ATOM 3284 N N . ARG A 1 419 ? -8.164 9.031 27.484 1 93.56 419 ARG A N 1
ATOM 3285 C CA . ARG A 1 419 ? -8.297 9.164 26.031 1 93.56 419 ARG A CA 1
ATOM 3286 C C . ARG A 1 419 ? -8.945 7.922 25.438 1 93.56 419 ARG A C 1
ATOM 3288 O O . ARG A 1 419 ? -9.867 8.031 24.609 1 93.56 419 ARG A O 1
ATOM 3295 N N . LEU A 1 420 ? -8.539 6.758 25.906 1 93.69 420 LEU A N 1
ATOM 3296 C CA . LEU A 1 420 ? -9.086 5.508 25.391 1 93.69 420 LEU A CA 1
ATOM 3297 C C . LEU A 1 420 ? -10.555 5.355 25.766 1 93.69 420 LEU A C 1
ATOM 3299 O O . LEU A 1 420 ? -11.375 4.941 24.953 1 93.69 420 LEU A O 1
ATOM 3303 N N . LEU A 1 421 ? -10.844 5.672 26.938 1 94.31 421 LEU A N 1
ATOM 3304 C CA . LEU A 1 421 ? -12.227 5.578 27.391 1 94.31 421 LEU A CA 1
ATOM 3305 C C . LEU A 1 421 ? -13.117 6.574 26.672 1 94.31 421 LEU A C 1
ATOM 3307 O O . LEU A 1 421 ? -14.266 6.27 26.344 1 94.31 421 LEU A O 1
ATOM 3311 N N . LEU A 1 422 ? -12.562 7.742 26.484 1 94.94 422 LEU A N 1
ATOM 3312 C CA . LEU A 1 422 ? -13.305 8.75 25.734 1 94.94 422 LEU A CA 1
ATOM 3313 C C . LEU A 1 422 ? -13.641 8.25 24.344 1 94.94 422 LEU A C 1
ATOM 3315 O O . LEU A 1 422 ? -14.773 8.391 23.875 1 94.94 422 LEU A O 1
ATOM 3319 N N . MET A 1 423 ? -12.695 7.676 23.672 1 95.88 423 MET A N 1
ATOM 3320 C CA . MET A 1 423 ? -12.93 7.148 22.328 1 95.88 423 MET A CA 1
ATOM 3321 C C . MET A 1 423 ? -13.953 6.02 22.359 1 95.88 423 MET A C 1
ATOM 3323 O O . MET A 1 423 ? -14.789 5.906 21.453 1 95.88 423 MET A O 1
ATOM 3327 N N . ALA A 1 424 ? -13.93 5.238 23.391 1 94.88 424 ALA A N 1
ATOM 3328 C CA . ALA A 1 424 ? -14.906 4.16 23.531 1 94.88 424 ALA A CA 1
ATOM 3329 C C . ALA A 1 424 ? -16.312 4.711 23.719 1 94.88 424 ALA A C 1
ATOM 3331 O O . ALA A 1 424 ? -17.266 4.203 23.125 1 94.88 424 ALA A O 1
ATOM 3332 N N . VAL A 1 425 ? -16.422 5.719 24.516 1 93.62 425 VAL A N 1
ATOM 3333 C CA . VAL A 1 425 ? -17.719 6.348 24.75 1 93.62 425 VAL A CA 1
ATOM 3334 C C . VAL A 1 425 ? -18.25 6.949 23.453 1 93.62 425 VAL A C 1
ATOM 3336 O O . VAL A 1 425 ? -19.422 6.809 23.141 1 93.62 425 VAL A O 1
ATOM 3339 N N . ILE A 1 426 ? -17.375 7.609 22.75 1 94.62 426 ILE A N 1
ATOM 3340 C CA . ILE A 1 426 ? -17.734 8.211 21.469 1 94.62 426 ILE A CA 1
ATOM 3341 C C . ILE A 1 426 ? -18.219 7.133 20.5 1 94.62 426 ILE A C 1
ATOM 3343 O O . ILE A 1 426 ? -19.234 7.301 19.828 1 94.62 426 ILE A O 1
ATOM 3347 N N . LEU A 1 427 ? -17.5 6.051 20.453 1 94.38 427 LEU A N 1
ATOM 3348 C CA . LEU A 1 427 ? -17.875 4.949 19.578 1 94.38 427 LEU A CA 1
ATOM 3349 C C . LEU A 1 427 ? -19.25 4.391 19.953 1 94.38 427 LEU A C 1
ATOM 3351 O O . LEU A 1 427 ? -20.062 4.109 19.078 1 94.38 427 LEU A O 1
ATOM 3355 N N . ALA A 1 428 ? -19.469 4.234 21.203 1 91.56 428 ALA A N 1
ATOM 3356 C CA . ALA A 1 428 ? -20.766 3.744 21.672 1 91.56 428 ALA A CA 1
ATOM 3357 C C . ALA A 1 428 ? -21.891 4.699 21.297 1 91.56 428 ALA A C 1
ATOM 3359 O O . ALA A 1 428 ? -22.969 4.266 20.875 1 91.56 428 ALA A O 1
ATOM 3360 N N . GLN A 1 429 ? -21.625 5.949 21.406 1 90.69 429 GLN A N 1
ATOM 3361 C CA . GLN A 1 429 ? -22.609 6.953 21.031 1 90.69 429 GLN A CA 1
ATOM 3362 C C . GLN A 1 429 ? -22.906 6.906 19.531 1 90.69 429 GLN A C 1
ATOM 3364 O O . GLN A 1 429 ? -24.047 7.043 19.109 1 90.69 429 GLN A O 1
ATOM 3369 N N . LEU A 1 430 ? -21.859 6.727 18.766 1 91.81 430 LEU A N 1
ATOM 3370 C CA . LEU A 1 430 ? -22.016 6.641 17.328 1 91.81 430 LEU A CA 1
ATOM 3371 C C . LEU A 1 430 ? -22.922 5.465 16.938 1 91.81 430 LEU A C 1
ATOM 3373 O O . LEU A 1 430 ? -23.812 5.609 16.109 1 91.81 430 LEU A O 1
ATOM 3377 N N . VAL A 1 431 ? -22.688 4.363 17.594 1 87.75 431 VAL A N 1
ATOM 3378 C CA . VAL A 1 431 ? -23.5 3.18 17.328 1 87.75 431 VAL A CA 1
ATOM 3379 C C . VAL A 1 431 ? -24.938 3.426 17.781 1 87.75 431 VAL A C 1
ATOM 3381 O O . VAL A 1 431 ? -25.875 3.121 17.047 1 87.75 431 VAL A O 1
ATOM 3384 N N . MET A 1 432 ? -25.125 4.051 18.906 1 83.25 432 MET A N 1
ATOM 3385 C CA . MET A 1 432 ? -26.453 4.309 19.469 1 83.25 432 MET A CA 1
ATOM 3386 C C . MET A 1 432 ? -27.234 5.258 18.578 1 83.25 432 MET A C 1
ATOM 3388 O O . MET A 1 432 ? -28.422 5.02 18.297 1 83.25 432 MET A O 1
ATOM 3392 N N . PHE A 1 433 ? -26.578 6.309 18.094 1 81.5 433 PHE A N 1
ATOM 3393 C CA . PHE A 1 433 ? -27.25 7.277 17.25 1 81.5 433 PHE A CA 1
ATOM 3394 C C . PHE A 1 433 ? -27.578 6.668 15.891 1 81.5 433 PHE A C 1
ATOM 3396 O O . PHE A 1 433 ? -28.656 6.922 15.328 1 81.5 433 PHE A O 1
ATOM 3403 N N . SER A 1 434 ? -26.75 5.812 15.367 1 80.62 434 SER A N 1
ATOM 3404 C CA . SER A 1 434 ? -26.953 5.199 14.062 1 80.62 434 SER A CA 1
ATOM 3405 C C . SER A 1 434 ? -28.078 4.16 14.109 1 80.62 434 SER A C 1
ATOM 3407 O O . SER A 1 434 ? -28.938 4.125 13.234 1 80.62 434 SER A O 1
ATOM 3409 N N . VAL A 1 435 ? -28.047 3.35 15.164 1 75.19 435 VAL A N 1
ATOM 3410 C CA . VAL A 1 435 ? -29.094 2.34 15.328 1 75.19 435 VAL A CA 1
ATOM 3411 C C . VAL A 1 435 ? -30.422 3.018 15.641 1 75.19 435 VAL A C 1
ATOM 3413 O O . VAL A 1 435 ? -31.469 2.607 15.125 1 75.19 435 VAL A O 1
ATOM 3416 N N . GLY A 1 436 ? -30.344 4.043 16.469 1 73.88 436 GLY A N 1
ATOM 3417 C CA . GLY A 1 436 ? -31.562 4.773 16.828 1 73.88 436 GLY A CA 1
ATOM 3418 C C . GLY A 1 436 ? -32.219 5.418 15.633 1 73.88 436 GLY A C 1
ATOM 3419 O O . GLY A 1 436 ? -33.469 5.465 15.555 1 73.88 436 GLY A O 1
ATOM 3420 N N . TYR A 1 437 ? -31.5 5.887 14.656 1 75.69 437 TYR A N 1
ATOM 3421 C CA . TYR A 1 437 ? -32.062 6.508 13.461 1 75.69 437 TYR A CA 1
ATOM 3422 C C . TYR A 1 437 ? -32.844 5.492 12.633 1 75.69 437 TYR A C 1
ATOM 3424 O O . TYR A 1 437 ? -33.938 5.789 12.125 1 75.69 437 TYR A O 1
ATOM 3432 N N . PHE A 1 438 ? -32.312 4.32 12.344 1 71.69 438 PHE A N 1
ATOM 3433 C CA . PHE A 1 438 ? -32.938 3.34 11.461 1 71.69 438 PHE A CA 1
ATOM 3434 C C . PHE A 1 438 ? -34.062 2.602 12.18 1 71.69 438 PHE A C 1
ATOM 3436 O O . PHE A 1 438 ? -35 2.131 11.539 1 71.69 438 PHE A O 1
ATOM 3443 N N . LEU A 1 439 ? -33.844 2.32 13.336 1 61.97 439 LEU A N 1
ATOM 3444 C CA . LEU A 1 439 ? -34.938 1.605 14.008 1 61.97 439 LEU A CA 1
ATOM 3445 C C . LEU A 1 439 ? -36.094 2.541 14.312 1 61.97 439 LEU A C 1
ATOM 3447 O O . LEU A 1 439 ? -37.25 2.223 14.008 1 61.97 439 LEU A O 1
ATOM 3451 N N . ALA A 1 440 ? -36.125 3.111 15.383 1 54.56 440 ALA A N 1
ATOM 3452 C CA . ALA A 1 440 ? -37.375 3.561 15.992 1 54.56 440 ALA A CA 1
ATOM 3453 C C . ALA A 1 440 ? -37.5 5.074 15.875 1 54.56 440 ALA A C 1
ATOM 3455 O O . ALA A 1 440 ? -38.625 5.602 15.969 1 54.56 440 ALA A O 1
ATOM 3456 N N . TRP A 1 441 ? -36.344 5.91 15.789 1 54.56 441 TRP A N 1
ATOM 3457 C CA . TRP A 1 441 ? -36.531 7.242 16.344 1 54.56 441 TRP A CA 1
ATOM 3458 C C . TRP A 1 441 ? -36.656 8.289 15.242 1 54.56 441 TRP A C 1
ATOM 3460 O O . TRP A 1 441 ? -35.938 8.227 14.242 1 54.56 441 TRP A O 1
ATOM 3470 N N . LYS A 1 442 ? -37.75 8.523 14.711 1 58.28 442 LYS A N 1
ATOM 3471 C CA . LYS A 1 442 ? -38.031 9.664 13.852 1 58.28 442 LYS A CA 1
ATOM 3472 C C . LYS A 1 442 ? -37.125 10.844 14.164 1 58.28 442 LYS A C 1
ATOM 3474 O O . LYS A 1 442 ? -37.594 11.969 14.367 1 58.28 442 LYS A O 1
ATOM 3479 N N . ALA A 1 443 ? -35.875 10.617 14.453 1 63.72 443 ALA A N 1
ATOM 3480 C CA . ALA A 1 443 ? -35 11.758 14.75 1 63.72 443 ALA A CA 1
ATOM 3481 C C . ALA A 1 443 ? -34.75 12.594 13.5 1 63.72 443 ALA A C 1
ATOM 3483 O O . ALA A 1 443 ? -34.875 12.102 12.375 1 63.72 443 ALA A O 1
ATOM 3484 N N . ASN A 1 444 ? -34.719 13.922 13.836 1 76.81 444 ASN A N 1
ATOM 3485 C CA . ASN A 1 444 ? -34.406 14.875 12.773 1 76.81 444 ASN A CA 1
ATOM 3486 C C . ASN A 1 444 ? -33.094 14.547 12.102 1 76.81 444 ASN A C 1
ATOM 3488 O O . ASN A 1 444 ? -32.062 14.438 12.766 1 76.81 444 ASN A O 1
ATOM 3492 N N . PHE A 1 445 ? -33.125 14.32 10.828 1 81.75 445 PHE A N 1
ATOM 3493 C CA . PHE A 1 445 ? -31.984 13.922 10.031 1 81.75 445 PHE A CA 1
ATOM 3494 C C . PHE A 1 445 ? -30.828 14.898 10.234 1 81.75 445 PHE A C 1
ATOM 3496 O O . PHE A 1 445 ? -29.688 14.477 10.422 1 81.75 445 PHE A O 1
ATOM 3503 N N . ALA A 1 446 ? -31.109 16.203 10.242 1 82.06 446 ALA A N 1
ATOM 3504 C CA . ALA A 1 446 ? -30.062 17.219 10.344 1 82.06 446 ALA A CA 1
ATOM 3505 C C . ALA A 1 446 ? -29.328 17.125 11.68 1 82.06 446 ALA A C 1
ATOM 3507 O O . ALA A 1 446 ? -28.109 17.266 11.734 1 82.06 446 ALA A O 1
ATOM 3508 N N . VAL A 1 447 ? -30.094 16.828 12.703 1 83.44 447 VAL A N 1
ATOM 3509 C CA . VAL A 1 447 ? -29.5 16.766 14.039 1 83.44 447 VAL A CA 1
ATOM 3510 C C . VAL A 1 447 ? -28.641 15.516 14.156 1 83.44 447 VAL A C 1
ATOM 3512 O O . VAL A 1 447 ? -27.531 15.57 14.719 1 83.44 447 VAL A O 1
ATOM 3515 N N . ILE A 1 448 ? -29.125 14.484 13.57 1 84.56 448 ILE A N 1
ATOM 3516 C CA . ILE A 1 448 ? -28.375 13.227 13.664 1 84.56 448 ILE A CA 1
ATOM 3517 C C . ILE A 1 448 ? -27.094 13.328 12.852 1 84.56 448 ILE A C 1
ATOM 3519 O O . ILE A 1 448 ? -26.031 12.867 13.297 1 84.56 448 ILE A O 1
ATOM 3523 N N . VAL A 1 449 ? -27.188 13.93 11.711 1 85.94 449 VAL A N 1
ATOM 3524 C CA . VAL A 1 449 ? -26.016 14.086 10.859 1 85.94 449 VAL A CA 1
ATOM 3525 C C . VAL A 1 449 ? -24.984 14.953 11.562 1 85.94 449 VAL A C 1
ATOM 3527 O O . VAL A 1 449 ? -23.781 14.68 11.5 1 85.94 449 VAL A O 1
ATOM 3530 N N . LEU A 1 450 ? -25.438 15.93 12.227 1 87.5 450 LEU A N 1
ATOM 3531 C CA . LEU A 1 450 ? -24.547 16.812 12.953 1 87.5 450 LEU A CA 1
ATOM 3532 C C . LEU A 1 450 ? -23.859 16.094 14.102 1 87.5 450 LEU A C 1
ATOM 3534 O O . LEU A 1 450 ? -22.656 16.203 14.297 1 87.5 450 LEU A O 1
ATOM 3538 N N . HIS A 1 451 ? -24.656 15.281 14.867 1 88.12 451 HIS A N 1
ATOM 3539 C CA . HIS A 1 451 ? -24.094 14.516 15.977 1 88.12 451 HIS A CA 1
ATOM 3540 C C . HIS A 1 451 ? -23.094 13.477 15.484 1 88.12 451 HIS A C 1
ATOM 3542 O O . HIS A 1 451 ? -21.969 13.414 15.969 1 88.12 451 HIS A O 1
ATOM 3548 N N . VAL A 1 452 ? -23.547 12.734 14.508 1 88.88 452 VAL A N 1
ATOM 3549 C CA . VAL A 1 452 ? -22.719 11.656 13.992 1 88.88 452 VAL A CA 1
ATOM 3550 C C . VAL A 1 452 ? -21.469 12.234 13.32 1 88.88 452 VAL A C 1
ATOM 3552 O O . VAL A 1 452 ? -20.375 11.695 13.469 1 88.88 452 VAL A O 1
ATOM 3555 N N . GLY A 1 453 ? -21.688 13.305 12.617 1 92.38 453 GLY A N 1
ATOM 3556 C CA . GLY A 1 453 ? -20.562 13.953 11.984 1 92.38 453 GLY A CA 1
ATOM 3557 C C . GLY A 1 453 ? -19.531 14.461 12.969 1 92.38 453 GLY A C 1
ATOM 3558 O O . GLY A 1 453 ? -18.328 14.195 12.82 1 92.38 453 GLY A O 1
ATOM 3559 N N . LEU A 1 454 ? -19.969 15.156 13.992 1 93.06 454 LEU A N 1
ATOM 3560 C CA . LEU A 1 454 ? -19.078 15.719 14.992 1 93.06 454 LEU A CA 1
ATOM 3561 C C . LEU A 1 454 ? -18.375 14.617 15.766 1 93.06 454 LEU A C 1
ATOM 3563 O O . LEU A 1 454 ? -17.156 14.703 16.016 1 93.06 454 LEU A O 1
ATOM 3567 N N . LEU A 1 455 ? -19.109 13.609 16.125 1 94.19 455 LEU A N 1
ATOM 3568 C CA . LEU A 1 455 ? -18.516 12.508 16.875 1 94.19 455 LEU A CA 1
ATOM 3569 C C . LEU A 1 455 ? -17.516 11.734 16.031 1 94.19 455 LEU A C 1
ATOM 3571 O O . LEU A 1 455 ? -16.516 11.242 16.547 1 94.19 455 LEU A O 1
ATOM 3575 N N . THR A 1 456 ? -17.828 11.586 14.758 1 94.75 456 THR A N 1
ATOM 3576 C CA . THR A 1 456 ? -16.891 10.938 13.852 1 94.75 456 THR A CA 1
ATOM 3577 C C . THR A 1 456 ? -15.578 11.727 13.766 1 94.75 456 THR A C 1
ATOM 3579 O O . THR A 1 456 ? -14.492 11.148 13.844 1 94.75 456 THR A O 1
ATOM 3582 N N . ILE A 1 457 ? -15.703 13.023 13.656 1 93.75 457 ILE A N 1
ATOM 3583 C CA . ILE A 1 457 ? -14.523 13.883 13.609 1 93.75 457 ILE A CA 1
ATOM 3584 C C . ILE A 1 457 ? -13.742 13.758 14.914 1 93.75 457 ILE A C 1
ATOM 3586 O O . ILE A 1 457 ? -12.516 13.664 14.906 1 93.75 457 ILE A O 1
ATOM 3590 N N . ALA A 1 458 ? -14.461 13.734 15.977 1 94.25 458 ALA A N 1
ATOM 3591 C CA . ALA A 1 458 ? -13.82 13.594 17.281 1 94.25 458 ALA A CA 1
ATOM 3592 C C . ALA A 1 458 ? -13.023 12.297 17.375 1 94.25 458 ALA A C 1
ATOM 3594 O O . ALA A 1 458 ? -11.867 12.297 17.797 1 94.25 458 ALA A O 1
ATOM 3595 N N . LEU A 1 459 ? -13.656 11.258 16.969 1 94.75 459 LEU A N 1
ATOM 3596 C CA . LEU A 1 459 ? -13 9.953 17.016 1 94.75 459 LEU A CA 1
ATOM 3597 C C . LEU A 1 459 ? -11.758 9.938 16.125 1 94.75 459 LEU A C 1
ATOM 3599 O O . LEU A 1 459 ? -10.727 9.391 16.516 1 94.75 459 LEU A O 1
ATOM 3603 N N . MET A 1 460 ? -11.844 10.539 15.07 1 94.56 460 MET A N 1
ATOM 3604 C CA . MET A 1 460 ? -10.727 10.586 14.125 1 94.56 460 MET A CA 1
ATOM 3605 C C . MET A 1 460 ? -9.578 11.406 14.695 1 94.56 460 MET A C 1
ATOM 3607 O O . MET A 1 460 ? -8.414 11.016 14.578 1 94.56 460 MET A O 1
ATOM 3611 N N . GLN A 1 461 ? -9.898 12.477 15.281 1 91.44 461 GLN A N 1
ATOM 3612 C CA . GLN A 1 461 ? -8.867 13.359 15.82 1 91.44 461 GLN A CA 1
ATOM 3613 C C . GLN A 1 461 ? -8.219 12.75 17.062 1 91.44 461 GLN A C 1
ATOM 3615 O O . GLN A 1 461 ? -6.996 12.812 17.219 1 91.44 461 GLN A O 1
ATOM 3620 N N . LEU A 1 462 ? -8.984 12.148 17.844 1 93.06 462 LEU A N 1
ATOM 3621 C CA . LEU A 1 462 ? -8.477 11.586 19.094 1 93.06 462 LEU A CA 1
ATOM 3622 C C . LEU A 1 462 ? -7.637 10.344 18.828 1 93.06 462 LEU A C 1
ATOM 3624 O O . LEU A 1 462 ? -6.766 9.992 19.641 1 93.06 462 LEU A O 1
ATOM 3628 N N . SER A 1 463 ? -7.906 9.695 17.781 1 92.62 463 SER A N 1
ATOM 3629 C CA . SER A 1 463 ? -7.172 8.477 17.469 1 92.62 463 SER A CA 1
ATOM 3630 C C . SER A 1 463 ? -5.906 8.781 16.672 1 92.62 463 SER A C 1
ATOM 3632 O O . SER A 1 463 ? -5.121 7.879 16.375 1 92.62 463 SER A O 1
ATOM 3634 N N . GLU A 1 464 ? -5.691 10.016 16.375 1 89.06 464 GLU A N 1
ATOM 3635 C CA . GLU A 1 464 ? -4.492 10.406 15.648 1 89.06 464 GLU A CA 1
ATOM 3636 C C . GLU A 1 464 ? -3.234 10.172 16.484 1 89.06 464 GLU A C 1
ATOM 3638 O O . GLU A 1 464 ? -3.234 10.383 17.688 1 89.06 464 GLU A O 1
ATOM 3643 N N . PRO A 1 465 ? -2.176 9.773 15.812 1 82.81 465 PRO A N 1
ATOM 3644 C CA . PRO A 1 465 ? -0.917 9.547 16.531 1 82.81 465 PRO A CA 1
ATOM 3645 C C . PRO A 1 465 ? -0.404 10.805 17.234 1 82.81 465 PRO A C 1
ATOM 3647 O O . PRO A 1 465 ? 0.179 10.719 18.312 1 82.81 465 PRO A O 1
ATOM 3650 N N . ASP A 1 466 ? -0.641 11.945 16.625 1 79.69 466 ASP A N 1
ATOM 3651 C CA . ASP A 1 466 ? -0.195 13.195 17.234 1 79.69 466 ASP A CA 1
ATOM 3652 C C . ASP A 1 466 ? -0.879 13.43 18.578 1 79.69 466 ASP A C 1
ATOM 3654 O O . ASP A 1 466 ? -0.265 13.953 19.516 1 79.69 466 ASP A O 1
ATOM 3658 N N . THR A 1 467 ? -2.068 13.07 18.625 1 85.19 467 THR A N 1
ATOM 3659 C CA . THR A 1 467 ? -2.795 13.211 19.875 1 85.19 467 THR A CA 1
ATOM 3660 C C . THR A 1 467 ? -2.264 12.242 20.922 1 85.19 467 THR A C 1
ATOM 3662 O O . THR A 1 467 ? -2.092 12.609 22.094 1 85.19 467 THR A O 1
ATOM 3665 N N . ARG A 1 468 ? -2.059 11.07 20.547 1 84.94 468 ARG A N 1
ATOM 3666 C CA . ARG A 1 468 ? -1.484 10.086 21.469 1 84.94 468 ARG A CA 1
ATOM 3667 C C . ARG A 1 468 ? -0.145 10.562 22.016 1 84.94 468 ARG A C 1
ATOM 3669 O O . ARG A 1 468 ? 0.113 10.453 23.219 1 84.94 468 ARG A O 1
ATOM 3676 N N . LYS A 1 469 ? 0.649 11.031 21.172 1 77.69 469 LYS A N 1
ATOM 3677 C CA . LYS A 1 469 ? 1.967 11.516 21.578 1 77.69 469 LYS A CA 1
ATOM 3678 C C . LYS A 1 469 ? 1.849 12.664 22.578 1 77.69 469 LYS A C 1
ATOM 3680 O O . LYS A 1 469 ? 2.586 12.719 23.562 1 77.69 469 LYS A O 1
ATOM 3685 N N . PHE A 1 470 ? 0.966 13.562 22.281 1 79.88 470 PHE A N 1
ATOM 3686 C CA . PHE A 1 470 ? 0.726 14.703 23.156 1 79.88 470 PHE A CA 1
ATOM 3687 C C . PHE A 1 470 ? 0.332 14.234 24.562 1 79.88 470 PHE A C 1
ATOM 3689 O O . PHE A 1 470 ? 0.873 14.719 25.562 1 79.88 470 PHE A O 1
ATOM 3696 N N . VAL A 1 471 ? -0.517 13.312 24.625 1 84.25 471 VAL A N 1
ATOM 3697 C CA . VAL A 1 471 ? -1.024 12.836 25.906 1 84.25 471 VAL A CA 1
ATOM 3698 C C . VAL A 1 471 ? 0.082 12.094 26.656 1 84.25 471 VAL A C 1
ATOM 3700 O O . VAL A 1 471 ? 0.23 12.258 27.859 1 84.25 471 VAL A O 1
ATOM 3703 N N . SER A 1 472 ? 0.817 11.352 25.969 1 79.25 472 SER A N 1
ATOM 3704 C CA . SER A 1 472 ? 1.911 10.602 26.594 1 79.25 472 SER A CA 1
ATOM 3705 C C . SER A 1 472 ? 2.977 11.547 27.141 1 79.25 472 SER A C 1
ATOM 3707 O O . SER A 1 472 ? 3.518 11.312 28.219 1 79.25 472 SER A O 1
ATOM 3709 N N . MET A 1 473 ? 3.242 12.555 26.406 1 75.44 473 MET A N 1
ATOM 3710 C CA . MET A 1 473 ? 4.246 13.523 26.844 1 75.44 473 MET A CA 1
ATOM 3711 C C . MET A 1 473 ? 3.768 14.281 28.078 1 75.44 473 MET A C 1
ATOM 3713 O O . MET A 1 473 ? 4.555 14.562 28.984 1 75.44 473 MET A O 1
ATOM 3717 N N . ARG A 1 474 ? 2.594 14.602 28.062 1 78.62 474 ARG A N 1
ATOM 3718 C CA . ARG A 1 474 ? 2.014 15.305 29.188 1 78.62 474 ARG A CA 1
ATOM 3719 C C . ARG A 1 474 ? 2.025 14.438 30.438 1 78.62 474 ARG A C 1
ATOM 3721 O O . ARG A 1 474 ? 2.199 14.938 31.562 1 78.62 474 ARG A O 1
ATOM 3728 N N . SER A 1 475 ? 1.832 13.195 30.25 1 77.88 475 SER A N 1
ATOM 3729 C CA . SER A 1 475 ? 1.881 12.258 31.375 1 77.88 475 SER A CA 1
ATOM 3730 C C . SER A 1 475 ? 3.271 12.219 32 1 77.88 475 SER A C 1
ATOM 3732 O O . SER A 1 475 ? 3.404 12.164 33.219 1 77.88 475 SER A O 1
ATOM 3734 N N . LEU A 1 476 ? 4.23 12.203 31.156 1 68.31 476 LEU A N 1
ATOM 3735 C CA . LEU A 1 476 ? 5.613 12.156 31.625 1 68.31 476 LEU A CA 1
ATOM 3736 C C . LEU A 1 476 ? 5.977 13.445 32.375 1 68.31 476 LEU A C 1
ATOM 3738 O O . LEU A 1 476 ? 6.695 13.406 33.375 1 68.31 476 LEU A O 1
ATOM 3742 N N . GLU A 1 477 ? 5.508 14.492 31.938 1 69.19 477 GLU A N 1
ATOM 3743 C CA . GLU A 1 477 ? 5.75 15.773 32.594 1 69.19 477 GLU A CA 1
ATOM 3744 C C . GLU A 1 477 ? 5.109 15.812 33.969 1 69.19 477 GLU A C 1
ATOM 3746 O O . GLU A 1 477 ? 5.695 16.344 34.906 1 69.19 477 GLU A O 1
ATOM 3751 N N . ALA A 1 478 ? 4.031 15.297 34 1 68.38 478 ALA A N 1
ATOM 3752 C CA . ALA A 1 478 ? 3.297 15.305 35.281 1 68.38 478 ALA A CA 1
ATOM 3753 C C . ALA A 1 478 ? 3.98 14.43 36.312 1 68.38 478 ALA A C 1
ATOM 3755 O O . ALA A 1 478 ? 3.908 14.703 37.531 1 68.38 478 ALA A O 1
ATOM 3756 N N . GLN A 1 479 ? 4.598 13.43 35.875 1 62.75 479 GLN A N 1
ATOM 3757 C CA . GLN A 1 479 ? 5.293 12.539 36.812 1 62.75 479 GLN A CA 1
ATOM 3758 C C . GLN A 1 479 ? 6.613 13.141 37.25 1 62.75 479 GLN A C 1
ATOM 3760 O O . GLN A 1 479 ? 7.125 12.789 38.344 1 62.75 479 GLN A O 1
ATOM 3765 N N . SER A 1 480 ? 7.105 13.922 36.375 1 57.28 480 SER A N 1
ATOM 3766 C CA . SER A 1 480 ? 8.375 14.539 36.75 1 57.28 480 SER A CA 1
ATOM 3767 C C . SER A 1 480 ? 8.156 15.711 37.719 1 57.28 480 SER A C 1
ATOM 3769 O O . SER A 1 480 ? 9.07 16.094 38.469 1 57.28 480 SER A O 1
ATOM 3771 N N . ASP A 1 481 ? 7.094 16.219 37.75 1 51.38 481 ASP A N 1
ATOM 3772 C CA . ASP A 1 481 ? 6.824 17.25 38.75 1 51.38 481 ASP A CA 1
ATOM 3773 C C . ASP A 1 481 ? 6.449 16.641 40.094 1 51.38 481 ASP A C 1
ATOM 3775 O O . ASP A 1 481 ? 6.805 17.172 41.156 1 51.38 481 ASP A O 1
ATOM 3779 N N . MET B 1 1 ? 2.475 8.961 -45.125 1 37.22 1 MET B N 1
ATOM 3780 C CA . MET B 1 1 ? 3.014 9.102 -43.781 1 37.22 1 MET B CA 1
ATOM 3781 C C . MET B 1 1 ? 1.923 8.891 -42.719 1 37.22 1 MET B C 1
ATOM 3783 O O . MET B 1 1 ? 2.211 8.812 -41.531 1 37.22 1 MET B O 1
ATOM 3787 N N . SER B 1 2 ? 0.734 9.117 -43.031 1 43.62 2 SER B N 1
ATOM 3788 C CA . SER B 1 2 ? -0.426 9.461 -42.219 1 43.62 2 SER B CA 1
ATOM 3789 C C . SER B 1 2 ? -1.088 8.219 -41.656 1 43.62 2 SER B C 1
ATOM 3791 O O . SER B 1 2 ? -1.502 8.211 -40.5 1 43.62 2 SER B O 1
ATOM 3793 N N . LYS B 1 3 ? -1.312 7.184 -42.406 1 55.38 3 LYS B N 1
ATOM 3794 C CA . LYS B 1 3 ? -2.162 6.066 -42 1 55.38 3 LYS B CA 1
ATOM 3795 C C . LYS B 1 3 ? -1.468 5.188 -40.969 1 55.38 3 LYS B C 1
ATOM 3797 O O . LYS B 1 3 ? -2.119 4.625 -40.094 1 55.38 3 LYS B O 1
ATOM 3802 N N . GLY B 1 4 ? -0.228 5.133 -40.969 1 40.06 4 GLY B N 1
ATOM 3803 C CA . GLY B 1 4 ? 0.553 4.328 -40.031 1 40.06 4 GLY B CA 1
ATOM 3804 C C . GLY B 1 4 ? 0.566 4.887 -38.625 1 40.06 4 GLY B C 1
ATOM 3805 O O . GLY B 1 4 ? 0.455 4.137 -37.656 1 40.06 4 GLY B O 1
ATOM 3806 N N . LYS B 1 5 ? 0.694 6.152 -38.562 1 48.28 5 LYS B N 1
ATOM 3807 C CA . LYS B 1 5 ? 0.688 6.805 -37.281 1 48.28 5 LYS B CA 1
ATOM 3808 C C . LYS B 1 5 ? -0.678 6.68 -36.594 1 48.28 5 LYS B C 1
ATOM 3810 O O . LYS B 1 5 ? -0.766 6.508 -35.375 1 48.28 5 LYS B O 1
ATOM 3815 N N . GLN B 1 6 ? -1.559 6.777 -37.469 1 50.06 6 GLN B N 1
ATOM 3816 C CA . GLN B 1 6 ? -2.908 6.633 -36.938 1 50.06 6 GLN B CA 1
ATOM 3817 C C . GLN B 1 6 ? -3.148 5.215 -36.406 1 50.06 6 GLN B C 1
ATOM 3819 O O . GLN B 1 6 ? -3.807 5.02 -35.406 1 50.06 6 GLN B O 1
ATOM 3824 N N . ARG B 1 7 ? -2.492 4.285 -37.062 1 48.5 7 ARG B N 1
ATOM 3825 C CA . ARG B 1 7 ? -2.643 2.9 -36.656 1 48.5 7 ARG B CA 1
ATOM 3826 C C . ARG B 1 7 ? -1.907 2.648 -35.344 1 48.5 7 ARG B C 1
ATOM 3828 O O . ARG B 1 7 ? -2.426 1.966 -34.438 1 48.5 7 ARG B O 1
ATOM 3835 N N . VAL B 1 8 ? -0.758 3.236 -35.281 1 47.91 8 VAL B N 1
ATOM 3836 C CA . VAL B 1 8 ? 0.022 3.098 -34.062 1 47.91 8 VAL B CA 1
ATOM 3837 C C . VAL B 1 8 ? -0.675 3.83 -32.906 1 47.91 8 VAL B C 1
ATOM 3839 O O . VAL B 1 8 ? -0.714 3.336 -31.781 1 47.91 8 VAL B O 1
ATOM 3842 N N . ARG B 1 9 ? -1.145 4.988 -33.156 1 49.88 9 ARG B N 1
ATOM 3843 C CA . ARG B 1 9 ? -1.894 5.73 -32.125 1 49.88 9 ARG B CA 1
ATOM 3844 C C . ARG B 1 9 ? -3.148 4.973 -31.719 1 49.88 9 ARG B C 1
ATOM 3846 O O . ARG B 1 9 ? -3.477 4.91 -30.531 1 49.88 9 ARG B O 1
ATOM 3853 N N . ASN B 1 10 ? -3.848 4.508 -32.719 1 48.25 10 ASN B N 1
ATOM 3854 C CA . ASN B 1 10 ? -5.035 3.707 -32.438 1 48.25 10 ASN B CA 1
ATOM 3855 C C . ASN B 1 10 ? -4.688 2.439 -31.656 1 48.25 10 ASN B C 1
ATOM 3857 O O . ASN B 1 10 ? -5.438 2.025 -30.781 1 48.25 10 ASN B O 1
ATOM 3861 N N . PHE B 1 11 ? -3.586 1.926 -32 1 45.88 11 PHE B N 1
ATOM 3862 C CA . PHE B 1 11 ? -3.1 0.742 -31.312 1 45.88 11 PHE B CA 1
ATOM 3863 C C . PHE B 1 11 ? -2.744 1.072 -29.875 1 45.88 11 PHE B C 1
ATOM 3865 O O . PHE B 1 11 ? -3.082 0.319 -28.953 1 45.88 11 PHE B O 1
ATOM 3872 N N . ARG B 1 12 ? -2.104 2.141 -29.703 1 48.47 12 ARG B N 1
ATOM 3873 C CA . ARG B 1 12 ? -1.741 2.578 -28.359 1 48.47 12 ARG B CA 1
ATOM 3874 C C . ARG B 1 12 ? -2.982 2.906 -27.547 1 48.47 12 ARG B C 1
ATOM 3876 O O . ARG B 1 12 ? -3.047 2.594 -26.344 1 48.47 12 ARG B O 1
ATOM 3883 N N . LEU B 1 13 ? -3.832 3.596 -28.188 1 48.41 13 LEU B N 1
ATOM 3884 C CA . LEU B 1 13 ? -5.074 3.949 -27.5 1 48.41 13 LEU B CA 1
ATOM 3885 C C . LEU B 1 13 ? -5.879 2.701 -27.156 1 48.41 13 LEU B C 1
ATOM 3887 O O . LEU B 1 13 ? -6.461 2.609 -26.078 1 48.41 13 LEU B O 1
ATOM 3891 N N . LYS B 1 14 ? -5.965 1.811 -28.156 1 49.41 14 LYS B N 1
ATOM 3892 C CA . LYS B 1 14 ? -6.668 0.554 -27.922 1 49.41 14 LYS B CA 1
ATOM 3893 C C . LYS B 1 14 ? -6 -0.253 -26.812 1 49.41 14 LYS B C 1
ATOM 3895 O O . LYS B 1 14 ? -6.68 -0.851 -25.984 1 49.41 14 LYS B O 1
ATOM 3900 N N . HIS B 1 15 ? -4.758 -0.097 -26.781 1 51.38 15 HIS B N 1
ATOM 3901 C CA . HIS B 1 15 ? -3.998 -0.821 -25.766 1 51.38 15 HIS B CA 1
ATOM 3902 C C . HIS B 1 15 ? -4.168 -0.186 -24.391 1 51.38 15 HIS B C 1
ATOM 3904 O O . HIS B 1 15 ? -4.246 -0.891 -23.391 1 51.38 15 HIS B O 1
ATOM 3910 N N . THR B 1 16 ? -4.219 1.124 -24.484 1 52.19 16 THR B N 1
ATOM 3911 C CA . THR B 1 16 ? -4.414 1.828 -23.219 1 52.19 16 THR B CA 1
ATOM 3912 C C . THR B 1 16 ? -5.812 1.572 -22.672 1 52.19 16 THR B C 1
ATOM 3914 O O . THR B 1 16 ? -5.984 1.377 -21.469 1 52.19 16 THR B O 1
ATOM 3917 N N . LYS B 1 17 ? -6.797 1.693 -23.609 1 54.22 17 LYS B N 1
ATOM 3918 C CA . LYS B 1 17 ? -8.172 1.449 -23.188 1 54.22 17 LYS B CA 1
ATOM 3919 C C . LYS B 1 17 ? -8.367 0.007 -22.734 1 54.22 17 LYS B C 1
ATOM 3921 O O . LYS B 1 17 ? -9.055 -0.25 -21.734 1 54.22 17 LYS B O 1
ATOM 3926 N N . ALA B 1 18 ? -7.793 -0.904 -23.453 1 59.09 18 ALA B N 1
ATOM 3927 C CA . ALA B 1 18 ? -7.836 -2.312 -23.062 1 59.09 18 ALA B CA 1
ATOM 3928 C C . ALA B 1 18 ? -7.207 -2.525 -21.688 1 59.09 18 ALA B C 1
ATOM 3930 O O . ALA B 1 18 ? -7.688 -3.344 -20.906 1 59.09 18 ALA B O 1
ATOM 3931 N N . GLY B 1 19 ? -6.406 -1.568 -21.438 1 72.69 19 GLY B N 1
ATOM 3932 C CA . GLY B 1 19 ? -5.754 -1.631 -20.141 1 72.69 19 GLY B CA 1
ATOM 3933 C C . GLY B 1 19 ? -6.664 -1.215 -19 1 72.69 19 GLY B C 1
ATOM 3934 O O . GLY B 1 19 ? -6.699 -1.873 -17.953 1 72.69 19 GLY B O 1
ATOM 3935 N N . LEU B 1 20 ? -7.547 -0.32 -19.312 1 81.94 20 LEU B N 1
ATOM 3936 C CA . LEU B 1 20 ? -8.438 0.17 -18.281 1 81.94 20 LEU B CA 1
ATOM 3937 C C . LEU B 1 20 ? -9.578 -0.818 -18.016 1 81.94 20 LEU B C 1
ATOM 3939 O O . LEU B 1 20 ? -9.945 -1.062 -16.875 1 81.94 20 LEU B O 1
ATOM 3943 N N . ILE B 1 21 ? -10.125 -1.408 -19.109 1 86.75 21 ILE B N 1
ATOM 3944 C CA . ILE B 1 21 ? -11.227 -2.361 -18.969 1 86.75 21 ILE B CA 1
ATOM 3945 C C . ILE B 1 21 ? -10.75 -3.594 -18.203 1 86.75 21 ILE B C 1
ATOM 3947 O O . ILE B 1 21 ? -11.477 -4.137 -17.375 1 86.75 21 ILE B O 1
ATOM 3951 N N . ASP B 1 22 ? -9.57 -3.969 -18.484 1 88 22 ASP B N 1
ATOM 3952 C CA . ASP B 1 22 ? -9.008 -5.125 -17.797 1 88 22 ASP B CA 1
ATOM 3953 C C . ASP B 1 22 ? -8.852 -4.844 -16.312 1 88 22 ASP B C 1
ATOM 3955 O O . ASP B 1 22 ? -9.086 -5.723 -15.477 1 88 22 ASP B O 1
ATOM 3959 N N . LYS B 1 23 ? -8.508 -3.641 -16.062 1 87.75 23 LYS B N 1
ATOM 3960 C CA . LYS B 1 23 ? -8.359 -3.279 -14.656 1 87.75 23 LYS B CA 1
ATOM 3961 C C . LYS B 1 23 ? -9.711 -3.287 -13.945 1 87.75 23 LYS B C 1
ATOM 3963 O O . LYS B 1 23 ? -9.805 -3.688 -12.781 1 87.75 23 LYS B O 1
ATOM 3968 N N . VAL B 1 24 ? -10.711 -2.893 -14.641 1 91.56 24 VAL B N 1
ATOM 3969 C CA . VAL B 1 24 ? -12.055 -2.877 -14.07 1 91.56 24 VAL B CA 1
ATOM 3970 C C . VAL B 1 24 ? -12.508 -4.305 -13.766 1 91.56 24 VAL B C 1
ATOM 3972 O O . VAL B 1 24 ? -13.016 -4.578 -12.672 1 91.56 24 VAL B O 1
ATOM 3975 N N . PHE B 1 25 ? -12.266 -5.184 -14.664 1 92.62 25 PHE B N 1
ATOM 3976 C CA . PHE B 1 25 ? -12.656 -6.57 -14.445 1 92.62 25 PHE B CA 1
ATOM 3977 C C . PHE B 1 25 ? -11.805 -7.199 -13.344 1 92.62 25 PHE B C 1
ATOM 3979 O O . PHE B 1 25 ? -12.281 -8.055 -12.594 1 92.62 25 PHE B O 1
ATOM 3986 N N . PHE B 1 26 ? -10.609 -6.801 -13.32 1 92.06 26 PHE B N 1
ATOM 3987 C CA . PHE B 1 26 ? -9.734 -7.27 -12.258 1 92.06 26 PHE B CA 1
ATOM 3988 C C . PHE B 1 26 ? -10.305 -6.902 -10.891 1 92.06 26 PHE B C 1
ATOM 3990 O O . PHE B 1 26 ? -10.336 -7.738 -9.984 1 92.06 26 PHE B O 1
ATOM 3997 N N . ILE B 1 27 ? -10.836 -5.703 -10.75 1 93.25 27 ILE B N 1
ATOM 3998 C CA . ILE B 1 27 ? -11.43 -5.219 -9.508 1 93.25 27 ILE B CA 1
ATOM 3999 C C . ILE B 1 27 ? -12.781 -5.898 -9.281 1 93.25 27 ILE B C 1
ATOM 4001 O O . ILE B 1 27 ? -13.094 -6.305 -8.164 1 93.25 27 ILE B O 1
ATOM 4005 N N . LEU B 1 28 ? -13.57 -6.043 -10.336 1 93.69 28 LEU B N 1
ATOM 4006 C CA . LEU B 1 28 ? -14.867 -6.688 -10.227 1 93.69 28 LEU B CA 1
ATOM 4007 C C . LEU B 1 28 ? -14.727 -8.141 -9.773 1 93.69 28 LEU B C 1
ATOM 4009 O O . LEU B 1 28 ? -15.578 -8.656 -9.055 1 93.69 28 LEU B O 1
ATOM 4013 N N . ALA B 1 29 ? -13.664 -8.75 -10.219 1 94.25 29 ALA B N 1
ATOM 4014 C CA . ALA B 1 29 ? -13.391 -10.109 -9.766 1 94.25 29 ALA B CA 1
ATOM 4015 C C . ALA B 1 29 ? -13.148 -10.156 -8.266 1 94.25 29 ALA B C 1
ATOM 4017 O O . ALA B 1 29 ? -13.594 -11.094 -7.586 1 94.25 29 ALA B O 1
ATOM 4018 N N . PHE B 1 30 ? -12.445 -9.195 -7.777 1 94.44 30 PHE B N 1
ATOM 4019 C CA . PHE B 1 30 ? -12.258 -9.094 -6.336 1 94.44 30 PHE B CA 1
ATOM 4020 C C . PHE B 1 30 ? -13.594 -8.945 -5.621 1 94.44 30 PHE B C 1
ATOM 4022 O O . PHE B 1 30 ? -13.844 -9.609 -4.617 1 94.44 30 PHE B O 1
ATOM 4029 N N . LEU B 1 31 ? -14.422 -8.016 -6.121 1 93.94 31 LEU B N 1
ATOM 4030 C CA . LEU B 1 31 ? -15.727 -7.781 -5.516 1 93.94 31 LEU B CA 1
ATOM 4031 C C . LEU B 1 31 ? -16.578 -9.047 -5.535 1 93.94 31 LEU B C 1
ATOM 4033 O O . LEU B 1 31 ? -17.344 -9.305 -4.602 1 93.94 31 LEU B O 1
ATOM 4037 N N . ALA B 1 32 ? -16.422 -9.82 -6.613 1 93.75 32 ALA B N 1
ATOM 4038 C CA . ALA B 1 32 ? -17.125 -11.102 -6.695 1 93.75 32 ALA B CA 1
ATOM 4039 C C . ALA B 1 32 ? -16.641 -12.062 -5.621 1 93.75 32 ALA B C 1
ATOM 4041 O O . ALA B 1 32 ? -17.438 -12.766 -4.996 1 93.75 32 ALA B O 1
ATOM 4042 N N . GLY B 1 33 ? -15.336 -12.156 -5.43 1 93.88 33 GLY B N 1
ATOM 4043 C CA . GLY B 1 33 ? -14.789 -12.969 -4.355 1 93.88 33 GLY B CA 1
ATOM 4044 C C . GLY B 1 33 ? -15.242 -12.523 -2.979 1 93.88 33 GLY B C 1
ATOM 4045 O O . GLY B 1 33 ? -15.57 -13.359 -2.129 1 93.88 33 GLY B O 1
ATOM 4046 N N . LEU B 1 34 ? -15.219 -11.234 -2.803 1 94 34 LEU B N 1
ATOM 4047 C CA . LEU B 1 34 ? -15.688 -10.68 -1.537 1 94 34 LEU B CA 1
ATOM 4048 C C . LEU B 1 34 ? -17.141 -11.039 -1.297 1 94 34 LEU B C 1
ATOM 4050 O O . LEU B 1 34 ? -17.516 -11.422 -0.188 1 94 34 LEU B O 1
ATOM 4054 N N . TRP B 1 35 ? -17.953 -10.867 -2.287 1 91.56 35 TRP B N 1
ATOM 4055 C CA . TRP B 1 35 ? -19.375 -11.211 -2.189 1 91.56 35 TRP B CA 1
ATOM 4056 C C . TRP B 1 35 ? -19.547 -12.688 -1.829 1 91.56 35 TRP B C 1
ATOM 4058 O O . TRP B 1 35 ? -20.375 -13.031 -0.985 1 91.56 35 TRP B O 1
ATOM 4068 N N . LEU B 1 36 ? -18.797 -13.562 -2.516 1 91.69 36 LEU B N 1
ATOM 4069 C CA . LEU B 1 36 ? -18.875 -14.992 -2.213 1 91.69 36 LEU B CA 1
ATOM 4070 C C . LEU B 1 36 ? -18.547 -15.25 -0.746 1 91.69 36 LEU B C 1
ATOM 4072 O O . LEU B 1 36 ? -19.234 -16.047 -0.088 1 91.69 36 LEU B O 1
ATOM 4076 N N . ASN B 1 37 ? -17.594 -14.617 -0.217 1 92.88 37 ASN B N 1
ATOM 4077 C CA . ASN B 1 37 ? -17.234 -14.773 1.189 1 92.88 37 ASN B CA 1
ATOM 4078 C C . ASN B 1 37 ? -18.359 -14.305 2.109 1 92.88 37 ASN B C 1
ATOM 4080 O O . ASN B 1 37 ? -18.688 -14.984 3.084 1 92.88 37 ASN B O 1
ATOM 4084 N N . ILE B 1 38 ? -18.891 -13.117 1.815 1 88.25 38 ILE B N 1
ATOM 4085 C CA . ILE B 1 38 ? -19.984 -12.578 2.617 1 88.25 38 ILE B CA 1
ATOM 4086 C C . ILE B 1 38 ? -21.188 -13.516 2.551 1 88.25 38 ILE B C 1
ATOM 4088 O O . ILE B 1 38 ? -21.828 -13.797 3.57 1 88.25 38 ILE B O 1
ATOM 4092 N N . PHE B 1 39 ? -21.453 -13.961 1.326 1 85.12 39 PHE B N 1
ATOM 4093 C CA . PHE B 1 39 ? -22.547 -14.891 1.094 1 85.12 39 PHE B CA 1
ATOM 4094 C C . PHE B 1 39 ? -22.391 -16.141 1.95 1 85.12 39 PHE B C 1
ATOM 4096 O O . PHE B 1 39 ? -23.344 -16.578 2.602 1 85.12 39 PHE B O 1
ATOM 4103 N N . LEU B 1 40 ? -21.25 -16.719 1.98 1 87.38 40 LEU B N 1
ATOM 4104 C CA . LEU B 1 40 ? -20.969 -17.922 2.762 1 87.38 40 LEU B CA 1
ATOM 4105 C C . LEU B 1 40 ? -21.047 -17.625 4.258 1 87.38 40 LEU B C 1
ATOM 4107 O O . LEU B 1 40 ? -21.531 -18.453 5.031 1 87.38 40 LEU B O 1
ATOM 4111 N N . LEU B 1 41 ? -20.656 -16.469 4.68 1 86.94 41 LEU B N 1
ATOM 4112 C CA . LEU B 1 41 ? -20.641 -16.094 6.086 1 86.94 41 LEU B CA 1
ATOM 4113 C C . LEU B 1 41 ? -22.062 -15.953 6.621 1 86.94 41 LEU B C 1
ATOM 4115 O O . LEU B 1 41 ? -22.344 -16.328 7.762 1 86.94 41 LEU B O 1
ATOM 4119 N N . ILE B 1 42 ? -22.953 -15.383 5.84 1 82.19 42 ILE B N 1
ATOM 4120 C CA . ILE B 1 42 ? -24.344 -15.211 6.227 1 82.19 42 ILE B CA 1
ATOM 4121 C C . ILE B 1 42 ? -24.984 -16.578 6.465 1 82.19 42 ILE B C 1
ATOM 4123 O O . ILE B 1 42 ? -25.797 -16.734 7.375 1 82.19 42 ILE B O 1
ATOM 4127 N N . GLU B 1 43 ? -24.547 -17.562 5.727 1 79 43 GLU B N 1
ATOM 4128 C CA . GLU B 1 43 ? -25.188 -18.875 5.762 1 79 43 GLU B CA 1
ATOM 4129 C C . GLU B 1 43 ? -24.578 -19.75 6.848 1 79 43 GLU B C 1
ATOM 4131 O O . GLU B 1 43 ? -25.156 -20.781 7.219 1 79 43 GLU B O 1
ATOM 4136 N N . VAL B 1 44 ? -23.406 -19.375 7.355 1 77.62 44 VAL B N 1
ATOM 4137 C CA . VAL B 1 44 ? -22.703 -20.188 8.344 1 77.62 44 VAL B CA 1
ATOM 4138 C C . VAL B 1 44 ? -23.531 -20.266 9.625 1 77.62 44 VAL B C 1
ATOM 4140 O O . VAL B 1 44 ? -23.562 -21.312 10.281 1 77.62 44 VAL B O 1
ATOM 4143 N N . TRP B 1 45 ? -24.234 -19.234 9.984 1 74.5 45 TRP B N 1
ATOM 4144 C CA . TRP B 1 45 ? -24.938 -19.156 11.266 1 74.5 45 TRP B CA 1
ATOM 4145 C C . TRP B 1 45 ? -26.141 -20.094 11.273 1 74.5 45 TRP B C 1
ATOM 4147 O O . TRP B 1 45 ? -26.594 -20.547 12.336 1 74.5 45 TRP B O 1
ATOM 4157 N N . SER B 1 46 ? -26.672 -20.453 10.109 1 72.75 46 SER B N 1
ATOM 4158 C CA . SER B 1 46 ? -27.906 -21.234 10.047 1 72.75 46 SER B CA 1
ATOM 4159 C C . SER B 1 46 ? -27.609 -22.719 9.867 1 72.75 46 SER B C 1
ATOM 4161 O O . SER B 1 46 ? -28.516 -23.547 9.93 1 72.75 46 SER B O 1
ATOM 4163 N N . ARG B 1 47 ? -26.297 -23.141 9.797 1 73.44 47 ARG B N 1
ATOM 4164 C CA . ARG B 1 47 ? -26.094 -24.5 9.289 1 73.44 47 ARG B CA 1
ATOM 4165 C C . ARG B 1 47 ? -25.422 -25.375 10.336 1 73.44 47 ARG B C 1
ATOM 4167 O O . ARG B 1 47 ? -24.797 -26.391 10 1 73.44 47 ARG B O 1
ATOM 4174 N N . GLY B 1 48 ? -25.656 -25.078 11.609 1 71.94 48 GLY B N 1
ATOM 4175 C CA . GLY B 1 48 ? -25.172 -25.969 12.656 1 71.94 48 GLY B CA 1
ATOM 4176 C C . GLY B 1 48 ? -23.75 -26.438 12.438 1 71.94 48 GLY B C 1
ATOM 4177 O O . GLY B 1 48 ? -22.859 -25.625 12.203 1 71.94 48 GLY B O 1
ATOM 4178 N N . TRP B 1 49 ? -23.594 -28.016 12.414 1 74 49 TRP B N 1
ATOM 4179 C CA . TRP B 1 49 ? -22.281 -28.641 12.32 1 74 49 TRP B CA 1
ATOM 4180 C C . TRP B 1 49 ? -21.641 -28.375 10.969 1 74 49 TRP B C 1
ATOM 4182 O O . TRP B 1 49 ? -20.406 -28.375 10.836 1 74 49 TRP B O 1
ATOM 4192 N N . TRP B 1 50 ? -22.453 -28.281 9.875 1 76.81 50 TRP B N 1
ATOM 4193 C CA . TRP B 1 50 ? -21.953 -27.969 8.539 1 76.81 50 TRP B CA 1
ATOM 4194 C C . TRP B 1 50 ? -21.281 -26.609 8.516 1 76.81 50 TRP B C 1
ATOM 4196 O O . TRP B 1 50 ? -20.578 -26.266 7.559 1 76.81 50 TRP B O 1
ATOM 4206 N N . ALA B 1 51 ? -21.312 -26.031 9.734 1 76.06 51 ALA B N 1
ATOM 4207 C CA . ALA B 1 51 ? -20.734 -24.703 9.875 1 76.06 51 ALA B CA 1
ATOM 4208 C C . ALA B 1 51 ? -19.203 -24.766 9.805 1 76.06 51 ALA B C 1
ATOM 4210 O O . ALA B 1 51 ? -18.562 -23.859 9.281 1 76.06 51 ALA B O 1
ATOM 4211 N N . ILE B 1 52 ? -18.75 -25.922 10.195 1 78.44 52 ILE B N 1
ATOM 4212 C CA . ILE B 1 52 ? -17.297 -26.031 10.203 1 78.44 52 ILE B CA 1
ATOM 4213 C C . ILE B 1 52 ? -16.781 -26.141 8.773 1 78.44 52 ILE B C 1
ATOM 4215 O O . ILE B 1 52 ? -15.797 -25.5 8.406 1 78.44 52 ILE B O 1
ATOM 4219 N N . LEU B 1 53 ? -17.391 -27.047 8.008 1 83 53 LEU B N 1
ATOM 4220 C CA . LEU B 1 53 ? -16.984 -27.188 6.617 1 83 53 LEU B CA 1
ATOM 4221 C C . LEU B 1 53 ? -17.141 -25.875 5.863 1 83 53 LEU B C 1
ATOM 4223 O O . LEU B 1 53 ? -16.297 -25.547 5.02 1 83 53 LEU B O 1
ATOM 4227 N N . LEU B 1 54 ? -18.172 -25.219 6.238 1 85.38 54 LEU B N 1
ATOM 4228 C CA . LEU B 1 54 ? -18.406 -23.922 5.602 1 85.38 54 LEU B CA 1
ATOM 4229 C C . LEU B 1 54 ? -17.328 -22.922 6.008 1 85.38 54 LEU B C 1
ATOM 4231 O O . LEU B 1 54 ? -16.891 -22.109 5.195 1 85.38 54 LEU B O 1
ATOM 4235 N N . ALA B 1 55 ? -16.891 -23.078 7.219 1 87.06 55 ALA B N 1
ATOM 4236 C CA . ALA B 1 55 ? -15.836 -22.188 7.688 1 87.06 55 ALA B CA 1
ATOM 4237 C C . ALA B 1 55 ? -14.531 -22.453 6.93 1 87.06 55 ALA B C 1
ATOM 4239 O O . ALA B 1 55 ? -13.805 -21.5 6.594 1 87.06 55 ALA B O 1
ATOM 4240 N N . LEU B 1 56 ? -14.312 -23.688 6.672 1 89.38 56 LEU B N 1
ATOM 4241 C CA . LEU B 1 56 ? -13.117 -24.031 5.91 1 89.38 56 LEU B CA 1
ATOM 4242 C C . LEU B 1 56 ? -13.219 -23.5 4.48 1 89.38 56 LEU B C 1
ATOM 4244 O O . LEU B 1 56 ? -12.227 -23.031 3.916 1 89.38 56 LEU B O 1
ATOM 4248 N N . LEU B 1 57 ? -14.391 -23.625 3.965 1 88.31 57 LEU B N 1
ATOM 4249 C CA . LEU B 1 57 ? -14.609 -23.109 2.617 1 88.31 57 LEU B CA 1
ATOM 4250 C C . LEU B 1 57 ? -14.445 -21.594 2.576 1 88.31 57 LEU B C 1
ATOM 4252 O O . LEU B 1 57 ? -13.859 -21.062 1.635 1 88.31 57 LEU B O 1
ATOM 4256 N N . ILE B 1 58 ? -14.938 -20.969 3.584 1 90 58 ILE B N 1
ATOM 4257 C CA . ILE B 1 58 ? -14.805 -19.516 3.701 1 90 58 ILE B CA 1
ATOM 4258 C C . ILE B 1 58 ? -13.328 -19.141 3.785 1 90 58 ILE B C 1
ATOM 4260 O O . ILE B 1 58 ? -12.875 -18.219 3.102 1 90 58 ILE B O 1
ATOM 4264 N N . TRP B 1 59 ? -12.641 -19.875 4.562 1 91.56 59 TRP B N 1
ATOM 4265 C CA . TRP B 1 59 ? -11.203 -19.641 4.707 1 91.56 59 TRP B CA 1
ATOM 4266 C C . TRP B 1 59 ? -10.484 -19.844 3.381 1 91.56 59 TRP B C 1
ATOM 4268 O O . TRP B 1 59 ? -9.648 -19.031 2.984 1 91.56 59 TRP B O 1
ATOM 4278 N N . GLY B 1 60 ? -10.789 -20.891 2.725 1 91.75 60 GLY B N 1
ATOM 4279 C CA . GLY B 1 60 ? -10.164 -21.188 1.444 1 91.75 60 GLY B CA 1
ATOM 4280 C C . GLY B 1 60 ? -10.414 -20.109 0.399 1 91.75 60 GLY B C 1
ATOM 4281 O O . GLY B 1 60 ? -9.477 -19.688 -0.287 1 91.75 60 GLY B O 1
ATOM 4282 N N . VAL B 1 61 ? -11.57 -19.672 0.314 1 90.44 61 VAL B N 1
ATOM 4283 C CA . VAL B 1 61 ? -11.93 -18.656 -0.657 1 90.44 61 VAL B CA 1
ATOM 4284 C C . VAL B 1 61 ? -11.258 -17.328 -0.283 1 90.44 61 VAL B C 1
ATOM 4286 O O . VAL B 1 61 ? -10.68 -16.656 -1.14 1 90.44 61 VAL B O 1
ATOM 4289 N N . ALA B 1 62 ? -11.273 -17.016 0.926 1 92.56 62 ALA B N 1
ATOM 4290 C CA . ALA B 1 62 ? -10.68 -15.766 1.391 1 92.56 62 ALA B CA 1
ATOM 4291 C C . ALA B 1 62 ? -9.164 -15.773 1.211 1 92.56 62 ALA B C 1
ATOM 4293 O O . ALA B 1 62 ? -8.594 -14.828 0.664 1 92.56 62 ALA B O 1
ATOM 4294 N N . SER B 1 63 ? -8.523 -16.828 1.57 1 92.06 63 SER B N 1
ATOM 4295 C CA . SER B 1 63 ? -7.07 -16.891 1.654 1 92.06 63 SER B CA 1
ATOM 4296 C C . SER B 1 63 ? -6.441 -17.062 0.276 1 92.06 63 SER B C 1
ATOM 4298 O O . SER B 1 63 ? -5.363 -16.531 0.0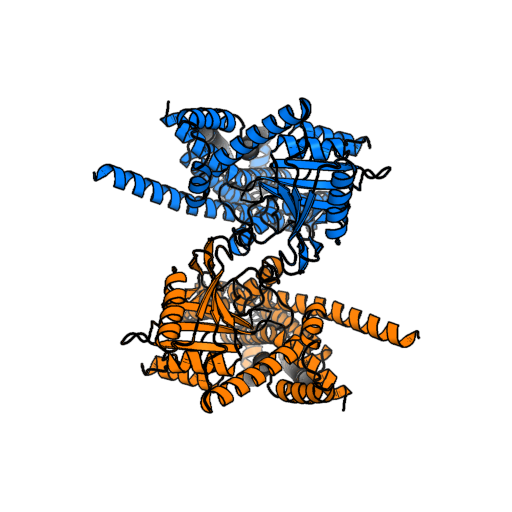05 1 92.06 63 SER B O 1
ATOM 4300 N N . TYR B 1 64 ? -7.137 -17.75 -0.569 1 90.38 64 TYR B N 1
ATOM 4301 C CA . TYR B 1 64 ? -6.465 -18.125 -1.809 1 90.38 64 TYR B CA 1
ATOM 4302 C C . TYR B 1 64 ? -7.051 -17.375 -2.996 1 90.38 64 TYR B C 1
ATOM 4304 O O . TYR B 1 64 ? -6.473 -17.375 -4.086 1 90.38 64 TYR B O 1
ATOM 4312 N N . LEU B 1 65 ? -8.164 -16.719 -2.789 1 90.94 65 LEU B N 1
ATOM 4313 C CA . LEU B 1 65 ? -8.758 -16 -3.908 1 90.94 65 LEU B CA 1
ATOM 4314 C C . LEU B 1 65 ? -8.93 -14.523 -3.574 1 90.94 65 LEU B C 1
ATOM 4316 O O . LEU B 1 65 ? -8.258 -13.672 -4.156 1 90.94 65 LEU B O 1
ATOM 4320 N N . THR B 1 66 ? -9.695 -14.242 -2.588 1 93.06 66 THR B N 1
ATOM 4321 C CA . THR B 1 66 ? -10.156 -12.891 -2.32 1 93.06 66 THR B CA 1
ATOM 4322 C C . THR B 1 66 ? -9.008 -12.016 -1.81 1 93.06 66 THR B C 1
ATOM 4324 O O . THR B 1 66 ? -8.742 -10.945 -2.363 1 93.06 66 THR B O 1
ATOM 4327 N N . LEU B 1 67 ? -8.344 -12.477 -0.819 1 92.44 67 LEU B N 1
ATOM 4328 C CA . LEU B 1 67 ? -7.32 -11.656 -0.176 1 92.44 67 LEU B CA 1
ATOM 4329 C C . LEU B 1 67 ? -6.125 -11.445 -1.103 1 92.44 67 LEU B C 1
ATOM 4331 O O . LEU B 1 67 ? -5.621 -10.328 -1.227 1 92.44 67 LEU B O 1
ATOM 4335 N N . PRO B 1 68 ? -5.688 -12.484 -1.753 1 91.31 68 PRO B N 1
ATOM 4336 C CA . PRO B 1 68 ? -4.586 -12.25 -2.689 1 91.31 68 PRO B CA 1
ATOM 4337 C C . PRO B 1 68 ? -4.938 -11.234 -3.771 1 91.31 68 PRO B C 1
ATOM 4339 O O . PRO B 1 68 ? -4.098 -10.406 -4.141 1 91.31 68 PRO B O 1
ATOM 4342 N N . ARG B 1 69 ? -6.117 -11.305 -4.277 1 92.88 69 ARG B N 1
ATOM 4343 C CA . ARG B 1 69 ? -6.551 -10.336 -5.277 1 92.88 69 ARG B CA 1
ATOM 4344 C C . ARG B 1 69 ? -6.598 -8.93 -4.688 1 92.88 69 ARG B C 1
ATOM 4346 O O . ARG B 1 69 ? -6.215 -7.957 -5.352 1 92.88 69 ARG B O 1
ATOM 4353 N N . LEU B 1 70 ? -7.078 -8.812 -3.514 1 93.25 70 LEU B N 1
ATOM 4354 C CA . LEU B 1 70 ? -7.082 -7.527 -2.83 1 93.25 70 LEU B CA 1
ATOM 4355 C C . LEU B 1 70 ? -5.668 -6.969 -2.715 1 93.25 70 LEU B C 1
ATOM 4357 O O . LEU B 1 70 ? -5.434 -5.801 -3.033 1 93.25 70 LEU B O 1
ATOM 4361 N N . HIS B 1 71 ? -4.789 -7.789 -2.322 1 91.38 71 HIS B N 1
ATOM 4362 C CA . HIS B 1 71 ? -3.406 -7.352 -2.15 1 91.38 71 HIS B CA 1
ATOM 4363 C C . HIS B 1 71 ? -2.779 -6.973 -3.488 1 91.38 71 HIS B C 1
ATOM 4365 O O . HIS B 1 71 ? -1.981 -6.035 -3.559 1 91.38 71 HIS B O 1
ATOM 4371 N N . SER B 1 72 ? -3.115 -7.691 -4.477 1 91.62 72 SER B N 1
ATOM 4372 C CA . SER B 1 72 ? -2.6 -7.348 -5.797 1 91.62 72 SER B CA 1
ATOM 4373 C C . SER B 1 72 ? -3.066 -5.961 -6.23 1 91.62 72 SER B C 1
ATOM 4375 O O . SER B 1 72 ? -2.299 -5.199 -6.82 1 91.62 72 SER B O 1
ATOM 4377 N N . ILE B 1 73 ? -4.254 -5.656 -5.965 1 90.38 73 ILE B N 1
ATOM 4378 C CA . ILE B 1 73 ? -4.809 -4.352 -6.316 1 90.38 73 ILE B CA 1
ATOM 4379 C C . ILE B 1 73 ? -4.117 -3.262 -5.504 1 90.38 73 ILE B C 1
ATOM 4381 O O . ILE B 1 73 ? -3.668 -2.254 -6.055 1 90.38 73 ILE B O 1
ATOM 4385 N N . LEU B 1 74 ? -3.992 -3.496 -4.219 1 89.88 74 LEU B N 1
ATOM 4386 C CA . LEU B 1 74 ? -3.455 -2.482 -3.316 1 89.88 74 LEU B CA 1
ATOM 4387 C C . LEU B 1 74 ? -1.962 -2.281 -3.551 1 89.88 74 LEU B C 1
ATOM 4389 O O . LEU B 1 74 ? -1.469 -1.151 -3.508 1 89.88 74 LEU B O 1
ATOM 4393 N N . THR B 1 75 ? -1.247 -3.334 -3.793 1 89 75 THR B N 1
ATOM 4394 C CA . THR B 1 75 ? 0.19 -3.219 -4.012 1 89 75 THR B CA 1
ATOM 4395 C C . THR B 1 75 ? 0.479 -2.508 -5.332 1 89 75 THR B C 1
ATOM 4397 O O . THR B 1 75 ? 1.486 -1.809 -5.457 1 89 75 THR B O 1
ATOM 4400 N N . ASP B 1 76 ? -0.375 -2.695 -6.273 1 85.38 76 ASP B N 1
ATOM 4401 C CA . ASP B 1 76 ? -0.226 -1.985 -7.539 1 85.38 76 ASP B CA 1
ATOM 4402 C C . ASP B 1 76 ? -0.316 -0.474 -7.336 1 85.38 76 ASP B C 1
ATOM 4404 O O . ASP B 1 76 ? 0.307 0.295 -8.07 1 85.38 76 ASP B O 1
ATOM 4408 N N . ILE B 1 77 ? -0.954 -0.12 -6.352 1 84.25 77 ILE B N 1
ATOM 4409 C CA . ILE B 1 77 ? -1.187 1.296 -6.09 1 84.25 77 ILE B CA 1
ATOM 4410 C C . ILE B 1 77 ? -0.094 1.838 -5.172 1 84.25 77 ILE B C 1
ATOM 4412 O O . ILE B 1 77 ? 0.437 2.928 -5.402 1 84.25 77 ILE B O 1
ATOM 4416 N N . TYR B 1 78 ? 0.346 1.121 -4.18 1 86.44 78 TYR B N 1
ATOM 4417 C CA . TYR B 1 78 ? 1.112 1.704 -3.086 1 86.44 78 TYR B CA 1
ATOM 4418 C C . TYR B 1 78 ? 2.578 1.294 -3.166 1 86.44 78 TYR B C 1
ATOM 4420 O O . TYR B 1 78 ? 3.447 1.96 -2.598 1 86.44 78 TYR B O 1
ATOM 4428 N N . VAL B 1 79 ? 2.893 0.163 -3.715 1 85.5 79 VAL B N 1
ATOM 4429 C CA . VAL B 1 79 ? 4.27 -0.314 -3.793 1 85.5 79 VAL B CA 1
ATOM 4430 C C . VAL B 1 79 ? 4.891 0.119 -5.117 1 85.5 79 VAL B C 1
ATOM 4432 O O . VAL B 1 79 ? 4.316 -0.111 -6.188 1 85.5 79 VAL B O 1
ATOM 4435 N N . PRO B 1 80 ? 5.988 0.807 -5.023 1 81.88 80 PRO B N 1
ATOM 4436 C CA . PRO B 1 80 ? 6.621 1.253 -6.266 1 81.88 80 PRO B CA 1
ATOM 4437 C C . PRO B 1 80 ? 7.109 0.091 -7.129 1 81.88 80 PRO B C 1
ATOM 4439 O O . PRO B 1 80 ? 7.402 -0.989 -6.609 1 81.88 80 PRO B O 1
ATOM 4442 N N . ASN B 1 81 ? 7.242 0.34 -8.438 1 76.62 81 ASN B N 1
ATOM 4443 C CA . ASN B 1 81 ? 7.637 -0.712 -9.367 1 76.62 81 ASN B CA 1
ATOM 4444 C C . ASN B 1 81 ? 9.133 -0.68 -9.648 1 76.62 81 ASN B C 1
ATOM 4446 O O . ASN B 1 81 ? 9.648 -1.498 -10.414 1 76.62 81 ASN B O 1
ATOM 4450 N N . TYR B 1 82 ? 9.82 0.257 -9.055 1 77.5 82 TYR B N 1
ATOM 4451 C CA . TYR B 1 82 ? 11.266 0.284 -9.234 1 77.5 82 TYR B CA 1
ATOM 4452 C C . TYR B 1 82 ? 11.977 -0.45 -8.102 1 77.5 82 TYR B C 1
ATOM 4454 O O . TYR B 1 82 ? 11.336 -0.87 -7.133 1 77.5 82 TYR B O 1
ATOM 4462 N N . PHE B 1 83 ? 13.281 -0.698 -8.312 1 82.31 83 PHE B N 1
ATOM 4463 C CA . PHE B 1 83 ? 14.062 -1.505 -7.383 1 82.31 83 PHE B CA 1
ATOM 4464 C C . PHE B 1 83 ? 14.219 -0.794 -6.047 1 82.31 83 PHE B C 1
ATOM 4466 O O . PHE B 1 83 ? 14.703 0.339 -5.988 1 82.31 83 PHE B O 1
ATOM 4473 N N . ILE B 1 84 ? 13.797 -1.476 -4.996 1 81.88 84 ILE B N 1
ATOM 4474 C CA . ILE B 1 84 ? 13.922 -0.865 -3.676 1 81.88 84 ILE B CA 1
ATOM 4475 C C . ILE B 1 84 ? 14.633 -1.829 -2.727 1 81.88 84 ILE B C 1
ATOM 4477 O O . ILE B 1 84 ? 14.469 -1.738 -1.507 1 81.88 84 ILE B O 1
ATOM 4481 N N . GLY B 1 85 ? 15.281 -2.859 -3.234 1 86.19 85 GLY B N 1
ATOM 4482 C CA . GLY B 1 85 ? 16.125 -3.736 -2.441 1 86.19 85 GLY B CA 1
ATOM 4483 C C . GLY B 1 85 ? 15.391 -4.93 -1.87 1 86.19 85 GLY B C 1
ATOM 4484 O O . GLY B 1 85 ? 15.883 -5.594 -0.957 1 86.19 85 GLY B O 1
ATOM 4485 N N . ARG B 1 86 ? 14.195 -5.145 -2.33 1 89.62 86 ARG B N 1
ATOM 4486 C CA . ARG B 1 86 ? 13.391 -6.27 -1.871 1 89.62 86 ARG B CA 1
ATOM 4487 C C . ARG B 1 86 ? 12.68 -6.945 -3.039 1 89.62 86 ARG B C 1
ATOM 4489 O O . ARG B 1 86 ? 12.328 -6.289 -4.02 1 89.62 86 ARG B O 1
ATOM 4496 N N . ALA B 1 87 ? 12.547 -8.234 -2.885 1 91.44 87 ALA B N 1
ATOM 4497 C CA . ALA B 1 87 ? 11.742 -8.969 -3.854 1 91.44 87 ALA B CA 1
ATOM 4498 C C . ALA B 1 87 ? 10.25 -8.859 -3.521 1 91.44 87 ALA B C 1
ATOM 4500 O O . ALA B 1 87 ? 9.883 -8.445 -2.42 1 91.44 87 ALA B O 1
ATOM 4501 N N . LYS B 1 88 ? 9.43 -9.148 -4.445 1 90.62 88 LYS B N 1
ATOM 4502 C CA . LYS B 1 88 ? 7.984 -9.102 -4.258 1 90.62 88 LYS B CA 1
ATOM 4503 C C . LYS B 1 88 ? 7.363 -10.484 -4.395 1 90.62 88 LYS B C 1
ATOM 4505 O O . LYS B 1 88 ? 7.871 -11.336 -5.133 1 90.62 88 LYS B O 1
ATOM 4510 N N . THR B 1 89 ? 6.312 -10.68 -3.697 1 89.25 89 THR B N 1
ATOM 4511 C CA . THR B 1 89 ? 5.535 -11.906 -3.865 1 89.25 89 THR B CA 1
ATOM 4512 C C . THR B 1 89 ? 4.684 -11.836 -5.129 1 89.25 89 THR B C 1
ATOM 4514 O O . THR B 1 89 ? 4.625 -10.797 -5.789 1 89.25 89 THR B O 1
ATOM 4517 N N . SER B 1 90 ? 4.059 -12.961 -5.43 1 85.38 90 SER B N 1
ATOM 4518 C CA . SER B 1 90 ? 3.23 -13.031 -6.629 1 85.38 90 SER B CA 1
ATOM 4519 C C . SER B 1 90 ? 2.068 -12.047 -6.559 1 85.38 90 SER B C 1
ATOM 4521 O O . SER B 1 90 ? 1.601 -11.555 -7.59 1 85.38 90 SER B O 1
ATOM 4523 N N . ASP B 1 91 ? 1.634 -11.719 -5.359 1 86.5 91 ASP B N 1
ATOM 4524 C CA . ASP B 1 91 ? 0.535 -10.773 -5.18 1 86.5 91 ASP B CA 1
ATOM 4525 C C . ASP B 1 91 ? 1.054 -9.336 -5.078 1 86.5 91 ASP B C 1
ATOM 4527 O O . ASP B 1 91 ? 0.275 -8.406 -4.875 1 86.5 91 ASP B O 1
ATOM 4531 N N . GLY B 1 92 ? 2.326 -9.164 -5.129 1 87.12 92 GLY B N 1
ATOM 4532 C CA . GLY B 1 92 ? 2.902 -7.828 -5.199 1 87.12 92 GLY B CA 1
ATOM 4533 C C . GLY B 1 92 ? 3.393 -7.316 -3.857 1 87.12 92 GLY B C 1
ATOM 4534 O O . GLY B 1 92 ? 3.928 -6.211 -3.77 1 87.12 92 GLY B O 1
ATOM 4535 N N . LEU B 1 93 ? 3.242 -8.109 -2.82 1 88.06 93 LEU B N 1
ATOM 4536 C CA . LEU B 1 93 ? 3.703 -7.703 -1.498 1 88.06 93 LEU B CA 1
ATOM 4537 C C . LEU B 1 93 ? 5.227 -7.73 -1.422 1 88.06 93 LEU B C 1
ATOM 4539 O O . LEU B 1 93 ? 5.867 -8.57 -2.055 1 88.06 93 LEU B O 1
ATOM 4543 N N . LEU B 1 94 ? 5.773 -6.766 -0.652 1 87.44 94 LEU B N 1
ATOM 4544 C CA . LEU B 1 94 ? 7.215 -6.781 -0.44 1 87.44 94 LEU B CA 1
ATOM 4545 C C . LEU B 1 94 ? 7.637 -8.039 0.313 1 87.44 94 LEU B C 1
ATOM 4547 O O . LEU B 1 94 ? 7.09 -8.344 1.374 1 87.44 94 LEU B O 1
ATOM 4551 N N . GLY B 1 95 ? 8.523 -8.75 -0.307 1 88.06 95 GLY B N 1
ATOM 4552 C CA . GLY B 1 95 ? 8.969 -10.016 0.254 1 88.06 95 GLY B CA 1
ATOM 4553 C C . GLY B 1 95 ? 10.336 -9.93 0.917 1 88.06 95 GLY B C 1
ATOM 4554 O O . GLY B 1 95 ? 10.586 -9.023 1.716 1 88.06 95 GLY B O 1
ATOM 4555 N N . ASP B 1 96 ? 11.164 -10.867 0.562 1 87.44 96 ASP B N 1
ATOM 4556 C CA . ASP B 1 96 ? 12.477 -11.016 1.182 1 87.44 96 ASP B CA 1
ATOM 4557 C C . ASP B 1 96 ? 13.461 -9.984 0.639 1 87.44 96 ASP B C 1
ATOM 4559 O O . ASP B 1 96 ? 13.32 -9.523 -0.496 1 87.44 96 ASP B O 1
ATOM 4563 N N . PRO B 1 97 ? 14.43 -9.609 1.467 1 89.38 97 PRO B N 1
ATOM 4564 C CA . PRO B 1 97 ? 15.445 -8.656 1.01 1 89.38 97 PRO B CA 1
ATOM 4565 C C . PRO B 1 97 ? 16.406 -9.266 -0.011 1 89.38 97 PRO B C 1
ATOM 4567 O O . PRO B 1 97 ? 16.672 -10.469 0.029 1 89.38 97 PRO B O 1
ATOM 4570 N N . ILE B 1 98 ? 16.781 -8.445 -0.919 1 92.56 98 ILE B N 1
ATOM 4571 C CA . ILE B 1 98 ? 17.922 -8.773 -1.751 1 92.56 98 ILE B CA 1
ATOM 4572 C C . ILE B 1 98 ? 19.219 -8.555 -0.963 1 92.56 98 ILE B C 1
ATOM 4574 O O . ILE B 1 98 ? 19.578 -7.414 -0.651 1 92.56 98 ILE B O 1
ATOM 4578 N N . ASN B 1 99 ? 19.891 -9.641 -0.622 1 93.62 99 ASN B N 1
ATOM 4579 C CA . ASN B 1 99 ? 21 -9.469 0.31 1 93.62 99 ASN B CA 1
ATOM 4580 C C . ASN B 1 99 ? 22.281 -10.062 -0.247 1 93.62 99 ASN B C 1
ATOM 4582 O O . ASN B 1 99 ? 23.297 -10.141 0.459 1 93.62 99 ASN B O 1
ATOM 4586 N N . LEU B 1 100 ? 22.281 -10.477 -1.503 1 96.12 100 LEU B N 1
ATOM 4587 C CA . LEU B 1 100 ? 23.469 -11.016 -2.154 1 96.12 100 LEU B CA 1
ATOM 4588 C C . LEU B 1 100 ? 23.516 -10.594 -3.621 1 96.12 100 LEU B C 1
ATOM 4590 O O . LEU B 1 100 ? 22.484 -10.328 -4.23 1 96.12 100 LEU B O 1
ATOM 4594 N N . ALA B 1 101 ? 24.703 -10.453 -4.113 1 96.62 101 ALA B N 1
ATOM 4595 C CA . ALA B 1 101 ? 24.953 -10.234 -5.535 1 96.62 101 ALA B CA 1
ATOM 4596 C C . ALA B 1 101 ? 26.141 -11.07 -6.023 1 96.62 101 ALA B C 1
ATOM 4598 O O . ALA B 1 101 ? 26.891 -11.609 -5.215 1 96.62 101 ALA B O 1
ATOM 4599 N N . ALA B 1 102 ? 26.25 -11.273 -7.344 1 97.38 102 ALA B N 1
ATOM 4600 C CA . ALA B 1 102 ? 27.328 -12.102 -7.867 1 97.38 102 ALA B CA 1
ATOM 4601 C C . ALA B 1 102 ? 27.75 -11.633 -9.258 1 97.38 102 ALA B C 1
ATOM 4603 O O . ALA B 1 102 ? 26.938 -11.102 -10.016 1 97.38 102 ALA B O 1
ATOM 4604 N N . HIS B 1 103 ? 29.047 -11.789 -9.445 1 96.81 103 HIS B N 1
ATOM 4605 C CA . HIS B 1 103 ? 29.609 -11.672 -10.781 1 96.81 103 HIS B CA 1
ATOM 4606 C C . HIS B 1 103 ? 29.875 -13.047 -11.383 1 96.81 103 HIS B C 1
ATOM 4608 O O . HIS B 1 103 ? 30.359 -13.953 -10.695 1 96.81 103 HIS B O 1
ATOM 4614 N N . GLY B 1 104 ? 29.484 -13.203 -12.586 1 96 104 GLY B N 1
ATOM 4615 C CA . GLY B 1 104 ? 29.734 -14.453 -13.281 1 96 104 GLY B CA 1
ATOM 4616 C C . GLY B 1 104 ? 28.609 -14.875 -14.195 1 96 104 GLY B C 1
ATOM 4617 O O . GLY B 1 104 ? 27.5 -14.328 -14.125 1 96 104 GLY B O 1
ATOM 4618 N N . SER B 1 105 ? 28.938 -15.828 -15 1 94.69 105 SER B N 1
ATOM 4619 C CA . SER B 1 105 ? 27.922 -16.391 -15.875 1 94.69 105 SER B CA 1
ATOM 4620 C C . SER B 1 105 ? 27.016 -17.359 -15.109 1 94.69 105 SER B C 1
ATOM 4622 O O . SER B 1 105 ? 27.312 -17.734 -13.977 1 94.69 105 SER B O 1
ATOM 4624 N N . ALA B 1 106 ? 25.875 -17.688 -15.758 1 96.06 106 ALA B N 1
ATOM 4625 C CA . ALA B 1 106 ? 24.938 -18.609 -15.125 1 96.06 106 ALA B CA 1
ATOM 4626 C C . ALA B 1 106 ? 25.625 -19.938 -14.797 1 96.06 106 ALA B C 1
ATOM 4628 O O . ALA B 1 106 ? 25.391 -20.516 -13.727 1 96.06 106 ALA B O 1
ATOM 4629 N N . GLN B 1 107 ? 26.453 -20.422 -15.734 1 96.5 107 GLN B N 1
ATOM 4630 C CA . GLN B 1 107 ? 27.125 -21.703 -15.531 1 96.5 107 GLN B CA 1
ATOM 4631 C C . GLN B 1 107 ? 28.109 -21.625 -14.367 1 96.5 107 GLN B C 1
ATOM 4633 O O . GLN B 1 107 ? 28.266 -22.609 -13.625 1 96.5 107 GLN B O 1
ATOM 4638 N N . GLN B 1 108 ? 28.719 -20.5 -14.188 1 96.88 108 GLN B N 1
ATOM 4639 C CA . GLN B 1 108 ? 29.672 -20.328 -13.094 1 96.88 108 GLN B CA 1
ATOM 4640 C C . GLN B 1 108 ? 28.953 -20.266 -11.742 1 96.88 108 GLN B C 1
ATOM 4642 O O . GLN B 1 108 ? 29.469 -20.797 -10.75 1 96.88 108 GLN B O 1
ATOM 4647 N N . ILE B 1 109 ? 27.781 -19.641 -11.703 1 97.25 109 ILE B N 1
ATOM 4648 C CA . ILE B 1 109 ? 27 -19.594 -10.469 1 97.25 109 ILE B CA 1
ATOM 4649 C C . ILE B 1 109 ? 26.531 -21 -10.102 1 97.25 109 ILE B C 1
ATOM 4651 O O . ILE B 1 109 ? 26.625 -21.406 -8.938 1 97.25 109 ILE B O 1
ATOM 4655 N N . HIS B 1 110 ? 26.031 -21.75 -11.102 1 97.25 110 HIS B N 1
ATOM 4656 C CA . HIS B 1 110 ? 25.609 -23.125 -10.867 1 97.25 110 HIS B CA 1
ATOM 4657 C C . HIS B 1 110 ? 26.75 -23.984 -10.344 1 97.25 110 HIS B C 1
ATOM 4659 O O . HIS B 1 110 ? 26.562 -24.781 -9.43 1 97.25 110 HIS B O 1
ATOM 4665 N N . ALA B 1 111 ? 27.891 -23.812 -10.938 1 97.69 111 ALA B N 1
ATOM 4666 C CA . ALA B 1 111 ? 29.062 -24.578 -10.523 1 97.69 111 ALA B CA 1
ATOM 4667 C C . ALA B 1 111 ? 29.438 -24.25 -9.078 1 97.69 111 ALA B C 1
ATOM 4669 O O . ALA B 1 111 ? 29.734 -25.156 -8.289 1 97.69 111 ALA B O 1
ATOM 4670 N N . ALA B 1 112 ? 29.438 -22.953 -8.773 1 97.88 112 ALA B N 1
ATOM 4671 C CA . ALA B 1 112 ? 29.812 -22.516 -7.438 1 97.88 112 ALA B CA 1
ATOM 4672 C C . ALA B 1 112 ? 28.859 -23.078 -6.387 1 97.88 112 ALA B C 1
ATOM 4674 O O . ALA B 1 112 ? 29.297 -23.562 -5.336 1 97.88 112 ALA B O 1
ATOM 4675 N N . MET B 1 113 ? 27.594 -23.016 -6.664 1 97.62 113 MET B N 1
ATOM 4676 C CA . MET B 1 113 ? 26.578 -23.484 -5.723 1 97.62 113 MET B CA 1
ATOM 4677 C C . MET B 1 113 ? 26.625 -25 -5.578 1 97.62 113 MET B C 1
ATOM 4679 O O . MET B 1 113 ? 26.516 -25.531 -4.469 1 97.62 113 MET B O 1
ATOM 4683 N N . ARG B 1 114 ? 26.781 -25.688 -6.707 1 96.81 114 ARG B N 1
ATOM 4684 C CA . ARG B 1 114 ? 26.875 -27.141 -6.676 1 96.81 114 ARG B CA 1
ATOM 4685 C C . ARG B 1 114 ? 28.062 -27.594 -5.836 1 96.81 114 ARG B C 1
ATOM 4687 O O . ARG B 1 114 ? 27.938 -28.469 -4.988 1 96.81 114 ARG B O 1
ATOM 4694 N N . LYS B 1 115 ? 29.188 -27.031 -6.09 1 97.06 115 LYS B N 1
ATOM 4695 C CA . LYS B 1 115 ? 30.391 -27.391 -5.355 1 97.06 115 LYS B CA 1
ATOM 4696 C C . LYS B 1 115 ? 30.234 -27.109 -3.861 1 97.06 115 LYS B C 1
ATOM 4698 O O . LYS B 1 115 ? 30.828 -27.812 -3.031 1 97.06 115 LYS B O 1
ATOM 4703 N N . ALA B 1 116 ? 29.438 -26.125 -3.543 1 96.88 116 ALA B N 1
ATOM 4704 C CA . ALA B 1 116 ? 29.203 -25.734 -2.152 1 96.88 116 ALA B CA 1
ATOM 4705 C C . ALA B 1 116 ? 28.188 -26.656 -1.494 1 96.88 116 ALA B C 1
ATOM 4707 O O . ALA B 1 116 ? 27.875 -26.5 -0.313 1 96.88 116 ALA B O 1
ATOM 4708 N N . GLY B 1 117 ? 27.562 -27.547 -2.223 1 94.5 117 GLY B N 1
ATOM 4709 C CA . GLY B 1 117 ? 26.656 -28.531 -1.647 1 94.5 117 GLY B CA 1
ATOM 4710 C C . GLY B 1 117 ? 25.203 -28.125 -1.693 1 94.5 117 GLY B C 1
ATOM 4711 O O . GLY B 1 117 ? 24.359 -28.719 -1.013 1 94.5 117 GLY B O 1
ATOM 4712 N N . TRP B 1 118 ? 24.875 -27.109 -2.408 1 96.06 118 TRP B N 1
ATOM 4713 C CA . TRP B 1 118 ? 23.5 -26.672 -2.553 1 96.06 118 TRP B CA 1
ATOM 4714 C C . TRP B 1 118 ? 22.781 -27.469 -3.648 1 96.06 118 TRP B C 1
ATOM 4716 O O . TRP B 1 118 ? 23.422 -27.906 -4.617 1 96.06 118 TRP B O 1
ATOM 4726 N N . THR B 1 119 ? 21.516 -27.656 -3.479 1 95 119 THR B N 1
ATOM 4727 C CA . THR B 1 119 ? 20.703 -28.422 -4.434 1 95 119 THR B CA 1
ATOM 4728 C C . THR B 1 119 ? 19.781 -27.484 -5.215 1 95 119 THR B C 1
ATOM 4730 O O . THR B 1 119 ? 19.125 -26.625 -4.629 1 95 119 THR B O 1
ATOM 4733 N N . LEU B 1 120 ? 19.781 -27.688 -6.477 1 95.75 120 LEU B N 1
ATOM 4734 C CA . LEU B 1 120 ? 18.922 -26.891 -7.352 1 95.75 120 LEU B CA 1
ATOM 4735 C C . LEU B 1 120 ? 17.453 -27.25 -7.137 1 95.75 120 LEU B C 1
ATOM 4737 O O . LEU B 1 120 ? 17.094 -28.438 -7.129 1 95.75 120 LEU B O 1
ATOM 4741 N N . ALA B 1 121 ? 16.656 -26.25 -6.879 1 93.25 121 ALA B N 1
ATOM 4742 C CA . ALA B 1 121 ? 15.219 -26.484 -6.684 1 93.25 121 ALA B CA 1
ATOM 4743 C C . ALA B 1 121 ? 14.523 -26.766 -8.008 1 93.25 121 ALA B C 1
ATOM 4745 O O . ALA B 1 121 ? 14.844 -26.156 -9.031 1 93.25 121 ALA B O 1
ATOM 4746 N N . ASP B 1 122 ? 13.492 -27.609 -7.988 1 88.19 122 ASP B N 1
ATOM 4747 C CA . ASP B 1 122 ? 12.672 -27.891 -9.164 1 88.19 122 ASP B CA 1
ATOM 4748 C C . ASP B 1 122 ? 11.742 -26.734 -9.477 1 88.19 122 ASP B C 1
ATOM 4750 O O . ASP B 1 122 ? 11.305 -26.016 -8.57 1 88.19 122 ASP B O 1
ATOM 4754 N N . PRO B 1 123 ? 11.531 -26.531 -10.742 1 81.75 123 PRO B N 1
ATOM 4755 C CA . PRO B 1 123 ? 10.492 -25.547 -11.07 1 81.75 123 PRO B CA 1
ATOM 4756 C C . PRO B 1 123 ? 9.102 -26 -10.633 1 81.75 123 PRO B C 1
ATOM 4758 O O . PRO B 1 123 ? 8.844 -27.188 -10.492 1 81.75 123 PRO B O 1
ATOM 4761 N N . ILE B 1 124 ? 8.266 -25.031 -10.414 1 76.19 124 ILE B N 1
ATOM 4762 C CA . ILE B 1 124 ? 6.898 -25.359 -10.023 1 76.19 124 ILE B CA 1
ATOM 4763 C C . ILE B 1 124 ? 6.113 -25.844 -11.242 1 76.19 124 ILE B C 1
ATOM 4765 O O . ILE B 1 124 ? 5.828 -25.047 -12.148 1 76.19 124 ILE B O 1
ATOM 4769 N N . THR B 1 125 ? 5.859 -27.094 -11.375 1 72.75 125 THR B N 1
ATOM 4770 C CA . THR B 1 125 ? 5.035 -27.75 -12.383 1 72.75 125 THR B CA 1
ATOM 4771 C C . THR B 1 125 ? 3.975 -28.625 -11.734 1 72.75 125 THR B C 1
ATOM 4773 O O . THR B 1 125 ? 3.953 -28.781 -10.508 1 72.75 125 THR B O 1
ATOM 4776 N N . ALA B 1 126 ? 3.078 -29.031 -12.586 1 73.38 126 ALA B N 1
ATOM 4777 C CA . ALA B 1 126 ? 2.057 -29.938 -12.055 1 73.38 126 ALA B CA 1
ATOM 4778 C C . ALA B 1 126 ? 2.686 -31.188 -11.438 1 73.38 126 ALA B C 1
ATOM 4780 O O . ALA B 1 126 ? 2.238 -31.656 -10.398 1 73.38 126 ALA B O 1
ATOM 4781 N N . THR B 1 127 ? 3.703 -31.625 -12.133 1 77.38 127 THR B N 1
ATOM 4782 C CA . THR B 1 127 ? 4.379 -32.812 -11.672 1 77.38 127 THR B CA 1
ATOM 4783 C C . THR B 1 127 ? 5.098 -32.562 -10.352 1 77.38 127 THR B C 1
ATOM 4785 O O . THR B 1 127 ? 4.973 -33.375 -9.406 1 77.38 127 THR B O 1
ATOM 4788 N N . SER B 1 128 ? 5.82 -31.484 -10.289 1 79.56 128 SER B N 1
ATOM 4789 C CA . SER B 1 128 ? 6.559 -31.172 -9.07 1 79.56 128 SER B CA 1
ATOM 4790 C C . SER B 1 128 ? 5.613 -30.844 -7.922 1 79.56 128 SER B C 1
ATOM 4792 O O . SER B 1 128 ? 5.898 -31.172 -6.766 1 79.56 128 SER B O 1
ATOM 4794 N N . ALA B 1 129 ? 4.543 -30.219 -8.242 1 76.5 129 ALA B N 1
ATOM 4795 C CA . ALA B 1 129 ? 3.543 -29.922 -7.219 1 76.5 129 ALA B CA 1
ATOM 4796 C C . ALA B 1 129 ? 2.959 -31.203 -6.633 1 76.5 129 ALA B C 1
ATOM 4798 O O . ALA B 1 129 ? 2.793 -31.312 -5.414 1 76.5 129 ALA B O 1
ATOM 4799 N N . TRP B 1 130 ? 2.66 -32.125 -7.531 1 79.69 130 TRP B N 1
ATOM 4800 C CA . TRP B 1 130 ? 2.121 -33.406 -7.086 1 79.69 130 TRP B CA 1
ATOM 4801 C C . TRP B 1 130 ? 3.141 -34.156 -6.242 1 79.69 130 TRP B C 1
ATOM 4803 O O . TRP B 1 130 ? 2.791 -34.781 -5.223 1 79.69 130 TRP B O 1
ATOM 4813 N N . LYS B 1 131 ? 4.332 -34.125 -6.719 1 81.38 131 LYS B N 1
ATOM 4814 C CA . LYS B 1 131 ? 5.406 -34.75 -5.961 1 81.38 131 LYS B CA 1
ATOM 4815 C C . LYS B 1 131 ? 5.551 -34.125 -4.578 1 81.38 131 LYS B C 1
ATOM 4817 O O . LYS B 1 131 ? 5.801 -34.844 -3.596 1 81.38 131 LYS B O 1
ATOM 4822 N N . MET B 1 132 ? 5.422 -32.875 -4.504 1 79.75 132 MET B N 1
ATOM 4823 C CA . MET B 1 132 ? 5.516 -32.156 -3.236 1 79.75 132 MET B CA 1
ATOM 4824 C C . MET B 1 132 ? 4.402 -32.594 -2.287 1 79.75 132 MET B C 1
ATOM 4826 O O . MET B 1 132 ? 4.648 -32.844 -1.104 1 79.75 132 MET B O 1
ATOM 4830 N N . VAL B 1 133 ? 3.209 -32.656 -2.764 1 75.75 133 VAL B N 1
ATOM 4831 C CA . VAL B 1 133 ? 2.064 -33.094 -1.96 1 75.75 133 VAL B CA 1
ATOM 4832 C C . VAL B 1 133 ? 2.283 -34.5 -1.455 1 75.75 133 VAL B C 1
ATOM 4834 O O . VAL B 1 133 ? 2.061 -34.781 -0.277 1 75.75 133 VAL B O 1
ATOM 4837 N N . GLN B 1 134 ? 2.734 -35.312 -2.35 1 79.81 134 GLN B N 1
ATOM 4838 C CA . GLN B 1 134 ? 2.98 -36.719 -2 1 79.81 134 GLN B CA 1
ATOM 4839 C C . GLN B 1 134 ? 4.055 -36.844 -0.921 1 79.81 134 GLN B C 1
ATOM 4841 O O . GLN B 1 134 ? 3.914 -37.625 0.019 1 79.81 134 GLN B O 1
ATOM 4846 N N . SER B 1 135 ? 5.066 -36.062 -1.145 1 80.19 135 SER B N 1
ATOM 4847 C CA . SER B 1 135 ? 6.164 -36.094 -0.185 1 80.19 135 SER B CA 1
ATOM 4848 C C . SER B 1 135 ? 5.715 -35.625 1.189 1 80.19 135 SER B C 1
ATOM 4850 O O . SER B 1 135 ? 6.137 -36.156 2.213 1 80.19 135 SER B O 1
ATOM 4852 N N . THR B 1 136 ? 4.93 -34.625 1.229 1 74.12 136 THR B N 1
ATOM 4853 C CA . THR B 1 136 ? 4.418 -34.094 2.488 1 74.12 136 THR B CA 1
ATOM 4854 C C . THR B 1 136 ? 3.518 -35.125 3.174 1 74.12 136 THR B C 1
ATOM 4856 O O . THR B 1 136 ? 3.602 -35.312 4.391 1 74.12 136 THR B O 1
ATOM 4859 N N . LEU B 1 137 ? 2.748 -35.875 2.395 1 75.06 137 LEU B N 1
ATOM 4860 C CA . LEU B 1 137 ? 1.801 -36.844 2.932 1 75.06 137 LEU B CA 1
ATOM 4861 C C . LEU B 1 137 ? 2.521 -38.094 3.395 1 75.06 137 LEU B C 1
ATOM 4863 O O . LEU B 1 137 ? 2.121 -38.719 4.383 1 75.06 137 LEU B O 1
ATOM 4867 N N . THR B 1 138 ? 3.576 -38.469 2.701 1 81.12 138 THR B N 1
ATOM 4868 C CA . THR B 1 138 ? 4.301 -39.688 3.018 1 81.12 138 THR B CA 1
ATOM 4869 C C . THR B 1 138 ? 5.488 -39.375 3.934 1 81.12 138 THR B C 1
ATOM 4871 O O . THR B 1 138 ? 6.188 -40.312 4.363 1 81.12 138 THR B O 1
ATOM 4874 N N . ARG B 1 139 ? 5.793 -38.156 4.223 1 77.25 139 ARG B N 1
ATOM 4875 C CA . ARG B 1 139 ? 6.883 -37.719 5.082 1 77.25 139 ARG B CA 1
ATOM 4876 C C . ARG B 1 139 ? 8.234 -38.094 4.512 1 77.25 139 ARG B C 1
ATOM 4878 O O . ARG B 1 139 ? 9.141 -38.469 5.254 1 77.25 139 ARG B O 1
ATOM 4885 N N . LYS B 1 140 ? 8.211 -38.25 3.201 1 77.88 140 LYS B N 1
ATOM 4886 C CA . LYS B 1 140 ? 9.484 -38.469 2.539 1 77.88 140 LYS B CA 1
ATOM 4887 C C . LYS B 1 140 ? 10.172 -37.156 2.158 1 77.88 140 LYS B C 1
ATOM 4889 O O . LYS B 1 140 ? 9.5 -36.156 1.929 1 77.88 140 LYS B O 1
ATOM 4894 N N . SER B 1 141 ? 11.477 -37.25 2.195 1 78.56 141 SER B N 1
ATOM 4895 C CA . SER B 1 141 ? 12.25 -36.062 1.895 1 78.56 141 SER B CA 1
ATOM 4896 C C . SER B 1 141 ? 12.227 -35.75 0.402 1 78.56 141 SER B C 1
ATOM 4898 O O . SER B 1 141 ? 12.297 -36.656 -0.428 1 78.56 141 SER B O 1
ATOM 4900 N N . TYR B 1 142 ? 11.906 -34.594 -0.015 1 83.75 142 TYR B N 1
ATOM 4901 C CA . TYR B 1 142 ? 12 -34.031 -1.356 1 83.75 142 TYR B CA 1
ATOM 4902 C C . TYR B 1 142 ? 12.969 -32.844 -1.386 1 83.75 142 TYR B C 1
ATOM 4904 O O . TYR B 1 142 ? 12.547 -31.703 -1.355 1 83.75 142 TYR B O 1
ATOM 4912 N N . PRO B 1 143 ? 14.281 -33.188 -1.536 1 81.56 143 PRO B N 1
ATOM 4913 C CA . PRO B 1 143 ? 15.312 -32.125 -1.442 1 81.56 143 PRO B CA 1
ATOM 4914 C C . PRO B 1 143 ? 15.227 -31.109 -2.572 1 81.56 143 PRO B C 1
ATOM 4916 O O . PRO B 1 143 ? 15.625 -29.953 -2.398 1 81.56 143 PRO B O 1
ATOM 4919 N N . GLU B 1 144 ? 14.695 -31.547 -3.723 1 87.88 144 GLU B N 1
ATOM 4920 C CA . GLU B 1 144 ? 14.617 -30.656 -4.875 1 87.88 144 GLU B CA 1
ATOM 4921 C C . GLU B 1 144 ? 13.258 -29.969 -4.938 1 87.88 144 GLU B C 1
ATOM 4923 O O . GLU B 1 144 ? 12.891 -29.406 -5.969 1 87.88 144 GLU B O 1
ATOM 4928 N N . ALA B 1 145 ? 12.586 -29.969 -3.811 1 84.56 145 ALA B N 1
ATOM 4929 C CA . ALA B 1 145 ? 11.234 -29.422 -3.799 1 84.56 145 ALA B CA 1
ATOM 4930 C C . ALA B 1 145 ? 11.219 -27.984 -4.301 1 84.56 145 ALA B C 1
ATOM 4932 O O . ALA B 1 145 ? 12.133 -27.219 -4.02 1 84.56 145 ALA B O 1
ATOM 4933 N N . PRO B 1 146 ? 10.117 -27.688 -5.012 1 85.88 146 PRO B N 1
ATOM 4934 C CA . PRO B 1 146 ? 10.016 -26.312 -5.512 1 85.88 146 PRO B CA 1
ATOM 4935 C C . PRO B 1 146 ? 9.867 -25.281 -4.395 1 85.88 146 PRO B C 1
ATOM 4937 O O . PRO B 1 146 ? 9.391 -25.609 -3.303 1 85.88 146 PRO B O 1
ATOM 4940 N N . ILE B 1 147 ? 10.359 -24.094 -4.668 1 85.81 147 ILE B N 1
ATOM 4941 C CA . ILE B 1 147 ? 10.266 -22.984 -3.732 1 85.81 147 ILE B CA 1
ATOM 4942 C C . ILE B 1 147 ? 9.25 -21.969 -4.242 1 85.81 147 ILE B C 1
ATOM 4944 O O . ILE B 1 147 ? 9.031 -21.844 -5.449 1 85.81 147 ILE B O 1
ATOM 4948 N N . SER B 1 148 ? 8.594 -21.312 -3.264 1 84.44 148 SER B N 1
ATOM 4949 C CA . SER B 1 148 ? 7.637 -20.281 -3.648 1 84.44 148 SER B CA 1
ATOM 4950 C C . SER B 1 148 ? 8.305 -19.188 -4.465 1 84.44 148 SER B C 1
ATOM 4952 O O . SER B 1 148 ? 9.422 -18.781 -4.168 1 84.44 148 SER B O 1
ATOM 4954 N N . PRO B 1 149 ? 7.598 -18.719 -5.422 1 88.62 149 PRO B N 1
ATOM 4955 C CA . PRO B 1 149 ? 8.211 -17.734 -6.312 1 88.62 149 PRO B CA 1
ATOM 4956 C C . PRO B 1 149 ? 8.266 -16.344 -5.695 1 88.62 149 PRO B C 1
ATOM 4958 O O . PRO B 1 149 ? 7.352 -15.945 -4.969 1 88.62 149 PRO B O 1
ATOM 4961 N N . LEU B 1 150 ? 9.328 -15.641 -5.914 1 91.5 150 LEU B N 1
ATOM 4962 C CA . LEU B 1 150 ? 9.484 -14.211 -5.672 1 91.5 150 LEU B CA 1
ATOM 4963 C C . LEU B 1 150 ? 9.867 -13.477 -6.957 1 91.5 150 LEU B C 1
ATOM 4965 O O . LEU B 1 150 ? 10.438 -14.078 -7.867 1 91.5 150 LEU B O 1
ATOM 4969 N N . HIS B 1 151 ? 9.469 -12.289 -6.949 1 90.25 151 HIS B N 1
ATOM 4970 C CA . HIS B 1 151 ? 9.633 -11.547 -8.188 1 90.25 151 HIS B CA 1
ATOM 4971 C C . HIS B 1 151 ? 10.594 -10.367 -8 1 90.25 151 HIS B C 1
ATOM 4973 O O . HIS B 1 151 ? 10.578 -9.719 -6.957 1 90.25 151 HIS B O 1
ATOM 4979 N N . LEU B 1 152 ? 11.453 -10.203 -8.93 1 90.38 152 LEU B N 1
ATOM 4980 C CA . LEU B 1 152 ? 12.336 -9.055 -9.102 1 90.38 152 LEU B CA 1
ATOM 4981 C C . LEU B 1 152 ? 12.438 -8.664 -10.57 1 90.38 152 LEU B C 1
ATOM 4983 O O . LEU B 1 152 ? 12.477 -9.531 -11.445 1 90.38 152 LEU B O 1
ATOM 4987 N N . PHE B 1 153 ? 12.469 -7.402 -10.914 1 84 153 PHE B N 1
ATOM 4988 C CA . PHE B 1 153 ? 12.508 -6.914 -12.289 1 84 153 PHE B CA 1
ATOM 4989 C C . PHE B 1 153 ? 11.305 -7.41 -13.078 1 84 153 PHE B C 1
ATOM 4991 O O . PHE B 1 153 ? 11.43 -7.785 -14.242 1 84 153 PHE B O 1
ATOM 4998 N N . GLU B 1 154 ? 10.133 -7.648 -12.367 1 78.19 154 GLU B N 1
ATOM 4999 C CA . GLU B 1 154 ? 8.859 -8.055 -12.945 1 78.19 154 GLU B CA 1
ATOM 5000 C C . GLU B 1 154 ? 8.93 -9.484 -13.484 1 78.19 154 GLU B C 1
ATOM 5002 O O . GLU B 1 154 ? 8.18 -9.852 -14.391 1 78.19 154 GLU B O 1
ATOM 5007 N N . ARG B 1 155 ? 9.93 -10.219 -12.984 1 84.5 155 ARG B N 1
ATOM 5008 C CA . ARG B 1 155 ? 10.047 -11.625 -13.344 1 84.5 155 ARG B CA 1
ATOM 5009 C C . ARG B 1 155 ? 10.258 -12.484 -12.102 1 84.5 155 ARG B C 1
ATOM 5011 O O . ARG B 1 155 ? 10.742 -12 -11.078 1 84.5 155 ARG B O 1
ATOM 5018 N N . LYS B 1 156 ? 9.906 -13.688 -12.297 1 89.12 156 LYS B N 1
ATOM 5019 C CA . LYS B 1 156 ? 10.188 -14.648 -11.242 1 89.12 156 LYS B CA 1
ATOM 5020 C C . LYS B 1 156 ? 11.68 -14.945 -11.141 1 89.12 156 LYS B C 1
ATOM 5022 O O . LYS B 1 156 ? 12.445 -14.625 -12.055 1 89.12 156 LYS B O 1
ATOM 5027 N N . GLN B 1 157 ? 12.07 -15.477 -9.977 1 93.75 157 GLN B N 1
ATOM 5028 C CA . GLN B 1 157 ? 13.469 -15.875 -9.867 1 93.75 157 GLN B CA 1
ATOM 5029 C C . GLN B 1 157 ? 13.859 -16.812 -11 1 93.75 157 GLN B C 1
ATOM 5031 O O . GLN B 1 157 ? 13.055 -17.641 -11.438 1 93.75 157 GLN B O 1
ATOM 5036 N N . ASP B 1 158 ? 15.023 -16.688 -11.477 1 92.25 158 ASP B N 1
ATOM 5037 C CA . ASP B 1 158 ? 15.516 -17.484 -12.594 1 92.25 158 ASP B CA 1
ATOM 5038 C C . ASP B 1 158 ? 15.828 -18.922 -12.133 1 92.25 158 ASP B C 1
ATOM 5040 O O . ASP B 1 158 ? 15.562 -19.875 -12.859 1 92.25 158 ASP B O 1
ATOM 5044 N N . PHE B 1 159 ? 16.406 -19.016 -11.078 1 93.44 159 PHE B N 1
ATOM 5045 C CA . PHE B 1 159 ? 16.594 -20.312 -10.422 1 93.44 159 PHE B CA 1
ATOM 5046 C C . PHE B 1 159 ? 16.812 -20.125 -8.93 1 93.44 159 PHE B C 1
ATOM 5048 O O . PHE B 1 159 ? 17.047 -19.016 -8.453 1 93.44 159 PHE B O 1
ATOM 5055 N N . ALA B 1 160 ? 16.609 -21.203 -8.203 1 95.62 160 ALA B N 1
ATOM 5056 C CA . ALA B 1 160 ? 16.766 -21.172 -6.75 1 95.62 160 ALA B CA 1
ATOM 5057 C C . ALA B 1 160 ? 17.5 -22.422 -6.258 1 95.62 160 ALA B C 1
ATOM 5059 O O . ALA B 1 160 ? 17.422 -23.484 -6.875 1 95.62 160 ALA B O 1
ATOM 5060 N N . TYR B 1 161 ? 18.297 -22.25 -5.262 1 96.69 161 TYR B N 1
ATOM 5061 C CA . TYR B 1 161 ? 19.016 -23.344 -4.605 1 96.69 161 TYR B CA 1
ATOM 5062 C C . TYR B 1 161 ? 18.578 -23.5 -3.156 1 96.69 161 TYR B C 1
ATOM 5064 O O . TYR B 1 161 ? 18.094 -22.531 -2.547 1 96.69 161 TYR B O 1
ATOM 5072 N N . GLN B 1 162 ? 18.719 -24.656 -2.678 1 94.38 162 GLN B N 1
ATOM 5073 C CA . GLN B 1 162 ? 18.328 -24.922 -1.298 1 94.38 162 GLN B CA 1
ATOM 5074 C C . GLN B 1 162 ? 19.266 -25.922 -0.636 1 94.38 162 GLN B C 1
ATOM 5076 O O . GLN B 1 162 ? 19.984 -26.656 -1.321 1 94.38 162 GLN B O 1
ATOM 5081 N N . GLN B 1 163 ? 19.344 -25.859 0.621 1 91.62 163 GLN B N 1
ATOM 5082 C CA . GLN B 1 163 ? 20.109 -26.781 1.455 1 91.62 163 GLN B CA 1
ATOM 5083 C C . GLN B 1 163 ? 19.312 -27.25 2.658 1 91.62 163 GLN B C 1
ATOM 5085 O O . GLN B 1 163 ? 18.781 -26.438 3.422 1 91.62 163 GLN B O 1
ATOM 5090 N N . GLU B 1 164 ? 19.156 -28.547 2.734 1 84.5 164 GLU B N 1
ATOM 5091 C CA . GLU B 1 164 ? 18.375 -29.094 3.84 1 84.5 164 GLU B CA 1
ATOM 5092 C C . GLU B 1 164 ? 19.188 -29.078 5.137 1 84.5 164 GLU B C 1
ATOM 5094 O O . GLU B 1 164 ? 20.406 -29.234 5.121 1 84.5 164 GLU B O 1
ATOM 5099 N N . VAL B 1 165 ? 18.484 -28.688 6.164 1 79.62 165 VAL B N 1
ATOM 5100 C CA . VAL B 1 165 ? 19.078 -28.828 7.488 1 79.62 165 VAL B CA 1
ATOM 5101 C C . VAL B 1 165 ? 18.859 -30.25 8.008 1 79.62 165 VAL B C 1
ATOM 5103 O O . VAL B 1 165 ? 17.766 -30.797 7.895 1 79.62 165 VAL B O 1
ATOM 5106 N N . ASP B 1 166 ? 19.891 -30.938 8.328 1 70 166 ASP B N 1
ATOM 5107 C CA . ASP B 1 166 ? 19.844 -32.344 8.742 1 70 166 ASP B CA 1
ATOM 5108 C C . ASP B 1 166 ? 18.734 -32.562 9.773 1 70 166 ASP B C 1
ATOM 5110 O O . ASP B 1 166 ? 18.656 -31.859 10.781 1 70 166 ASP B O 1
ATOM 5114 N N . GLY B 1 167 ? 17.875 -33.531 9.531 1 61.81 167 GLY B N 1
ATOM 5115 C CA . GLY B 1 167 ? 16.906 -34.062 10.469 1 61.81 167 GLY B CA 1
ATOM 5116 C C . GLY B 1 167 ? 15.609 -33.25 10.492 1 61.81 167 GLY B C 1
ATOM 5117 O O . GLY B 1 167 ? 14.633 -33.656 11.125 1 61.81 167 GLY B O 1
ATOM 5118 N N . ASN B 1 168 ? 15.633 -32.031 9.914 1 66.56 168 ASN B N 1
ATOM 5119 C CA . ASN B 1 168 ? 14.406 -31.266 10.016 1 66.56 168 ASN B CA 1
ATOM 5120 C C . ASN B 1 168 ? 13.867 -30.875 8.641 1 66.56 168 ASN B C 1
ATOM 5122 O O . ASN B 1 168 ? 14.352 -29.922 8.039 1 66.56 168 ASN B O 1
ATOM 5126 N N . PRO B 1 169 ? 12.875 -31.625 8.172 1 65.5 169 PRO B N 1
ATOM 5127 C CA . PRO B 1 169 ? 12.359 -31.344 6.836 1 65.5 169 PRO B CA 1
ATOM 5128 C C . PRO B 1 169 ? 11.672 -29.984 6.75 1 65.5 169 PRO B C 1
ATOM 5130 O O . PRO B 1 169 ? 11.445 -29.469 5.652 1 65.5 169 PRO B O 1
ATOM 5133 N N . LYS B 1 170 ? 11.414 -29.297 7.918 1 72.12 170 LYS B N 1
ATOM 5134 C CA . LYS B 1 170 ? 10.664 -28.047 7.91 1 72.12 170 LYS B CA 1
ATOM 5135 C C . LYS B 1 170 ? 11.602 -26.844 7.824 1 72.12 170 LYS B C 1
ATOM 5137 O O . LYS B 1 170 ? 11.164 -25.734 7.52 1 72.12 170 LYS B O 1
ATOM 5142 N N . ALA B 1 171 ? 12.836 -27.188 8.047 1 82.31 171 ALA B N 1
ATOM 5143 C CA . ALA B 1 171 ? 13.812 -26.094 7.992 1 82.31 171 ALA B CA 1
ATOM 5144 C C . ALA B 1 171 ? 14.75 -26.25 6.797 1 82.31 171 ALA B C 1
ATOM 5146 O O . ALA B 1 171 ? 15.211 -27.359 6.508 1 82.31 171 ALA B O 1
ATOM 5147 N N . ARG B 1 172 ? 14.812 -25.188 6.055 1 89.06 172 ARG B N 1
ATOM 5148 C CA . ARG B 1 172 ? 15.656 -25.25 4.863 1 89.06 172 ARG B CA 1
ATOM 5149 C C . ARG B 1 172 ? 16.281 -23.891 4.566 1 89.06 172 ARG B C 1
ATOM 5151 O O . ARG B 1 172 ? 15.672 -22.844 4.848 1 89.06 172 ARG B O 1
ATOM 5158 N N . HIS B 1 173 ? 17.547 -23.984 4.086 1 93.12 173 HIS B N 1
ATOM 5159 C CA . HIS B 1 173 ? 18.219 -22.812 3.533 1 93.12 173 HIS B CA 1
ATOM 5160 C C . HIS B 1 173 ? 17.812 -22.578 2.08 1 93.12 173 HIS B C 1
ATOM 5162 O O . HIS B 1 173 ? 17.781 -23.531 1.285 1 93.12 173 HIS B O 1
ATOM 5168 N N . HIS B 1 174 ? 17.422 -21.375 1.782 1 93.31 174 HIS B N 1
ATOM 5169 C CA . HIS B 1 174 ? 17.047 -21.062 0.41 1 93.31 174 HIS B CA 1
ATOM 5170 C C . HIS B 1 174 ? 17.781 -19.844 -0.113 1 93.31 174 HIS B C 1
ATOM 5172 O O . HIS B 1 174 ? 18.078 -18.922 0.646 1 93.31 174 HIS B O 1
ATOM 5178 N N . VAL B 1 175 ? 18.094 -19.859 -1.349 1 96.56 175 VAL B N 1
ATOM 5179 C CA . VAL B 1 175 ? 18.625 -18.672 -2.014 1 96.56 175 VAL B CA 1
ATOM 5180 C C . VAL B 1 175 ? 18.062 -18.578 -3.432 1 96.56 175 VAL B C 1
ATOM 5182 O O . VAL B 1 175 ? 18.047 -19.578 -4.164 1 96.56 175 VAL B O 1
ATOM 5185 N N . ARG B 1 176 ? 17.516 -17.469 -3.799 1 96.44 176 ARG B N 1
ATOM 5186 C CA . ARG B 1 176 ? 16.984 -17.188 -5.125 1 96.44 176 ARG B CA 1
ATOM 5187 C C . ARG B 1 176 ? 17.906 -16.266 -5.906 1 96.44 176 ARG B C 1
ATOM 5189 O O . ARG B 1 176 ? 18.484 -15.336 -5.344 1 96.44 176 ARG B O 1
ATOM 5196 N N . PHE B 1 177 ? 17.984 -16.562 -7.207 1 96.81 177 PHE B N 1
ATOM 5197 C CA . PHE B 1 177 ? 18.875 -15.758 -8.055 1 96.81 177 PHE B CA 1
ATOM 5198 C C . PHE B 1 177 ? 18.078 -15.109 -9.188 1 96.81 177 PHE B C 1
ATOM 5200 O O . PHE B 1 177 ? 17.203 -15.734 -9.773 1 96.81 177 PHE B O 1
ATOM 5207 N N . TRP B 1 178 ? 18.375 -13.836 -9.445 1 95.06 178 TRP B N 1
ATOM 5208 C CA . TRP B 1 178 ? 17.844 -13.086 -10.578 1 95.06 178 TRP B CA 1
ATOM 5209 C C . TRP B 1 178 ? 18.969 -12.5 -11.422 1 95.06 178 TRP B C 1
ATOM 5211 O O . TRP B 1 178 ? 19.875 -11.859 -10.898 1 95.06 178 TRP B O 1
ATOM 5221 N N . ALA B 1 179 ? 18.891 -12.711 -12.688 1 93.81 179 ALA B N 1
ATOM 5222 C CA . ALA B 1 179 ? 19.828 -12.039 -13.578 1 93.81 179 ALA B CA 1
ATOM 5223 C C . ALA B 1 179 ? 19.516 -10.555 -13.688 1 93.81 179 ALA B C 1
ATOM 5225 O O . ALA B 1 179 ? 18.344 -10.164 -13.766 1 93.81 179 ALA B O 1
ATOM 5226 N N . THR B 1 180 ? 20.562 -9.711 -13.555 1 91.06 180 THR B N 1
ATOM 5227 C CA . THR B 1 180 ? 20.344 -8.273 -13.68 1 91.06 180 THR B CA 1
ATOM 5228 C C . THR B 1 180 ? 20.188 -7.883 -15.148 1 91.06 180 THR B C 1
ATOM 5230 O O . THR B 1 180 ? 20.891 -8.406 -16.016 1 91.06 180 THR B O 1
ATOM 5233 N N . PRO B 1 181 ? 19.203 -7.027 -15.398 1 82.75 181 PRO B N 1
ATOM 5234 C CA . PRO B 1 181 ? 19.062 -6.551 -16.781 1 82.75 181 PRO B CA 1
ATOM 5235 C C . PRO B 1 181 ? 20.328 -5.895 -17.312 1 82.75 181 PRO B C 1
ATOM 5237 O O . PRO B 1 181 ? 21.156 -5.418 -16.531 1 82.75 181 PRO B O 1
ATOM 5240 N N . LYS B 1 182 ? 20.234 -5.871 -18.688 1 78.69 182 LYS B N 1
ATOM 5241 C CA . LYS B 1 182 ? 21.406 -5.254 -19.312 1 78.69 182 LYS B CA 1
ATOM 5242 C C . LYS B 1 182 ? 21.484 -3.768 -18.984 1 78.69 182 LYS B C 1
ATOM 5244 O O . LYS B 1 182 ? 20.469 -3.08 -18.922 1 78.69 182 LYS B O 1
ATOM 5249 N N . ASP B 1 183 ? 22.453 -3.189 -18.547 1 75.75 183 ASP B N 1
ATOM 5250 C CA . ASP B 1 183 ? 22.75 -1.779 -18.297 1 75.75 183 ASP B CA 1
ATOM 5251 C C . ASP B 1 183 ? 22.109 -1.31 -16.984 1 75.75 183 ASP B C 1
ATOM 5253 O O . ASP B 1 183 ? 21.922 -0.11 -16.781 1 75.75 183 ASP B O 1
ATOM 5257 N N . TRP B 1 184 ? 21.594 -2.258 -16.297 1 81.75 184 TRP B N 1
ATOM 5258 C CA . TRP B 1 184 ? 21.062 -1.906 -14.984 1 81.75 184 TRP B CA 1
ATOM 5259 C C . TRP B 1 184 ? 22.172 -1.805 -13.953 1 81.75 184 TRP B C 1
ATOM 5261 O O . TRP B 1 184 ? 23.109 -2.611 -13.953 1 81.75 184 TRP B O 1
ATOM 5271 N N . LEU B 1 185 ? 22.047 -0.759 -13.156 1 82.19 185 LEU B N 1
ATOM 5272 C CA . LEU B 1 185 ? 23.062 -0.538 -12.125 1 82.19 185 LEU B CA 1
ATOM 5273 C C . LEU B 1 185 ? 22.422 -0.534 -10.734 1 82.19 185 LEU B C 1
ATOM 5275 O O . LEU B 1 185 ? 21.281 -0.099 -10.57 1 82.19 185 LEU B O 1
ATOM 5279 N N . LEU B 1 186 ? 23.188 -1.123 -9.781 1 83.19 186 LEU B N 1
ATOM 5280 C CA . LEU B 1 186 ? 22.797 -0.973 -8.383 1 83.19 186 LEU B CA 1
ATOM 5281 C C . LEU B 1 186 ? 22.75 0.499 -7.988 1 83.19 186 LEU B C 1
ATOM 5283 O O . LEU B 1 186 ? 23.453 1.325 -8.578 1 83.19 186 LEU B O 1
ATOM 5287 N N . PRO B 1 187 ? 21.844 0.764 -7 1 74.81 187 PRO B N 1
ATOM 5288 C CA . PRO B 1 187 ? 21.953 2.123 -6.465 1 74.81 187 PRO B CA 1
ATOM 5289 C C . PRO B 1 187 ? 23.375 2.49 -6.055 1 74.81 187 PRO B C 1
ATOM 5291 O O . PRO B 1 187 ? 24.016 1.74 -5.316 1 74.81 187 PRO B O 1
ATOM 5294 N N . GLY B 1 188 ? 23.906 3.494 -6.578 1 71.56 188 GLY B N 1
ATOM 5295 C CA . GLY B 1 188 ? 25.297 3.867 -6.363 1 71.56 188 GLY B CA 1
ATOM 5296 C C . GLY B 1 188 ? 26.172 3.635 -7.582 1 71.56 188 GLY B C 1
ATOM 5297 O O . GLY B 1 188 ? 27.344 4.008 -7.59 1 71.56 188 GLY B O 1
ATOM 5298 N N . GLY B 1 189 ? 25.641 2.854 -8.555 1 75.25 189 GLY B N 1
ATOM 5299 C CA . GLY B 1 189 ? 26.281 2.814 -9.859 1 75.25 189 GLY B CA 1
ATOM 5300 C C . GLY B 1 189 ? 27.078 1.543 -10.094 1 75.25 189 GLY B C 1
ATOM 5301 O O . GLY B 1 189 ? 27.719 1.39 -11.133 1 75.25 189 GLY B O 1
ATOM 5302 N N . LYS B 1 190 ? 27.094 0.641 -9.234 1 82.62 190 LYS B N 1
ATOM 5303 C CA . LYS B 1 190 ? 27.859 -0.59 -9.406 1 82.62 190 LYS B CA 1
ATOM 5304 C C . LYS B 1 190 ? 27.094 -1.599 -10.258 1 82.62 190 LYS B C 1
ATOM 5306 O O . LYS B 1 190 ? 25.875 -1.77 -10.086 1 82.62 190 LYS B O 1
ATOM 5311 N N . LYS B 1 191 ? 27.875 -2.182 -11.141 1 88.06 191 LYS B N 1
ATOM 5312 C CA . LYS B 1 191 ? 27.281 -3.184 -12.016 1 88.06 191 LYS B CA 1
ATOM 5313 C C . LYS B 1 191 ? 27.453 -4.59 -11.453 1 88.06 191 LYS B C 1
ATOM 5315 O O . LYS B 1 191 ? 28.547 -4.938 -10.977 1 88.06 191 LYS B O 1
ATOM 5320 N N . VAL B 1 192 ? 26.438 -5.316 -11.391 1 92.56 192 VAL B N 1
ATOM 5321 C C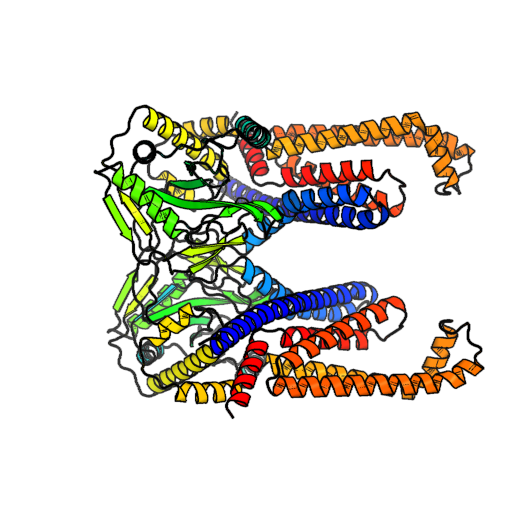A . VAL B 1 192 ? 26.469 -6.715 -10.969 1 92.56 192 VAL B CA 1
ATOM 5322 C C . VAL B 1 192 ? 25.703 -7.574 -11.977 1 92.56 192 VAL B C 1
ATOM 5324 O O . VAL B 1 192 ? 24.828 -7.082 -12.688 1 92.56 192 VAL B O 1
ATOM 5327 N N . ASP B 1 193 ? 26.062 -8.859 -12.055 1 94.19 193 ASP B N 1
ATOM 5328 C CA . ASP B 1 193 ? 25.453 -9.727 -13.055 1 94.19 193 ASP B CA 1
ATOM 5329 C C . ASP B 1 193 ? 24.203 -10.414 -12.484 1 94.19 193 ASP B C 1
ATOM 5331 O O . ASP B 1 193 ? 23.25 -10.695 -13.227 1 94.19 193 ASP B O 1
ATOM 5335 N N . TRP B 1 194 ? 24.297 -10.719 -11.195 1 95.88 194 TRP B N 1
ATOM 5336 C CA . TRP B 1 194 ? 23.203 -11.422 -10.539 1 95.88 194 TRP B CA 1
ATOM 5337 C C . TRP B 1 194 ? 22.875 -10.797 -9.195 1 95.88 194 TRP B C 1
ATOM 5339 O O . TRP B 1 194 ? 23.766 -10.336 -8.484 1 95.88 194 TRP B O 1
ATOM 5349 N N . LEU B 1 195 ? 21.609 -10.719 -8.922 1 95.88 195 LEU B N 1
ATOM 5350 C CA . LEU B 1 195 ? 21.141 -10.438 -7.57 1 95.88 195 LEU B CA 1
ATOM 5351 C C . LEU B 1 195 ? 20.531 -11.68 -6.93 1 95.88 195 LEU B C 1
ATOM 5353 O O . LEU B 1 195 ? 20.047 -12.57 -7.633 1 95.88 195 LEU B O 1
ATOM 5357 N N . ALA B 1 196 ? 20.656 -11.789 -5.695 1 97.25 196 ALA B N 1
ATOM 5358 C CA . ALA B 1 196 ? 20.156 -12.977 -5.012 1 97.25 196 ALA B CA 1
ATOM 5359 C C . ALA B 1 196 ? 19.578 -12.617 -3.648 1 97.25 196 ALA B C 1
ATOM 5361 O O . ALA B 1 196 ? 19.891 -11.57 -3.086 1 97.25 196 ALA B O 1
ATOM 5362 N N . GLY B 1 197 ? 18.688 -13.367 -3.186 1 95.31 197 GLY B N 1
ATOM 5363 C CA . GLY B 1 197 ? 18.062 -13.266 -1.87 1 95.31 197 GLY B CA 1
ATOM 5364 C C . GLY B 1 197 ? 18.078 -14.578 -1.104 1 95.31 197 GLY B C 1
ATOM 5365 O O . GLY B 1 197 ? 17.453 -15.555 -1.525 1 95.31 197 GLY B O 1
ATOM 5366 N N . GLY B 1 198 ? 18.844 -14.602 -0.055 1 94.62 198 GLY B N 1
ATOM 5367 C CA . GLY B 1 198 ? 18.922 -15.773 0.798 1 94.62 198 GLY B CA 1
ATOM 5368 C C . GLY B 1 198 ? 18.125 -15.633 2.084 1 94.62 198 GLY B C 1
ATOM 5369 O O . GLY B 1 198 ? 18.219 -14.609 2.764 1 94.62 198 GLY B O 1
ATOM 5370 N N . THR B 1 1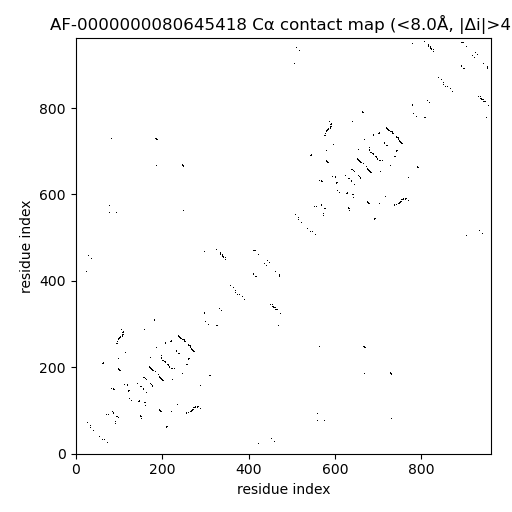99 ? 17.297 -16.625 2.357 1 91.69 199 THR B N 1
ATOM 5371 C CA . THR B 1 199 ? 16.516 -16.641 3.592 1 91.69 199 THR B CA 1
ATOM 5372 C C . THR B 1 199 ? 16.453 -18.062 4.164 1 91.69 199 THR B C 1
ATOM 5374 O O . THR B 1 199 ? 16.688 -19.031 3.447 1 91.69 199 THR B O 1
ATOM 5377 N N . PHE B 1 200 ? 16.25 -18.125 5.469 1 91.81 200 PHE B N 1
ATOM 5378 C CA . PHE B 1 200 ? 16.125 -19.406 6.168 1 91.81 200 PHE B CA 1
ATOM 5379 C C . PHE B 1 200 ? 14.688 -19.672 6.574 1 91.81 200 PHE B C 1
ATOM 5381 O O . PHE B 1 200 ? 14.078 -18.875 7.289 1 91.81 200 PHE B O 1
ATOM 5388 N N . ASP B 1 201 ? 14.188 -20.797 6.016 1 87.12 201 ASP B N 1
ATOM 5389 C CA . ASP B 1 201 ? 12.844 -21.219 6.414 1 87.12 201 ASP B CA 1
ATOM 5390 C C . ASP B 1 201 ? 12.883 -21.969 7.75 1 87.12 201 ASP B C 1
ATOM 5392 O O . ASP B 1 201 ? 13.461 -23.047 7.855 1 87.12 201 ASP B O 1
ATOM 5396 N N . LYS B 1 202 ? 12.172 -21.422 8.75 1 85.75 202 LYS B N 1
ATOM 5397 C CA . LYS B 1 202 ? 12.258 -22.016 10.078 1 85.75 202 LYS B CA 1
ATOM 5398 C C . LYS B 1 202 ? 11.031 -22.875 10.383 1 85.75 202 LYS B C 1
ATOM 5400 O O . LYS B 1 202 ? 11.102 -23.812 11.172 1 85.75 202 LYS B O 1
ATOM 5405 N N . ALA B 1 203 ? 9.883 -22.484 9.797 1 83.88 203 ALA B N 1
ATOM 5406 C CA . ALA B 1 203 ? 8.648 -23.203 10.102 1 83.88 203 ALA B CA 1
ATOM 5407 C C . ALA B 1 203 ? 7.578 -22.922 9.055 1 83.88 203 ALA B C 1
ATOM 5409 O O . ALA B 1 203 ? 7.816 -22.203 8.086 1 83.88 203 ALA B O 1
ATOM 5410 N N . VAL B 1 204 ? 6.551 -23.781 9.133 1 81.44 204 VAL B N 1
ATOM 5411 C CA . VAL B 1 204 ? 5.359 -23.516 8.328 1 81.44 204 VAL B CA 1
ATOM 5412 C C . VAL B 1 204 ? 4.301 -22.828 9.172 1 81.44 204 VAL B C 1
ATOM 5414 O O . VAL B 1 204 ? 4.129 -23.156 10.352 1 81.44 204 VAL B O 1
ATOM 5417 N N . GLY B 1 205 ? 3.666 -21.797 8.688 1 83.31 205 GLY B N 1
ATOM 5418 C CA . GLY B 1 205 ? 2.629 -21.062 9.391 1 83.31 205 GLY B CA 1
ATOM 5419 C C . GLY B 1 205 ? 1.647 -20.375 8.453 1 83.31 205 GLY B C 1
ATOM 5420 O O . GLY B 1 205 ? 1.524 -20.766 7.289 1 83.31 205 GLY B O 1
ATOM 5421 N N . LEU B 1 206 ? 0.853 -19.5 9.062 1 86.19 206 LEU B N 1
ATOM 5422 C CA . LEU B 1 206 ? -0.135 -18.75 8.281 1 86.19 206 LEU B CA 1
ATOM 5423 C C . LEU B 1 206 ? 0.354 -17.344 7.992 1 86.19 206 LEU B C 1
ATOM 5425 O O . LEU B 1 206 ? 0.961 -16.703 8.852 1 86.19 206 LEU B O 1
ATOM 5429 N N . SER B 1 207 ? 0.144 -16.953 6.777 1 86.5 207 SER B N 1
ATOM 5430 C CA . SER B 1 207 ? 0.43 -15.562 6.422 1 86.5 207 SER B CA 1
ATOM 5431 C C . SER B 1 207 ? -0.532 -14.609 7.117 1 86.5 207 SER B C 1
ATOM 5433 O O . SER B 1 207 ? -1.742 -14.844 7.133 1 86.5 207 SER B O 1
ATOM 5435 N N . ILE B 1 208 ? -0.075 -13.508 7.699 1 81.44 208 ILE B N 1
ATOM 5436 C CA . ILE B 1 208 ? -0.941 -12.547 8.383 1 81.44 208 ILE B CA 1
ATOM 5437 C C . ILE B 1 208 ? -1.69 -11.703 7.352 1 81.44 208 ILE B C 1
ATOM 5439 O O . ILE B 1 208 ? -2.686 -11.055 7.68 1 81.44 208 ILE B O 1
ATOM 5443 N N . PHE B 1 209 ? -1.204 -11.719 6.133 1 83.94 209 PHE B N 1
ATOM 5444 C CA . PHE B 1 209 ? -1.813 -10.875 5.109 1 83.94 209 PHE B CA 1
ATOM 5445 C C . PHE B 1 209 ? -2.881 -11.648 4.34 1 83.94 209 PHE B C 1
ATOM 5447 O O . PHE B 1 209 ? -3.961 -11.117 4.07 1 83.94 209 PHE B O 1
ATOM 5454 N N . THR B 1 210 ? -2.576 -12.883 3.984 1 86.25 210 THR B N 1
ATOM 5455 C CA . THR B 1 210 ? -3.49 -13.625 3.125 1 86.25 210 THR B CA 1
ATOM 5456 C C . THR B 1 210 ? -4.121 -14.789 3.889 1 86.25 210 THR B C 1
ATOM 5458 O O . THR B 1 210 ? -5.09 -15.391 3.424 1 86.25 210 THR B O 1
ATOM 5461 N N . LEU B 1 211 ? -3.574 -15.109 5.051 1 88.81 211 LEU B N 1
ATOM 5462 C CA . LEU B 1 211 ? -4.02 -16.234 5.863 1 88.81 211 LEU B CA 1
ATOM 5463 C C . LEU B 1 211 ? -3.713 -17.562 5.168 1 88.81 211 LEU B C 1
ATOM 5465 O O . LEU B 1 211 ? -4.246 -18.609 5.551 1 88.81 211 LEU B O 1
ATOM 5469 N N . GLN B 1 212 ? -2.879 -17.547 4.125 1 87.81 212 GLN B N 1
ATOM 5470 C CA . GLN B 1 212 ? -2.436 -18.75 3.441 1 87.81 212 GLN B CA 1
ATOM 5471 C C . GLN B 1 212 ? -1.426 -19.516 4.289 1 87.81 212 GLN B C 1
ATOM 5473 O O . GLN B 1 212 ? -0.723 -18.938 5.113 1 87.81 212 GLN B O 1
ATOM 5478 N N . VAL B 1 213 ? -1.473 -20.766 4.074 1 83.56 213 VAL B N 1
ATOM 5479 C CA . VAL B 1 213 ? -0.392 -21.562 4.641 1 83.56 213 VAL B CA 1
ATOM 5480 C C . VAL B 1 213 ? 0.91 -21.281 3.9 1 83.56 213 VAL B C 1
ATOM 5482 O O . VAL B 1 213 ? 0.968 -21.375 2.672 1 83.56 213 VAL B O 1
ATOM 5485 N N . THR B 1 214 ? 1.94 -20.781 4.629 1 82.31 214 THR B N 1
ATOM 5486 C CA . THR B 1 214 ? 3.207 -20.406 4.012 1 82.31 214 THR B CA 1
ATOM 5487 C C . THR B 1 214 ? 4.379 -20.734 4.934 1 82.31 214 THR B C 1
ATOM 5489 O O . THR B 1 214 ? 4.176 -21.094 6.094 1 82.31 214 THR B O 1
ATOM 5492 N N . HIS B 1 215 ? 5.508 -20.734 4.352 1 80.38 215 HIS B N 1
ATOM 5493 C CA . HIS B 1 215 ? 6.719 -20.906 5.141 1 80.38 215 HIS B CA 1
ATOM 5494 C C . HIS B 1 215 ? 7.074 -19.609 5.887 1 80.38 215 HIS B C 1
ATOM 5496 O O . HIS B 1 215 ? 6.93 -18.516 5.344 1 80.38 215 HIS B O 1
ATOM 5502 N N . LYS B 1 216 ? 7.543 -19.781 7.086 1 84.44 216 LYS B N 1
ATOM 5503 C CA . LYS B 1 216 ? 8.016 -18.688 7.914 1 84.44 216 LYS B CA 1
ATOM 5504 C C . LYS B 1 216 ? 9.539 -18.594 7.895 1 84.44 216 LYS B C 1
ATOM 5506 O O . LYS B 1 216 ? 10.227 -19.609 7.992 1 84.44 216 LYS B O 1
ATOM 5511 N N . ILE B 1 217 ? 9.984 -17.438 7.703 1 85.25 217 ILE B N 1
ATOM 5512 C CA . ILE B 1 217 ? 11.43 -17.281 7.586 1 85.25 217 ILE B CA 1
ATOM 5513 C C . ILE B 1 217 ? 12 -16.734 8.891 1 85.25 217 ILE B C 1
ATOM 5515 O O . ILE B 1 217 ? 11.258 -16.172 9.711 1 85.25 217 ILE B O 1
ATOM 5519 N N . ASP B 1 218 ? 13.242 -16.953 9.016 1 86.69 218 ASP B N 1
ATOM 5520 C CA . ASP B 1 218 ? 13.961 -16.359 10.148 1 86.69 218 ASP B CA 1
ATOM 5521 C C . ASP B 1 218 ? 14.125 -14.852 9.969 1 86.69 218 ASP B C 1
ATOM 5523 O O . ASP B 1 218 ? 14.414 -14.383 8.859 1 86.69 218 ASP B O 1
ATOM 5527 N N . GLU B 1 219 ? 13.992 -14.164 11.055 1 85.88 219 GLU B N 1
ATOM 5528 C CA . GLU B 1 219 ? 14.023 -12.703 11.008 1 85.88 219 GLU B CA 1
ATOM 5529 C C . GLU B 1 219 ? 15.406 -12.188 10.633 1 85.88 219 GLU B C 1
ATOM 5531 O O . GLU B 1 219 ? 15.539 -11.141 10 1 85.88 219 GLU B O 1
ATOM 5536 N N . ASP B 1 220 ? 16.422 -12.891 11.086 1 87.69 220 ASP B N 1
ATOM 5537 C CA . ASP B 1 220 ? 17.781 -12.438 10.805 1 87.69 220 ASP B CA 1
ATOM 5538 C C . ASP B 1 220 ? 18.266 -12.945 9.453 1 87.69 220 ASP B C 1
ATOM 5540 O O . ASP B 1 220 ? 18.984 -13.945 9.383 1 87.69 220 ASP B O 1
ATOM 5544 N N . THR B 1 221 ? 18.031 -12.211 8.43 1 89.19 221 THR B N 1
ATOM 5545 C CA . THR B 1 221 ? 18.344 -12.625 7.066 1 89.19 221 THR B CA 1
ATOM 5546 C C . THR B 1 221 ? 19.844 -12.57 6.812 1 89.19 221 THR B C 1
ATOM 5548 O O . THR B 1 221 ? 20.359 -13.203 5.883 1 89.19 221 THR B O 1
ATOM 5551 N N . ASP B 1 222 ? 20.594 -11.844 7.688 1 91.12 222 ASP B N 1
ATOM 5552 C CA . ASP B 1 222 ? 22.031 -11.703 7.504 1 91.12 222 ASP B CA 1
ATOM 5553 C C . ASP B 1 222 ? 22.75 -13.008 7.848 1 91.12 222 ASP B C 1
ATOM 5555 O O . ASP B 1 222 ? 23.797 -13.32 7.262 1 91.12 222 ASP B O 1
ATOM 5559 N N . ILE B 1 223 ? 22.188 -13.711 8.742 1 92 223 ILE B N 1
ATOM 5560 C CA . ILE B 1 223 ? 22.781 -14.992 9.109 1 92 223 ILE B CA 1
ATOM 5561 C C . ILE B 1 223 ? 22.75 -15.93 7.91 1 92 223 ILE B C 1
ATOM 5563 O O . ILE B 1 223 ? 23.734 -16.609 7.621 1 92 223 ILE B O 1
ATOM 5567 N N . GLU B 1 224 ? 21.625 -15.938 7.227 1 93.12 224 GLU B N 1
ATOM 5568 C CA . GLU B 1 224 ? 21.5 -16.781 6.035 1 93.12 224 GLU B CA 1
ATOM 5569 C C . GLU B 1 224 ? 22.438 -16.281 4.926 1 93.12 224 GLU B C 1
ATOM 5571 O O . GLU B 1 224 ? 23.062 -17.094 4.242 1 93.12 224 GLU B O 1
ATOM 5576 N N . ARG B 1 225 ? 22.422 -15.016 4.742 1 95.25 225 ARG B N 1
ATOM 5577 C CA . ARG B 1 225 ? 23.328 -14.406 3.779 1 95.25 225 ARG B CA 1
ATOM 5578 C C . ARG B 1 225 ? 24.766 -14.852 4.027 1 95.25 225 ARG B C 1
ATOM 5580 O O . ARG B 1 225 ? 25.453 -15.305 3.105 1 95.25 225 ARG B O 1
ATOM 5587 N N . ASP B 1 226 ? 25.219 -14.734 5.281 1 95.69 226 ASP B N 1
ATOM 5588 C CA . ASP B 1 226 ? 26.578 -15.086 5.637 1 95.69 226 ASP B CA 1
ATOM 5589 C C . ASP B 1 226 ? 26.828 -16.578 5.461 1 95.69 226 ASP B C 1
ATOM 5591 O O . ASP B 1 226 ? 27.922 -17 5.07 1 95.69 226 ASP B O 1
ATOM 5595 N N . HIS B 1 227 ? 25.844 -17.344 5.789 1 95.62 227 HIS B N 1
ATOM 5596 C CA . HIS B 1 227 ? 25.953 -18.781 5.594 1 95.62 227 HIS B CA 1
ATOM 5597 C C . HIS B 1 227 ? 26.203 -19.125 4.129 1 95.62 227 HIS B C 1
ATOM 5599 O O . HIS B 1 227 ? 27.047 -19.984 3.818 1 95.62 227 HIS B O 1
ATOM 5605 N N . ILE B 1 228 ? 25.547 -18.516 3.225 1 96.75 228 ILE B N 1
ATOM 5606 C CA . ILE B 1 228 ? 25.688 -18.766 1.793 1 96.75 228 ILE B CA 1
ATOM 5607 C C . ILE B 1 228 ? 27.094 -18.344 1.34 1 96.75 228 ILE B C 1
ATOM 5609 O O . ILE B 1 228 ? 27.781 -19.109 0.659 1 96.75 228 ILE B O 1
ATOM 5613 N N . VAL B 1 229 ? 27.5 -17.172 1.74 1 97.38 229 VAL B N 1
ATOM 5614 C CA . VAL B 1 229 ? 28.812 -16.656 1.362 1 97.38 229 VAL B CA 1
ATOM 5615 C C . VAL B 1 229 ? 29.906 -17.578 1.888 1 97.38 229 VAL B C 1
ATOM 5617 O O . VAL B 1 229 ? 30.828 -17.938 1.155 1 97.38 229 VAL B O 1
ATOM 5620 N N . ASP B 1 230 ? 29.766 -18 3.123 1 96.88 230 ASP B N 1
ATOM 5621 C CA . ASP B 1 230 ? 30.75 -18.844 3.766 1 96.88 230 ASP B CA 1
ATOM 5622 C C . ASP B 1 230 ? 30.859 -20.203 3.062 1 96.88 230 ASP B C 1
ATOM 5624 O O . ASP B 1 230 ? 31.953 -20.672 2.764 1 96.88 230 ASP B O 1
ATOM 5628 N N . THR B 1 231 ? 29.766 -20.812 2.82 1 96.88 231 THR B N 1
ATOM 5629 C CA . THR B 1 231 ? 29.781 -22.141 2.205 1 96.88 231 THR B CA 1
ATOM 5630 C C . THR B 1 231 ? 30.328 -22.062 0.782 1 96.88 231 THR B C 1
ATOM 5632 O O . THR B 1 231 ? 31.078 -22.938 0.358 1 96.88 231 THR B O 1
ATOM 5635 N N . VAL B 1 232 ? 30 -21.031 0.023 1 97.5 232 VAL B N 1
ATOM 5636 C CA . VAL B 1 232 ? 30.453 -20.891 -1.357 1 97.5 232 VAL B CA 1
ATOM 5637 C C . VAL B 1 232 ? 31.953 -20.609 -1.387 1 97.5 232 VAL B C 1
ATOM 5639 O O . VAL B 1 232 ? 32.688 -21.203 -2.184 1 97.5 232 VAL B O 1
ATOM 5642 N N . THR B 1 233 ? 32.406 -19.719 -0.487 1 97 233 THR B N 1
ATOM 5643 C CA . THR B 1 233 ? 33.844 -19.344 -0.479 1 97 233 THR B CA 1
ATOM 5644 C C . THR B 1 233 ? 34.688 -20.5 0.041 1 97 233 THR B C 1
ATOM 5646 O O . THR B 1 233 ? 35.844 -20.656 -0.375 1 97 233 THR B O 1
ATOM 5649 N N . GLU B 1 234 ? 34.188 -21.25 0.941 1 96.81 234 GLU B N 1
ATOM 5650 C CA . GLU B 1 234 ? 34.906 -22.422 1.452 1 96.81 234 GLU B CA 1
ATOM 5651 C C . GLU B 1 234 ? 35.062 -23.484 0.374 1 96.81 234 GLU B C 1
ATOM 5653 O O . GLU B 1 234 ? 36.125 -24.109 0.256 1 96.81 234 GLU B O 1
ATOM 5658 N N . ALA B 1 235 ? 34.062 -23.703 -0.382 1 96.81 235 ALA B N 1
ATOM 5659 C CA . ALA B 1 235 ? 34.062 -24.766 -1.397 1 96.81 235 ALA B CA 1
ATOM 5660 C C . ALA B 1 235 ? 34.781 -24.312 -2.662 1 96.81 235 ALA B C 1
ATOM 5662 O O . ALA B 1 235 ? 35.219 -25.141 -3.461 1 96.81 235 ALA B O 1
ATOM 5663 N N . ASN B 1 236 ? 34.844 -23 -2.885 1 96.88 236 ASN B N 1
ATOM 5664 C CA . ASN B 1 236 ? 35.469 -22.438 -4.062 1 96.88 236 ASN B CA 1
ATOM 5665 C C . ASN B 1 236 ? 36.594 -21.453 -3.684 1 96.88 236 ASN B C 1
ATOM 5667 O O . ASN B 1 236 ? 36.375 -20.25 -3.641 1 96.88 236 ASN B O 1
ATOM 5671 N N . PRO B 1 237 ? 37.812 -21.859 -3.623 1 94.69 237 PRO B N 1
ATOM 5672 C CA . PRO B 1 237 ? 38.906 -21.016 -3.164 1 94.69 237 PRO B CA 1
ATOM 5673 C C . PRO B 1 237 ? 39.156 -19.844 -4.094 1 94.69 237 PRO B C 1
ATOM 5675 O O . PRO B 1 237 ? 39.719 -18.812 -3.662 1 94.69 237 PRO B O 1
ATOM 5678 N N . ASN B 1 238 ? 38.75 -19.938 -5.312 1 94.88 238 ASN B N 1
ATOM 5679 C CA . ASN B 1 238 ? 38.969 -18.859 -6.277 1 94.88 238 ASN B CA 1
ATOM 5680 C C . ASN B 1 238 ? 37.875 -17.797 -6.223 1 94.88 238 ASN B C 1
ATOM 5682 O O . ASN B 1 238 ? 37.969 -16.781 -6.902 1 94.88 238 ASN B O 1
ATOM 5686 N N . ALA B 1 239 ? 36.875 -18.047 -5.438 1 96.38 239 ALA B N 1
ATOM 5687 C CA . ALA B 1 239 ? 35.812 -17.047 -5.285 1 96.38 239 ALA B CA 1
ATOM 5688 C C . ALA B 1 239 ? 36.25 -15.898 -4.398 1 96.38 239 ALA B C 1
ATOM 5690 O O . ALA B 1 239 ? 36.938 -16.109 -3.385 1 96.38 239 ALA B O 1
ATOM 5691 N N . GLN B 1 240 ? 36 -14.703 -4.824 1 96.44 240 GLN B N 1
ATOM 5692 C CA . GLN B 1 240 ? 36.312 -13.508 -4.047 1 96.44 240 GLN B CA 1
ATOM 5693 C C . GLN B 1 240 ? 35.031 -12.789 -3.643 1 96.44 240 GLN B C 1
ATOM 5695 O O . GLN B 1 240 ? 34 -12.898 -4.324 1 96.44 240 GLN B O 1
ATOM 5700 N N . VAL B 1 241 ? 35.125 -12.172 -2.514 1 96.69 241 VAL B N 1
ATOM 5701 C CA . VAL B 1 241 ? 33.938 -11.469 -2.029 1 96.69 241 VAL B CA 1
ATOM 5702 C C . VAL B 1 241 ? 34.281 -10.008 -1.743 1 96.69 241 VAL B C 1
ATOM 5704 O O . VAL B 1 241 ? 35.25 -9.719 -1.071 1 96.69 241 VAL B O 1
ATOM 5707 N N . ASP B 1 242 ? 33.531 -9.141 -2.395 1 94.06 242 ASP B N 1
ATOM 5708 C CA . ASP B 1 242 ? 33.562 -7.715 -2.1 1 94.06 242 ASP B CA 1
ATOM 5709 C C . ASP B 1 242 ? 32.28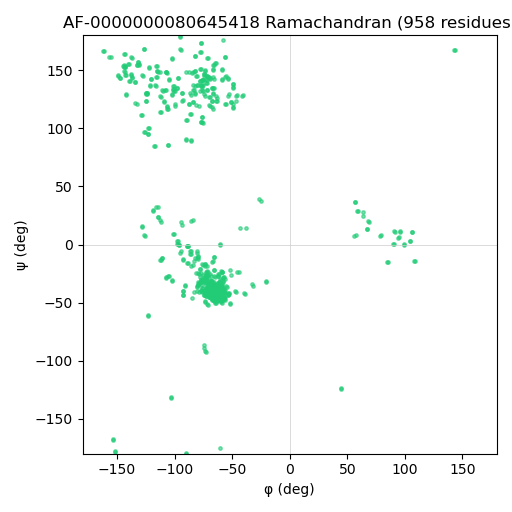1 -7.258 -1.439 1 94.06 242 ASP B C 1
ATOM 5711 O O . ASP B 1 242 ? 31.172 -7.602 -1.898 1 94.06 242 ASP B O 1
ATOM 5715 N N . VAL B 1 243 ? 32.438 -6.508 -0.366 1 91.75 243 VAL B N 1
ATOM 5716 C CA . VAL B 1 243 ? 31.219 -6.109 0.364 1 91.75 243 VAL B CA 1
ATOM 5717 C C . VAL B 1 243 ? 30.922 -4.637 0.093 1 91.75 243 VAL B C 1
ATOM 5719 O O . VAL B 1 243 ? 31.766 -3.77 0.312 1 91.75 243 VAL B O 1
ATOM 5722 N N . LEU B 1 244 ? 29.766 -4.395 -0.549 1 86.38 244 LEU B N 1
ATOM 5723 C CA . LEU B 1 244 ? 29.25 -3.037 -0.641 1 86.38 244 LEU B CA 1
ATOM 5724 C C . LEU B 1 244 ? 28.609 -2.613 0.675 1 86.38 244 LEU B C 1
ATOM 5726 O O . LEU B 1 244 ? 27.469 -2.992 0.965 1 86.38 244 LEU B O 1
ATOM 5730 N N . GLU B 1 245 ? 29.281 -1.788 1.379 1 82.12 245 GLU B N 1
ATOM 5731 C CA . GLU B 1 245 ? 28.781 -1.337 2.674 1 82.12 245 GLU B CA 1
ATOM 5732 C C . GLU B 1 245 ? 27.656 -0.325 2.51 1 82.12 245 GLU B C 1
ATOM 5734 O O . GLU B 1 245 ? 27.688 0.511 1.604 1 82.12 245 GLU B O 1
ATOM 5739 N N . ASP B 1 246 ? 26.688 -0.441 3.369 1 76.44 246 ASP B N 1
ATOM 5740 C CA . ASP B 1 246 ? 25.578 0.501 3.443 1 76.44 246 ASP B CA 1
ATOM 5741 C C . ASP B 1 246 ? 24.859 0.612 2.1 1 76.44 246 ASP B C 1
ATOM 5743 O O . ASP B 1 246 ? 24.609 1.717 1.612 1 76.44 246 ASP B O 1
ATOM 5747 N N . PHE B 1 247 ? 24.781 -0.537 1.419 1 76.12 247 PHE B N 1
ATOM 5748 C CA . PHE B 1 247 ? 24.016 -0.627 0.186 1 76.12 247 PHE B CA 1
ATOM 5749 C C . PHE B 1 247 ? 22.578 -0.144 0.406 1 76.12 247 PHE B C 1
ATOM 5751 O O . PHE B 1 247 ? 22.016 0.542 -0.447 1 76.12 247 PHE B O 1
ATOM 5758 N N . SER B 1 248 ? 22.016 -0.492 1.45 1 71.25 248 SER B N 1
ATOM 5759 C CA . SER B 1 248 ? 20.734 0.036 1.916 1 71.25 248 SER B CA 1
ATOM 5760 C C . SER B 1 248 ? 20.797 0.413 3.393 1 71.25 248 SER B C 1
ATOM 5762 O O . SER B 1 248 ? 21.719 -0.006 4.105 1 71.25 248 SER B O 1
ATOM 5764 N N . THR B 1 249 ? 19.906 1.353 3.699 1 65.94 249 THR B N 1
ATOM 5765 C CA . THR B 1 249 ? 19.781 1.594 5.133 1 65.94 249 THR B CA 1
ATOM 5766 C C . THR B 1 249 ? 19.25 0.351 5.844 1 65.94 249 THR B C 1
ATOM 5768 O O . THR B 1 249 ? 18.375 -0.342 5.328 1 65.94 249 THR B O 1
ATOM 5771 N N . GLY B 1 250 ? 20.031 0.026 6.84 1 62.12 250 GLY B N 1
ATOM 5772 C CA . GLY B 1 250 ? 19.5 -1.054 7.648 1 62.12 250 GLY B CA 1
ATOM 5773 C C . GLY B 1 250 ? 18.047 -0.824 8.055 1 62.12 250 GLY B C 1
ATOM 5774 O O . GLY B 1 250 ? 17.641 0.312 8.305 1 62.12 250 GLY B O 1
ATOM 5775 N N . TYR B 1 251 ? 17.219 -1.88 7.926 1 61.97 251 TYR B N 1
ATOM 5776 C CA . TYR B 1 251 ? 15.82 -1.682 8.266 1 61.97 251 TYR B CA 1
ATOM 5777 C C . TYR B 1 251 ? 15.242 -2.92 8.938 1 61.97 251 TYR B C 1
ATOM 5779 O O . TYR B 1 251 ? 15.836 -4 8.883 1 61.97 251 TYR B O 1
ATOM 5787 N N . HIS B 1 252 ? 14.211 -2.629 9.758 1 61.41 252 HIS B N 1
ATOM 5788 C CA . HIS B 1 252 ? 13.305 -3.65 10.273 1 61.41 252 HIS B CA 1
ATOM 5789 C C . HIS B 1 252 ? 11.922 -3.543 9.641 1 61.41 252 HIS B C 1
ATOM 5791 O O . HIS B 1 252 ? 11.344 -2.457 9.594 1 61.41 252 HIS B O 1
ATOM 5797 N N . SER B 1 253 ? 11.57 -4.645 9.055 1 70.19 253 SER B N 1
ATOM 5798 C CA . SER B 1 253 ? 10.289 -4.621 8.352 1 70.19 253 SER B CA 1
ATOM 5799 C C . SER B 1 253 ? 9.648 -6 8.32 1 70.19 253 SER B C 1
ATOM 5801 O O . SER B 1 253 ? 10.062 -6.902 9.055 1 70.19 253 SER B O 1
ATOM 5803 N N . ARG B 1 254 ? 8.586 -6.066 7.719 1 66.69 254 ARG B N 1
ATOM 5804 C CA . ARG B 1 254 ? 7.914 -7.344 7.523 1 66.69 254 ARG B CA 1
ATOM 5805 C C . ARG B 1 254 ? 7.844 -7.707 6.043 1 66.69 254 ARG B C 1
ATOM 5807 O O . ARG B 1 254 ? 7.699 -6.828 5.191 1 66.69 254 ARG B O 1
ATOM 5814 N N . ASN B 1 255 ? 7.973 -9.016 5.809 1 77.19 255 ASN B N 1
ATOM 5815 C CA . ASN B 1 255 ? 7.883 -9.477 4.426 1 77.19 255 ASN B CA 1
ATOM 5816 C C . ASN B 1 255 ? 6.449 -9.82 4.039 1 77.19 255 ASN B C 1
ATOM 5818 O O . ASN B 1 255 ? 5.516 -9.562 4.805 1 77.19 255 ASN B O 1
ATOM 5822 N N . GLY B 1 256 ? 6.273 -10.234 2.852 1 69.75 256 GLY B N 1
ATOM 5823 C CA . GLY B 1 256 ? 4.957 -10.508 2.297 1 69.75 256 GLY B CA 1
ATOM 5824 C C . GLY B 1 256 ? 4.184 -11.555 3.08 1 69.75 256 GLY B C 1
ATOM 5825 O O . GLY B 1 256 ? 2.957 -11.617 2.992 1 69.75 256 GLY B O 1
ATOM 5826 N N . GLY B 1 257 ? 4.941 -12.398 3.795 1 70.81 257 GLY B N 1
ATOM 5827 C CA . GLY B 1 257 ? 4.301 -13.375 4.668 1 70.81 257 GLY B CA 1
ATOM 5828 C C . GLY B 1 257 ? 3.998 -12.82 6.051 1 70.81 257 GLY B C 1
ATOM 5829 O O . GLY B 1 257 ? 3.318 -13.477 6.848 1 70.81 257 GLY B O 1
ATOM 5830 N N . GLY B 1 258 ? 4.473 -11.719 6.277 1 72.12 258 GLY B N 1
ATOM 5831 C CA . GLY B 1 258 ? 4.258 -11.094 7.57 1 72.12 258 GLY B CA 1
ATOM 5832 C C . GLY B 1 258 ? 5.391 -11.344 8.547 1 72.12 258 GLY B C 1
ATOM 5833 O O . GLY B 1 258 ? 5.301 -10.969 9.719 1 72.12 258 GLY B O 1
ATOM 5834 N N . ASP B 1 259 ? 6.426 -11.938 8.109 1 79.19 259 ASP B N 1
ATOM 5835 C CA . ASP B 1 259 ? 7.559 -12.242 8.977 1 79.19 259 ASP B CA 1
ATOM 5836 C C . ASP B 1 259 ? 8.461 -11.023 9.141 1 79.19 259 ASP B C 1
ATOM 5838 O O . ASP B 1 259 ? 8.68 -10.266 8.188 1 79.19 259 ASP B O 1
ATOM 5842 N N . GLN B 1 260 ? 8.977 -10.922 10.289 1 76.88 260 GLN B N 1
ATOM 5843 C CA . GLN B 1 260 ? 9.891 -9.82 10.555 1 76.88 260 GLN B CA 1
ATOM 5844 C C . GLN B 1 260 ? 11.227 -10.023 9.852 1 76.88 260 GLN B C 1
ATOM 5846 O O . GLN B 1 260 ? 11.719 -11.148 9.758 1 76.88 260 GLN B O 1
ATOM 5851 N N . ILE B 1 261 ? 11.781 -8.977 9.297 1 75.94 261 ILE B N 1
ATOM 5852 C CA . ILE B 1 261 ? 13.078 -8.992 8.617 1 75.94 261 ILE B CA 1
ATOM 5853 C C . ILE B 1 261 ? 14 -7.949 9.242 1 75.94 261 ILE B C 1
ATOM 5855 O O . ILE B 1 261 ? 13.586 -6.812 9.492 1 75.94 261 ILE B O 1
ATOM 5859 N N . LYS B 1 262 ? 15.203 -8.406 9.57 1 80.5 262 LYS B N 1
ATOM 5860 C CA . LYS B 1 262 ? 16.266 -7.527 10.031 1 80.5 262 LYS B CA 1
ATOM 5861 C C . LYS B 1 262 ? 17.516 -7.66 9.164 1 80.5 262 LYS B C 1
ATOM 5863 O O . LYS B 1 262 ? 17.922 -8.773 8.812 1 80.5 262 LYS B O 1
ATOM 5868 N N . THR B 1 263 ? 18.047 -6.547 8.703 1 83.06 263 THR B N 1
ATOM 5869 C CA . THR B 1 263 ? 19.25 -6.57 7.871 1 83.06 263 THR B CA 1
ATOM 5870 C C . THR B 1 263 ? 20.156 -5.391 8.203 1 83.06 263 THR B C 1
ATOM 5872 O O . THR B 1 263 ? 19.688 -4.328 8.602 1 83.06 263 THR B O 1
ATOM 5875 N N . ASP B 1 264 ? 21.469 -5.629 8.102 1 80.5 264 ASP B N 1
ATOM 5876 C CA . ASP B 1 264 ? 22.453 -4.566 8.32 1 80.5 264 ASP B CA 1
ATOM 5877 C C . ASP B 1 264 ? 22.578 -3.682 7.078 1 80.5 264 ASP B C 1
ATOM 5879 O O . ASP B 1 264 ? 23.234 -2.641 7.125 1 80.5 264 ASP B O 1
ATOM 5883 N N . GLY B 1 265 ? 22.047 -4.094 5.984 1 81.81 265 GLY B N 1
ATOM 5884 C CA . GLY B 1 265 ? 22.016 -3.252 4.797 1 81.81 265 GLY B CA 1
ATOM 5885 C C . GLY B 1 265 ? 23.219 -3.426 3.9 1 81.81 265 GLY B C 1
ATOM 5886 O O . GLY B 1 265 ? 23.297 -2.814 2.832 1 81.81 265 GLY B O 1
ATOM 5887 N N . ASN B 1 266 ? 24.172 -4.328 4.289 1 87.38 266 ASN B N 1
ATOM 5888 C CA . ASN B 1 266 ? 25.344 -4.598 3.457 1 87.38 266 ASN B CA 1
ATOM 5889 C C . ASN B 1 266 ? 25.016 -5.602 2.352 1 87.38 266 ASN B C 1
ATOM 5891 O O . ASN B 1 266 ? 24.125 -6.445 2.51 1 87.38 266 ASN B O 1
ATOM 5895 N N . LEU B 1 267 ? 25.719 -5.434 1.269 1 92.25 267 LEU B N 1
ATOM 5896 C CA . LEU B 1 267 ? 25.5 -6.336 0.145 1 92.25 267 LEU B CA 1
ATOM 5897 C C . LEU B 1 267 ? 26.812 -6.973 -0.305 1 92.25 267 LEU B C 1
ATOM 5899 O O . LEU B 1 267 ? 27.578 -6.359 -1.051 1 92.25 267 LEU B O 1
ATOM 5903 N N . PRO B 1 268 ? 27.078 -8.172 0.157 1 95.5 268 PRO B N 1
ATOM 5904 C CA . PRO B 1 268 ? 28.234 -8.883 -0.379 1 95.5 268 PRO B CA 1
ATOM 5905 C C . PRO B 1 268 ? 28.078 -9.25 -1.854 1 95.5 268 PRO B C 1
ATOM 5907 O O . PRO B 1 268 ? 27 -9.688 -2.271 1 95.5 268 PRO B O 1
ATOM 5910 N N . ILE B 1 269 ? 29.094 -9.023 -2.594 1 96.5 269 ILE B N 1
ATOM 5911 C CA . ILE B 1 269 ? 29.141 -9.383 -4.008 1 96.5 269 ILE B CA 1
ATOM 5912 C C . ILE B 1 269 ? 30.172 -10.492 -4.219 1 96.5 269 ILE B C 1
ATOM 5914 O O . ILE B 1 269 ? 31.359 -10.289 -4.023 1 96.5 269 ILE B O 1
ATOM 5918 N N . MET B 1 270 ? 29.703 -11.641 -4.605 1 97.56 270 MET B N 1
ATOM 5919 C CA . MET B 1 270 ? 30.594 -12.766 -4.859 1 97.56 270 MET B CA 1
ATOM 5920 C C . MET B 1 270 ? 31.109 -12.742 -6.297 1 97.56 270 MET B C 1
ATOM 5922 O O . MET B 1 270 ? 30.312 -12.711 -7.242 1 97.56 270 MET B O 1
ATOM 5926 N N . ASP B 1 271 ? 32.406 -12.672 -6.438 1 97.81 271 ASP B N 1
ATOM 5927 C CA . ASP B 1 271 ? 33 -12.781 -7.758 1 97.81 271 ASP B CA 1
ATOM 5928 C C . ASP B 1 271 ? 33.312 -14.234 -8.102 1 97.81 271 ASP B C 1
ATOM 5930 O O . ASP B 1 271 ? 34.312 -14.797 -7.621 1 97.81 271 ASP B O 1
ATOM 5934 N N . LEU B 1 272 ? 32.5 -14.766 -9.008 1 97.44 272 LEU B N 1
ATOM 5935 C CA . LEU B 1 272 ? 32.594 -16.188 -9.32 1 97.44 272 LEU B CA 1
ATOM 5936 C C . LEU B 1 272 ? 33.125 -16.406 -10.742 1 97.44 272 LEU B C 1
ATOM 5938 O O . LEU B 1 272 ? 32.938 -17.484 -11.305 1 97.44 272 LEU B O 1
ATOM 5942 N N . ARG B 1 273 ? 33.781 -15.516 -11.422 1 95.5 273 ARG B N 1
ATOM 5943 C CA . ARG B 1 273 ? 34.219 -15.531 -12.82 1 95.5 273 ARG B CA 1
ATOM 5944 C C . ARG B 1 273 ? 35.375 -16.516 -13.031 1 95.5 273 ARG B C 1
ATOM 5946 O O . ARG B 1 273 ? 35.594 -16.969 -14.156 1 95.5 273 ARG B O 1
ATOM 5953 N N . GLU B 1 274 ? 35.969 -16.844 -11.93 1 95.88 274 GLU B N 1
ATOM 5954 C CA . GLU B 1 274 ? 37.125 -17.719 -12.047 1 95.88 274 GLU B CA 1
ATOM 5955 C C . GLU B 1 274 ? 36.75 -19.172 -11.773 1 95.88 274 GLU B C 1
ATOM 5957 O O . GLU B 1 274 ? 37.594 -20.062 -11.812 1 95.88 274 GLU B O 1
ATOM 5962 N N . ILE B 1 275 ? 35.562 -19.438 -11.562 1 95.94 275 ILE B N 1
ATOM 5963 C CA . ILE B 1 275 ? 35.094 -20.781 -11.258 1 95.94 275 ILE B CA 1
ATOM 5964 C C . ILE B 1 275 ? 34.844 -21.547 -12.562 1 95.94 275 ILE B C 1
ATOM 5966 O O . ILE B 1 275 ? 34.156 -21.031 -13.453 1 95.94 275 ILE B O 1
ATOM 5970 N N . GLU B 1 276 ? 35.406 -22.703 -12.625 1 94.69 276 GLU B N 1
ATOM 5971 C CA . GLU B 1 276 ? 35.219 -23.547 -13.805 1 94.69 276 GLU B CA 1
ATOM 5972 C C . GLU B 1 276 ? 33.906 -24.328 -13.727 1 94.69 276 GLU B C 1
ATOM 5974 O O . GLU B 1 276 ? 33.625 -24.953 -12.703 1 94.69 276 GLU B O 1
ATOM 5979 N N . ALA B 1 277 ? 33.188 -24.312 -14.766 1 95.19 277 ALA B N 1
ATOM 5980 C CA . ALA B 1 277 ? 31.891 -24.984 -14.836 1 95.19 277 ALA B CA 1
ATOM 5981 C C . ALA B 1 277 ? 32.031 -26.359 -15.477 1 95.19 277 ALA B C 1
ATOM 5983 O O . ALA B 1 277 ? 32.844 -26.562 -16.375 1 95.19 277 ALA B O 1
ATOM 5984 N N . GLU B 1 278 ? 31.297 -27.312 -15.016 1 96.12 278 GLU B N 1
ATOM 5985 C CA . GLU B 1 278 ? 31.203 -28.641 -15.586 1 96.12 278 GLU B CA 1
ATOM 5986 C C . GLU B 1 278 ? 30.016 -28.766 -16.531 1 96.12 278 GLU B C 1
ATOM 5988 O O . GLU B 1 278 ? 29.281 -27.797 -16.734 1 96.12 278 GLU B O 1
ATOM 5993 N N . ASP B 1 279 ? 29.875 -29.969 -17.109 1 94.69 279 ASP B N 1
ATOM 5994 C CA . ASP B 1 279 ? 28.812 -30.172 -18.094 1 94.69 279 ASP B CA 1
ATOM 5995 C C . ASP B 1 279 ? 27.438 -30.016 -17.453 1 94.69 279 ASP B C 1
ATOM 5997 O O . ASP B 1 279 ? 26.516 -29.469 -18.062 1 94.69 279 ASP B O 1
ATOM 6001 N N . ILE B 1 280 ? 27.312 -30.438 -16.312 1 94.75 280 ILE B N 1
ATOM 6002 C CA . ILE B 1 280 ? 26.031 -30.359 -15.617 1 94.75 280 ILE B CA 1
ATOM 6003 C C . ILE B 1 280 ? 25.656 -28.906 -15.383 1 94.75 280 ILE B C 1
ATOM 6005 O O . ILE B 1 280 ? 24.484 -28.531 -15.477 1 94.75 280 ILE B O 1
ATOM 6009 N N . ASP B 1 281 ? 26.641 -28.109 -15.078 1 95.12 281 ASP B N 1
ATOM 6010 C CA . ASP B 1 281 ? 26.406 -26.688 -14.836 1 95.12 281 ASP B CA 1
ATOM 6011 C C . ASP B 1 281 ? 26 -25.969 -16.109 1 95.12 281 ASP B C 1
ATOM 6013 O O . ASP B 1 281 ? 25.141 -25.094 -16.094 1 95.12 281 ASP B O 1
ATOM 6017 N N . ARG B 1 282 ? 26.609 -26.359 -17.203 1 94.19 282 ARG B N 1
ATOM 6018 C CA . ARG B 1 282 ? 26.281 -25.766 -18.5 1 94.19 282 ARG B CA 1
ATOM 6019 C C . ARG B 1 282 ? 24.859 -26.094 -18.922 1 94.19 282 ARG B C 1
ATOM 6021 O O . ARG B 1 282 ? 24.172 -25.266 -19.516 1 94.19 282 ARG B O 1
ATOM 6028 N N . GLU B 1 283 ? 24.547 -27.328 -18.625 1 93.25 283 GLU B N 1
ATOM 6029 C CA . GLU B 1 283 ? 23.172 -27.734 -18.922 1 93.25 283 GLU B CA 1
ATOM 6030 C C . GLU B 1 283 ? 22.172 -26.938 -18.094 1 93.25 283 GLU B C 1
ATOM 6032 O O . GLU B 1 283 ? 21.141 -26.5 -18.609 1 93.25 283 GLU B O 1
ATOM 6037 N N . ARG B 1 284 ? 22.453 -26.766 -16.875 1 93.38 284 ARG B N 1
ATOM 6038 C CA . ARG B 1 284 ? 21.578 -25.984 -16 1 93.38 284 ARG B CA 1
ATOM 6039 C C . ARG B 1 284 ? 21.5 -24.531 -16.453 1 93.38 284 ARG B C 1
ATOM 6041 O O . ARG B 1 284 ? 20.438 -23.922 -16.406 1 93.38 284 ARG B O 1
ATOM 6048 N N . ALA B 1 285 ? 22.594 -24.016 -16.844 1 93.44 285 ALA B N 1
ATOM 6049 C CA . ALA B 1 285 ? 22.641 -22.641 -17.344 1 93.44 285 ALA B CA 1
ATOM 6050 C C . ALA B 1 285 ? 21.797 -22.484 -18.594 1 93.44 285 ALA B C 1
ATOM 6052 O O . ALA B 1 285 ? 21.109 -21.469 -18.781 1 93.44 285 ALA B O 1
ATOM 6053 N N . ARG B 1 286 ? 21.891 -23.484 -19.406 1 90.12 286 ARG B N 1
ATOM 6054 C CA . ARG B 1 286 ? 21.078 -23.453 -20.625 1 90.12 286 ARG B CA 1
ATOM 6055 C C . ARG B 1 286 ? 19.594 -23.422 -20.297 1 90.12 286 ARG B C 1
ATOM 6057 O O . ARG B 1 286 ? 18.844 -22.672 -20.906 1 90.12 286 ARG B O 1
ATOM 6064 N N . LYS B 1 287 ? 19.203 -24.234 -19.406 1 87.31 287 LYS B N 1
ATOM 6065 C CA . LYS B 1 287 ? 17.812 -24.25 -18.984 1 87.31 287 LYS B CA 1
ATOM 6066 C C . LYS B 1 287 ? 17.391 -22.922 -18.391 1 87.31 287 LYS B C 1
ATOM 6068 O O . LYS B 1 287 ? 16.266 -22.453 -18.625 1 87.31 287 LYS B O 1
ATOM 6073 N N . THR B 1 288 ? 18.25 -22.359 -17.594 1 86.44 288 THR B N 1
ATOM 6074 C CA . THR B 1 288 ? 18 -21.047 -17 1 86.44 288 THR B CA 1
ATOM 6075 C C . THR B 1 288 ? 17.781 -20 -18.078 1 86.44 288 THR B C 1
ATOM 6077 O O . THR B 1 288 ? 16.828 -19.219 -18 1 86.44 288 THR B O 1
ATOM 6080 N N . LEU B 1 289 ? 18.625 -20.031 -19.016 1 83.25 289 LEU B N 1
ATOM 6081 C CA . LEU B 1 289 ? 18.562 -19.047 -20.094 1 83.25 289 LEU B CA 1
ATOM 6082 C C . LEU B 1 289 ? 17.281 -19.234 -20.906 1 83.25 289 LEU B C 1
ATOM 6084 O O . LEU B 1 289 ? 16.656 -18.266 -21.328 1 83.25 289 LEU B O 1
ATOM 6088 N N . GLU B 1 290 ? 16.922 -20.453 -21.078 1 80.25 290 GLU B N 1
ATOM 6089 C CA . GLU B 1 290 ? 15.695 -20.75 -21.797 1 80.25 290 GLU B CA 1
ATOM 6090 C C . GLU B 1 290 ? 14.469 -20.234 -21.047 1 80.25 290 GLU B C 1
ATOM 6092 O O . GLU B 1 290 ? 13.555 -19.672 -21.641 1 80.25 290 GLU B O 1
ATOM 6097 N N . ASN B 1 291 ? 14.516 -20.422 -19.797 1 77.06 291 ASN B N 1
ATOM 6098 C CA . ASN B 1 291 ? 13.414 -19.953 -18.969 1 77.06 291 ASN B CA 1
ATOM 6099 C C . ASN B 1 291 ? 13.336 -18.438 -18.953 1 77.06 291 ASN B C 1
ATOM 6101 O O . ASN B 1 291 ? 12.234 -17.859 -18.969 1 77.06 291 ASN B O 1
ATOM 6105 N N . MET B 1 292 ? 14.453 -17.812 -18.859 1 79.06 292 MET B N 1
ATOM 6106 C CA . MET B 1 292 ? 14.508 -16.359 -18.875 1 79.06 292 MET B CA 1
ATOM 6107 C C . MET B 1 292 ? 13.93 -15.805 -20.172 1 79.06 292 MET B C 1
ATOM 6109 O O . MET B 1 292 ? 13.164 -14.836 -20.156 1 79.06 292 MET B O 1
ATOM 6113 N N . LYS B 1 293 ? 14.273 -16.422 -21.172 1 69.94 293 LYS B N 1
ATOM 6114 C CA . LYS B 1 293 ? 13.781 -16 -22.469 1 69.94 293 LYS B CA 1
ATOM 6115 C C . LYS B 1 293 ? 12.273 -16.188 -22.578 1 69.94 293 LYS B C 1
ATOM 6117 O O . LYS B 1 293 ? 11.578 -15.352 -23.156 1 69.94 293 LYS B O 1
ATOM 6122 N N . ALA B 1 294 ? 11.875 -17.203 -22 1 67.12 294 ALA B N 1
ATOM 6123 C CA . ALA B 1 294 ? 10.445 -17.484 -22 1 67.12 294 ALA B CA 1
ATOM 6124 C C . ALA B 1 294 ? 9.68 -16.422 -21.203 1 67.12 294 ALA B C 1
ATOM 6126 O O . ALA B 1 294 ? 8.594 -15.992 -21.609 1 67.12 294 ALA B O 1
ATOM 6127 N N . GLN B 1 295 ? 10.188 -16.016 -20.125 1 71.06 295 GLN B N 1
ATOM 6128 C CA . GLN B 1 295 ? 9.539 -15.016 -19.266 1 71.06 295 GLN B CA 1
ATOM 6129 C C . GLN B 1 295 ? 9.555 -13.641 -19.938 1 71.06 295 GLN B C 1
ATOM 6131 O O . GLN B 1 295 ? 8.586 -12.891 -19.828 1 71.06 295 GLN B O 1
ATOM 6136 N N . GLU B 1 296 ? 10.68 -13.289 -20.484 1 63.66 296 GLU B N 1
ATOM 6137 C CA . GLU B 1 296 ? 10.781 -12.008 -21.172 1 63.66 296 GLU B CA 1
ATOM 6138 C C . GLU B 1 296 ? 9.781 -11.93 -22.328 1 63.66 296 GLU B C 1
ATOM 6140 O O . GLU B 1 296 ? 9.195 -10.875 -22.578 1 63.66 296 GLU B O 1
ATOM 6145 N N . ALA B 1 297 ? 9.688 -12.93 -22.922 1 53.09 297 ALA B N 1
ATOM 6146 C CA . ALA B 1 297 ? 8.742 -12.984 -24.031 1 53.09 297 ALA B CA 1
ATOM 6147 C C . ALA B 1 297 ? 7.305 -12.82 -23.547 1 53.09 297 ALA B C 1
ATOM 6149 O O . ALA B 1 297 ? 6.484 -12.18 -24.203 1 53.09 297 ALA B O 1
ATOM 6150 N N . ALA B 1 298 ? 7.098 -13.352 -22.422 1 53.22 298 ALA B N 1
ATOM 6151 C CA . ALA B 1 298 ? 5.762 -13.266 -21.828 1 53.22 298 ALA B CA 1
ATOM 6152 C C . ALA B 1 298 ? 5.488 -11.859 -21.312 1 53.22 298 ALA B C 1
ATOM 6154 O O . ALA B 1 298 ? 4.34 -11.406 -21.297 1 53.22 298 ALA B O 1
ATOM 6155 N N . GLY B 1 299 ? 6.418 -11.078 -20.656 1 49 299 GLY B N 1
ATOM 6156 C CA . GLY B 1 299 ? 6.27 -9.812 -19.953 1 49 299 GLY B CA 1
ATOM 6157 C C . GLY B 1 299 ? 6.293 -8.609 -20.875 1 49 299 GLY B C 1
ATOM 6158 O O . GLY B 1 299 ? 6.184 -7.469 -20.422 1 49 299 GLY B O 1
ATOM 6159 N N . ALA B 1 300 ? 6.73 -8.648 -22.219 1 40.78 300 ALA B N 1
ATOM 6160 C CA . ALA B 1 300 ? 7.031 -7.52 -23.094 1 40.78 300 ALA B CA 1
ATOM 6161 C C . ALA B 1 300 ? 5.883 -6.516 -23.109 1 40.78 300 ALA B C 1
ATOM 6163 O O . ALA B 1 300 ? 5.949 -5.492 -23.797 1 40.78 300 ALA B O 1
ATOM 6164 N N . ASP B 1 301 ? 4.82 -6.789 -22.891 1 35.19 301 ASP B N 1
ATOM 6165 C CA . ASP B 1 301 ? 3.951 -5.641 -23.141 1 35.19 301 ASP B CA 1
ATOM 6166 C C . ASP B 1 301 ? 4.195 -4.535 -22.109 1 35.19 301 ASP B C 1
ATOM 6168 O O . ASP B 1 301 ? 3.445 -3.561 -22.062 1 35.19 301 ASP B O 1
ATOM 6172 N N . THR B 1 302 ? 4.613 -4.738 -20.984 1 33.06 302 THR B N 1
ATOM 6173 C CA . THR B 1 302 ? 4.613 -3.539 -20.156 1 33.06 302 THR B CA 1
ATOM 6174 C C . THR B 1 302 ? 5.496 -2.459 -20.766 1 33.06 302 THR B C 1
ATOM 6176 O O . THR B 1 302 ? 6.309 -2.742 -21.656 1 33.06 302 THR B O 1
ATOM 6179 N N . ASP B 1 303 ? 5.77 -1.184 -20.109 1 30.41 303 ASP B N 1
ATOM 6180 C CA . ASP B 1 303 ? 6.422 0.018 -20.609 1 30.41 303 ASP B CA 1
ATOM 6181 C C . ASP B 1 303 ? 7.754 -0.321 -21.281 1 30.41 303 ASP B C 1
ATOM 6183 O O . ASP B 1 303 ? 8.484 -1.198 -20.812 1 30.41 303 ASP B O 1
ATOM 6187 N N . SER B 1 304 ? 8.039 -0.009 -22.641 1 30.2 304 SER B N 1
ATOM 6188 C CA . SER B 1 304 ? 9.141 0.109 -23.578 1 30.2 304 SER B CA 1
ATOM 6189 C C . SER B 1 304 ? 10.469 0.295 -22.859 1 30.2 304 SER B C 1
ATOM 6191 O O . SER B 1 304 ? 11.539 0.105 -23.453 1 30.2 304 SER B O 1
ATOM 6193 N N . SER B 1 305 ? 10.477 0.931 -21.734 1 28.81 305 SER B N 1
ATOM 6194 C CA . SER B 1 305 ? 11.805 1.405 -21.344 1 28.81 305 SER B CA 1
ATOM 6195 C C . SER B 1 305 ? 12.703 0.248 -20.938 1 28.81 305 SER B C 1
ATOM 6197 O O . SER B 1 305 ? 13.93 0.335 -21.062 1 28.81 305 SER B O 1
ATOM 6199 N N . PHE B 1 306 ? 12.133 -0.797 -20.359 1 28.3 306 PHE B N 1
ATOM 6200 C CA . PHE B 1 306 ? 13.094 -1.808 -19.922 1 28.3 306 PHE B CA 1
ATOM 6201 C C . PHE B 1 306 ? 13.523 -2.682 -21.094 1 28.3 306 PHE B C 1
ATOM 6203 O O . PHE B 1 306 ? 14.68 -3.115 -21.156 1 28.3 306 PHE B O 1
ATOM 6210 N N . MET B 1 307 ? 12.734 -3.051 -22.094 1 29.06 307 MET B N 1
ATOM 6211 C CA . MET B 1 307 ? 13.148 -3.824 -23.25 1 29.06 307 MET B CA 1
ATOM 6212 C C . MET B 1 307 ? 14.273 -3.119 -24 1 29.06 307 MET B C 1
ATOM 6214 O O . MET B 1 307 ? 15.047 -3.762 -24.719 1 29.06 307 MET B O 1
ATOM 6218 N N . GLU B 1 308 ? 14.172 -1.793 -24.094 1 28.36 308 GLU B N 1
ATOM 6219 C CA . GLU B 1 308 ? 15.258 -1.158 -24.828 1 28.36 308 GLU B CA 1
ATOM 6220 C C . GLU B 1 308 ? 16.609 -1.475 -24.188 1 28.36 308 GLU B C 1
ATOM 6222 O O . GLU B 1 308 ? 17.609 -1.675 -24.906 1 28.36 308 GLU B O 1
ATOM 6227 N N . ALA B 1 309 ? 16.578 -1.645 -22.891 1 27.19 309 ALA B N 1
ATOM 6228 C CA . ALA B 1 309 ? 17.891 -1.933 -22.312 1 27.19 309 ALA B CA 1
ATOM 6229 C C . ALA B 1 309 ? 18.328 -3.359 -22.641 1 27.19 309 ALA B C 1
ATOM 6231 O O . ALA B 1 309 ? 19.516 -3.619 -22.828 1 27.19 309 ALA B O 1
ATOM 6232 N N . PHE B 1 310 ? 17.375 -4.258 -22.703 1 27.62 310 PHE B N 1
ATOM 6233 C CA . PHE B 1 310 ? 17.812 -5.598 -23.078 1 27.62 310 PHE B CA 1
ATOM 6234 C C . PHE B 1 310 ? 18.172 -5.652 -24.562 1 27.62 310 PHE B C 1
ATOM 6236 O O . PHE B 1 310 ? 18.719 -6.656 -25.031 1 27.62 310 PHE B O 1
ATOM 6243 N N . LYS B 1 311 ? 17.688 -4.824 -25.422 1 27.73 311 LYS B N 1
ATOM 6244 C CA . LYS B 1 311 ? 18.094 -4.883 -26.828 1 27.73 311 LYS B CA 1
ATOM 6245 C C . LYS B 1 311 ? 19.609 -4.777 -26.953 1 27.73 311 LYS B C 1
ATOM 6247 O O . LYS B 1 311 ? 20.188 -5.172 -27.969 1 27.73 311 LYS B O 1
ATOM 6252 N N . LEU B 1 312 ? 20.156 -3.982 -26.078 1 25.72 312 LEU B N 1
ATOM 6253 C CA . LEU B 1 312 ? 21.5 -3.666 -26.547 1 25.72 312 LEU B CA 1
ATOM 6254 C C . LEU B 1 312 ? 22.375 -4.918 -26.594 1 25.72 312 LEU B C 1
ATOM 6256 O O . LEU B 1 312 ? 23.391 -4.949 -27.297 1 25.72 312 LEU B O 1
ATOM 6260 N N . HIS B 1 313 ? 22.406 -5.844 -25.641 1 26.61 313 HIS B N 1
ATOM 6261 C CA . HIS B 1 313 ? 23.562 -6.641 -26.016 1 26.61 313 HIS B CA 1
ATOM 6262 C C . HIS B 1 313 ? 23.266 -7.52 -27.219 1 26.61 313 HIS B C 1
ATOM 6264 O O . HIS B 1 313 ? 24.062 -7.621 -28.141 1 26.61 313 HIS B O 1
ATOM 6270 N N . GLY B 1 314 ? 22.719 -8.852 -27.109 1 25.44 314 GLY B N 1
ATOM 6271 C CA . GLY B 1 314 ? 22.922 -9.758 -28.234 1 25.44 314 GLY B CA 1
ATOM 6272 C C . GLY B 1 314 ? 22 -9.492 -29.406 1 25.44 314 GLY B C 1
ATOM 6273 O O . GLY B 1 314 ? 20.922 -8.922 -29.219 1 25.44 314 GLY B O 1
ATOM 6274 N N . LYS B 1 315 ? 22.438 -9.5 -30.734 1 29.75 315 LYS B N 1
ATOM 6275 C CA . LYS B 1 315 ? 21.969 -9.5 -32.125 1 29.75 315 LYS B CA 1
ATOM 6276 C C . LYS B 1 315 ? 20.812 -10.469 -32.281 1 29.75 315 LYS B C 1
ATOM 6278 O O . LYS B 1 315 ? 20.938 -11.477 -33 1 29.75 315 LYS B O 1
ATOM 6283 N N . HIS B 1 316 ? 20.172 -10.969 -31.25 1 27.41 316 HIS B N 1
ATOM 6284 C CA . HIS B 1 316 ? 19.312 -12.078 -31.641 1 27.41 316 HIS B CA 1
ATOM 6285 C C . HIS B 1 316 ? 18.156 -11.602 -32.5 1 27.41 316 HIS B C 1
ATOM 6287 O O . HIS B 1 316 ? 17.578 -10.539 -32.25 1 27.41 316 HIS B O 1
ATOM 6293 N N . SER B 1 317 ? 18.031 -12.094 -33.844 1 28.83 317 SER B N 1
ATOM 6294 C CA . SER B 1 317 ? 17.172 -11.852 -35 1 28.83 317 SER B CA 1
ATOM 6295 C C . SER B 1 317 ? 15.695 -11.898 -34.625 1 28.83 317 SER B C 1
ATOM 6297 O O . SER B 1 317 ? 15.32 -12.562 -33.656 1 28.83 317 SER B O 1
ATOM 6299 N N . ILE B 1 318 ? 14.898 -11.016 -35.125 1 33.62 318 ILE B N 1
ATOM 6300 C CA . ILE B 1 318 ? 13.445 -10.906 -35.219 1 33.62 318 ILE B CA 1
ATOM 6301 C C . ILE B 1 318 ? 12.836 -12.297 -35.344 1 33.62 318 ILE B C 1
ATOM 6303 O O . ILE B 1 318 ? 11.734 -12.547 -34.844 1 33.62 318 ILE B O 1
ATOM 6307 N N . GLY B 1 319 ? 13.539 -13.148 -36.031 1 32.38 319 GLY B N 1
ATOM 6308 C CA . GLY B 1 319 ? 13.047 -14.492 -36.281 1 32.38 319 GLY B CA 1
ATOM 6309 C C . GLY B 1 319 ? 12.883 -15.328 -35.031 1 32.38 319 GLY B C 1
ATOM 6310 O O . GLY B 1 319 ? 11.977 -16.172 -34.969 1 32.38 319 GLY B O 1
ATOM 6311 N N . ASP B 1 320 ? 13.75 -15.211 -34.125 1 35.44 320 ASP B N 1
ATOM 6312 C CA . ASP B 1 320 ? 13.758 -16.047 -32.938 1 35.44 320 ASP B CA 1
ATOM 6313 C C . ASP B 1 320 ? 12.688 -15.594 -31.938 1 35.44 320 ASP B C 1
ATOM 6315 O O . ASP B 1 320 ? 12.188 -16.406 -31.156 1 35.44 320 ASP B O 1
ATOM 6319 N N . ALA B 1 321 ? 12.406 -14.383 -31.938 1 35.03 321 ALA B N 1
ATOM 6320 C CA . ALA B 1 321 ? 11.289 -13.875 -31.156 1 35.03 321 ALA B CA 1
ATOM 6321 C C . ALA B 1 321 ? 9.984 -14.555 -31.547 1 35.03 321 ALA B C 1
ATOM 6323 O O . ALA B 1 321 ? 9.148 -14.867 -30.703 1 35.03 321 ALA B O 1
ATOM 6324 N N . SER B 1 322 ? 9.844 -14.797 -32.844 1 37.06 322 SER B N 1
ATOM 6325 C CA . SER B 1 322 ? 8.648 -15.461 -33.344 1 37.06 322 SER B CA 1
ATOM 6326 C C . SER B 1 322 ? 8.555 -16.891 -32.812 1 37.06 322 SER B C 1
ATOM 6328 O O . SER B 1 322 ? 7.48 -17.359 -32.438 1 37.06 322 SER B O 1
ATOM 6330 N N . ARG B 1 323 ? 9.641 -17.625 -32.812 1 38.5 323 ARG B N 1
ATOM 6331 C CA . ARG B 1 323 ? 9.617 -19.016 -32.344 1 38.5 323 ARG B CA 1
ATOM 6332 C C . ARG B 1 323 ? 9.352 -19.078 -30.859 1 38.5 323 ARG B C 1
ATOM 6334 O O . ARG B 1 323 ? 8.625 -19.953 -30.391 1 38.5 323 ARG B O 1
ATOM 6341 N N . LEU B 1 324 ? 9.977 -18.203 -30.156 1 38.34 324 LEU B N 1
ATOM 6342 C CA . LEU B 1 324 ? 9.859 -18.172 -28.703 1 38.34 324 LEU B CA 1
ATOM 6343 C C . LEU B 1 324 ? 8.438 -17.812 -28.281 1 38.34 324 LEU B C 1
ATOM 6345 O O . LEU B 1 324 ? 7.898 -18.391 -27.344 1 38.34 324 LEU B O 1
ATOM 6349 N N . THR B 1 325 ? 7.875 -16.922 -28.984 1 40 325 THR B N 1
ATOM 6350 C CA . THR B 1 325 ? 6.457 -16.656 -28.75 1 40 325 THR B CA 1
ATOM 6351 C C . THR B 1 325 ? 5.625 -17.906 -29 1 40 325 THR B C 1
ATOM 6353 O O . THR B 1 325 ? 4.637 -18.156 -28.312 1 40 325 THR B O 1
ATOM 6356 N N . LYS B 1 326 ? 6.051 -18.656 -30 1 41.81 326 LYS B N 1
ATOM 6357 C CA . LYS B 1 326 ? 5.324 -19.891 -30.312 1 41.81 326 LYS B CA 1
ATOM 6358 C C . LYS B 1 326 ? 5.414 -20.891 -29.172 1 41.81 326 LYS B C 1
ATOM 6360 O O . LYS B 1 326 ? 4.422 -21.547 -28.828 1 41.81 326 LYS B O 1
ATOM 6365 N N . ASP B 1 327 ? 6.574 -21.062 -28.703 1 41.91 327 ASP B N 1
ATOM 6366 C CA . ASP B 1 327 ? 6.727 -22.031 -27.625 1 41.91 327 ASP B CA 1
ATOM 6367 C C . ASP B 1 327 ? 6.039 -21.562 -26.344 1 41.91 327 ASP B C 1
ATOM 6369 O O . ASP B 1 327 ? 5.438 -22.375 -25.625 1 41.91 327 ASP B O 1
ATOM 6373 N N . LEU B 1 328 ? 6.188 -20.344 -26.031 1 40.47 328 LEU B N 1
ATOM 6374 C CA . LEU B 1 328 ? 5.547 -19.797 -24.828 1 40.47 328 LEU B CA 1
ATOM 6375 C C . LEU B 1 328 ? 4.031 -19.812 -24.984 1 40.47 328 LEU B C 1
ATOM 6377 O O . LEU B 1 328 ? 3.312 -20.062 -24 1 40.47 328 LEU B O 1
ATOM 6381 N N . ALA B 1 329 ? 3.604 -19.5 -26.203 1 40.28 329 ALA B N 1
ATOM 6382 C CA . ALA B 1 329 ? 2.193 -19.672 -26.547 1 40.28 329 ALA B CA 1
ATOM 6383 C C . ALA B 1 329 ? 1.737 -21.109 -26.297 1 40.28 329 ALA B C 1
ATOM 6385 O O . ALA B 1 329 ? 0.559 -21.344 -26.031 1 40.28 329 ALA B O 1
ATOM 6386 N N . LYS B 1 330 ? 2.631 -21.969 -26.422 1 44.72 330 LYS B N 1
ATOM 6387 C CA . LYS B 1 330 ? 2.225 -23.344 -26.219 1 44.72 330 LYS B CA 1
ATOM 6388 C C . LYS B 1 330 ? 1.973 -23.641 -24.734 1 44.72 330 LYS B C 1
ATOM 6390 O O . LYS B 1 330 ? 1.19 -24.531 -24.406 1 44.72 330 LYS B O 1
ATOM 6395 N N . THR B 1 331 ? 2.688 -22.906 -23.906 1 49.66 331 THR B N 1
ATOM 6396 C CA . THR B 1 331 ? 2.385 -23.266 -22.516 1 49.66 331 THR B CA 1
ATOM 6397 C C . THR B 1 331 ? 1.235 -22.422 -21.984 1 49.66 331 THR B C 1
ATOM 6399 O O . THR B 1 331 ? 1.351 -21.203 -21.875 1 49.66 331 THR B O 1
ATOM 6402 N N . ARG B 1 332 ? 0.041 -22.906 -22.156 1 54.28 332 ARG B N 1
ATOM 6403 C CA . ARG B 1 332 ? -1.181 -22.281 -21.672 1 54.28 332 ARG B CA 1
ATOM 6404 C C . ARG B 1 332 ? -1.055 -21.891 -20.203 1 54.28 332 ARG B C 1
ATOM 6406 O O . ARG B 1 332 ? -0.676 -22.719 -19.375 1 54.28 332 ARG B O 1
ATOM 6413 N N . PRO B 1 333 ? -1.155 -20.547 -19.969 1 64.62 333 PRO B N 1
ATOM 6414 C CA . PRO B 1 333 ? -1.152 -20.219 -18.547 1 64.62 333 PRO B CA 1
ATOM 6415 C C . PRO B 1 333 ? -2.209 -21 -17.766 1 64.62 333 PRO B C 1
ATOM 6417 O O . PRO B 1 333 ? -3.291 -21.266 -18.281 1 64.62 333 PRO B O 1
ATOM 6420 N N . LEU B 1 334 ? -1.805 -21.578 -16.766 1 74.38 334 LEU B N 1
ATOM 6421 C CA . LEU B 1 334 ? -2.697 -22.328 -15.891 1 74.38 334 LEU B CA 1
ATOM 6422 C C . LEU B 1 334 ? -3.969 -21.531 -15.602 1 74.38 334 LEU B C 1
ATOM 6424 O O . LEU B 1 334 ? -5.055 -22.109 -15.508 1 74.38 334 LEU B O 1
ATOM 6428 N N . SER B 1 335 ? -3.873 -20.219 -15.734 1 79.69 335 SER B N 1
ATOM 6429 C CA . SER B 1 335 ? -5.027 -19.391 -15.406 1 79.69 335 SER B CA 1
ATOM 6430 C C . SER B 1 335 ? -6.082 -19.438 -16.5 1 79.69 335 SER B C 1
ATOM 6432 O O . SER B 1 335 ? -7.277 -19.531 -16.219 1 79.69 335 SER B O 1
ATOM 6434 N N . ALA B 1 336 ? -5.684 -19.422 -17.688 1 83.31 336 ALA B N 1
ATOM 6435 C CA . ALA B 1 336 ? -6.629 -19.484 -18.797 1 83.31 336 ALA B CA 1
ATOM 6436 C C . ALA B 1 336 ? -7.34 -20.844 -18.828 1 83.31 336 ALA B C 1
ATOM 6438 O O . ALA B 1 336 ? -8.562 -20.906 -18.984 1 83.31 336 ALA B O 1
ATOM 6439 N N . PHE B 1 337 ? -6.629 -21.844 -18.641 1 83.75 337 PHE B N 1
ATOM 6440 C CA . PHE B 1 337 ? -7.188 -23.188 -18.641 1 83.75 337 PHE B CA 1
ATOM 6441 C C . PHE B 1 337 ? -8.172 -23.359 -17.484 1 83.75 337 PHE B C 1
ATOM 6443 O O . PHE B 1 337 ? -9.281 -23.859 -17.688 1 83.75 337 PHE B O 1
ATOM 6450 N N . LEU B 1 338 ? -7.73 -22.906 -16.359 1 85.81 338 LEU B N 1
ATOM 6451 C CA . LEU B 1 338 ? -8.594 -23.031 -15.195 1 85.81 338 LEU B CA 1
ATOM 6452 C C . LEU B 1 338 ? -9.852 -22.172 -15.359 1 85.81 338 LEU B C 1
ATOM 6454 O O . LEU B 1 338 ? -10.93 -22.562 -14.906 1 85.81 338 LEU B O 1
ATOM 6458 N N . GLY B 1 339 ? -9.68 -21.062 -15.977 1 89.44 339 GLY B N 1
ATOM 6459 C CA . GLY B 1 339 ? -10.836 -20.234 -16.25 1 89.44 339 GLY B CA 1
ATOM 6460 C C . GLY B 1 339 ? -11.859 -20.922 -17.141 1 89.44 339 GLY B C 1
ATOM 6461 O O . GLY B 1 339 ? -13.047 -20.969 -16.812 1 89.44 339 GLY B O 1
ATOM 6462 N N . VAL B 1 340 ? -11.422 -21.531 -18.172 1 89.56 340 VAL B N 1
ATOM 6463 C CA . VAL B 1 340 ? -12.305 -22.219 -19.109 1 89.56 340 VAL B CA 1
ATOM 6464 C C . VAL B 1 340 ? -12.898 -23.453 -18.453 1 89.56 340 VAL B C 1
ATOM 6466 O O . VAL B 1 340 ? -14.102 -23.719 -18.562 1 89.56 340 VAL B O 1
ATOM 6469 N N . LEU B 1 341 ? -12.07 -24.141 -17.766 1 89.06 341 LEU B N 1
ATOM 6470 C CA . LEU B 1 341 ? -12.523 -25.359 -17.094 1 89.06 341 LEU B CA 1
ATOM 6471 C C . LEU B 1 341 ? -13.633 -25.047 -16.094 1 89.06 341 LEU B C 1
ATOM 6473 O O . LEU B 1 341 ? -14.617 -25.781 -16 1 89.06 341 LEU B O 1
ATOM 6477 N N . THR B 1 342 ? -13.453 -23.984 -15.391 1 92.38 342 THR B N 1
ATOM 6478 C CA . THR B 1 342 ? -14.438 -23.656 -14.375 1 92.38 342 THR B CA 1
ATOM 6479 C C . THR B 1 342 ? -15.727 -23.141 -15.016 1 92.38 342 THR B C 1
ATOM 6481 O O . THR B 1 342 ? -16.828 -23.391 -14.5 1 92.38 342 THR B O 1
ATOM 6484 N N . VAL B 1 343 ? -15.641 -22.484 -16.109 1 92.19 343 VAL B N 1
ATOM 6485 C CA . VAL B 1 343 ? -16.844 -22.062 -16.828 1 92.19 343 VAL B CA 1
ATOM 6486 C C . VAL B 1 343 ? -17.594 -23.281 -17.344 1 92.19 343 VAL B C 1
ATOM 6488 O O . VAL B 1 343 ? -18.812 -23.375 -17.172 1 92.19 343 VAL B O 1
ATOM 6491 N N . LEU B 1 344 ? -16.859 -24.219 -17.875 1 90 344 LEU B N 1
ATOM 6492 C CA . LEU B 1 344 ? -17.484 -25.422 -18.422 1 90 344 LEU B CA 1
ATOM 6493 C C . LEU B 1 344 ? -18.047 -26.281 -17.312 1 90 344 LEU B C 1
ATOM 6495 O O . LEU B 1 344 ? -19.109 -26.891 -17.469 1 90 344 LEU B O 1
ATOM 6499 N N . ALA B 1 345 ? -17.344 -26.328 -16.234 1 90.81 345 ALA B N 1
ATOM 6500 C CA . ALA B 1 345 ? -17.844 -27.062 -15.086 1 90.81 345 ALA B CA 1
ATOM 6501 C C . ALA B 1 345 ? -19.156 -26.453 -14.57 1 90.81 345 ALA B C 1
ATOM 6503 O O . ALA B 1 345 ? -20.094 -27.188 -14.234 1 90.81 345 ALA B O 1
ATOM 6504 N N . SER B 1 346 ? -19.188 -25.188 -14.484 1 91.06 346 SER B N 1
ATOM 6505 C CA . SER B 1 346 ? -20.406 -24.516 -14.062 1 91.06 346 SER B CA 1
ATOM 6506 C C . SER B 1 346 ? -21.562 -24.766 -15.039 1 91.06 346 SER B C 1
ATOM 6508 O O . SER B 1 346 ? -22.688 -25 -14.625 1 91.06 346 SER B O 1
ATOM 6510 N N . ALA B 1 347 ? -21.219 -24.781 -16.266 1 88.19 347 ALA B N 1
ATOM 6511 C CA . ALA B 1 347 ? -22.203 -25.078 -17.297 1 88.19 347 ALA B CA 1
ATOM 6512 C C . ALA B 1 347 ? -22.719 -26.5 -17.172 1 88.19 347 ALA B C 1
ATOM 6514 O O . ALA B 1 347 ? -23.922 -26.75 -17.328 1 88.19 347 ALA B O 1
ATOM 6515 N N . ALA B 1 348 ? -21.844 -27.391 -16.891 1 87.38 348 ALA B N 1
ATOM 6516 C CA . ALA B 1 348 ? -22.234 -28.781 -16.703 1 87.38 348 ALA B CA 1
ATOM 6517 C C . ALA B 1 348 ? -23.172 -28.938 -15.516 1 87.38 348 ALA B C 1
ATOM 6519 O O . ALA B 1 348 ? -24.172 -29.656 -15.594 1 87.38 348 ALA B O 1
ATOM 6520 N N . ILE B 1 349 ? -22.828 -28.25 -14.516 1 86.69 349 ILE B N 1
ATOM 6521 C CA . ILE B 1 349 ? -23.688 -28.281 -13.336 1 86.69 349 ILE B CA 1
ATOM 6522 C C . ILE B 1 349 ? -25.047 -27.672 -13.672 1 86.69 349 ILE B C 1
ATOM 6524 O O . ILE B 1 349 ? -26.094 -28.172 -13.227 1 86.69 349 ILE B O 1
ATOM 6528 N N . GLY B 1 350 ? -25.047 -26.672 -14.438 1 83.25 350 GLY B N 1
ATOM 6529 C CA . GLY B 1 350 ? -26.281 -26.078 -14.891 1 83.25 350 GLY B CA 1
ATOM 6530 C C . GLY B 1 350 ? -27.141 -27.031 -15.703 1 83.25 350 GLY B C 1
ATOM 6531 O O . GLY B 1 350 ? -28.359 -27.125 -15.492 1 83.25 350 GLY B O 1
ATOM 6532 N N . ILE B 1 351 ? -26.484 -27.766 -16.5 1 84.38 351 ILE B N 1
ATOM 6533 C CA . ILE B 1 351 ? -27.188 -28.734 -17.328 1 84.38 351 ILE B CA 1
ATOM 6534 C C . ILE B 1 351 ? -27.766 -29.844 -16.453 1 84.38 351 ILE B C 1
ATOM 6536 O O . ILE B 1 351 ? -28.906 -30.25 -16.625 1 84.38 351 ILE B O 1
ATOM 6540 N N . LEU B 1 352 ? -27.031 -30.234 -15.523 1 85.12 352 LEU B N 1
ATOM 6541 C CA . LEU B 1 352 ? -27.469 -31.297 -14.625 1 85.12 352 LEU B CA 1
ATOM 6542 C C . LEU B 1 352 ? -28.625 -30.828 -13.758 1 85.12 352 LEU B C 1
ATOM 6544 O O . LEU B 1 352 ? -29.578 -31.578 -13.523 1 85.12 352 LEU B O 1
ATOM 6548 N N . THR B 1 353 ? -28.5 -29.641 -13.32 1 82.44 353 THR B N 1
ATOM 6549 C CA . THR B 1 353 ? -29.562 -29.078 -12.492 1 82.44 353 THR B CA 1
ATOM 6550 C C . THR B 1 353 ? -30.844 -28.906 -13.305 1 82.44 353 THR B C 1
ATOM 6552 O O . THR B 1 353 ? -31.938 -29.188 -12.812 1 82.44 353 THR B O 1
ATOM 6555 N N . PHE B 1 354 ? -30.719 -28.484 -14.445 1 79 354 PHE B N 1
ATOM 6556 C CA . PHE B 1 354 ? -31.875 -28.328 -15.328 1 79 354 PHE B CA 1
ATOM 6557 C C . PHE B 1 354 ? -32.5 -29.688 -15.648 1 79 354 PHE B C 1
ATOM 6559 O O . PHE B 1 354 ? -33.719 -29.828 -15.617 1 79 354 PHE B O 1
ATOM 6566 N N . ALA B 1 355 ? -31.688 -30.641 -15.922 1 81.5 355 ALA B N 1
ATOM 6567 C CA . ALA B 1 355 ? -32.188 -31.984 -16.188 1 81.5 355 ALA B CA 1
ATOM 6568 C C . ALA B 1 355 ? -32.906 -32.562 -14.969 1 81.5 355 ALA B C 1
ATOM 6570 O O . ALA B 1 355 ? -33.938 -33.219 -15.102 1 81.5 355 ALA B O 1
ATOM 6571 N N . TRP B 1 356 ? -32.344 -32.25 -13.867 1 82.25 356 TRP B N 1
ATOM 6572 C CA . TRP B 1 356 ? -32.938 -32.688 -12.617 1 82.25 356 TRP B CA 1
ATOM 6573 C C . TRP B 1 356 ? -34.312 -32.062 -12.422 1 82.25 356 TRP B C 1
ATOM 6575 O O . TRP B 1 356 ? -35.281 -32.719 -12.016 1 82.25 356 TRP B O 1
ATOM 6585 N N . THR B 1 357 ? -34.406 -30.781 -12.75 1 76.88 357 THR B N 1
ATOM 6586 C CA . THR B 1 357 ? -35.656 -30.047 -12.625 1 76.88 357 THR B CA 1
ATOM 6587 C C . THR B 1 357 ? -36.688 -30.562 -13.609 1 76.88 357 THR B C 1
ATOM 6589 O O . THR B 1 357 ? -37.875 -30.688 -13.273 1 76.88 357 THR B O 1
ATOM 6592 N N . LEU B 1 358 ? -36.25 -30.938 -14.766 1 76 358 LEU B N 1
ATOM 6593 C CA . LEU B 1 358 ? -37.156 -31.469 -15.773 1 76 358 LEU B CA 1
ATOM 6594 C C . LEU B 1 358 ? -37.656 -32.875 -15.375 1 76 358 LEU B C 1
ATOM 6596 O O . LEU B 1 358 ? -38.812 -33.219 -15.617 1 76 358 LEU B O 1
ATOM 6600 N N . TRP B 1 359 ? -36.719 -33.531 -14.742 1 79.5 359 TRP B N 1
ATOM 6601 C CA . TRP B 1 359 ? -37.062 -34.875 -14.32 1 79.5 359 TRP B CA 1
ATOM 6602 C C . TRP B 1 359 ? -38.062 -34.875 -13.172 1 79.5 359 TRP B C 1
ATOM 6604 O O . TRP B 1 359 ? -38.906 -35.75 -13.055 1 79.5 359 TRP B O 1
ATOM 6614 N N . HIS B 1 360 ? -38.062 -33.812 -12.398 1 78.62 360 HIS B N 1
ATOM 6615 C CA . HIS B 1 360 ? -38.969 -33.688 -11.273 1 78.62 360 HIS B CA 1
ATOM 6616 C C . HIS B 1 360 ? -39.938 -32.531 -11.484 1 78.62 360 HIS B C 1
ATOM 6618 O O . HIS B 1 360 ? -40.25 -31.812 -10.539 1 78.62 360 HIS B O 1
ATOM 6624 N N . TRP B 1 361 ? -40.25 -32.312 -12.609 1 71.88 361 TRP B N 1
ATOM 6625 C CA . TRP B 1 361 ? -41.031 -31.156 -13.031 1 71.88 361 TRP B CA 1
ATOM 6626 C C . TRP B 1 361 ? -42.312 -31.047 -12.227 1 71.88 361 TRP B C 1
ATOM 6628 O O . TRP B 1 361 ? -42.719 -29.969 -11.805 1 71.88 361 TRP B O 1
ATOM 6638 N N . ASP B 1 362 ? -42.938 -32.188 -12 1 69.75 362 ASP B N 1
ATOM 6639 C CA . ASP B 1 362 ? -44.219 -32.188 -11.289 1 69.75 362 ASP B CA 1
ATOM 6640 C C . ASP B 1 362 ? -44.062 -31.672 -9.867 1 69.75 362 ASP B C 1
ATOM 6642 O O . ASP B 1 362 ? -44.906 -30.922 -9.375 1 69.75 362 ASP B O 1
ATOM 6646 N N . HIS B 1 363 ? -42.938 -32 -9.359 1 69.25 363 HIS B N 1
ATOM 6647 C CA . HIS B 1 363 ? -42.688 -31.562 -7.992 1 69.25 363 HIS B CA 1
ATOM 6648 C C . HIS B 1 363 ? -42.5 -30.047 -7.922 1 69.25 363 HIS B C 1
ATOM 6650 O O . HIS B 1 363 ? -43.031 -29.406 -7.023 1 69.25 363 HIS B O 1
ATOM 6656 N N . TYR B 1 364 ? -41.906 -29.469 -8.891 1 66.31 364 TYR B N 1
ATOM 6657 C CA . TYR B 1 364 ? -41.594 -28.047 -8.859 1 66.31 364 TYR B CA 1
ATOM 6658 C C . TYR B 1 364 ? -42.844 -27.219 -9.211 1 66.31 364 TYR B C 1
ATOM 6660 O O . TYR B 1 364 ? -43.062 -26.141 -8.648 1 66.31 364 TYR B O 1
ATOM 6668 N N . VAL B 1 365 ? -43.625 -27.75 -10.055 1 63.91 365 VAL B N 1
ATOM 6669 C CA . VAL B 1 365 ? -44.875 -27.062 -10.391 1 63.91 365 VAL B CA 1
ATOM 6670 C C . VAL B 1 365 ? -45.781 -27.047 -9.172 1 63.91 365 VAL B C 1
ATOM 6672 O O . VAL B 1 365 ? -46.406 -26.016 -8.867 1 63.91 365 VAL B O 1
ATOM 6675 N N . HIS B 1 366 ? -45.812 -28.125 -8.555 1 63.69 366 HIS B N 1
ATOM 6676 C CA . HIS B 1 366 ? -46.688 -28.172 -7.363 1 63.69 366 HIS B CA 1
ATOM 6677 C C . HIS B 1 366 ? -46.156 -27.234 -6.273 1 63.69 366 HIS B C 1
ATOM 6679 O O . HIS B 1 366 ? -46.938 -26.578 -5.605 1 63.69 366 HIS B O 1
ATOM 6685 N N . ALA B 1 367 ? -44.875 -27.188 -6.168 1 62.47 367 ALA B N 1
ATOM 6686 C CA . ALA B 1 367 ? -44.281 -26.328 -5.148 1 62.47 367 ALA B CA 1
ATOM 6687 C C . ALA B 1 367 ? -44.5 -24.859 -5.484 1 62.47 367 ALA B C 1
ATOM 6689 O O . ALA B 1 367 ? -44.75 -24.047 -4.598 1 62.47 367 ALA B O 1
ATOM 6690 N N . ALA B 1 368 ? -44.406 -24.484 -6.734 1 60.84 368 ALA B N 1
ATOM 6691 C CA . ALA B 1 368 ? -44.625 -23.094 -7.176 1 60.84 368 ALA B CA 1
ATOM 6692 C C . ALA B 1 368 ? -46.062 -22.672 -6.969 1 60.84 368 ALA B C 1
ATOM 6694 O O . ALA B 1 368 ? -46.344 -21.531 -6.609 1 60.84 368 ALA B O 1
ATOM 6695 N N . VAL B 1 369 ? -46.938 -23.609 -7.188 1 57.94 369 VAL B N 1
ATOM 6696 C CA . VAL B 1 369 ? -48.344 -23.344 -6.977 1 57.94 369 VAL B CA 1
ATOM 6697 C C . VAL B 1 369 ? -48.625 -23.219 -5.484 1 57.94 369 VAL B C 1
ATOM 6699 O O . VAL B 1 369 ? -49.375 -22.328 -5.066 1 57.94 369 VAL B O 1
ATOM 6702 N N . ALA B 1 370 ? -47.969 -24.016 -4.824 1 56.84 370 ALA B N 1
ATOM 6703 C CA . ALA B 1 370 ? -48.219 -24.031 -3.383 1 56.84 370 ALA B CA 1
ATOM 6704 C C . ALA B 1 370 ? -47.656 -22.766 -2.729 1 56.84 370 ALA B C 1
ATOM 6706 O O . ALA B 1 370 ? -48.25 -22.266 -1.764 1 56.84 370 ALA B O 1
ATOM 6707 N N . ASN B 1 371 ? -46.594 -22.344 -3.16 1 55.25 371 ASN B N 1
ATOM 6708 C CA . ASN B 1 371 ? -45.969 -21.188 -2.535 1 55.25 371 ASN B CA 1
ATOM 6709 C C . ASN B 1 371 ? -46.5 -19.875 -3.104 1 55.25 371 ASN B C 1
ATOM 6711 O O . ASN B 1 371 ? -45.969 -18.812 -2.834 1 55.25 371 ASN B O 1
ATOM 6715 N N . GLN B 1 372 ? -47.656 -19.875 -3.719 1 52.09 372 GLN B N 1
ATOM 6716 C CA . GLN B 1 372 ? -48.469 -18.75 -4.211 1 52.09 372 GLN B CA 1
ATOM 6717 C C . GLN B 1 372 ? -47.656 -17.906 -5.203 1 52.09 372 GLN B C 1
ATOM 6719 O O . GLN B 1 372 ? -47.938 -16.719 -5.398 1 52.09 372 GLN B O 1
ATOM 6724 N N . ILE B 1 373 ? -46.562 -18.375 -5.547 1 53.06 373 ILE B N 1
ATOM 6725 C CA . ILE B 1 373 ? -45.844 -17.609 -6.539 1 53.06 373 ILE B CA 1
ATOM 6726 C C . ILE B 1 373 ? -46.688 -17.438 -7.797 1 53.06 373 ILE B C 1
ATOM 6728 O O . ILE B 1 373 ? -46.688 -16.375 -8.422 1 53.06 373 ILE B O 1
ATOM 6732 N N . LEU B 1 374 ? -47.625 -18.5 -8.023 1 52.78 374 LEU B N 1
ATOM 6733 C CA . LEU B 1 374 ? -48.531 -18.5 -9.164 1 52.78 374 LEU B CA 1
ATOM 6734 C C . LEU B 1 374 ? -49.969 -18.375 -8.711 1 52.78 374 LEU B C 1
ATOM 6736 O O . LEU B 1 374 ? -50.875 -18.922 -9.344 1 52.78 374 LEU B O 1
ATOM 6740 N N . ASP B 1 375 ? -50.156 -17.875 -7.629 1 53.19 375 ASP B N 1
ATOM 6741 C CA . ASP B 1 375 ? -51.5 -17.812 -7.078 1 53.19 375 ASP B CA 1
ATOM 6742 C C . ASP B 1 375 ? -52.5 -17.281 -8.117 1 53.19 375 ASP B C 1
ATOM 6744 O O . ASP B 1 375 ? -53.656 -17.688 -8.133 1 53.19 375 ASP B O 1
ATOM 6748 N N . LYS B 1 376 ? -52 -16.297 -8.844 1 55.34 376 LYS B N 1
ATOM 6749 C CA . LYS B 1 376 ? -53.031 -15.617 -9.625 1 55.34 376 LYS B CA 1
ATOM 6750 C C . LYS B 1 376 ? -53.375 -16.422 -10.883 1 55.34 376 LYS B C 1
ATOM 6752 O O . LYS B 1 376 ? -54.281 -16.031 -11.633 1 55.34 376 LYS B O 1
ATOM 6757 N N . LEU B 1 377 ? -52.594 -17.391 -11.156 1 53.97 377 LEU B N 1
ATOM 6758 C CA . LEU B 1 377 ? -52.938 -18.062 -12.406 1 53.97 377 LEU B CA 1
ATOM 6759 C C . LEU B 1 377 ? -53.719 -19.328 -12.148 1 53.97 377 LEU B C 1
ATOM 6761 O O . LEU B 1 377 ? -53.406 -20.078 -11.219 1 53.97 377 LEU B O 1
ATOM 6765 N N . PRO B 1 378 ? -54.938 -19.406 -12.641 1 59.12 378 PRO B N 1
ATOM 6766 C CA . PRO B 1 378 ? -55.688 -20.656 -12.523 1 59.12 378 PRO B CA 1
ATOM 6767 C C . PRO B 1 378 ? -54.844 -21.891 -12.766 1 59.12 378 PRO B C 1
ATOM 6769 O O . PRO B 1 378 ? -53.875 -21.859 -13.562 1 59.12 378 PRO B O 1
ATOM 6772 N N . VAL B 1 379 ? -54.812 -22.891 -11.945 1 59.22 379 VAL B N 1
ATOM 6773 C CA . VAL B 1 379 ? -54.062 -24.141 -11.945 1 59.22 379 VAL B CA 1
ATOM 6774 C C . VAL B 1 379 ? -54 -24.703 -13.367 1 59.22 379 VAL B C 1
ATOM 6776 O O . VAL B 1 379 ? -52.969 -25.266 -13.773 1 59.22 379 VAL B O 1
ATOM 6779 N N . SER B 1 380 ? -55.094 -24.641 -14.086 1 60.75 380 SER B N 1
ATOM 6780 C CA . SER B 1 380 ? -55.156 -25.141 -15.453 1 60.75 380 SER B CA 1
ATOM 6781 C C . SER B 1 380 ? -54.156 -24.406 -16.359 1 60.75 380 SER B C 1
ATOM 6783 O O . SER B 1 380 ? -53.5 -25.031 -17.203 1 60.75 380 SER B O 1
ATOM 6785 N N . GLU B 1 381 ? -53.969 -23.203 -16.156 1 60.88 381 GLU B N 1
ATOM 6786 C CA . GLU B 1 381 ? -53.094 -22.375 -16.984 1 60.88 381 GLU B CA 1
ATOM 6787 C C . GLU B 1 381 ? -51.625 -22.609 -16.609 1 60.88 381 GLU B C 1
ATOM 6789 O O . GLU B 1 381 ? -50.75 -22.547 -17.484 1 60.88 381 GLU B O 1
ATOM 6794 N N . ILE B 1 382 ? -51.5 -23.016 -15.43 1 61.72 382 ILE B N 1
ATOM 6795 C CA . ILE B 1 382 ? -50.156 -23.297 -15 1 61.72 382 ILE B CA 1
ATOM 6796 C C . ILE B 1 382 ? -49.656 -24.578 -15.672 1 61.72 382 ILE B C 1
ATOM 6798 O O . ILE B 1 382 ? -48.5 -24.656 -16.109 1 61.72 382 ILE B O 1
ATOM 6802 N N . HIS B 1 383 ? -50.625 -25.516 -15.797 1 62.12 383 HIS B N 1
ATOM 6803 C CA . HIS B 1 383 ? -50.281 -26.781 -16.422 1 62.12 383 HIS B CA 1
ATOM 6804 C C . HIS B 1 383 ? -50 -26.609 -17.906 1 62.12 383 HIS B C 1
ATOM 6806 O O . HIS B 1 383 ? -49.156 -27.328 -18.469 1 62.12 383 HIS B O 1
ATOM 6812 N N . GLU B 1 384 ? -50.719 -25.672 -18.516 1 63.38 384 GLU B N 1
ATOM 6813 C CA . GLU B 1 384 ? -50.438 -25.422 -19.922 1 63.38 384 GLU B CA 1
ATOM 6814 C C . GLU B 1 384 ? -49.188 -24.578 -20.125 1 63.38 384 GLU B C 1
ATOM 6816 O O . GLU B 1 384 ? -48.438 -24.797 -21.062 1 63.38 384 GLU B O 1
ATOM 6821 N N . ALA B 1 385 ? -48.969 -23.703 -19.219 1 69.94 385 ALA B N 1
ATOM 6822 C CA . ALA B 1 385 ? -47.875 -22.75 -19.375 1 69.94 385 ALA B CA 1
ATOM 6823 C C . ALA B 1 385 ? -46.531 -23.344 -18.906 1 69.94 385 ALA B C 1
ATOM 6825 O O . ALA B 1 385 ? -45.469 -22.953 -19.391 1 69.94 385 ALA B O 1
ATOM 6826 N N . ALA B 1 386 ? -46.688 -24.391 -18.156 1 71.88 386 ALA B N 1
ATOM 6827 C CA . ALA B 1 386 ? -45.5 -24.922 -17.5 1 71.88 386 ALA B CA 1
ATOM 6828 C C . ALA B 1 386 ? -44.531 -25.562 -18.5 1 71.88 386 ALA B C 1
ATOM 6830 O O . ALA B 1 386 ? -43.344 -25.281 -18.516 1 71.88 386 ALA B O 1
ATOM 6831 N N . PRO B 1 387 ? -45.219 -26.344 -19.391 1 72.19 387 PRO B N 1
ATOM 6832 C CA . PRO B 1 387 ? -44.281 -26.938 -20.375 1 72.19 387 PRO B CA 1
ATOM 6833 C C . PRO B 1 387 ? -43.688 -25.906 -21.312 1 72.19 387 PRO B C 1
ATOM 6835 O O . PRO B 1 387 ? -42.531 -26.031 -21.719 1 72.19 387 PRO B O 1
ATOM 6838 N N . MET B 1 388 ? -44.438 -24.953 -21.562 1 74.75 388 MET B N 1
ATOM 6839 C CA . MET B 1 388 ? -43.906 -23.906 -22.453 1 74.75 388 MET B CA 1
ATOM 6840 C C . MET B 1 388 ? -42.781 -23.125 -21.766 1 74.75 388 MET B C 1
ATOM 6842 O O . MET B 1 388 ? -41.781 -22.812 -22.391 1 74.75 388 MET B O 1
ATOM 6846 N N . LEU B 1 389 ? -42.938 -22.875 -20.516 1 73.62 389 LEU B N 1
ATOM 6847 C CA . LEU B 1 389 ? -41.906 -22.156 -19.766 1 73.62 389 LEU B CA 1
ATOM 6848 C C . LEU B 1 389 ? -40.656 -23 -19.609 1 73.62 389 LEU B C 1
ATOM 6850 O O . LEU B 1 389 ? -39.531 -22.484 -19.688 1 73.62 389 LEU B O 1
ATOM 6854 N N . ALA B 1 390 ? -40.906 -24.297 -19.484 1 73.88 390 ALA B N 1
ATOM 6855 C CA . ALA B 1 390 ? -39.781 -25.203 -19.359 1 73.88 390 ALA B CA 1
ATOM 6856 C C . ALA B 1 390 ? -39 -25.297 -20.672 1 73.88 390 ALA B C 1
ATOM 6858 O O . ALA B 1 390 ? -37.75 -25.312 -20.656 1 73.88 390 ALA B O 1
ATOM 6859 N N . THR B 1 391 ? -39.781 -25.312 -21.734 1 78.56 391 THR B N 1
ATOM 6860 C CA . THR B 1 391 ? -39.125 -25.406 -23.031 1 78.56 391 THR B CA 1
ATOM 6861 C C . THR B 1 391 ? -38.375 -24.109 -23.344 1 78.56 391 THR B C 1
ATOM 6863 O O . THR B 1 391 ? -37.25 -24.141 -23.875 1 78.56 391 THR B O 1
ATOM 6866 N N . ALA B 1 392 ? -39 -23.078 -23.031 1 79.31 392 ALA B N 1
ATOM 6867 C CA . ALA B 1 392 ? -38.344 -21.781 -23.266 1 79.31 392 ALA B CA 1
ATOM 6868 C C . ALA B 1 392 ? -37.094 -21.641 -22.391 1 79.31 392 ALA B C 1
ATOM 6870 O O . ALA B 1 392 ? -36.062 -21.141 -22.844 1 79.31 392 ALA B O 1
ATOM 6871 N N . GLY B 1 393 ? -37.25 -22.031 -21.156 1 77.06 393 GLY B N 1
ATOM 6872 C CA . GLY B 1 393 ? -36.094 -21.984 -20.266 1 77.06 393 GLY B CA 1
ATOM 6873 C C . GLY B 1 393 ? -34.938 -22.859 -20.734 1 77.06 393 GLY B C 1
ATOM 6874 O O . GLY B 1 393 ? -33.781 -22.453 -20.656 1 77.06 393 GLY B O 1
ATOM 6875 N N . ALA B 1 394 ? -35.312 -23.984 -21.188 1 78.88 394 ALA B N 1
ATOM 6876 C CA . ALA B 1 394 ? -34.312 -24.891 -21.734 1 78.88 394 ALA B CA 1
ATOM 6877 C C . ALA B 1 394 ? -33.625 -24.297 -22.953 1 78.88 394 ALA B C 1
ATOM 6879 O O . ALA B 1 394 ? -32.406 -24.422 -23.109 1 78.88 394 ALA B O 1
ATOM 6880 N N . GLY B 1 395 ? -34.438 -23.688 -23.766 1 81.19 395 GLY B N 1
ATOM 6881 C CA . GLY B 1 395 ? -33.844 -23.031 -24.938 1 81.19 395 GLY B CA 1
ATOM 6882 C C . GLY B 1 395 ? -32.875 -21.938 -24.578 1 81.19 395 GLY B C 1
ATOM 6883 O O . GLY B 1 395 ? -31.781 -21.859 -25.172 1 81.19 395 GLY B O 1
ATOM 6884 N N . VAL B 1 396 ? -33.156 -21.109 -23.625 1 82.81 396 VAL B N 1
ATOM 6885 C CA . VAL B 1 396 ? -32.312 -20.016 -23.203 1 82.81 396 VAL B CA 1
ATOM 6886 C C . VAL B 1 396 ? -31 -20.578 -22.625 1 82.81 396 VAL B C 1
ATOM 6888 O O . VAL B 1 396 ? -29.922 -20.062 -22.891 1 82.81 396 VAL B O 1
ATOM 6891 N N . MET B 1 397 ? -31.141 -21.625 -21.938 1 82.56 397 MET B N 1
ATOM 6892 C CA . MET B 1 397 ? -29.969 -22.25 -21.312 1 82.56 397 MET B CA 1
ATOM 6893 C C . MET B 1 397 ? -29.016 -22.797 -22.375 1 82.56 397 MET B C 1
ATOM 6895 O O . MET B 1 397 ? -27.797 -22.656 -22.266 1 82.56 397 MET B O 1
ATOM 6899 N N . VAL B 1 398 ? -29.609 -23.438 -23.344 1 83.5 398 VAL B N 1
ATOM 6900 C CA . VAL B 1 398 ? -28.797 -24.016 -24.406 1 83.5 398 VAL B CA 1
ATOM 6901 C C . VAL B 1 398 ? -28.078 -22.906 -25.172 1 83.5 398 VAL B C 1
ATOM 6903 O O . VAL B 1 398 ? -26.891 -23.031 -25.484 1 83.5 398 VAL B O 1
ATOM 6906 N N . VAL B 1 399 ? -28.766 -21.875 -25.375 1 87.06 399 VAL B N 1
ATOM 6907 C CA . VAL B 1 399 ? -28.156 -20.75 -26.094 1 87.06 399 VAL B CA 1
ATOM 6908 C C . VAL B 1 399 ? -27.016 -20.172 -25.266 1 87.06 399 VAL B C 1
ATOM 6910 O O . VAL B 1 399 ? -25.938 -19.891 -25.797 1 87.06 399 VAL B O 1
ATOM 6913 N N . LEU B 1 400 ? -27.234 -19.984 -24.031 1 87.81 400 LEU B N 1
ATOM 6914 C CA . LEU B 1 400 ? -26.203 -19.438 -23.156 1 87.81 400 LEU B CA 1
ATOM 6915 C C . LEU B 1 400 ? -24.984 -20.344 -23.125 1 87.81 400 LEU B C 1
ATOM 6917 O O . LEU B 1 400 ? -23.844 -19.859 -23.141 1 87.81 400 LEU B O 1
ATOM 6921 N N . LEU B 1 401 ? -25.234 -21.609 -23.125 1 88.06 401 LEU B N 1
ATOM 6922 C CA . LEU B 1 401 ? -24.141 -22.578 -23.109 1 88.06 401 LEU B CA 1
ATOM 6923 C C . LEU B 1 401 ? -23.328 -22.516 -24.406 1 88.06 401 LEU B C 1
ATOM 6925 O O . LEU B 1 401 ? -22.094 -22.562 -24.375 1 88.06 401 LEU B O 1
ATOM 6929 N N . LEU B 1 402 ? -24.062 -22.375 -25.469 1 88.69 402 LEU B N 1
ATOM 6930 C CA . LEU B 1 402 ? -23.391 -22.297 -26.75 1 88.69 402 LEU B CA 1
ATOM 6931 C C . LEU B 1 402 ? -22.578 -21.016 -26.875 1 88.69 402 LEU B C 1
ATOM 6933 O O . LEU B 1 402 ? -21.469 -21.031 -27.406 1 88.69 402 LEU B O 1
ATOM 6937 N N . VAL B 1 403 ? -23.141 -20 -26.391 1 90.94 403 VAL B N 1
ATOM 6938 C CA . VAL B 1 403 ? -22.438 -18.719 -26.422 1 90.94 403 VAL B CA 1
ATOM 6939 C C . VAL B 1 403 ? -21.172 -18.812 -25.562 1 90.94 403 VAL B C 1
ATOM 6941 O O . VAL B 1 403 ? -20.109 -18.344 -25.984 1 90.94 403 VAL B O 1
ATOM 6944 N N . GLU B 1 404 ? -21.266 -19.391 -24.422 1 91.94 404 GLU B N 1
ATOM 6945 C CA . GLU B 1 404 ? -20.109 -19.516 -23.531 1 91.94 404 GLU B CA 1
ATOM 6946 C C . GLU B 1 404 ? -19.031 -20.406 -24.156 1 91.94 404 GLU B C 1
ATOM 6948 O O . GLU B 1 404 ? -17.844 -20.094 -24.078 1 91.94 404 GLU B O 1
ATOM 6953 N N . PHE B 1 405 ? -19.516 -21.438 -24.797 1 91.06 405 PHE B N 1
ATOM 6954 C CA . PHE B 1 405 ? -18.562 -22.328 -25.453 1 91.06 405 PHE B CA 1
ATOM 6955 C C . PHE B 1 405 ? -17.859 -21.625 -26.594 1 91.06 405 PHE B C 1
ATOM 6957 O O . PHE B 1 405 ? -16.641 -21.75 -26.75 1 91.06 405 PHE B O 1
ATOM 6964 N N . LEU B 1 406 ? -18.594 -20.891 -27.328 1 92.62 406 LEU B N 1
ATOM 6965 C CA . LEU B 1 406 ? -18.031 -20.156 -28.453 1 92.62 406 LEU B CA 1
ATOM 6966 C C . LEU B 1 406 ? -17.031 -19.109 -27.953 1 92.62 406 LEU B C 1
ATOM 6968 O O . LEU B 1 406 ? -15.969 -18.922 -28.547 1 92.62 406 LEU B O 1
ATOM 6972 N N . LEU B 1 407 ? -17.391 -18.469 -26.922 1 94.69 407 LEU B N 1
ATOM 6973 C CA . LEU B 1 407 ? -16.516 -17.438 -26.375 1 94.69 407 LEU B CA 1
ATOM 6974 C C . LEU B 1 407 ? -15.234 -18.047 -25.828 1 94.69 407 LEU B C 1
ATOM 6976 O O . LEU B 1 407 ? -14.148 -17.484 -26 1 94.69 407 LEU B O 1
ATOM 6980 N N . CYS B 1 408 ? -15.367 -19.156 -25.141 1 92.81 408 CYS B N 1
ATOM 6981 C CA . CYS B 1 408 ? -14.18 -19.859 -24.641 1 92.81 408 CYS B CA 1
ATOM 6982 C C . CYS B 1 408 ? -13.266 -20.266 -25.781 1 92.81 408 CYS B C 1
ATOM 6984 O O . CYS B 1 408 ? -12.047 -20.078 -25.703 1 92.81 408 CYS B O 1
ATOM 6986 N N . TRP B 1 409 ? -13.906 -20.734 -26.797 1 91.62 409 TRP B N 1
ATOM 6987 C CA . TRP B 1 409 ? -13.148 -21.203 -27.953 1 91.62 409 TRP B CA 1
ATOM 6988 C C . TRP B 1 409 ? -12.438 -20.031 -28.641 1 91.62 409 TRP B C 1
ATOM 6990 O O . TRP B 1 409 ? -11.258 -20.141 -28.984 1 91.62 409 TRP B O 1
ATOM 7000 N N . ARG B 1 410 ? -13.117 -18.984 -28.828 1 92.81 410 ARG B N 1
ATOM 7001 C CA . ARG B 1 410 ? -12.547 -17.812 -29.484 1 92.81 410 ARG B CA 1
ATOM 7002 C C . ARG B 1 410 ? -11.445 -17.188 -28.641 1 92.81 410 ARG B C 1
ATOM 7004 O O . ARG B 1 410 ? -10.453 -16.688 -29.172 1 92.81 410 ARG B O 1
ATOM 7011 N N . MET B 1 411 ? -11.656 -17.203 -27.375 1 92 411 MET B N 1
ATOM 7012 C CA . MET B 1 411 ? -10.641 -16.656 -26.484 1 92 411 MET B CA 1
ATOM 7013 C C . MET B 1 411 ? -9.359 -17.484 -26.547 1 92 411 MET B C 1
ATOM 7015 O O . MET B 1 411 ? -8.266 -16.922 -26.656 1 92 411 MET B O 1
ATOM 7019 N N . MET B 1 412 ? -9.57 -18.812 -26.531 1 88.5 412 MET B N 1
ATOM 7020 C CA . MET B 1 412 ? -8.414 -19.688 -26.562 1 88.5 412 MET B CA 1
ATOM 7021 C C . MET B 1 412 ? -7.68 -19.594 -27.891 1 88.5 412 MET B C 1
ATOM 7023 O O . MET B 1 412 ? -6.508 -19.953 -28 1 88.5 412 MET B O 1
ATOM 7027 N N . ASN B 1 413 ? -8.398 -18.969 -28.875 1 87.88 413 ASN B N 1
ATOM 7028 C CA . ASN B 1 413 ? -7.785 -18.781 -30.188 1 87.88 413 ASN B CA 1
ATOM 7029 C C . ASN B 1 413 ? -7.285 -17.344 -30.359 1 87.88 413 ASN B C 1
ATOM 7031 O O . ASN B 1 413 ? -6.949 -16.938 -31.469 1 87.88 413 ASN B O 1
ATOM 7035 N N . GLY B 1 414 ? -7.297 -16.562 -29.281 1 87.06 414 GLY B N 1
ATOM 7036 C CA . GLY B 1 414 ? -6.574 -15.297 -29.297 1 87.06 414 GLY B CA 1
ATOM 7037 C C . GLY B 1 414 ? -7.48 -14.086 -29.391 1 87.06 414 GLY B C 1
ATOM 7038 O O . GLY B 1 414 ? -7.016 -12.977 -29.688 1 87.06 414 GLY B O 1
ATOM 7039 N N . SER B 1 415 ? -8.719 -14.219 -29.25 1 90.69 415 SER B N 1
ATOM 7040 C CA . SER B 1 415 ? -9.625 -13.07 -29.344 1 90.69 415 SER B CA 1
ATOM 7041 C C . SER B 1 415 ? -9.75 -12.367 -27.984 1 90.69 415 SER B C 1
ATOM 7043 O O . SER B 1 415 ? -10.383 -12.891 -27.078 1 90.69 415 SER B O 1
ATOM 7045 N N . GLY B 1 416 ? -9.25 -11.211 -27.953 1 89.25 416 GLY B N 1
ATOM 7046 C CA . GLY B 1 416 ? -9.367 -10.414 -26.734 1 89.25 416 GLY B CA 1
ATOM 7047 C C . GLY B 1 416 ? -10.789 -9.992 -26.438 1 89.25 416 GLY B C 1
ATOM 7048 O O . GLY B 1 416 ? -11.188 -9.945 -25.266 1 89.25 416 GLY B O 1
ATOM 7049 N N . LEU B 1 417 ? -11.5 -9.727 -27.438 1 91.19 417 LEU B N 1
ATOM 7050 C CA . LEU B 1 417 ? -12.891 -9.328 -27.281 1 91.19 417 LEU B CA 1
ATOM 7051 C C . LEU B 1 417 ? -13.711 -10.477 -26.703 1 91.19 417 LEU B C 1
ATOM 7053 O O . LEU B 1 417 ? -14.586 -10.25 -25.859 1 91.19 417 LEU B O 1
ATOM 7057 N N . ALA B 1 418 ? -13.445 -11.648 -27.156 1 93.31 418 ALA B N 1
ATOM 7058 C CA . ALA B 1 418 ? -14.156 -12.812 -26.625 1 93.31 418 ALA B CA 1
ATOM 7059 C C . ALA B 1 418 ? -13.906 -12.977 -25.125 1 93.31 418 ALA B C 1
ATOM 7061 O O . ALA B 1 418 ? -14.805 -13.344 -24.375 1 93.31 418 ALA B O 1
ATOM 7062 N N . ARG B 1 419 ? -12.719 -12.719 -24.734 1 93.56 419 ARG B N 1
ATOM 7063 C CA . ARG B 1 419 ? -12.375 -12.812 -23.312 1 93.56 419 ARG B CA 1
ATOM 7064 C C . ARG B 1 419 ? -13.164 -11.797 -22.5 1 93.56 419 ARG B C 1
ATOM 7066 O O . ARG B 1 419 ? -13.727 -12.133 -21.453 1 93.56 419 ARG B O 1
ATOM 7073 N N . LEU B 1 420 ? -13.281 -10.586 -23 1 93.62 420 LEU B N 1
ATOM 7074 C CA . LEU B 1 420 ? -14 -9.531 -22.297 1 93.62 420 LEU B CA 1
ATOM 7075 C C . LEU B 1 420 ? -15.492 -9.844 -22.234 1 93.62 420 LEU B C 1
ATOM 7077 O O . LEU B 1 420 ? -16.125 -9.656 -21.188 1 93.62 420 LEU B O 1
ATOM 7081 N N . LEU B 1 421 ? -16 -10.297 -23.281 1 94.19 421 LEU B N 1
ATOM 7082 C CA . LEU B 1 421 ? -17.422 -10.633 -23.328 1 94.19 421 LEU B CA 1
ATOM 7083 C C . LEU B 1 421 ? -17.719 -11.82 -22.406 1 94.19 421 LEU B C 1
ATOM 7085 O O . LEU B 1 421 ? -18.766 -11.852 -21.75 1 94.19 421 LEU B O 1
ATOM 7089 N N . LEU B 1 422 ? -16.812 -12.75 -22.438 1 94.88 422 LEU B N 1
ATOM 7090 C CA . LEU B 1 422 ? -16.969 -13.898 -21.562 1 94.88 422 LEU B CA 1
ATOM 7091 C C . LEU B 1 422 ? -17.016 -13.453 -20.094 1 94.88 422 LEU B C 1
ATOM 7093 O O . LEU B 1 422 ? -17.875 -13.906 -19.328 1 94.88 422 LEU B O 1
ATOM 7097 N N . MET B 1 423 ? -16.125 -12.594 -19.703 1 95.88 423 MET B N 1
ATOM 7098 C CA . MET B 1 423 ? -16.109 -12.102 -18.328 1 95.88 423 MET B CA 1
ATOM 7099 C C . MET B 1 423 ? -17.391 -11.328 -18 1 95.88 423 MET B C 1
ATOM 7101 O O . MET B 1 423 ? -17.906 -11.422 -16.891 1 95.88 423 MET B O 1
ATOM 7105 N N . ALA B 1 424 ? -17.906 -10.617 -18.969 1 94.88 424 ALA B N 1
ATOM 7106 C CA . ALA B 1 424 ? -19.156 -9.883 -18.766 1 94.88 424 ALA B CA 1
ATOM 7107 C C . ALA B 1 424 ? -20.328 -10.844 -18.562 1 94.88 424 ALA B C 1
ATOM 7109 O O . ALA B 1 424 ? -21.172 -10.609 -17.703 1 94.88 424 ALA B O 1
ATOM 7110 N N . VAL B 1 425 ? -20.359 -11.875 -19.344 1 93.5 425 VAL B N 1
ATOM 7111 C CA . VAL B 1 425 ? -21.406 -12.875 -19.219 1 93.5 425 VAL B CA 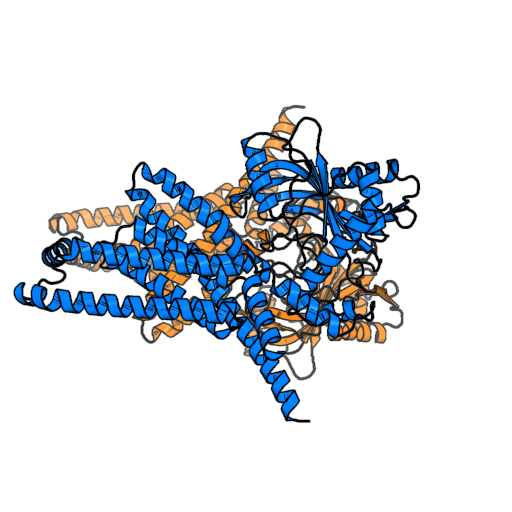1
ATOM 7112 C C . VAL B 1 425 ? -21.328 -13.547 -17.844 1 93.5 425 VAL B C 1
ATOM 7114 O O . VAL B 1 425 ? -22.359 -13.75 -17.203 1 93.5 425 VAL B O 1
ATOM 7117 N N . ILE B 1 426 ? -20.125 -13.883 -17.453 1 94.5 426 ILE B N 1
ATOM 7118 C CA . ILE B 1 426 ? -19.922 -14.508 -16.156 1 94.5 426 ILE B CA 1
ATOM 7119 C C . ILE B 1 426 ? -20.391 -13.578 -15.047 1 94.5 426 ILE B C 1
ATOM 7121 O O . ILE B 1 426 ? -21.062 -14.008 -14.109 1 94.5 426 ILE B O 1
ATOM 7125 N N . LEU B 1 427 ? -20.062 -12.32 -15.172 1 94.38 427 LEU B N 1
ATOM 7126 C CA . LEU B 1 427 ? -20.469 -11.336 -14.172 1 94.38 427 LEU B CA 1
ATOM 7127 C C . LEU B 1 427 ? -21.984 -11.227 -14.109 1 94.38 427 LEU B C 1
ATOM 7129 O O . LEU B 1 427 ? -22.562 -11.172 -13.023 1 94.38 427 LEU B O 1
ATOM 7133 N N . ALA B 1 428 ? -22.609 -11.219 -15.227 1 91.44 428 ALA B N 1
ATOM 7134 C CA . ALA B 1 428 ? -24.062 -11.156 -15.281 1 91.44 428 ALA B CA 1
ATOM 7135 C C . ALA B 1 428 ? -24.688 -12.383 -14.625 1 91.44 428 ALA B C 1
ATOM 7137 O O . ALA B 1 428 ? -25.688 -12.273 -13.906 1 91.44 428 ALA B O 1
ATOM 7138 N N . GLN B 1 429 ? -24.109 -13.508 -14.867 1 90.62 429 GLN B N 1
ATOM 7139 C CA . GLN B 1 429 ? -24.594 -14.742 -14.258 1 90.62 429 GLN B CA 1
ATOM 7140 C C . GLN B 1 429 ? -24.438 -14.711 -12.742 1 90.62 429 GLN B C 1
ATOM 7142 O O . GLN B 1 429 ? -25.312 -15.156 -12.016 1 90.62 429 GLN B O 1
ATOM 7147 N N . LEU B 1 430 ? -23.328 -14.188 -12.305 1 91.69 430 LEU B N 1
ATOM 7148 C CA . LEU B 1 430 ? -23.078 -14.086 -10.875 1 91.69 430 LEU B CA 1
ATOM 7149 C C . LEU B 1 430 ? -24.125 -13.211 -10.195 1 91.69 430 LEU B C 1
ATOM 7151 O O . LEU B 1 430 ? -24.656 -13.578 -9.148 1 91.69 430 LEU B O 1
ATOM 7155 N N . VAL B 1 431 ? -24.438 -12.125 -10.844 1 87.62 431 VAL B N 1
ATOM 7156 C CA . VAL B 1 431 ? -25.453 -11.219 -10.305 1 87.62 431 VAL B CA 1
ATOM 7157 C C . VAL B 1 431 ? -26.828 -11.906 -10.32 1 87.62 431 VAL B C 1
ATOM 7159 O O . VAL B 1 431 ? -27.562 -11.859 -9.336 1 87.62 431 VAL B O 1
ATOM 7162 N N . MET B 1 432 ? -27.141 -12.609 -11.375 1 83.12 432 MET B N 1
ATOM 7163 C CA . MET B 1 432 ? -28.422 -13.281 -11.531 1 83.12 432 MET B CA 1
ATOM 7164 C C . MET B 1 432 ? -28.594 -14.375 -10.484 1 83.12 432 MET B C 1
ATOM 7166 O O . MET B 1 432 ? -29.656 -14.484 -9.859 1 83.12 432 MET B O 1
ATOM 7170 N N . PHE B 1 433 ? -27.547 -15.164 -10.266 1 81.31 433 PHE B N 1
ATOM 7171 C CA . PHE B 1 433 ? -27.625 -16.25 -9.297 1 81.31 433 PHE B CA 1
ATOM 7172 C C . PHE B 1 433 ? -27.703 -15.703 -7.875 1 81.31 433 PHE B C 1
ATOM 7174 O O . PHE B 1 433 ? -28.438 -16.234 -7.043 1 81.31 433 PHE B O 1
ATOM 7181 N N . SER B 1 434 ? -27.047 -14.609 -7.586 1 80.19 434 SER B N 1
ATOM 7182 C CA . SER B 1 434 ? -27.031 -14.023 -6.246 1 80.19 434 SER B CA 1
ATOM 7183 C C . SER B 1 434 ? -28.375 -13.375 -5.926 1 80.19 434 SER B C 1
ATOM 7185 O O . SER B 1 434 ? -28.922 -13.555 -4.828 1 80.19 434 SER B O 1
ATOM 7187 N N . VAL B 1 435 ? -28.906 -12.633 -6.906 1 74.88 435 VAL B N 1
ATOM 7188 C CA . VAL B 1 435 ? -30.203 -11.992 -6.715 1 74.88 435 VAL B CA 1
ATOM 7189 C C . VAL B 1 435 ? -31.297 -13.047 -6.648 1 74.88 435 VAL B C 1
ATOM 7191 O O . VAL B 1 435 ? -32.219 -12.945 -5.836 1 74.88 435 VAL B O 1
ATOM 7194 N N . GLY B 1 436 ? -31.172 -14.039 -7.516 1 73.5 436 GLY B N 1
ATOM 7195 C CA . GLY B 1 436 ? -32.156 -15.117 -7.531 1 73.5 436 GLY B CA 1
ATOM 7196 C C . GLY B 1 436 ? -32.219 -15.875 -6.223 1 73.5 436 GLY B C 1
ATOM 7197 O O . GLY B 1 436 ? -33.312 -16.281 -5.789 1 73.5 436 GLY B O 1
ATOM 7198 N N . TYR B 1 437 ? -31.125 -16.062 -5.523 1 75.31 437 TYR B N 1
ATOM 7199 C CA . TYR B 1 437 ? -31.109 -16.766 -4.242 1 75.31 437 TYR B CA 1
ATOM 7200 C C . TYR B 1 437 ? -31.859 -15.984 -3.178 1 75.31 437 TYR B C 1
ATOM 7202 O O . TYR B 1 437 ? -32.625 -16.562 -2.391 1 75.31 437 TYR B O 1
ATOM 7210 N N . PHE B 1 438 ? -31.641 -14.695 -2.99 1 71.12 438 PHE B N 1
ATOM 7211 C CA . PHE B 1 438 ? -32.25 -13.898 -1.924 1 71.12 438 PHE B CA 1
ATOM 7212 C C . PHE B 1 438 ? -33.688 -13.562 -2.248 1 71.12 438 PHE B C 1
ATOM 7214 O O . PHE B 1 438 ? -34.5 -13.359 -1.344 1 71.12 438 PHE B O 1
ATOM 7221 N N . LEU B 1 439 ? -33.906 -13.281 -3.408 1 62.06 439 LEU B N 1
ATOM 7222 C CA . LEU B 1 439 ? -35.312 -12.961 -3.703 1 62.06 439 LEU B CA 1
ATOM 7223 C C . LEU B 1 439 ? -36.188 -14.219 -3.684 1 62.06 439 LEU B C 1
ATOM 7225 O O . LEU B 1 439 ? -37.219 -14.25 -3.018 1 62.06 439 LEU B O 1
ATOM 7229 N N . ALA B 1 440 ? -36.375 -14.812 -4.73 1 54.44 440 ALA B N 1
ATOM 7230 C CA . ALA B 1 440 ? -37.562 -15.633 -4.949 1 54.44 440 ALA B CA 1
ATOM 7231 C C . ALA B 1 440 ? -37.219 -17.125 -4.871 1 54.44 440 ALA B C 1
ATOM 7233 O O . ALA B 1 440 ? -38.094 -17.953 -4.637 1 54.44 440 ALA B O 1
ATOM 7234 N N . TRP B 1 441 ? -35.875 -17.578 -5.188 1 54.47 441 TRP B N 1
ATOM 7235 C CA . TRP B 1 441 ? -35.812 -18.938 -5.727 1 54.47 441 TRP B CA 1
ATOM 7236 C C . TRP B 1 441 ? -35.281 -19.906 -4.695 1 54.47 441 TRP B C 1
ATOM 7238 O O . TRP B 1 441 ? -34.344 -19.594 -3.961 1 54.47 441 TRP B O 1
ATOM 7248 N N . LYS B 1 442 ? -36.031 -20.453 -3.855 1 58.12 442 LYS B N 1
ATOM 7249 C CA . LYS B 1 442 ? -35.719 -21.594 -3.002 1 58.12 442 LYS B CA 1
ATOM 7250 C C . LYS B 1 442 ? -34.625 -22.469 -3.621 1 58.12 442 LYS B C 1
ATOM 7252 O O . LYS B 1 442 ? -34.781 -23.688 -3.732 1 58.12 442 LYS B O 1
ATOM 7257 N N . ALA B 1 443 ? -33.656 -21.891 -4.266 1 63.66 443 ALA B N 1
ATOM 7258 C CA . ALA B 1 443 ? -32.625 -22.734 -4.852 1 63.66 443 ALA B CA 1
ATOM 7259 C C . ALA B 1 443 ? -31.766 -23.391 -3.768 1 63.66 443 ALA B C 1
ATOM 7261 O O . ALA B 1 443 ? -31.688 -22.891 -2.645 1 63.66 443 ALA B O 1
ATOM 7262 N N . ASN B 1 444 ? -31.438 -24.656 -4.148 1 76.62 444 ASN B N 1
ATOM 7263 C CA . ASN B 1 444 ? -30.562 -25.422 -3.27 1 76.62 444 ASN B CA 1
ATOM 7264 C C . ASN B 1 444 ? -29.25 -24.688 -3 1 76.62 444 ASN B C 1
ATOM 7266 O O . ASN B 1 444 ? -28.547 -24.297 -3.936 1 76.62 444 ASN B O 1
ATOM 7270 N N . PHE B 1 445 ? -29 -24.438 -1.769 1 81.75 445 PHE B N 1
ATOM 7271 C CA . PHE B 1 445 ? -27.844 -23.672 -1.326 1 81.75 445 PHE B CA 1
ATOM 7272 C C . PHE B 1 445 ? -26.562 -24.266 -1.896 1 81.75 445 PHE B C 1
ATOM 7274 O O . PHE B 1 445 ? -25.688 -23.531 -2.387 1 81.75 445 PHE B O 1
ATOM 7281 N N . ALA B 1 446 ? -26.422 -25.594 -1.887 1 82 446 ALA B N 1
ATOM 7282 C CA . ALA B 1 446 ? -25.203 -26.25 -2.332 1 82 446 ALA B CA 1
ATOM 7283 C C . ALA B 1 446 ? -24.953 -26.016 -3.818 1 82 446 ALA B C 1
ATOM 7285 O O . ALA B 1 446 ? -23.812 -25.797 -4.238 1 82 446 ALA B O 1
ATOM 7286 N N . VAL B 1 447 ? -26.016 -26 -4.566 1 83.31 447 VAL B N 1
ATOM 7287 C CA . VAL B 1 447 ? -25.906 -25.828 -6.008 1 83.31 447 VAL B CA 1
ATOM 7288 C C . VAL B 1 447 ? -25.516 -24.391 -6.32 1 83.31 447 VAL B C 1
ATOM 7290 O O . VAL B 1 447 ? -24.672 -24.141 -7.18 1 83.31 447 VAL B O 1
ATOM 7293 N N . ILE B 1 448 ? -26.094 -23.516 -5.566 1 84.5 448 ILE B N 1
ATOM 7294 C CA . ILE B 1 448 ? -25.828 -22.109 -5.812 1 84.5 448 ILE B CA 1
ATOM 7295 C C . ILE B 1 448 ? -24.375 -21.781 -5.422 1 84.5 448 ILE B C 1
ATOM 7297 O O . ILE B 1 448 ? -23.688 -21.047 -6.137 1 84.5 448 ILE B O 1
ATOM 7301 N N . VAL B 1 449 ? -23.969 -22.328 -4.332 1 85.88 449 VAL B N 1
ATOM 7302 C CA . VAL B 1 449 ? -22.609 -22.078 -3.871 1 85.88 449 VAL B CA 1
ATOM 7303 C C . VAL B 1 449 ? -21.609 -22.625 -4.887 1 85.88 449 VAL B C 1
ATOM 7305 O O . VAL B 1 449 ? -20.594 -22 -5.164 1 85.88 449 VAL B O 1
ATOM 7308 N N . LEU B 1 450 ? -21.938 -23.734 -5.434 1 87.38 450 LEU B N 1
ATOM 7309 C CA . LEU B 1 450 ? -21.062 -24.344 -6.426 1 87.38 450 LEU B CA 1
ATOM 7310 C C . LEU B 1 450 ? -21 -23.5 -7.691 1 87.38 450 LEU B C 1
ATOM 7312 O O . LEU B 1 450 ? -19.906 -23.266 -8.234 1 87.38 450 LEU B O 1
ATOM 7316 N N . HIS B 1 451 ? -22.188 -23.016 -8.148 1 88.12 451 HIS B N 1
ATOM 7317 C CA . HIS B 1 451 ? -22.234 -22.172 -9.336 1 88.12 451 HIS B CA 1
ATOM 7318 C C . HIS B 1 451 ? -21.484 -20.859 -9.109 1 88.12 451 HIS B C 1
ATOM 7320 O O . HIS B 1 451 ? -20.625 -20.484 -9.906 1 88.12 451 HIS B O 1
ATOM 7326 N N . VAL B 1 452 ? -21.828 -20.234 -8.008 1 88.69 452 VAL B N 1
ATOM 7327 C CA . VAL B 1 452 ? -21.234 -18.938 -7.719 1 88.69 452 VAL B CA 1
ATOM 7328 C C . VAL B 1 452 ? -19.734 -19.078 -7.465 1 88.69 452 VAL B C 1
ATOM 7330 O O . VAL B 1 452 ? -18.953 -18.25 -7.898 1 88.69 452 VAL B O 1
ATOM 7333 N N . GLY B 1 453 ? -19.422 -20.141 -6.773 1 92.25 453 GLY B N 1
ATOM 7334 C CA . GLY B 1 453 ? -18.016 -20.391 -6.527 1 92.25 453 GLY B CA 1
ATOM 7335 C C . GLY B 1 453 ? -17.219 -20.609 -7.797 1 92.25 453 GLY B C 1
ATOM 7336 O O . GLY B 1 453 ? -16.172 -19.984 -7.992 1 92.25 453 GLY B O 1
ATOM 7337 N N . LEU B 1 454 ? -17.703 -21.453 -8.68 1 92.94 454 LEU B N 1
ATOM 7338 C CA . LEU B 1 454 ? -17 -21.766 -9.922 1 92.94 454 LEU B CA 1
ATOM 7339 C C . LEU B 1 454 ? -16.922 -20.531 -10.82 1 92.94 454 LEU B C 1
ATOM 7341 O O . LEU B 1 454 ? -15.867 -20.266 -11.414 1 92.94 454 LEU B O 1
ATOM 7345 N N . LEU B 1 455 ? -18 -19.812 -10.891 1 94.06 455 LEU B N 1
ATOM 7346 C CA . LEU B 1 455 ? -18.016 -18.625 -11.734 1 94.06 455 LEU B CA 1
ATOM 7347 C C . LEU B 1 455 ? -17.078 -17.547 -11.18 1 94.06 455 LEU B C 1
ATOM 7349 O O . LEU B 1 455 ? -16.469 -16.797 -11.945 1 94.06 455 LEU B O 1
ATOM 7353 N N . THR B 1 456 ? -17.047 -17.438 -9.867 1 94.62 456 THR B N 1
ATOM 7354 C CA . THR B 1 456 ? -16.109 -16.5 -9.25 1 94.62 456 THR B CA 1
ATOM 7355 C C . THR B 1 456 ? -14.672 -16.859 -9.586 1 94.62 456 THR B C 1
ATOM 7357 O O . THR B 1 456 ? -13.875 -15.992 -9.945 1 94.62 456 THR B O 1
ATOM 7360 N N . ILE B 1 457 ? -14.367 -18.125 -9.5 1 93.62 457 ILE B N 1
ATOM 7361 C CA . ILE B 1 457 ? -13.023 -18.578 -9.836 1 93.62 457 ILE B CA 1
ATOM 7362 C C . ILE B 1 457 ? -12.734 -18.297 -11.312 1 93.62 457 ILE B C 1
ATOM 7364 O O . ILE B 1 457 ? -11.641 -17.844 -11.656 1 93.62 457 ILE B O 1
ATOM 7368 N N . ALA B 1 458 ? -13.711 -18.531 -12.117 1 94.19 458 ALA B N 1
ATOM 7369 C CA . ALA B 1 458 ? -13.547 -18.266 -13.539 1 94.19 458 ALA B CA 1
ATOM 7370 C C . ALA B 1 458 ? -13.234 -16.797 -13.797 1 94.19 458 ALA B C 1
ATOM 7372 O O . ALA B 1 458 ? -12.305 -16.469 -14.539 1 94.19 458 ALA B O 1
ATOM 7373 N N . LEU B 1 459 ? -14 -15.977 -13.18 1 94.69 459 LEU B N 1
ATOM 7374 C CA . LEU B 1 459 ? -13.805 -14.539 -13.352 1 94.69 459 LEU B CA 1
ATOM 7375 C C . LEU B 1 459 ? -12.422 -14.117 -12.867 1 94.69 459 LEU B C 1
ATOM 7377 O O . LEU B 1 459 ? -11.75 -13.312 -13.516 1 94.69 459 LEU B O 1
ATOM 7381 N N . MET B 1 460 ? -12.008 -14.68 -11.859 1 94.5 460 MET B N 1
ATOM 7382 C CA . MET B 1 460 ? -10.703 -14.344 -11.289 1 94.5 460 MET B CA 1
ATOM 7383 C C . MET B 1 460 ? -9.578 -14.812 -12.203 1 94.5 460 MET B C 1
ATOM 7385 O O . MET B 1 460 ? -8.602 -14.094 -12.414 1 94.5 460 MET B O 1
ATOM 7389 N N . GLN B 1 461 ? -9.719 -15.945 -12.719 1 91.38 461 GLN B N 1
ATOM 7390 C CA . GLN B 1 461 ? -8.68 -16.5 -13.57 1 91.38 461 GLN B CA 1
ATOM 7391 C C . GLN B 1 461 ? -8.625 -15.789 -14.922 1 91.38 461 GLN B C 1
ATOM 7393 O O . GLN B 1 461 ? -7.547 -15.492 -15.43 1 91.38 461 GLN B O 1
ATOM 7398 N N . LEU B 1 462 ? -9.742 -15.484 -15.43 1 92.94 462 LEU B N 1
ATOM 7399 C CA . LEU B 1 462 ? -9.805 -14.859 -16.75 1 92.94 462 LEU B CA 1
ATOM 7400 C C . LEU B 1 462 ? -9.336 -13.406 -16.688 1 92.94 462 LEU B C 1
ATOM 7402 O O . LEU B 1 462 ? -8.883 -12.859 -17.688 1 92.94 462 LEU B O 1
ATOM 7406 N N . SER B 1 463 ? -9.461 -12.812 -15.57 1 92.5 463 SER B N 1
ATOM 7407 C CA . SER B 1 463 ? -9.062 -11.414 -15.43 1 92.5 463 SER B CA 1
ATOM 7408 C C . SER B 1 463 ? -7.594 -11.297 -15.055 1 92.5 463 SER B C 1
ATOM 7410 O O . SER B 1 463 ? -7.062 -10.188 -14.953 1 92.5 463 SER B O 1
ATOM 7412 N N . GLU B 1 464 ? -6.941 -12.406 -14.891 1 88.94 464 GLU B N 1
ATOM 7413 C CA . GLU B 1 464 ? -5.52 -12.398 -14.562 1 88.94 464 GLU B CA 1
ATOM 7414 C C . GLU B 1 464 ? -4.688 -11.836 -15.711 1 88.94 464 GLU B C 1
ATOM 7416 O O . GLU B 1 464 ? -4.973 -12.102 -16.875 1 88.94 464 GLU B O 1
ATOM 7421 N N . PRO B 1 465 ? -3.654 -11.094 -15.359 1 82.56 465 PRO B N 1
ATOM 7422 C CA . PRO B 1 465 ? -2.783 -10.539 -16.391 1 82.56 465 PRO B CA 1
ATOM 7423 C C . PRO B 1 465 ? -2.146 -11.617 -17.266 1 82.56 465 PRO B C 1
ATOM 7425 O O . PRO B 1 465 ? -1.955 -11.414 -18.469 1 82.56 465 PRO B O 1
ATOM 7428 N N . ASP B 1 466 ? -1.852 -12.75 -16.672 1 79.69 466 ASP B N 1
ATOM 7429 C CA . ASP B 1 466 ? -1.248 -13.844 -17.438 1 79.69 466 ASP B CA 1
ATOM 7430 C C . ASP B 1 466 ? -2.191 -14.328 -18.531 1 79.69 466 ASP B C 1
ATOM 7432 O O . ASP B 1 466 ? -1.749 -14.688 -19.625 1 79.69 466 ASP B O 1
ATOM 7436 N N . THR B 1 467 ? -3.389 -14.336 -18.219 1 85 467 THR B N 1
ATOM 7437 C CA . THR B 1 467 ? -4.371 -14.75 -19.219 1 85 467 THR B CA 1
ATOM 7438 C C . THR B 1 467 ? -4.484 -13.711 -20.328 1 85 467 THR B C 1
ATOM 7440 O O . THR B 1 467 ? -4.559 -14.07 -21.5 1 85 467 THR B O 1
ATOM 7443 N N . ARG B 1 468 ? -4.539 -12.523 -19.984 1 84.94 468 ARG B N 1
ATOM 7444 C CA . ARG B 1 468 ? -4.574 -11.453 -20.984 1 84.94 468 ARG B CA 1
ATOM 7445 C C . ARG B 1 468 ? -3.373 -11.539 -21.922 1 84.94 468 ARG B C 1
ATOM 7447 O O . ARG B 1 468 ? -3.521 -11.422 -23.141 1 84.94 468 ARG B O 1
ATOM 7454 N N . LYS B 1 469 ? -2.266 -11.719 -21.359 1 77.69 469 LYS B N 1
ATOM 7455 C CA . LYS B 1 469 ? -1.045 -11.805 -22.156 1 77.69 469 LYS B CA 1
ATOM 7456 C C . LYS B 1 469 ? -1.1 -12.984 -23.125 1 77.69 469 LYS B C 1
ATOM 7458 O O . LYS B 1 469 ? -0.698 -12.859 -24.281 1 77.69 469 LYS B O 1
ATOM 7463 N N . PHE B 1 470 ? -1.551 -14.086 -22.625 1 79.88 470 PHE B N 1
ATOM 7464 C CA . PHE B 1 470 ? -1.685 -15.289 -23.438 1 79.88 470 PHE B CA 1
ATOM 7465 C C . PHE B 1 470 ? -2.584 -15.023 -24.641 1 79.88 470 PHE B C 1
ATOM 7467 O O . PHE B 1 470 ? -2.234 -15.367 -25.766 1 79.88 470 PHE B O 1
ATOM 7474 N N . VAL B 1 471 ? -3.654 -14.391 -24.406 1 84.12 471 VAL B N 1
ATOM 7475 C CA . VAL B 1 471 ? -4.633 -14.148 -25.469 1 84.12 471 VAL B CA 1
ATOM 7476 C C . VAL B 1 471 ? -4.062 -13.148 -26.469 1 84.12 471 VAL B C 1
ATOM 7478 O O . VAL B 1 471 ? -4.23 -13.32 -27.688 1 84.12 471 VAL B O 1
ATOM 7481 N N . SER B 1 472 ? -3.416 -12.188 -26 1 79.19 472 SER B N 1
ATOM 7482 C CA . SER B 1 472 ? -2.818 -11.18 -26.875 1 79.19 472 SER B CA 1
ATOM 7483 C C . SER B 1 472 ? -1.731 -11.789 -27.766 1 79.19 472 SER B C 1
ATOM 7485 O O . SER B 1 472 ? -1.626 -11.461 -28.938 1 79.19 472 SER B O 1
ATOM 7487 N N . MET B 1 473 ? -0.973 -12.641 -27.172 1 75.56 473 MET B N 1
ATOM 7488 C CA . MET B 1 473 ? 0.101 -13.289 -27.922 1 75.56 473 MET B CA 1
ATOM 7489 C C . MET B 1 473 ? -0.465 -14.211 -29 1 75.56 473 MET B C 1
ATOM 7491 O O . MET B 1 473 ? 0.069 -14.281 -30.109 1 75.56 473 MET B O 1
ATOM 7495 N N . ARG B 1 474 ? -1.434 -14.859 -28.641 1 78.5 474 ARG B N 1
ATOM 7496 C CA . ARG B 1 474 ? -2.082 -15.766 -29.594 1 78.5 474 ARG B CA 1
ATOM 7497 C C . ARG B 1 474 ? -2.695 -14.984 -30.75 1 78.5 474 ARG B C 1
ATOM 7499 O O . ARG B 1 474 ? -2.711 -15.469 -31.891 1 78.5 474 ARG B O 1
ATOM 7506 N N . SER B 1 475 ? -3.18 -13.844 -30.453 1 78 475 SER B N 1
ATOM 7507 C CA . SER B 1 475 ? -3.738 -12.992 -31.5 1 78 475 SER B CA 1
ATOM 7508 C C . SER B 1 475 ? -2.668 -12.57 -32.5 1 78 475 SER B C 1
ATOM 7510 O O . SER B 1 475 ? -2.918 -12.539 -33.719 1 78 475 SER B O 1
ATOM 7512 N N . LEU B 1 476 ? -1.557 -12.234 -31.984 1 68.44 476 LEU B N 1
ATOM 7513 C CA . LEU B 1 476 ? -0.45 -11.805 -32.844 1 68.44 476 LEU B CA 1
ATOM 7514 C C . LEU B 1 476 ? 0.05 -12.953 -33.688 1 68.44 476 LEU B C 1
ATOM 7516 O O . LEU B 1 476 ? 0.402 -12.758 -34.844 1 68.44 476 LEU B O 1
ATOM 7520 N N . GLU B 1 477 ? 0.063 -14.062 -33.188 1 68.88 477 GLU B N 1
ATOM 7521 C CA . GLU B 1 477 ? 0.475 -15.25 -33.938 1 68.88 477 GLU B CA 1
ATOM 7522 C C . GLU B 1 477 ? -0.496 -15.547 -35.094 1 68.88 477 GLU B C 1
ATOM 7524 O O . GLU B 1 477 ? -0.078 -15.914 -36.188 1 68.88 477 GLU B O 1
ATOM 7529 N N . ALA B 1 478 ? -1.648 -15.367 -34.812 1 69 478 ALA B N 1
ATOM 7530 C CA . ALA B 1 478 ? -2.68 -15.664 -35.812 1 69 478 ALA B CA 1
ATOM 7531 C C . ALA B 1 478 ? -2.621 -14.672 -36.969 1 69 478 ALA B C 1
ATOM 7533 O O . ALA B 1 478 ? -2.941 -15.016 -38.094 1 69 478 ALA B O 1
ATOM 7534 N N . GLN B 1 479 ? -2.227 -13.5 -36.688 1 63.03 479 GLN B N 1
ATOM 7535 C CA . GLN B 1 479 ? -2.125 -12.484 -37.719 1 63.03 479 GLN B CA 1
ATOM 7536 C C . GLN B 1 479 ? -0.877 -12.695 -38.562 1 63.03 479 GLN B C 1
ATOM 7538 O O . GLN B 1 479 ? -0.829 -12.266 -39.719 1 63.03 479 GLN B O 1
ATOM 7543 N N . SER B 1 480 ? 0.064 -13.25 -37.906 1 57.56 480 SER B N 1
ATOM 7544 C CA . SER B 1 480 ? 1.294 -13.492 -38.656 1 57.56 480 SER B CA 1
ATOM 7545 C C . SER B 1 480 ? 1.163 -14.711 -39.562 1 57.56 480 SER B C 1
ATOM 7547 O O . SER B 1 480 ? 1.879 -14.836 -40.562 1 57.56 480 SER B O 1
ATOM 7549 N N . ASP B 1 481 ? 0.328 -15.516 -39.312 1 51.41 481 ASP B N 1
ATOM 7550 C CA . ASP B 1 481 ? 0.098 -16.625 -40.219 1 51.41 481 ASP B CA 1
ATOM 7551 C C . ASP B 1 481 ? -0.823 -16.219 -41.375 1 51.41 481 ASP B C 1
ATOM 7553 O O . ASP B 1 481 ? -0.639 -16.656 -42.5 1 51.41 481 ASP B O 1
#

InterPro domains:
  IPR025902 LssY-like C-terminal domain [PF14067] (78-267)